Protein AF-0000000085629626 (afdb_homodimer)

Foldseek 3Di:
DDPDPPPPPDDAFAAEADDDDDDADPFAWQKDWDDWDKWQPDPVDDAQKTKDKDKDAADDCVRDVDLAFLWKKKKKKKKWFDADDWKKKFKDKQQHTQFIFTDAGDPNGMYMYMDMDTRVLCVLRRSDHDMIMMMMMMRHHPDPVGMIMTMIMMMITHHDDVVPPPPPPPVVQDCFAPSHHFNDKDWFFADPPDRRGTWDKAAFQPDKDKGKDADAQQWQWKKKKKDKAFDDLCLVLLQADAPCLCVVVVHDDHDHLHNWKWKWKDKAPATQDIDGAFNWHACNPQNQCFSHGTHCNGGNDIDMTICNLVSQVRNPRDMIMMMIGMHSDHDTMIMIMMMGTHGFPVDSHKHKHWDDKDWDDKDKDKDWDDDPVWIKIKIKIKIKIKTWMWMQGPVAIKIKIKIKIKIKIKIWIGDVFKIKIKIKIKIKMKMKIAGPVNQKMKMKIKIKIKIKIKMWGWAADPDPFWIKIKMKIKIKIKMWMKIDIPPDPFRIKIKIKIKMKIKMFIWITDNNDTDTDKIKMWMWIWMWMQGSVGIWIKIWIWMDMPNGTPDIDIDTDD/DDPDPPPPPPDFFAAEADDDDDDADPFAWQKDWDDWDKWQPDPVDDAQKTKDKDKAAADDCVRDVDLAFDWKKKKKKKKWFDADDWKKKFKDKQQHTQFIFTDAGDPNGMYMYMDMDTRVLCVLRRSDHDMIMMMMMMGHHPDPVGIIMTMIMMMITGHDDVVPPPPVPPPPLPCFAPSRHFNDKDWFFADPPDRRGTWDKDAFQPDKDKGKDADAQQWQWKKKKKDKAFDDLCLVLLQADAPCLCVVVVHDDHDHLHNWKWKWKDKAPATQDIDRAFNWHACNPQNQCFSHGTHCNGGNDIDMTICSLVSQVRNPRDMIMMMIGMHSDHDTMIMIMMMGTHGFPVDRHKHKHWPDKDWDDKDKDKDWDDDPVWIKIKIKIKIKIKTWMWMQGPVAIKIKIKIKIKIKIKIWIGDVFKIKIKIKIKIKMKMKIAGPVNQKMKMKIKIKIKIKIKMWGWAADPDPFWIKIKMKIKIKIKMWMKIDIGPDPFRIKIKIKIKMKIKMFIWITDNNDTDTDKIKMWMWIWMWMQGSVGIWIKIWIWMDMPNGTPDIDIDTDD

Organism: NCBI:txid586396

Nearest PDB structures (foldseek):
  8gln-assembly1_A  TM=1.968E-01  e=6.602E-04  Flavobacterium johnsoniae
  8gln-assembly1_A  TM=1.903E-01  e=7.760E-04  Flavobacterium johnsoniae

Radius of gyration: 37.68 Å; Cα contacts (8 Å, |Δi|>4): 3124; chains: 2; bounding box: 118×118×84 Å

pLDDT: mean 87.91, std 15.13, range [25.62, 98.88]

Structure (mmCIF, N/CA/C/O backbone):
data_AF-0000000085629626-model_v1
#
loop_
_entity.id
_entity.type
_entity.pdbx_description
1 polymer 'Peptide N-acetyl-beta-D-glucosaminyl asparaginase amidase A N-terminal domain-containing protein'
#
loop_
_atom_site.group_PDB
_atom_site.id
_atom_site.type_symbol
_atom_site.label_atom_id
_atom_site.label_alt_id
_atom_site.label_comp_id
_atom_site.label_asym_id
_atom_site.label_entity_id
_atom_site.label_seq_id
_atom_site.pdbx_PDB_ins_code
_atom_site.Cartn_x
_atom_site.Cartn_y
_atom_site.Cartn_z
_atom_site.occupancy
_atom_site.B_iso_or_equiv
_atom_site.auth_seq_id
_atom_site.auth_comp_id
_atom_site.auth_asym_id
_atom_site.auth_atom_id
_atom_site.pdbx_PDB_model_num
ATOM 1 N N . MET A 1 1 ? 59.938 37.531 15.289 1 25.62 1 MET A N 1
ATOM 2 C CA . MET A 1 1 ? 59.219 36.312 15.734 1 25.62 1 MET A CA 1
ATOM 3 C C . MET A 1 1 ? 57.75 36.625 16.016 1 25.62 1 MET A C 1
ATOM 5 O O . MET A 1 1 ? 57.438 37.094 17.109 1 25.62 1 MET A O 1
ATOM 9 N N . SER A 1 2 ? 57 37.156 15.156 1 28.64 2 SER A N 1
ATOM 10 C CA . SER A 1 2 ? 55.75 37.875 15.234 1 28.64 2 SER A CA 1
ATOM 11 C C . SER A 1 2 ? 54.594 37 15.695 1 28.64 2 SER A C 1
ATOM 13 O O . SER A 1 2 ? 54.5 35.844 15.273 1 28.64 2 SER A O 1
ATOM 15 N N . LYS A 1 3 ? 54.188 37.344 17 1 36.78 3 LYS A N 1
ATOM 16 C CA . LYS A 1 3 ? 53.219 36.594 17.812 1 36.78 3 LYS A CA 1
ATOM 17 C C . LYS A 1 3 ? 52.031 36.125 16.969 1 36.78 3 LYS A C 1
ATOM 19 O O . LYS A 1 3 ? 51.5 36.906 16.156 1 36.78 3 LYS A O 1
ATOM 24 N N . PRO A 1 4 ? 51.781 34.812 17 1 31.64 4 PRO A N 1
ATOM 25 C CA . PRO A 1 4 ? 50.719 34.25 16.141 1 31.64 4 PRO A CA 1
ATOM 26 C C . PRO A 1 4 ? 49.344 34.812 16.453 1 31.64 4 PRO A C 1
ATOM 28 O O . PRO A 1 4 ? 49.094 35.188 17.609 1 31.64 4 PRO A O 1
ATOM 31 N N . PRO A 1 5 ? 48.562 35.438 15.57 1 28 5 PRO A N 1
ATOM 32 C CA . PRO A 1 5 ? 47.344 36.156 15.961 1 28 5 PRO A CA 1
ATOM 33 C C . PRO A 1 5 ? 46.406 35.281 16.797 1 28 5 PRO A C 1
ATOM 35 O O . PRO A 1 5 ? 46.344 34.062 16.625 1 28 5 PRO A O 1
ATOM 38 N N . LYS A 1 6 ? 46.062 35.625 18.062 1 32.91 6 LYS A N 1
ATOM 39 C CA . LYS A 1 6 ? 45.219 34.938 19.062 1 32.91 6 LYS A CA 1
ATOM 40 C C . LYS A 1 6 ? 43.906 34.469 18.438 1 32.91 6 LYS A C 1
ATOM 42 O O . LYS A 1 6 ? 43.188 35.25 17.828 1 32.91 6 LYS A O 1
ATOM 47 N N . VAL A 1 7 ? 43.781 33.25 18.188 1 29.67 7 VAL A N 1
ATOM 48 C CA . VAL A 1 7 ? 42.562 32.562 17.75 1 29.67 7 VAL A CA 1
ATOM 49 C C . VAL A 1 7 ? 41.406 32.906 18.656 1 29.67 7 VAL A C 1
ATOM 51 O O . VAL A 1 7 ? 41.469 32.656 19.875 1 29.67 7 VAL A O 1
ATOM 54 N N . HIS A 1 8 ? 40.875 34.062 18.578 1 28.75 8 HIS A N 1
ATOM 55 C CA . HIS A 1 8 ? 39.719 34.375 19.453 1 28.75 8 HIS A CA 1
ATOM 56 C C . HIS A 1 8 ? 38.75 33.219 19.531 1 28.75 8 HIS A C 1
ATOM 58 O O . HIS A 1 8 ? 38.5 32.531 18.531 1 28.75 8 HIS A O 1
ATOM 64 N N . PRO A 1 9 ? 38.562 32.531 20.688 1 32.62 9 PRO A N 1
ATOM 65 C CA . PRO A 1 9 ? 37.625 31.422 20.891 1 32.62 9 PRO A CA 1
ATOM 66 C C . PRO A 1 9 ? 36.281 31.656 20.219 1 32.62 9 PRO A C 1
ATOM 68 O O . PRO A 1 9 ? 35.688 32.719 20.344 1 32.62 9 PRO A O 1
ATOM 71 N N . THR A 1 10 ? 36 31.094 19.078 1 35.38 10 THR A N 1
ATOM 72 C CA . THR A 1 10 ? 34.781 31.172 18.312 1 35.38 10 THR A CA 1
ATOM 73 C C . THR A 1 10 ? 33.562 30.953 19.203 1 35.38 10 THR A C 1
ATOM 75 O O . THR A 1 10 ? 33.531 30.031 20.016 1 35.38 10 THR A O 1
ATOM 78 N N . LYS A 1 11 ? 32.75 31.906 19.672 1 41.97 11 LYS A N 1
ATOM 79 C CA . LYS A 1 11 ? 31.453 31.875 20.344 1 41.97 11 LYS A CA 1
ATOM 80 C C . LYS A 1 11 ? 30.641 30.656 19.922 1 41.97 11 LYS A C 1
ATOM 82 O O . LYS A 1 11 ? 30.594 30.312 18.734 1 41.97 11 LYS A O 1
ATOM 87 N N . PRO A 1 12 ? 30.375 29.625 20.75 1 49.06 12 PRO A N 1
ATOM 88 C CA . PRO A 1 12 ? 29.578 28.453 20.391 1 49.06 12 PRO A CA 1
ATOM 89 C C . PRO A 1 12 ? 28.406 28.812 19.469 1 49.06 12 PRO A C 1
ATOM 91 O O . PRO A 1 12 ? 27.734 29.828 19.672 1 49.06 12 PRO A O 1
ATOM 94 N N . ASN A 1 13 ? 28.312 28.391 18.203 1 63.34 13 ASN A N 1
ATOM 95 C CA . ASN A 1 13 ? 27.375 28.688 17.125 1 63.34 13 ASN A CA 1
ATOM 96 C C . ASN A 1 13 ? 25.938 28.359 17.531 1 63.34 13 ASN A C 1
ATOM 98 O O . ASN A 1 13 ? 25.578 27.203 17.703 1 63.34 13 ASN A O 1
ATOM 102 N N . THR A 1 14 ? 25.219 29.281 18.203 1 81.75 14 THR A N 1
ATOM 103 C CA . THR A 1 14 ? 23.812 29.188 18.609 1 81.75 14 THR A CA 1
ATOM 104 C C . THR A 1 14 ? 22.906 29.062 17.391 1 81.75 14 THR A C 1
ATOM 106 O O . THR A 1 14 ? 22.938 29.922 16.5 1 81.75 14 THR A O 1
ATOM 109 N N . GLY A 1 15 ? 22.203 27.953 17.375 1 88.5 15 GLY A N 1
ATOM 110 C CA . GLY A 1 15 ? 21.234 27.734 16.312 1 88.5 15 GLY A CA 1
ATOM 111 C C . GLY A 1 15 ? 20.062 28.703 16.375 1 88.5 15 GLY A C 1
ATOM 112 O O . GLY A 1 15 ? 19.656 29.125 17.453 1 88.5 15 GLY A O 1
ATOM 113 N N . PHE A 1 16 ? 19.641 29.094 15.234 1 91.75 16 PHE A N 1
ATOM 114 C CA . PHE A 1 16 ? 18.484 29.984 15.195 1 91.75 16 PHE A CA 1
ATOM 115 C C . PHE A 1 16 ? 17.688 29.781 13.906 1 91.75 16 PHE A C 1
ATOM 117 O O . PHE A 1 16 ? 18.203 29.219 12.938 1 91.75 16 PHE A O 1
ATOM 124 N N . GLN A 1 17 ? 16.469 30.156 13.953 1 94.5 17 GLN A N 1
ATOM 125 C CA . GLN A 1 17 ? 15.602 30.172 12.773 1 94.5 17 GLN A CA 1
ATOM 126 C C . GLN A 1 17 ? 15.453 31.578 12.219 1 94.5 17 GLN A C 1
ATOM 128 O O . GLN A 1 17 ? 15.141 32.531 12.969 1 94.5 17 GLN A O 1
ATOM 133 N N . VAL A 1 18 ? 15.688 31.688 10.898 1 96.12 18 VAL A N 1
ATOM 134 C CA . VAL A 1 18 ? 15.508 33 10.281 1 96.12 18 VAL A CA 1
ATOM 135 C C . VAL A 1 18 ? 14.023 33.344 10.25 1 96.12 18 VAL A C 1
ATOM 137 O O . VAL A 1 18 ? 13.203 32.594 9.742 1 96.12 18 VAL A O 1
ATOM 140 N N . THR A 1 19 ? 13.672 34.438 10.82 1 95.5 19 THR A N 1
ATOM 141 C CA . THR A 1 19 ? 12.312 34.969 10.797 1 95.5 19 THR A CA 1
ATOM 142 C C . THR A 1 19 ? 12.32 36.469 10.969 1 95.5 19 THR A C 1
ATOM 144 O O . THR A 1 19 ? 13.336 37.062 11.367 1 95.5 19 THR A O 1
ATOM 147 N N . LYS A 1 20 ? 11.297 37.062 10.531 1 95.69 20 LYS A N 1
ATOM 148 C CA . LYS A 1 20 ? 11.164 38.5 10.805 1 95.69 20 LYS A CA 1
ATOM 149 C C . LYS A 1 20 ? 11.125 38.781 12.305 1 95.69 20 LYS A C 1
ATOM 151 O O . LYS A 1 20 ? 10.414 38.094 13.047 1 95.69 20 LYS A O 1
ATOM 156 N N . PRO A 1 21 ? 11.852 39.781 12.711 1 94.44 21 PRO A N 1
ATOM 157 C CA . PRO A 1 21 ? 11.734 40.156 14.125 1 94.44 21 PRO A CA 1
ATOM 158 C C . PRO A 1 21 ? 10.312 40.531 14.516 1 94.44 21 PRO A C 1
ATOM 160 O O . PRO A 1 21 ? 9.586 41.156 13.734 1 94.44 21 PRO A O 1
ATOM 163 N N . ILE A 1 22 ? 9.93 40.156 15.68 1 95.38 22 ILE A N 1
ATOM 164 C CA . ILE A 1 22 ? 8.594 40.469 16.188 1 95.38 22 ILE A CA 1
ATOM 165 C C . ILE A 1 22 ? 8.453 41.969 16.422 1 95.38 22 ILE A C 1
ATOM 167 O O . ILE A 1 22 ? 9.328 42.594 17.031 1 95.38 22 ILE A O 1
ATOM 171 N N . ASP A 1 23 ? 7.387 42.531 15.898 1 90.56 23 ASP A N 1
ATOM 172 C CA . ASP A 1 23 ? 7.121 43.938 16.156 1 90.56 23 ASP A CA 1
ATOM 173 C C . ASP A 1 23 ? 6.684 44.156 17.609 1 90.56 23 ASP A C 1
ATOM 175 O O . ASP A 1 23 ? 5.629 43.656 18.016 1 90.56 23 ASP A O 1
ATOM 179 N N . VAL A 1 24 ? 7.457 44.844 18.328 1 92.88 24 VAL A N 1
ATOM 180 C CA . VAL A 1 24 ? 7.109 45.125 19.719 1 92.88 24 VAL A CA 1
ATOM 181 C C . VAL A 1 24 ? 6.938 46.625 19.906 1 92.88 24 VAL A C 1
ATOM 183 O O . VAL A 1 24 ? 7.562 47.406 19.203 1 92.88 24 VAL A O 1
ATOM 186 N N . PRO A 1 25 ? 6.047 47 20.828 1 91 25 PRO A N 1
ATOM 187 C CA . PRO A 1 25 ? 5.902 48.406 21.109 1 91 25 PRO A CA 1
ATOM 188 C C . PRO A 1 25 ? 7.125 49 21.812 1 91 25 PRO A C 1
ATOM 190 O O . PRO A 1 25 ? 7.98 48.25 22.297 1 91 25 PRO A O 1
ATOM 193 N N . ASN A 1 26 ? 7.148 50.406 21.719 1 89.75 26 ASN A N 1
ATOM 194 C CA . ASN A 1 26 ? 8.258 51.094 22.359 1 89.75 26 ASN A CA 1
ATOM 195 C C . ASN A 1 26 ? 8.039 51.219 23.859 1 89.75 26 ASN A C 1
ATOM 197 O O . ASN A 1 26 ? 8.047 52.344 24.391 1 89.75 26 ASN A O 1
ATOM 201 N N . THR A 1 27 ? 7.734 50.156 24.484 1 91.31 27 THR A N 1
ATOM 202 C CA . THR A 1 27 ? 7.582 50.094 25.938 1 91.31 27 THR A CA 1
ATOM 203 C C . THR A 1 27 ? 8.5 49.031 26.531 1 91.31 27 THR A C 1
ATOM 205 O O . THR A 1 27 ? 8.945 48.125 25.812 1 91.31 27 THR A O 1
ATOM 208 N N . LEU A 1 28 ? 8.844 49.281 27.797 1 90.88 28 LEU A N 1
ATOM 209 C CA . LEU A 1 28 ? 9.656 48.25 28.453 1 90.88 28 LEU A CA 1
ATOM 210 C C . LEU A 1 28 ? 8.805 47.062 28.859 1 90.88 28 LEU A C 1
ATOM 212 O O . LEU A 1 28 ? 7.785 47.219 29.547 1 90.88 28 LEU A O 1
ATOM 216 N N . PRO A 1 29 ? 9.141 45.906 28.422 1 94.56 29 PRO A N 1
ATOM 217 C CA . PRO A 1 29 ? 8.32 44.75 28.75 1 94.56 29 PRO A CA 1
ATOM 218 C C . PRO A 1 29 ? 8.508 44.281 30.203 1 94.56 29 PRO A C 1
ATOM 220 O O . PRO A 1 29 ? 9.57 44.5 30.781 1 94.56 29 PRO A O 1
ATOM 223 N N . CYS A 1 30 ? 7.496 43.688 30.719 1 94.5 30 CYS A N 1
ATOM 224 C CA . CYS A 1 30 ? 7.594 42.875 31.938 1 94.5 30 CYS A CA 1
ATOM 225 C C . CYS A 1 30 ? 8.047 41.469 31.625 1 94.5 30 CYS A C 1
ATOM 227 O O . CYS A 1 30 ? 7.293 40.688 31.031 1 94.5 30 CYS A O 1
ATOM 229 N N . LYS A 1 31 ? 9.219 41.188 32 1 94.12 31 LYS A N 1
ATOM 230 C CA . LYS A 1 31 ? 9.805 39.875 31.688 1 94.12 31 LYS A CA 1
ATOM 231 C C . LYS A 1 31 ? 9.656 38.906 32.844 1 94.12 31 LYS A C 1
ATOM 233 O O . LYS A 1 31 ? 9.992 39.25 34 1 94.12 31 LYS A O 1
ATOM 238 N N . LYS A 1 32 ? 9.18 37.75 32.562 1 92.88 32 LYS A N 1
ATOM 239 C CA . LYS A 1 32 ? 8.977 36.719 33.594 1 92.88 32 LYS A CA 1
ATOM 240 C C . LYS A 1 32 ? 9.641 35.406 33.188 1 92.88 32 LYS A C 1
ATOM 242 O O . LYS A 1 32 ? 9.523 35 32.031 1 92.88 32 LYS A O 1
ATOM 247 N N . LEU A 1 33 ? 10.359 34.844 34.125 1 94.56 33 LEU A N 1
ATOM 248 C CA . LEU A 1 33 ? 10.891 33.5 33.906 1 94.56 33 LEU A CA 1
ATOM 249 C C . LEU A 1 33 ? 9.789 32.438 34.062 1 94.56 33 LEU A C 1
ATOM 251 O O . LEU A 1 33 ? 9.148 32.344 35.125 1 94.56 33 LEU A O 1
ATOM 255 N N . LEU A 1 34 ? 9.531 31.719 33.031 1 95.12 34 LEU A N 1
ATOM 256 C CA . LEU A 1 34 ? 8.484 30.703 33.062 1 95.12 34 LEU A CA 1
ATOM 257 C C . LEU A 1 34 ? 9.047 29.359 33.5 1 95.12 34 LEU A C 1
ATOM 259 O O . LEU A 1 34 ? 8.398 28.625 34.25 1 95.12 34 LEU A O 1
ATOM 263 N N . LEU A 1 35 ? 10.195 29.016 32.969 1 95.12 35 LEU A N 1
ATOM 264 C CA . LEU A 1 35 ? 10.719 27.672 33.188 1 95.12 35 LEU A CA 1
ATOM 265 C C . LEU A 1 35 ? 12.234 27.656 33.031 1 95.12 35 LEU A C 1
ATOM 267 O O . LEU A 1 35 ? 12.781 28.281 32.125 1 95.12 35 LEU A O 1
ATOM 271 N N . GLN A 1 36 ? 12.953 27.062 33.906 1 94.44 36 GLN A N 1
ATOM 272 C CA . GLN A 1 36 ? 14.328 26.594 33.812 1 94.44 36 GLN A CA 1
ATOM 273 C C . GLN A 1 36 ? 14.453 25.125 34.219 1 94.44 36 GLN A C 1
ATOM 275 O O . GLN A 1 36 ? 14.258 24.812 35.406 1 94.44 36 GLN A O 1
ATOM 280 N N . HIS A 1 37 ? 14.695 24.297 33.281 1 90.31 37 HIS A N 1
ATOM 281 C CA . HIS A 1 37 ? 14.633 22.875 33.562 1 90.31 37 HIS A CA 1
ATOM 282 C C . HIS A 1 37 ? 15.523 22.062 32.656 1 90.31 37 HIS A C 1
ATOM 284 O O . HIS A 1 37 ? 15.656 22.406 31.469 1 90.31 37 HIS A O 1
ATOM 290 N N . ASP A 1 38 ? 16.094 20.984 33.188 1 82.75 38 ASP A N 1
ATOM 291 C CA . ASP A 1 38 ? 16.859 20.031 32.406 1 82.75 38 ASP A CA 1
ATOM 292 C C . ASP A 1 38 ? 16.047 18.766 32.094 1 82.75 38 ASP A C 1
ATOM 294 O O . ASP A 1 38 ? 15.672 18.031 33.031 1 82.75 38 ASP A O 1
ATOM 298 N N . PHE A 1 39 ? 15.703 18.625 30.859 1 81.12 39 PHE A N 1
ATOM 299 C CA . PHE A 1 39 ? 14.969 17.422 30.453 1 81.12 39 PHE A CA 1
ATOM 300 C C . PHE A 1 39 ? 15.93 16.266 30.172 1 81.12 39 PHE A C 1
ATOM 302 O O . PHE A 1 39 ? 16.938 16.453 29.484 1 81.12 39 PHE A O 1
ATOM 309 N N . GLY A 1 40 ? 15.633 14.938 30.406 1 68.5 40 GLY A N 1
ATOM 310 C CA . GLY A 1 40 ? 16.453 13.758 30.156 1 68.5 40 GLY A CA 1
ATOM 311 C C . GLY A 1 40 ? 17.297 13.359 31.344 1 68.5 40 GLY A C 1
ATOM 312 O O . GLY A 1 40 ? 17.984 12.336 31.328 1 68.5 40 GLY A O 1
ATOM 313 N N . SER A 1 41 ? 17.531 14.312 32.375 1 55.06 41 SER A N 1
ATOM 31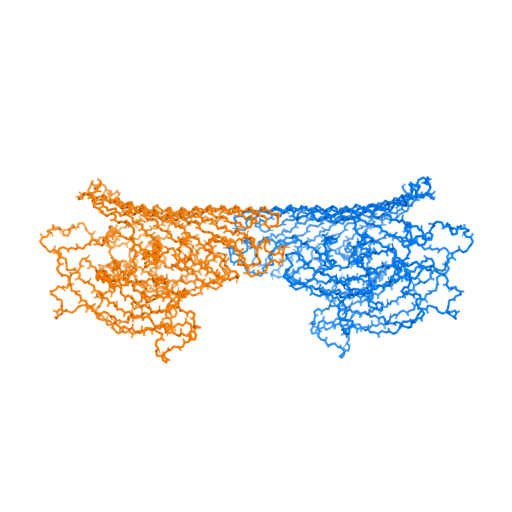4 C CA . SER A 1 41 ? 18.422 13.945 33.469 1 55.06 41 SER A CA 1
ATOM 315 C C . SER A 1 41 ? 17.828 12.82 34.312 1 55.06 41 SER A C 1
ATOM 317 O O . SER A 1 41 ? 18.547 11.938 34.781 1 55.06 41 SER A O 1
ATOM 319 N N . THR A 1 42 ? 16.953 13.164 35.344 1 47.16 42 THR A N 1
ATOM 320 C CA . THR A 1 42 ? 16.562 12.312 36.469 1 47.16 42 THR A CA 1
ATOM 321 C C . THR A 1 42 ? 15.609 11.219 36 1 47.16 42 THR A C 1
ATOM 323 O O . THR A 1 42 ? 15.078 11.281 34.906 1 47.16 42 THR A O 1
ATOM 326 N N . SER A 1 43 ? 15.125 10.352 37.156 1 42.78 43 SER A N 1
ATOM 327 C CA . SER A 1 43 ? 14.18 9.289 37.5 1 42.78 43 SER A CA 1
ATOM 328 C C . SER A 1 43 ? 12.828 9.531 36.812 1 42.78 43 SER A C 1
ATOM 330 O O . SER A 1 43 ? 11.922 8.695 36.906 1 42.78 43 SER A O 1
ATOM 332 N N . SER A 1 44 ? 12.625 10.711 36.5 1 43.12 44 SER A N 1
ATOM 333 C CA . SER A 1 44 ? 11.242 10.938 36.094 1 43.12 44 SER A CA 1
ATOM 334 C C . SER A 1 44 ? 10.969 10.367 34.719 1 43.12 44 SER A C 1
ATOM 336 O O . SER A 1 44 ? 9.93 10.648 34.094 1 43.12 44 SER A O 1
ATOM 338 N N . GLN A 1 45 ? 11.922 9.773 34.25 1 46.34 45 GLN A N 1
ATOM 339 C CA . GLN A 1 45 ? 11.914 9.367 32.844 1 46.34 45 GLN A CA 1
ATOM 340 C C . GLN A 1 45 ? 11.07 8.117 32.625 1 46.34 45 GLN A C 1
ATOM 342 O O . GLN A 1 45 ? 11.477 7.02 33.031 1 46.34 45 GLN A O 1
ATOM 347 N N . THR A 1 46 ? 9.891 8.289 32.844 1 46.97 46 THR A N 1
ATOM 348 C CA . THR A 1 46 ? 9.109 7.129 32.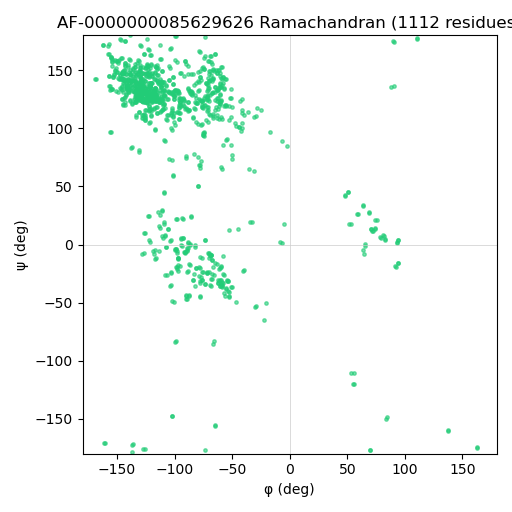438 1 46.97 46 THR A CA 1
ATOM 349 C C . THR A 1 46 ? 8.945 7.094 30.906 1 46.97 46 THR A C 1
ATOM 351 O O . THR A 1 46 ? 8.352 8 30.312 1 46.97 46 THR A O 1
ATOM 354 N N . GLY A 1 47 ? 9.648 6.262 30.219 1 56 47 GLY A N 1
ATOM 355 C CA . GLY A 1 47 ? 9.367 5.816 28.859 1 56 47 GLY A CA 1
ATOM 356 C C . GLY A 1 47 ? 9.883 6.773 27.797 1 56 47 GLY A C 1
ATOM 357 O O . GLY A 1 47 ? 10.898 7.438 27.984 1 56 47 GLY A O 1
ATOM 358 N N . ASN A 1 48 ? 9.367 7.023 26.5 1 64.88 48 ASN A N 1
ATOM 359 C CA . ASN A 1 48 ? 9.766 7.762 25.297 1 64.88 48 ASN A CA 1
ATOM 360 C C . ASN A 1 48 ? 9.344 9.227 25.375 1 64.88 48 ASN A C 1
ATOM 362 O O . ASN A 1 48 ? 9.164 9.883 24.344 1 64.88 48 ASN A O 1
ATOM 366 N N . HIS A 1 49 ? 9.148 9.797 26.734 1 72 49 HIS A N 1
ATOM 367 C CA . HIS A 1 49 ? 8.75 11.195 26.875 1 72 49 HIS A CA 1
ATOM 368 C C . HIS A 1 49 ? 9.281 11.789 28.172 1 72 49 HIS A C 1
ATOM 370 O O . HIS A 1 49 ? 9.539 11.062 29.125 1 72 49 HIS A O 1
ATOM 376 N N . SER A 1 50 ? 9.594 13.062 28.219 1 78.56 50 SER A N 1
ATOM 377 C CA . SER A 1 50 ? 9.922 13.859 29.406 1 78.56 50 SER A CA 1
ATOM 378 C C . SER A 1 50 ? 9.055 15.109 29.484 1 78.56 50 SER A C 1
ATOM 380 O O . SER A 1 50 ? 8.969 15.875 28.516 1 78.56 50 SER A O 1
ATOM 382 N N . SER A 1 51 ? 8.391 15.25 30.609 1 88.06 51 SER A N 1
ATOM 383 C CA . SER A 1 51 ? 7.484 16.391 30.75 1 88.06 51 SER A CA 1
ATOM 384 C C . SER A 1 51 ? 7.664 17.062 32.094 1 88.06 51 SER A C 1
ATOM 386 O O . SER A 1 51 ? 8.109 16.438 33.062 1 88.06 51 SER A O 1
ATOM 388 N N . VAL A 1 52 ? 7.402 18.266 32.219 1 89.69 52 VAL A N 1
ATOM 389 C CA . VAL A 1 52 ? 7.387 19.031 33.469 1 89.69 52 VAL A CA 1
ATOM 390 C C . VAL A 1 52 ? 6.113 19.875 33.531 1 89.69 52 VAL A C 1
ATOM 392 O O . VAL A 1 52 ? 5.648 20.391 32.5 1 89.69 52 VAL A O 1
ATOM 395 N N . THR A 1 53 ? 5.539 19.922 34.688 1 91.81 53 THR A N 1
ATOM 396 C CA . THR A 1 53 ? 4.367 20.75 34.969 1 91.81 53 THR A CA 1
ATOM 397 C C . THR A 1 53 ? 4.68 21.797 36.031 1 91.81 53 THR A C 1
ATOM 399 O O . THR A 1 53 ? 5.215 21.469 37.094 1 91.81 53 THR A O 1
ATOM 402 N N . ILE A 1 54 ? 4.371 23.016 35.75 1 92.75 54 ILE A N 1
ATOM 403 C CA . ILE A 1 54 ? 4.566 24.062 36.719 1 92.75 54 ILE A CA 1
ATOM 404 C C . ILE A 1 54 ? 3.309 24.922 36.844 1 92.75 54 ILE A C 1
ATOM 406 O O . ILE A 1 54 ? 2.502 24.969 35.906 1 92.75 54 ILE A O 1
ATOM 410 N N . ASN A 1 55 ? 3.225 25.562 37.938 1 94.06 55 ASN A N 1
ATOM 411 C CA . ASN A 1 55 ? 2.119 26.5 38.094 1 94.06 55 ASN A CA 1
ATOM 412 C C . ASN A 1 55 ? 2.396 27.812 37.375 1 94.06 55 ASN A C 1
ATOM 414 O O . ASN A 1 55 ? 3.523 28.312 37.406 1 94.06 55 ASN A O 1
ATOM 418 N N . TYR A 1 56 ? 1.373 28.328 36.75 1 95.56 56 TYR A N 1
ATOM 419 C CA . TYR A 1 56 ? 1.462 29.609 36.062 1 95.56 56 TYR A CA 1
ATOM 420 C C . TYR A 1 56 ? 0.459 30.609 36.625 1 95.56 56 TYR A C 1
ATOM 422 O O . TYR A 1 56 ? -0.709 30.281 36.844 1 95.56 56 TYR A O 1
ATOM 430 N N . ALA A 1 57 ? 0.953 31.781 36.844 1 91.56 57 ALA A N 1
ATOM 431 C CA . ALA A 1 57 ? 0.108 32.906 37.219 1 91.56 57 ALA A CA 1
ATOM 432 C C . ALA A 1 57 ? 0.404 34.125 36.312 1 91.56 57 ALA A C 1
ATOM 434 O O . ALA A 1 57 ? 1.558 34.375 35.969 1 91.56 57 ALA A O 1
ATOM 435 N N . PRO A 1 58 ? -0.638 34.844 35.938 1 91.06 58 PRO A N 1
ATOM 436 C CA . PRO A 1 58 ? -0.406 36.031 35.125 1 91.06 58 PRO A CA 1
ATOM 437 C C . PRO A 1 58 ? 0.387 37.125 35.875 1 91.06 58 PRO A C 1
ATOM 439 O O . PRO A 1 58 ? 0.579 37.031 37.062 1 91.06 58 PRO A O 1
ATOM 442 N N . PRO A 1 59 ? 0.887 38.031 35.062 1 87.44 59 PRO A N 1
ATOM 443 C CA . PRO A 1 59 ? 1.62 39.094 35.719 1 87.44 59 PRO A CA 1
ATOM 444 C C . PRO A 1 59 ? 0.771 39.844 36.781 1 87.44 59 PRO A C 1
ATOM 446 O O . PRO A 1 59 ? -0.424 40.031 36.562 1 87.44 59 PRO A O 1
ATOM 449 N N . SER A 1 60 ? 1.42 40.031 37.906 1 84.19 60 SER A N 1
ATOM 450 C CA . SER A 1 60 ? 0.752 40.781 38.969 1 84.19 60 SER A CA 1
ATOM 451 C C . SER A 1 60 ? 1.212 42.219 39 1 84.19 60 SER A C 1
ATOM 453 O O . SER A 1 60 ? 2.26 42.562 38.438 1 84.19 60 SER A O 1
ATOM 455 N N . SER A 1 61 ? 0.356 42.969 39.594 1 78.38 61 SER A N 1
ATOM 456 C CA . SER A 1 61 ? 0.668 44.375 39.719 1 78.38 61 SER A CA 1
ATOM 457 C C . SER A 1 61 ? 1.94 44.594 40.531 1 78.38 61 SER A C 1
ATOM 459 O O . SER A 1 61 ? 2.582 45.656 40.406 1 78.38 61 SER A O 1
ATOM 461 N N . SER A 1 62 ? 2.246 43.719 41.219 1 76.38 62 SER A N 1
ATOM 462 C CA . SER A 1 62 ? 3.471 43.844 42 1 76.38 62 SER A CA 1
ATOM 463 C C . SER A 1 62 ? 4.707 43.656 41.125 1 76.38 62 SER A C 1
ATOM 465 O O . SER A 1 62 ? 5.773 44.188 41.438 1 76.38 62 SER A O 1
ATOM 467 N N . HIS A 1 63 ? 4.52 43 40.094 1 78.94 63 HIS A N 1
ATOM 468 C CA . HIS A 1 63 ? 5.656 42.656 39.25 1 78.94 63 HIS A CA 1
ATOM 469 C C . HIS A 1 63 ? 5.703 43.531 38 1 78.94 63 HIS A C 1
ATOM 471 O O . HIS A 1 63 ? 6.785 43.906 37.531 1 78.94 63 HIS A O 1
ATOM 477 N N . CYS A 1 64 ? 4.492 43.812 37.562 1 85.5 64 CYS A N 1
ATOM 478 C CA . CYS A 1 64 ? 4.402 44.594 36.344 1 85.5 64 CYS A CA 1
ATOM 479 C C . CYS A 1 64 ? 3.627 45.906 36.562 1 85.5 64 CYS A C 1
ATOM 481 O O . CYS A 1 64 ? 2.572 45.875 37.219 1 85.5 64 CYS A O 1
ATOM 483 N N . ALA A 1 65 ? 4.102 46.969 36.062 1 80.81 65 ALA A N 1
ATOM 484 C CA . ALA A 1 65 ? 3.5 48.281 36.25 1 80.81 65 ALA A CA 1
ATOM 485 C C . ALA A 1 65 ? 2.178 48.406 35.5 1 80.81 65 ALA A C 1
ATOM 487 O O . ALA A 1 65 ? 1.315 49.188 35.875 1 80.81 65 ALA A O 1
ATOM 488 N N . SER A 1 66 ? 2.123 47.562 34.5 1 83.19 66 SER A N 1
ATOM 489 C CA . SER A 1 66 ? 0.923 47.625 33.656 1 83.19 66 SER A CA 1
ATOM 490 C C . SER A 1 66 ? 0.131 46.344 33.75 1 83.19 66 SER A C 1
ATOM 492 O O . SER A 1 66 ? 0.681 45.281 34.062 1 83.19 66 SER A O 1
ATOM 494 N N . THR A 1 67 ? -1.163 46.531 33.469 1 81.25 67 THR A N 1
ATOM 495 C CA . THR A 1 67 ? -2.008 45.344 33.406 1 81.25 67 THR A CA 1
ATOM 496 C C . THR A 1 67 ? -2.576 45.156 32 1 81.25 67 THR A C 1
ATOM 498 O O . THR A 1 67 ? -3.283 44.156 31.75 1 81.25 67 THR A O 1
ATOM 501 N N . ASN A 1 68 ? -2.324 46.062 31.188 1 86.25 68 ASN A N 1
ATOM 502 C CA . ASN A 1 68 ? -2.754 45.969 29.797 1 86.25 68 ASN A CA 1
ATOM 503 C C . ASN A 1 68 ? -1.567 45.781 28.844 1 86.25 68 ASN A C 1
ATOM 505 O O . ASN A 1 68 ? -0.643 46.594 28.844 1 86.25 68 ASN A O 1
ATOM 509 N N . PHE A 1 69 ? -1.645 44.781 28.078 1 91.75 69 PHE A N 1
ATOM 510 C CA . PHE A 1 69 ? -0.498 44.438 27.25 1 91.75 69 PHE A CA 1
ATOM 511 C C . PHE A 1 69 ? -0.911 44.344 25.781 1 91.75 69 PHE A C 1
ATOM 513 O O . PHE A 1 69 ? -1.913 43.688 25.469 1 91.75 69 PHE A O 1
ATOM 520 N N . SER A 1 70 ? -0.171 44.906 24.859 1 90.69 70 SER A N 1
ATOM 521 C CA . SER A 1 70 ? -0.493 44.875 23.438 1 90.69 70 SER A CA 1
ATOM 522 C C . SER A 1 70 ? 0.278 43.75 22.719 1 90.69 70 SER A C 1
ATOM 524 O O . SER A 1 70 ? -0.092 43.344 21.625 1 90.69 70 SER A O 1
ATOM 526 N N . LYS A 1 71 ? 1.345 43.375 23.328 1 94.88 71 LYS A N 1
ATOM 527 C CA . LYS A 1 71 ? 2.168 42.312 22.75 1 94.88 71 LYS A CA 1
ATOM 528 C C . LYS A 1 71 ? 2.719 41.375 23.828 1 94.88 71 LYS A C 1
ATOM 530 O O . LYS A 1 71 ? 3.113 41.844 24.906 1 94.88 71 LYS A O 1
ATOM 535 N N . ILE A 1 72 ? 2.672 40.094 23.578 1 96.5 72 ILE A N 1
ATOM 536 C CA . ILE A 1 72 ? 3.252 39.094 24.469 1 96.5 72 ILE A CA 1
ATOM 537 C C . ILE A 1 72 ? 4.156 38.156 23.656 1 96.5 72 ILE A C 1
ATOM 539 O O . ILE A 1 72 ? 3.729 37.594 22.656 1 96.5 72 ILE A O 1
ATOM 543 N N . VAL A 1 73 ? 5.387 38.031 24.094 1 97.88 73 VAL A N 1
ATOM 544 C CA . VAL A 1 73 ? 6.367 37.25 23.359 1 97.88 73 VAL A CA 1
ATOM 545 C C . VAL A 1 73 ? 6.918 36.125 24.234 1 97.88 73 VAL A C 1
ATOM 547 O O . VAL A 1 73 ? 7.309 36.375 25.375 1 97.88 73 VAL A O 1
ATOM 550 N N . LEU A 1 74 ? 6.859 34.938 23.719 1 98 74 LEU A N 1
ATOM 551 C CA . LEU A 1 74 ? 7.492 33.781 24.359 1 98 74 LEU A CA 1
ATOM 552 C C . LEU A 1 74 ? 8.906 33.562 23.828 1 98 74 LEU A C 1
ATOM 554 O O . LEU A 1 74 ? 9.109 33.5 22.625 1 98 74 LEU A O 1
ATOM 558 N N . GLU A 1 75 ? 9.867 33.5 24.719 1 96.69 75 GLU A N 1
ATOM 559 C CA . GLU A 1 75 ? 11.258 33.25 24.359 1 96.69 75 GLU A CA 1
ATOM 560 C C . GLU A 1 75 ? 11.719 31.891 24.891 1 96.69 75 GLU A C 1
ATOM 562 O O . GLU A 1 75 ? 11.438 31.547 26.031 1 96.69 75 GLU A O 1
ATOM 567 N N . TRP A 1 76 ? 12.336 31.234 24 1 93.81 76 TRP A N 1
ATOM 568 C CA . TRP A 1 76 ? 12.844 29.922 24.344 1 93.81 76 TRP A CA 1
ATOM 569 C C . TRP A 1 76 ? 14.344 29.828 24.094 1 93.81 76 TRP A C 1
ATOM 571 O O . TRP A 1 76 ? 14.82 30.203 23.016 1 93.81 76 TRP A O 1
ATOM 581 N N . ASN A 1 77 ? 15.133 29.328 25.109 1 92.75 77 ASN A N 1
ATOM 582 C CA . ASN A 1 77 ? 16.562 29.047 25 1 92.75 77 ASN A CA 1
ATOM 583 C C . ASN A 1 77 ? 16.875 27.594 25.375 1 92.75 77 ASN A C 1
ATOM 585 O O . ASN A 1 77 ? 16.469 27.125 26.438 1 92.75 77 ASN A O 1
ATOM 589 N N . GLY A 1 78 ? 17.469 26.953 24.469 1 88.44 78 GLY A N 1
ATOM 590 C CA . GLY A 1 78 ? 17.797 25.562 24.719 1 88.44 78 GLY A CA 1
ATOM 591 C C . GLY A 1 78 ? 19.25 25.219 24.422 1 88.44 78 GLY A C 1
ATOM 592 O O . GLY A 1 78 ? 19.906 25.922 23.656 1 88.44 78 GLY A O 1
ATOM 593 N N . ALA A 1 79 ? 19.75 24.266 25.094 1 84.38 79 ALA A N 1
ATOM 594 C CA . ALA A 1 79 ? 21.078 23.719 24.844 1 84.38 79 ALA A CA 1
ATOM 595 C C . ALA A 1 79 ? 21.094 22.203 25.062 1 84.38 79 ALA A C 1
ATOM 597 O O . ALA A 1 79 ? 20.359 21.688 25.906 1 84.38 79 ALA A O 1
ATOM 598 N N . CYS A 1 80 ? 21.844 21.562 24.203 1 79.81 80 CYS A N 1
ATOM 599 C CA . CYS A 1 80 ? 21.984 20.125 24.375 1 79.81 80 CYS A CA 1
ATOM 600 C C . CYS A 1 80 ? 23.391 19.656 24.016 1 79.81 80 CYS A C 1
ATOM 602 O O . CYS A 1 80 ? 24.062 20.281 23.188 1 79.81 80 CYS A O 1
ATOM 604 N N . ASN A 1 81 ? 24.125 18.734 24.703 1 67.69 81 ASN A N 1
ATOM 605 C CA . ASN A 1 81 ? 25.484 18.266 24.422 1 67.69 81 ASN A CA 1
ATOM 606 C C . ASN A 1 81 ? 25.484 17.188 23.344 1 67.69 81 ASN A C 1
ATOM 608 O O . ASN A 1 81 ? 26.5 16.984 22.672 1 67.69 81 ASN A O 1
ATOM 612 N N . TRP A 1 82 ? 24.625 16.234 23.094 1 57.59 82 TRP A N 1
ATOM 613 C CA . TRP A 1 82 ? 24.891 15.039 22.297 1 57.59 82 TRP A CA 1
ATOM 614 C C . TRP A 1 82 ? 24.078 15.062 21 1 57.59 82 TRP A C 1
ATOM 616 O O . TRP A 1 82 ? 23.156 15.859 20.859 1 57.59 82 TRP A O 1
ATOM 626 N N . THR A 1 83 ? 24.5 14 20.156 1 53.97 83 THR A N 1
ATOM 627 C CA . THR A 1 83 ? 24.078 13.742 18.797 1 53.97 83 THR A CA 1
ATOM 628 C C . THR A 1 83 ? 22.562 13.57 18.734 1 53.97 83 THR A C 1
ATOM 630 O O . THR A 1 83 ? 21.938 13.047 19.656 1 53.97 83 THR A O 1
ATOM 633 N N . GLN A 1 84 ? 22.109 14.086 17.812 1 52.41 84 GLN A N 1
ATOM 634 C CA . GLN A 1 84 ? 20.797 14.609 17.453 1 52.41 84 GLN A CA 1
ATOM 635 C C . GLN A 1 84 ? 19.828 13.477 17.156 1 52.41 84 GLN A C 1
ATOM 637 O O . GLN A 1 84 ? 20.109 12.602 16.344 1 52.41 84 GLN A O 1
ATOM 642 N N . ILE A 1 85 ? 19.016 13.062 18.094 1 58.44 85 ILE A N 1
ATOM 643 C CA . ILE A 1 85 ? 17.844 12.273 17.703 1 58.44 85 ILE A CA 1
ATOM 644 C C . ILE A 1 85 ? 16.688 13.211 17.391 1 58.44 85 ILE A C 1
ATOM 646 O O . ILE A 1 85 ? 16.625 14.336 17.891 1 58.44 85 ILE A O 1
ATOM 650 N N . ASP A 1 86 ? 15.906 12.836 16.5 1 62.22 86 ASP A N 1
ATOM 651 C CA . ASP A 1 86 ? 14.695 13.555 16.109 1 62.22 86 ASP A CA 1
ATOM 652 C C . ASP A 1 86 ? 13.742 13.703 17.297 1 62.22 86 ASP A C 1
ATOM 654 O O . ASP A 1 86 ? 13.305 12.703 17.875 1 62.22 86 ASP A O 1
ATOM 658 N N . THR A 1 87 ? 13.672 14.914 17.766 1 75.56 87 THR A N 1
ATOM 659 C CA . THR A 1 87 ? 12.844 15.211 18.938 1 75.56 87 THR A CA 1
ATOM 660 C C . THR A 1 87 ? 11.938 16.406 18.656 1 75.56 87 THR A C 1
ATOM 662 O O . THR A 1 87 ? 12.305 17.312 17.922 1 75.56 87 THR A O 1
ATOM 665 N N . VAL A 1 88 ? 10.648 16.281 19.141 1 88.81 88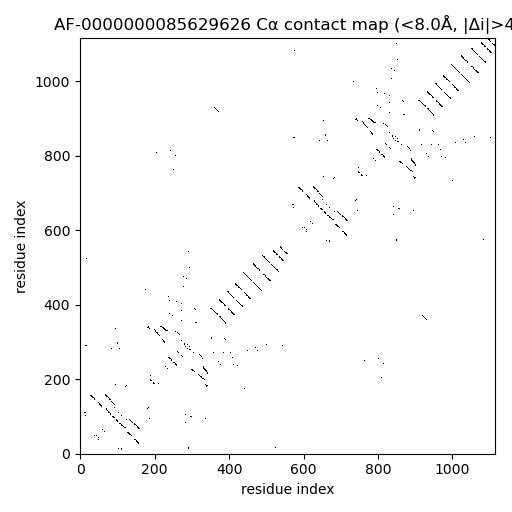 VAL A N 1
ATOM 666 C CA . VAL A 1 88 ? 9.703 17.391 19.125 1 88.81 88 VAL A CA 1
ATOM 667 C C . VAL A 1 88 ? 9.219 17.672 20.531 1 88.81 88 VAL A C 1
ATOM 669 O O . VAL A 1 88 ? 9.172 16.781 21.375 1 88.81 88 VAL A O 1
ATOM 672 N N . PHE A 1 89 ? 9 18.906 20.812 1 91 89 PHE A N 1
ATOM 673 C CA . PHE A 1 89 ? 8.43 19.234 22.125 1 91 89 PHE A CA 1
ATOM 674 C C . PHE A 1 89 ? 7.301 20.25 21.984 1 91 89 PHE A C 1
ATOM 676 O O . PHE A 1 89 ? 7.215 20.953 20.969 1 91 89 PHE A O 1
ATOM 683 N N . GLY A 1 90 ? 6.434 20.234 22.922 1 93.75 90 GLY A N 1
ATOM 684 C CA . GLY A 1 90 ? 5.289 21.125 22.984 1 93.75 90 GLY A CA 1
ATOM 685 C C . GLY A 1 90 ? 5.168 21.859 24.297 1 93.75 90 GLY A C 1
ATOM 686 O O . GLY A 1 90 ? 5.723 21.422 25.312 1 93.75 90 GLY A O 1
ATOM 687 N N . VAL A 1 91 ? 4.555 23.031 24.25 1 95.56 91 VAL A N 1
ATOM 688 C CA . VAL A 1 91 ? 4.234 23.844 25.422 1 95.56 91 VAL A CA 1
ATOM 689 C C . VAL A 1 91 ? 2.727 24.062 25.5 1 95.56 91 VAL A C 1
ATOM 691 O O . VAL A 1 91 ? 2.121 24.578 24.547 1 95.56 91 VAL A O 1
ATOM 694 N N . TRP A 1 92 ? 2.195 23.688 26.641 1 95.94 92 TRP A N 1
ATOM 695 C CA . TRP A 1 92 ? 0.764 23.875 26.859 1 95.94 92 TRP A CA 1
ATOM 696 C C . TRP A 1 92 ? 0.506 24.734 28.078 1 95.94 92 TRP A C 1
ATOM 698 O O . TRP A 1 92 ? 1.199 24.609 29.094 1 95.94 92 TRP A O 1
ATOM 708 N N . LEU A 1 93 ? -0.443 25.609 27.953 1 95.94 93 LEU A N 1
ATOM 709 C CA . LEU A 1 93 ? -0.984 26.344 29.109 1 95.94 93 LEU A CA 1
ATOM 710 C C . LEU A 1 93 ? -2.465 26.031 29.297 1 95.94 93 LEU A C 1
ATOM 712 O O . LEU A 1 93 ? -3.283 26.344 28.422 1 95.94 93 LEU A O 1
ATOM 716 N N . GLY A 1 94 ? -2.809 25.422 30.438 1 93.25 94 GLY A N 1
ATOM 717 C CA . GLY A 1 94 ? -4.188 25.016 30.656 1 93.25 94 GLY A CA 1
ATOM 718 C C . GLY A 1 94 ? -4.695 24.047 29.594 1 93.25 94 GLY A C 1
ATOM 719 O O . GLY A 1 94 ? -5.852 24.141 29.188 1 93.25 94 GLY A O 1
ATOM 720 N N . GLY A 1 95 ? -3.824 23.344 29.016 1 94.31 95 GLY A N 1
ATOM 721 C CA . GLY A 1 95 ? -4.188 22.375 27.984 1 94.31 95 GLY A CA 1
ATOM 722 C C . GLY A 1 95 ? -4.105 22.922 26.578 1 94.31 95 GLY A C 1
ATOM 723 O O . GLY A 1 95 ? -4.121 22.172 25.609 1 94.31 95 GLY A O 1
ATOM 724 N N . VAL A 1 96 ? -4.035 24.234 26.438 1 96.69 96 VAL A N 1
ATOM 725 C CA . VAL A 1 96 ? -3.936 24.906 25.141 1 96.69 96 VAL A CA 1
ATOM 726 C C . VAL A 1 96 ? -2.488 24.875 24.656 1 96.69 96 VAL A C 1
ATOM 728 O O . VAL A 1 96 ? -1.576 25.281 25.375 1 96.69 96 VAL A O 1
ATOM 731 N N . GLU A 1 97 ? -2.264 24.391 23.469 1 97.12 97 GLU A N 1
ATOM 732 C CA . GLU A 1 97 ? -0.913 24.359 22.922 1 97.12 97 GLU A CA 1
ATOM 733 C C . GLU A 1 97 ? -0.498 25.734 22.406 1 97.12 97 GLU A C 1
ATOM 735 O O . GLU A 1 97 ? -1.162 26.312 21.547 1 97.12 97 GLU A O 1
ATOM 740 N N . ILE A 1 98 ? 0.584 26.219 22.891 1 97.25 98 ILE A N 1
ATOM 741 C CA . ILE A 1 98 ? 0.943 27.578 22.484 1 97.25 98 ILE A CA 1
ATOM 742 C C . ILE A 1 98 ? 2.25 27.562 21.703 1 97.25 98 ILE A C 1
ATOM 744 O O . ILE A 1 98 ? 2.607 28.547 21.047 1 97.25 98 ILE A O 1
ATOM 748 N N . LEU A 1 99 ? 2.932 26.422 21.734 1 97.06 99 LEU A N 1
ATOM 749 C CA . LEU A 1 99 ? 4.156 26.281 20.953 1 97.06 99 LEU A CA 1
ATOM 750 C C . LEU A 1 99 ? 4.453 24.812 20.672 1 97.06 99 LEU A C 1
ATOM 752 O O . LEU A 1 99 ? 4.301 23.953 21.547 1 97.06 99 LEU A O 1
ATOM 756 N N . ARG A 1 100 ? 4.832 24.5 19.5 1 96 100 ARG A N 1
ATOM 757 C CA . ARG A 1 100 ? 5.445 23.25 19.062 1 96 100 ARG A CA 1
ATOM 758 C C . ARG A 1 100 ? 6.773 23.5 18.359 1 96 100 ARG A C 1
ATOM 760 O O . ARG A 1 100 ? 6.855 24.328 17.453 1 96 100 ARG A O 1
ATOM 767 N N . SER A 1 101 ? 7.789 22.766 18.797 1 93.38 101 SER A N 1
ATOM 768 C CA . SER A 1 101 ? 9.117 23.078 18.281 1 93.38 101 SER A CA 1
ATOM 769 C C . SER A 1 101 ? 9.992 21.828 18.219 1 93.38 101 SER A C 1
ATOM 771 O O . SER A 1 101 ? 9.688 20.828 18.859 1 93.38 101 SER A O 1
ATOM 773 N N . SER A 1 102 ? 10.938 21.938 17.359 1 90.62 102 SER A N 1
ATOM 774 C CA . SER A 1 102 ? 12 20.938 17.297 1 90.62 102 SER A CA 1
ATOM 775 C C . SER A 1 102 ? 13.344 21.531 17.719 1 90.62 102 SER A C 1
ATOM 777 O O . SER A 1 102 ? 13.648 22.672 17.406 1 90.62 102 SER A O 1
ATOM 779 N N . PRO A 1 103 ? 14.133 20.75 18.484 1 84.88 103 PRO A N 1
ATOM 780 C CA . PRO A 1 103 ? 15.438 21.266 18.891 1 84.88 103 PRO A CA 1
ATOM 781 C C . PRO A 1 103 ? 16.422 21.375 17.734 1 84.88 103 PRO A C 1
ATOM 783 O O . PRO A 1 103 ? 16.25 20.703 16.703 1 84.88 103 PRO A O 1
ATOM 786 N N . ALA A 1 104 ? 17.406 22.25 17.984 1 81.38 104 ALA A N 1
ATOM 787 C CA . ALA A 1 104 ? 18.5 22.312 17.016 1 81.38 104 ALA A CA 1
ATOM 788 C C . ALA A 1 104 ? 19.359 21.062 17.062 1 81.38 104 ALA A C 1
ATOM 790 O O . ALA A 1 104 ? 19.422 20.391 18.094 1 81.38 104 ALA A O 1
ATOM 791 N N . GLN A 1 105 ? 19.828 20.781 15.875 1 74.31 105 GLN A N 1
ATOM 792 C CA . GLN A 1 105 ? 20.703 19.609 15.836 1 74.31 105 GLN A CA 1
ATOM 793 C C . GLN A 1 105 ? 22.141 20.016 15.492 1 74.31 105 GLN A C 1
ATOM 795 O O . GLN A 1 105 ? 22.359 20.953 14.711 1 74.31 105 GLN A O 1
ATOM 800 N N . GLY A 1 106 ? 23.156 19.641 16.391 1 62.91 106 GLY A N 1
ATOM 801 C CA . GLY A 1 106 ? 24.547 19.984 16.172 1 62.91 106 GLY A CA 1
ATOM 802 C C . GLY A 1 106 ? 25.438 18.781 15.93 1 62.91 106 GLY A C 1
ATOM 803 O O . GLY A 1 106 ? 25 17.641 16.094 1 62.91 106 GLY A O 1
ATOM 804 N N . VAL A 1 107 ? 26.547 19.031 15.148 1 58.09 107 VAL A N 1
ATOM 805 C CA . VAL A 1 107 ? 27.562 18.016 14.922 1 58.09 107 VAL A CA 1
ATOM 806 C C . VAL A 1 107 ? 28.531 17.984 16.094 1 58.09 107 VAL A C 1
ATOM 808 O O . VAL A 1 107 ? 29.188 18.969 16.406 1 58.09 107 VAL A O 1
ATOM 811 N N . ASN A 1 108 ? 28.688 16.797 16.781 1 56.56 108 ASN A N 1
ATOM 812 C CA . ASN A 1 108 ? 29.734 16.344 17.672 1 56.56 108 ASN A CA 1
ATOM 813 C C . ASN A 1 108 ? 29.797 17.188 18.953 1 56.56 108 ASN A C 1
ATOM 815 O O . ASN A 1 108 ? 30.594 16.906 19.844 1 56.56 108 ASN A O 1
ATOM 819 N N . THR A 1 109 ? 29.016 18.328 19.016 1 61.66 109 THR A N 1
ATOM 820 C CA . THR A 1 109 ? 29.25 19.125 20.203 1 61.66 109 THR A CA 1
ATOM 821 C C . THR A 1 109 ? 27.938 19.625 20.797 1 61.66 109 THR A C 1
ATOM 823 O O . THR A 1 109 ? 26.859 19.266 20.297 1 61.66 109 THR A O 1
ATOM 826 N N . SER A 1 110 ? 28.109 20.344 21.797 1 68.81 110 SER A N 1
ATOM 827 C CA . SER A 1 110 ? 27.016 21.047 22.453 1 68.81 110 SER A CA 1
ATOM 828 C C . SER A 1 110 ? 26.391 22.078 21.516 1 68.81 110 SER A C 1
ATOM 830 O O . SER A 1 110 ? 27.094 22.734 20.75 1 68.81 110 SER A O 1
ATOM 832 N N . VAL A 1 111 ? 25.078 21.922 21.391 1 79.44 111 VAL A N 1
ATOM 833 C CA . VAL A 1 111 ? 24.359 22.875 20.547 1 79.44 111 VAL A CA 1
ATOM 834 C C . VAL A 1 111 ? 23.406 23.703 21.391 1 79.44 111 VAL A C 1
ATOM 836 O O . VAL A 1 111 ? 22.781 23.188 22.312 1 79.44 111 VAL A O 1
ATOM 839 N N . ALA A 1 112 ? 23.484 24.969 21.203 1 85.56 112 ALA A N 1
ATOM 840 C CA . ALA A 1 112 ? 22.516 25.875 21.797 1 85.56 112 ALA A CA 1
ATOM 841 C C . ALA A 1 112 ? 21.625 26.5 20.719 1 85.56 112 ALA A C 1
ATOM 843 O O . ALA A 1 112 ? 22.031 26.625 19.562 1 85.56 112 ALA A O 1
ATOM 844 N N . TRP A 1 113 ? 20.391 26.797 21.078 1 89.31 113 TRP A N 1
ATOM 845 C CA . TRP A 1 113 ? 19.516 27.469 20.125 1 89.31 113 TRP A CA 1
ATOM 846 C C . TRP A 1 113 ? 18.531 28.375 20.844 1 89.31 113 TRP A C 1
ATOM 848 O O . TRP A 1 113 ? 18.312 28.234 22.062 1 89.31 113 TRP A O 1
ATOM 858 N N . THR A 1 114 ? 18.016 29.297 20.172 1 91.75 114 THR A N 1
ATOM 859 C CA . THR A 1 114 ? 17.047 30.25 20.703 1 91.75 114 THR A CA 1
ATOM 860 C C . THR A 1 114 ? 15.93 30.5 19.688 1 91.75 114 THR A C 1
ATOM 862 O O . THR A 1 114 ? 16.141 30.375 18.484 1 91.75 114 THR A O 1
ATOM 865 N N . ALA A 1 115 ? 14.781 30.797 20.188 1 92.81 115 ALA A N 1
ATOM 866 C CA . ALA A 1 115 ? 13.648 31.156 19.359 1 92.81 115 ALA A CA 1
ATOM 867 C C . ALA A 1 115 ? 12.656 32.031 20.125 1 92.81 115 ALA A C 1
ATOM 869 O O . ALA A 1 115 ? 12.672 32.062 21.359 1 92.81 115 ALA A O 1
ATOM 870 N N . SER A 1 116 ? 11.93 32.812 19.406 1 96.12 116 SER A N 1
ATOM 871 C CA . SER A 1 116 ? 10.867 33.625 19.953 1 96.12 116 SER A CA 1
ATOM 872 C C . SER A 1 116 ? 9.57 33.469 19.172 1 96.12 116 SER A C 1
ATOM 874 O O . SER A 1 116 ? 9.602 33.281 17.953 1 96.12 116 SER A O 1
ATOM 876 N N . LYS A 1 117 ? 8.539 33.531 19.875 1 97.25 117 LYS A N 1
ATOM 877 C CA . LYS A 1 117 ? 7.227 33.406 19.234 1 97.25 117 LYS A CA 1
ATOM 878 C C . LYS A 1 117 ? 6.266 34.469 19.781 1 97.25 117 LYS A C 1
ATOM 880 O O . LYS A 1 117 ? 6.191 34.688 21 1 97.25 117 LYS A O 1
ATOM 885 N N . ASP A 1 118 ? 5.613 35.156 18.875 1 96.62 118 ASP A N 1
ATOM 886 C CA . ASP A 1 118 ? 4.512 36.031 19.266 1 96.62 118 ASP A CA 1
ATOM 887 C C . ASP A 1 118 ? 3.311 35.219 19.75 1 96.62 118 ASP A C 1
ATOM 889 O O . ASP A 1 118 ? 2.646 34.562 18.953 1 96.62 118 ASP A O 1
ATOM 893 N N . VAL A 1 119 ? 2.986 35.281 21.047 1 97.5 119 VAL A N 1
ATOM 894 C CA . VAL A 1 119 ? 1.896 34.5 21.594 1 97.5 119 VAL A CA 1
ATOM 895 C C . VAL A 1 119 ? 0.755 35.406 22.031 1 97.5 119 VAL A C 1
ATOM 897 O O . VAL A 1 119 ? -0.032 35.062 22.906 1 97.5 119 VAL A O 1
ATOM 900 N N . THR A 1 120 ? 0.655 36.562 21.438 1 96 120 THR A N 1
ATOM 901 C CA . THR A 1 120 ? -0.358 37.531 21.797 1 96 120 THR A CA 1
ATOM 902 C C . THR A 1 120 ? -1.761 37 21.562 1 96 120 THR A C 1
ATOM 904 O O . THR A 1 120 ? -2.689 37.312 22.312 1 96 120 THR A O 1
ATOM 907 N N . ARG A 1 121 ? -1.909 36.188 20.609 1 95.81 121 ARG A N 1
ATOM 908 C CA . ARG A 1 121 ? -3.232 35.688 20.266 1 95.81 121 ARG A CA 1
ATOM 909 C C . ARG A 1 121 ? -3.807 34.844 21.406 1 95.81 121 ARG A C 1
ATOM 911 O O . ARG A 1 121 ? -5.008 34.594 21.453 1 95.81 121 ARG A O 1
ATOM 918 N N . TYR A 1 122 ? -2.955 34.438 22.312 1 97.56 122 TYR A N 1
ATOM 919 C CA . TYR A 1 122 ? -3.408 33.656 23.453 1 97.56 122 TYR A CA 1
ATOM 920 C C . TYR A 1 122 ? -3.605 34.531 24.688 1 97.56 122 TYR A C 1
ATOM 922 O O . TYR A 1 122 ? -3.561 34.062 25.812 1 97.56 122 TYR A O 1
ATOM 930 N N . SER A 1 123 ? -3.781 35.781 24.547 1 95.38 123 SER A N 1
ATOM 931 C CA . SER A 1 123 ? -3.83 36.719 25.641 1 95.38 123 SER A CA 1
ATOM 932 C C . SER A 1 123 ? -4.902 36.375 26.656 1 95.38 123 SER A C 1
ATOM 934 O O . SER A 1 123 ? -4.688 36.5 27.875 1 95.38 123 SER A O 1
ATOM 936 N N . SER A 1 124 ? -6.105 35.969 26.219 1 95.06 124 SER A N 1
ATOM 937 C CA . SER A 1 124 ? -7.18 35.625 27.141 1 95.06 124 SER A CA 1
ATOM 938 C C . SER A 1 124 ? -6.762 34.5 28.094 1 95.06 124 SER A C 1
ATOM 940 O O . SER A 1 124 ? -7.211 34.438 29.234 1 95.06 124 SER A O 1
ATOM 942 N N . LEU A 1 125 ? -5.953 33.656 27.562 1 95.88 125 LEU A N 1
ATOM 943 C CA . LEU A 1 125 ? -5.426 32.531 28.344 1 95.88 125 LEU A CA 1
ATOM 944 C C . LEU A 1 125 ? -4.305 33.031 29.266 1 95.88 125 LEU A C 1
ATOM 946 O O . LEU A 1 125 ? -4.273 32.688 30.453 1 95.88 125 LEU A O 1
ATOM 950 N N . LEU A 1 126 ? -3.432 33.812 28.766 1 95.88 126 LEU A N 1
ATOM 951 C CA . LEU A 1 126 ? -2.207 34.219 29.438 1 95.88 126 LEU A CA 1
ATOM 952 C C . LEU A 1 126 ? -2.512 35.188 30.562 1 95.88 126 LEU A C 1
ATOM 954 O O . LEU A 1 126 ? -1.759 35.281 31.547 1 95.88 126 LEU A O 1
ATOM 958 N N . LEU A 1 127 ? -3.6 35.875 30.469 1 93.94 127 LEU A N 1
ATOM 959 C CA . LEU A 1 127 ? -3.918 36.906 31.453 1 93.94 127 LEU A CA 1
ATOM 960 C C . LEU A 1 127 ? -5.062 36.469 32.344 1 93.94 127 LEU A C 1
ATOM 962 O O . LEU A 1 127 ? -5.57 37.25 33.156 1 93.94 127 LEU A O 1
ATOM 966 N N . LYS A 1 128 ? -5.395 35.281 32.188 1 93 128 LYS A N 1
ATOM 967 C CA . LYS A 1 128 ? -6.422 34.719 33.062 1 93 128 LYS A CA 1
ATOM 968 C C . LYS A 1 128 ? -5.977 34.781 34.531 1 93 128 LYS A C 1
ATOM 970 O O . LYS A 1 128 ? -4.859 34.375 34.844 1 93 128 LYS A O 1
ATOM 975 N N . LYS A 1 129 ? -6.863 35.125 35.375 1 88.25 129 LYS A N 1
ATOM 976 C CA . LYS A 1 129 ? -6.52 35.344 36.781 1 88.25 129 LYS A CA 1
ATOM 977 C C . LYS A 1 129 ? -6.363 34.031 37.531 1 88.25 129 LYS A C 1
ATOM 979 O O . LYS A 1 129 ? -5.547 33.906 38.438 1 88.25 129 LYS A O 1
ATOM 984 N N . GLU A 1 130 ? -7.066 33.094 37.156 1 89.62 130 GLU A N 1
ATOM 985 C CA . GLU A 1 130 ? -6.988 31.797 37.812 1 89.62 130 GLU A CA 1
ATOM 986 C C . GLU A 1 130 ? -5.66 31.094 37.5 1 89.62 130 GLU A C 1
ATOM 988 O O . GLU A 1 130 ? -5.145 31.188 36.375 1 89.62 130 GLU A O 1
ATOM 993 N N . ALA A 1 131 ? -5.188 30.484 38.5 1 89.5 131 ALA A N 1
ATOM 994 C CA . ALA A 1 131 ? -3.959 29.719 38.344 1 89.5 131 ALA A CA 1
ATOM 995 C C . ALA A 1 131 ? -4.145 28.609 37.281 1 89.5 131 ALA A C 1
ATOM 997 O O . ALA A 1 131 ? -5.199 27.969 37.219 1 89.5 131 ALA A O 1
ATOM 998 N N . GLN A 1 132 ? -3.113 28.547 36.469 1 93.94 132 GLN A N 1
ATOM 999 C CA . GLN A 1 132 ? -3.117 27.531 35.406 1 93.94 132 GLN A CA 1
ATOM 1000 C C . GLN A 1 132 ? -1.837 26.703 35.469 1 93.94 132 GLN A C 1
ATOM 1002 O O . GLN A 1 132 ? -0.89 27.031 36.156 1 93.94 132 GLN A O 1
ATOM 1007 N N . GLU A 1 133 ? -1.9 25.578 34.781 1 92.88 133 GLU A N 1
ATOM 1008 C CA . GLU A 1 133 ? -0.708 24.75 34.688 1 92.88 133 GLU A CA 1
ATOM 1009 C C . GLU A 1 133 ? -0.019 24.922 33.344 1 92.88 133 GLU A C 1
ATOM 1011 O O . GLU A 1 133 ? -0.676 24.906 32.281 1 92.88 133 GLU A O 1
ATOM 1016 N N . LEU A 1 134 ? 1.219 25.172 33.406 1 94.12 134 LEU A N 1
ATOM 1017 C CA . LEU A 1 134 ? 2.078 25.141 32.219 1 94.12 134 LEU A CA 1
ATOM 1018 C C . LEU A 1 134 ? 2.768 23.781 32.094 1 94.12 134 LEU A C 1
ATOM 1020 O O . LEU A 1 134 ? 3.428 23.328 33.031 1 94.12 134 LEU A O 1
ATOM 1024 N N . VAL A 1 135 ? 2.605 23.172 30.953 1 93.25 135 VAL A N 1
ATOM 1025 C CA . VAL A 1 135 ? 3.203 21.859 30.703 1 93.25 135 VAL A CA 1
ATOM 1026 C C . VAL A 1 135 ? 4.16 21.938 29.516 1 93.25 135 VAL A C 1
ATOM 1028 O O . VAL A 1 135 ? 3.82 22.516 28.469 1 93.25 135 VAL A O 1
ATOM 1031 N N . VAL A 1 136 ? 5.359 21.5 29.703 1 92.88 136 VAL A N 1
ATOM 1032 C CA . VAL A 1 136 ? 6.324 21.328 28.609 1 92.88 136 VAL A CA 1
ATOM 1033 C C . VAL A 1 136 ? 6.688 19.844 28.484 1 92.88 136 VAL A C 1
ATOM 1035 O O . VAL A 1 136 ? 7.066 19.203 29.453 1 92.88 136 VAL A O 1
ATOM 1038 N N . SER A 1 137 ? 6.547 19.344 27.281 1 90.31 137 SER A N 1
ATOM 1039 C CA . SER A 1 137 ? 6.797 17.922 27.078 1 90.31 137 SER A CA 1
ATOM 1040 C C . SER A 1 137 ? 7.664 17.688 25.844 1 90.31 137 SER A C 1
ATOM 1042 O O . SER A 1 137 ? 7.395 18.219 24.766 1 90.31 137 SER A O 1
ATOM 1044 N N . PHE A 1 138 ? 8.695 16.828 26.062 1 85.62 138 PHE A N 1
ATOM 1045 C CA . PHE A 1 138 ? 9.57 16.375 24.984 1 85.62 138 PHE A CA 1
ATOM 1046 C C . PHE A 1 138 ? 9.258 14.938 24.594 1 85.62 138 PHE A C 1
ATOM 1048 O O . PHE A 1 138 ? 9.062 14.078 25.453 1 85.62 138 PHE A O 1
ATOM 1055 N N . ARG A 1 139 ? 9.141 14.766 23.25 1 80.56 139 ARG A N 1
ATOM 1056 C CA . ARG A 1 139 ? 9.086 13.406 22.734 1 80.56 139 ARG A CA 1
ATOM 1057 C C . ARG A 1 139 ? 10.445 12.969 22.188 1 80.56 139 ARG A C 1
ATOM 1059 O O . ARG A 1 139 ? 10.992 13.609 21.297 1 80.56 139 ARG A O 1
ATOM 1066 N N . HIS A 1 140 ? 11.141 12.156 22.984 1 68 140 HIS A N 1
ATOM 1067 C CA . HIS A 1 140 ? 12.445 11.703 22.5 1 68 140 HIS A CA 1
ATOM 1068 C C . HIS A 1 140 ? 12.562 10.188 22.578 1 68 140 HIS A C 1
ATOM 1070 O O . HIS A 1 140 ? 12.039 9.57 23.516 1 68 140 HIS A O 1
ATOM 1076 N N . PRO A 1 141 ? 13.148 9.531 21.469 1 56.19 141 PRO A N 1
ATOM 1077 C CA . PRO A 1 141 ? 13.438 8.109 21.672 1 56.19 141 PRO A CA 1
ATOM 1078 C C . PRO A 1 141 ? 14.391 7.855 22.828 1 56.19 141 PRO A C 1
ATOM 1080 O O . PRO A 1 141 ? 15.266 8.68 23.109 1 56.19 141 PRO A O 1
ATOM 1083 N N . VAL A 1 142 ? 14.039 7.02 23.859 1 48.59 142 VAL A N 1
ATOM 1084 C CA . VAL A 1 142 ? 14.805 6.695 25.047 1 48.59 142 VAL A CA 1
ATOM 1085 C C . VAL A 1 142 ? 16.125 6.051 24.656 1 48.59 142 VAL A C 1
ATOM 1087 O O . VAL A 1 142 ? 16.141 4.973 24.047 1 48.59 142 VAL A O 1
ATOM 1090 N N . SER A 1 143 ? 16.969 6.676 24.078 1 49.38 143 SER A N 1
ATOM 1091 C CA . SER A 1 143 ? 18.203 5.895 24.031 1 49.38 143 SER A CA 1
ATOM 1092 C C . SER A 1 143 ? 19.016 6.043 25.312 1 49.38 143 SER A C 1
ATOM 1094 O O . SER A 1 143 ? 18.844 7.023 26.047 1 49.38 143 SER A O 1
ATOM 1096 N N . GLN A 1 144 ? 19.594 4.98 25.875 1 45.88 144 GLN A N 1
ATOM 1097 C CA . GLN A 1 144 ? 20.453 4.801 27.047 1 45.88 144 GLN A CA 1
ATOM 1098 C C . GLN A 1 144 ? 21.297 6.047 27.312 1 45.88 144 GLN A C 1
ATOM 1100 O O . GLN A 1 144 ? 21.625 6.34 28.453 1 45.88 144 GLN A O 1
ATOM 1105 N N . ASP A 1 145 ? 21.969 6.523 26.422 1 49.19 145 ASP A N 1
ATOM 1106 C CA . ASP A 1 145 ? 22.812 7.684 26.688 1 49.19 145 ASP A CA 1
ATOM 1107 C C . ASP A 1 145 ? 22 8.969 26.719 1 49.19 145 ASP A C 1
ATOM 1109 O O . ASP A 1 145 ? 21.797 9.609 25.688 1 49.19 145 ASP A O 1
ATOM 1113 N N . ALA A 1 146 ? 21.25 8.984 27.719 1 51.81 146 ALA A N 1
ATOM 1114 C CA . ALA A 1 146 ? 20.141 9.906 27.938 1 51.81 146 ALA A CA 1
ATOM 1115 C C . ALA A 1 146 ? 20.578 11.352 27.734 1 51.81 146 ALA A C 1
ATOM 1117 O O . ALA A 1 146 ? 21.562 11.797 28.312 1 51.81 146 ALA A O 1
ATOM 1118 N N . ARG A 1 147 ? 20.172 12.117 26.656 1 61.62 147 ARG A N 1
ATOM 1119 C CA . ARG A 1 147 ? 20.297 13.484 26.172 1 61.62 147 ARG A CA 1
ATOM 1120 C C . ARG A 1 147 ? 19.594 14.461 27.109 1 61.62 147 ARG A C 1
ATOM 1122 O O . ARG A 1 147 ? 18.469 14.211 27.547 1 61.62 147 ARG A O 1
ATOM 1129 N N . VAL A 1 148 ? 20.5 15.352 27.703 1 76.19 148 VAL A N 1
ATOM 1130 C CA . VAL A 1 148 ? 19.906 16.359 28.578 1 76.19 148 VAL A CA 1
ATOM 1131 C C . VAL A 1 148 ? 19.656 17.641 27.781 1 76.19 148 VAL A C 1
ATOM 1133 O O . VAL A 1 148 ? 20.578 18.156 27.125 1 76.19 148 VAL A O 1
ATOM 1136 N N . TYR A 1 149 ? 18.422 18.047 27.688 1 83.12 149 TYR A N 1
ATOM 1137 C CA . TYR A 1 149 ? 18.047 19.344 27.125 1 83.12 149 TYR A CA 1
ATOM 1138 C C . TYR A 1 149 ? 17.875 20.375 28.234 1 83.12 149 TYR A C 1
ATOM 1140 O O . TYR A 1 149 ? 16.984 20.25 29.078 1 83.12 149 TYR A O 1
ATOM 1148 N N . ARG A 1 150 ? 18.734 21.328 28.234 1 87.38 150 ARG A N 1
ATOM 1149 C CA . ARG A 1 150 ? 18.578 22.438 29.172 1 87.38 150 ARG A CA 1
ATOM 1150 C C . ARG A 1 150 ? 17.734 23.547 28.578 1 87.38 150 ARG A C 1
ATOM 1152 O O . ARG A 1 150 ? 18.156 24.203 27.609 1 87.38 150 ARG A O 1
ATOM 1159 N N . ILE A 1 151 ? 16.609 23.75 29.219 1 91.19 151 ILE A N 1
ATOM 1160 C CA . ILE A 1 151 ? 15.664 24.688 28.641 1 91.19 151 ILE A CA 1
ATOM 1161 C C . ILE A 1 151 ? 15.406 25.828 29.609 1 91.19 151 ILE A C 1
ATOM 1163 O O . ILE A 1 151 ? 15.188 25.609 30.797 1 91.19 151 ILE A O 1
ATOM 1167 N N . THR A 1 152 ? 15.508 27.031 29.094 1 95.5 152 THR A N 1
ATOM 1168 C CA . THR A 1 152 ? 15.062 28.219 29.797 1 95.5 152 THR A CA 1
ATOM 1169 C C . THR A 1 152 ? 14.023 28.984 28.969 1 95.5 152 THR A C 1
ATOM 1171 O O . THR A 1 152 ? 14.258 29.281 27.797 1 95.5 152 THR A O 1
ATOM 1174 N N . MET A 1 153 ? 12.891 29.312 29.625 1 96.88 153 MET A N 1
ATOM 1175 C CA . MET A 1 153 ? 11.82 30.016 28.922 1 96.88 153 MET A CA 1
ATOM 1176 C C . MET A 1 153 ? 11.461 31.312 29.656 1 96.88 153 MET A C 1
ATOM 1178 O O . MET A 1 153 ? 11.32 31.312 30.875 1 96.88 153 MET A O 1
ATOM 1182 N N . PHE A 1 154 ? 11.305 32.344 28.859 1 96.81 154 PHE A N 1
ATOM 1183 C CA . PHE A 1 154 ? 10.812 33.625 29.359 1 96.81 154 PHE A CA 1
ATOM 1184 C C . PHE A 1 154 ? 9.562 34.062 28.609 1 96.81 154 PHE A C 1
ATOM 1186 O O . PHE A 1 154 ? 9.328 33.625 27.469 1 96.81 154 PHE A O 1
ATOM 1193 N N . ILE A 1 155 ? 8.781 34.781 29.297 1 97 155 ILE A N 1
ATOM 1194 C CA . ILE A 1 155 ? 7.66 35.438 28.641 1 97 155 ILE A CA 1
ATOM 1195 C C . ILE A 1 155 ? 7.734 36.969 28.891 1 97 155 ILE A C 1
ATOM 1197 O O . ILE A 1 155 ? 8.016 37.406 30 1 97 155 ILE A O 1
ATOM 1201 N N . LEU A 1 156 ? 7.609 37.688 27.844 1 97.12 156 LEU A N 1
ATOM 1202 C CA . LEU A 1 156 ? 7.676 39.156 27.891 1 97.12 156 LEU A CA 1
ATOM 1203 C C . LEU A 1 156 ? 6.309 39.781 27.609 1 97.12 156 LEU A C 1
ATOM 1205 O O . LEU A 1 156 ? 5.73 39.562 26.547 1 97.12 156 LEU A O 1
ATOM 1209 N N . PHE A 1 157 ? 5.832 40.531 28.578 1 96.56 157 PHE A N 1
ATOM 1210 C CA . PHE A 1 157 ? 4.582 41.281 28.438 1 96.56 157 PHE A CA 1
ATOM 1211 C C . PHE A 1 157 ? 4.848 42.75 28.125 1 96.56 157 PHE A C 1
ATOM 1213 O O . PHE A 1 157 ? 5.34 43.469 28.984 1 96.56 157 PHE A O 1
ATOM 1220 N N . TYR A 1 158 ? 4.477 43.188 26.938 1 95.12 158 TYR A N 1
ATOM 1221 C CA . TYR A 1 158 ? 4.688 44.562 26.562 1 95.12 158 TYR A CA 1
ATOM 1222 C C . TYR A 1 158 ? 3.436 45.406 26.828 1 95.12 158 TYR A C 1
ATOM 1224 O O . TYR A 1 158 ? 2.387 45.156 26.234 1 95.12 158 TYR A O 1
ATOM 1232 N N . PRO A 1 159 ? 3.547 46.406 27.641 1 92.25 159 PRO A N 1
ATOM 1233 C CA . PRO A 1 159 ? 2.395 47.281 27.891 1 92.25 159 PRO A CA 1
ATOM 1234 C C . PRO A 1 159 ? 1.947 48.031 26.641 1 92.25 159 PRO A C 1
ATOM 1236 O O . PRO A 1 159 ? 2.764 48.344 25.766 1 92.25 159 PRO A O 1
ATOM 1239 N N . THR A 1 160 ? 0.652 48.312 26.609 1 88.12 160 THR A N 1
ATOM 1240 C CA . THR A 1 160 ? 0.123 49.125 25.531 1 88.12 160 THR A CA 1
ATOM 1241 C C . THR A 1 160 ? 0.676 50.562 25.625 1 88.12 160 THR A C 1
ATOM 1243 O O . THR A 1 160 ? 0.762 51.125 26.719 1 88.12 160 THR A O 1
ATOM 1246 N N . ASP A 1 161 ? 1.143 51.031 24.516 1 78.12 161 ASP A N 1
ATOM 1247 C CA . ASP A 1 161 ? 1.641 52.406 24.484 1 78.12 161 ASP A CA 1
ATOM 1248 C C . ASP A 1 161 ? 0.488 53.406 24.5 1 78.12 161 ASP A C 1
ATOM 1250 O O . ASP A 1 161 ? -0.211 53.594 23.5 1 78.12 161 ASP A O 1
ATOM 1254 N N . ASN A 1 162 ? 0.066 53.906 25.656 1 63.06 162 ASN A N 1
ATOM 1255 C CA . ASN A 1 162 ? -1.046 54.844 25.828 1 63.06 162 ASN A CA 1
ATOM 1256 C C . ASN A 1 162 ? -0.812 56.125 25.078 1 63.06 162 ASN A C 1
ATOM 1258 O O . ASN A 1 162 ? -1.734 56.938 24.906 1 63.06 162 ASN A O 1
ATOM 1262 N N . ARG A 1 163 ? 0.322 56.656 24.844 1 60.25 163 ARG A N 1
ATOM 1263 C CA . ARG A 1 163 ? 0.542 57.906 24.125 1 60.25 163 ARG A CA 1
ATOM 1264 C C . ARG A 1 163 ? 0.021 57.844 22.703 1 60.25 163 ARG A C 1
ATOM 1266 O O . ARG A 1 163 ? -0.202 58.875 22.062 1 60.25 163 ARG A O 1
ATOM 1273 N N . LYS A 1 164 ? 0.005 56.75 22.078 1 54.75 164 LYS A N 1
ATOM 1274 C CA . LYS A 1 164 ? -0.523 56.562 20.719 1 54.75 164 LYS A CA 1
ATOM 1275 C C . LYS A 1 164 ? -2.037 56.375 20.75 1 54.75 164 LYS A C 1
ATOM 1277 O O . LYS A 1 164 ? -2.545 55.469 21.422 1 54.75 164 LYS A O 1
ATOM 1282 N N . ASN A 1 165 ? -2.701 57.5 20.906 1 43.5 165 ASN A N 1
ATOM 1283 C CA . ASN A 1 165 ? -4.152 57.656 20.891 1 43.5 165 ASN A CA 1
ATOM 1284 C C . ASN A 1 165 ? -4.805 56.688 19.906 1 43.5 165 ASN A C 1
ATOM 1286 O O . ASN A 1 165 ? -5.305 57.125 18.859 1 43.5 165 ASN A O 1
ATOM 1290 N N . ASN A 1 166 ? -4.211 55.75 19.562 1 43.81 166 ASN A N 1
ATOM 1291 C CA . ASN A 1 166 ? -5.074 55.094 18.594 1 43.81 166 ASN A CA 1
ATOM 1292 C C . ASN A 1 166 ? -6.453 54.781 19.172 1 43.81 166 ASN A C 1
ATOM 1294 O O . ASN A 1 166 ? -6.57 54.094 20.188 1 43.81 166 ASN A O 1
ATOM 1298 N N . PRO A 1 167 ? -7.379 55.812 18.984 1 39.94 167 PRO A N 1
ATOM 1299 C CA . PRO A 1 167 ? -8.734 55.469 19.438 1 39.94 167 PRO A CA 1
ATOM 1300 C C . PRO A 1 167 ? -9.039 54 19.375 1 39.94 167 PRO A C 1
ATOM 1302 O O . PRO A 1 167 ? -8.516 53.281 18.516 1 39.94 167 PRO A O 1
ATOM 1305 N N . PRO A 1 168 ? -9.297 53.438 20.547 1 40.06 168 PRO A N 1
ATOM 1306 C CA . PRO A 1 168 ? -9.867 52.125 20.297 1 40.06 168 PRO A CA 1
ATOM 1307 C C . PRO A 1 168 ? -10.75 52.062 19.062 1 40.06 168 PRO A C 1
ATOM 1309 O O . PRO A 1 168 ? -11.703 52.844 18.953 1 40.06 168 PRO A O 1
ATOM 1312 N N . ASN A 1 169 ? -10.258 52.25 17.906 1 36.25 169 ASN A N 1
ATOM 1313 C CA . ASN A 1 169 ? -11.266 52.094 16.859 1 36.25 169 ASN A CA 1
ATOM 1314 C C . ASN A 1 169 ? -12.5 51.344 17.359 1 36.25 169 ASN A C 1
ATOM 1316 O O . ASN A 1 169 ? -12.383 50.25 17.906 1 36.25 169 ASN A O 1
ATOM 1320 N N . ASN A 1 170 ? -13.484 52.125 17.734 1 36.94 170 ASN A N 1
ATOM 1321 C CA . ASN A 1 170 ? -14.812 51.625 18.094 1 36.94 170 ASN A CA 1
ATOM 1322 C C . ASN A 1 170 ? -15.094 50.25 17.484 1 36.94 170 ASN A C 1
ATOM 1324 O O . ASN A 1 170 ? -15.875 49.469 18.016 1 36.94 170 ASN A O 1
ATOM 1328 N N . MET A 1 171 ? -15.156 50.25 16.188 1 37.84 171 MET A N 1
ATOM 1329 C CA . MET A 1 171 ? -15.562 49.062 15.445 1 37.84 171 MET A CA 1
ATOM 1330 C C . MET A 1 171 ? -14.523 47.969 15.594 1 37.84 171 MET A C 1
ATOM 1332 O O . MET A 1 171 ? -14.578 46.938 14.891 1 37.84 171 MET A O 1
ATOM 1336 N N . ILE A 1 172 ? -13.336 48.25 15.969 1 43.69 172 ILE A N 1
ATOM 1337 C CA . ILE A 1 172 ? -12.188 47.406 16.188 1 43.69 172 ILE A CA 1
ATOM 1338 C C . ILE A 1 172 ? -12.602 46.188 17.016 1 43.69 172 ILE A C 1
ATOM 1340 O O . ILE A 1 172 ? -11.992 45.125 16.906 1 43.69 172 ILE A O 1
ATOM 1344 N N . ASP A 1 173 ? -13.312 46.594 18.125 1 50.44 173 ASP A N 1
ATOM 1345 C CA . ASP A 1 173 ? -13.547 45.594 19.172 1 50.44 173 ASP A CA 1
ATOM 1346 C C . ASP A 1 173 ? -14.297 44.375 18.641 1 50.44 173 ASP A C 1
ATOM 1348 O O . ASP A 1 173 ? -14.617 43.469 19.391 1 50.44 173 ASP A O 1
ATOM 1352 N N . LEU A 1 174 ? -14.734 44.562 17.484 1 61.53 174 LEU A N 1
ATOM 1353 C CA . LEU A 1 174 ? -15.477 43.344 17.109 1 61.53 174 LEU A CA 1
ATOM 1354 C C . LEU A 1 174 ? -14.531 42.219 16.719 1 61.53 174 LEU A C 1
ATOM 1356 O O . LEU A 1 174 ? -13.391 42.469 16.328 1 61.53 174 LEU A O 1
ATOM 1360 N N . GLY A 1 175 ? -14.867 41.094 17.094 1 69.19 175 GLY A N 1
ATOM 1361 C CA . GLY A 1 175 ? -14.172 39.812 16.922 1 69.19 175 GLY A CA 1
ATOM 1362 C C . GLY A 1 175 ? -13.797 39.531 15.477 1 69.19 175 GLY A C 1
ATOM 1363 O O . GLY A 1 175 ? -13.188 38.5 15.18 1 69.19 175 GLY A O 1
ATOM 1364 N N . PHE A 1 176 ? -13.914 40.688 14.555 1 71.31 176 PHE A N 1
ATOM 1365 C CA . PHE A 1 176 ? -13.719 40.375 13.141 1 71.31 176 PHE A CA 1
ATOM 1366 C C . PHE A 1 176 ? -12.562 41.188 12.57 1 71.31 176 PHE A C 1
ATOM 1368 O O . PHE A 1 176 ? -12.234 41.062 11.391 1 71.31 176 PHE A O 1
ATOM 1375 N N . GLY A 1 177 ? -11.945 41.938 13.398 1 68.5 177 GLY A N 1
ATOM 1376 C CA . GLY A 1 177 ? -10.781 42.688 12.961 1 68.5 177 GLY A CA 1
ATOM 1377 C C . GLY A 1 177 ? -9.523 41.844 12.859 1 68.5 177 GLY A C 1
ATOM 1378 O O . GLY A 1 177 ? -9.477 40.75 13.383 1 68.5 177 GLY A O 1
ATOM 1379 N N . SER A 1 178 ? -8.586 42.438 12.195 1 67.31 178 SER A N 1
ATOM 1380 C CA . SER A 1 178 ? -7.355 41.719 11.914 1 67.31 178 SER A CA 1
ATOM 1381 C C . SER A 1 178 ? -6.586 41.406 13.195 1 67.31 178 SER A C 1
ATOM 1383 O O . SER A 1 178 ? -5.863 40.406 13.266 1 67.31 178 SER A O 1
ATOM 1385 N N . GLU A 1 179 ? -6.738 42.125 14.172 1 72.38 179 GLU A N 1
ATOM 1386 C CA . GLU A 1 179 ? -5.945 41.938 15.383 1 72.38 179 GLU A CA 1
ATOM 1387 C C . GLU A 1 179 ? -6.816 41.469 16.547 1 72.38 179 GLU A C 1
ATOM 1389 O O . GLU A 1 179 ? -6.398 41.531 17.703 1 72.38 179 GLU A O 1
ATOM 1394 N N . SER A 1 180 ? -7.965 41.062 16.172 1 81.12 180 SER A N 1
ATOM 1395 C CA . SER A 1 180 ? -8.867 40.625 17.219 1 81.12 180 SER A CA 1
ATOM 1396 C C . SER A 1 180 ? -8.352 39.344 17.891 1 81.12 180 SER A C 1
ATOM 1398 O O . SER A 1 180 ? -7.773 38.469 17.219 1 81.12 180 SER A O 1
ATOM 1400 N N . LYS A 1 181 ? -8.586 39.406 19.25 1 90.81 181 LYS A N 1
ATOM 1401 C CA . LYS A 1 181 ? -8.18 38.25 20.031 1 90.81 181 LYS A CA 1
ATOM 1402 C C . LYS A 1 181 ? -9.391 37.531 20.641 1 90.81 181 LYS A C 1
ATOM 1404 O O . LYS A 1 181 ? -10.359 38.188 21.031 1 90.81 181 LYS A O 1
ATOM 1409 N N . ALA A 1 182 ? -9.273 36.281 20.734 1 96 182 ALA A N 1
ATOM 1410 C CA . ALA A 1 182 ? -10.359 35.5 21.312 1 96 182 ALA A CA 1
ATOM 1411 C C . ALA A 1 182 ? -10.539 35.812 22.797 1 96 182 ALA A C 1
ATOM 1413 O O . ALA A 1 182 ? -9.57 36.125 23.484 1 96 182 ALA A O 1
ATOM 1414 N N . ASP A 1 183 ? -11.781 35.656 23.203 1 95.56 183 ASP A N 1
ATOM 1415 C CA . ASP A 1 183 ? -12.117 35.875 24.609 1 95.56 183 ASP A CA 1
ATOM 1416 C C . ASP A 1 183 ? -11.844 34.625 25.438 1 95.56 183 ASP A C 1
ATOM 1418 O O . ASP A 1 183 ? -11.586 34.719 26.641 1 95.56 183 ASP A O 1
ATOM 1422 N N . LEU A 1 184 ? -11.984 33.531 24.797 1 96.94 184 LEU A N 1
ATOM 1423 C CA . LEU A 1 184 ? -11.812 32.219 25.406 1 96.94 184 LEU A CA 1
ATOM 1424 C C . LEU A 1 184 ? -11.125 31.266 24.453 1 96.94 184 LEU A C 1
ATOM 1426 O O . LEU A 1 184 ? -11.422 31.25 23.266 1 96.94 184 LEU A O 1
ATOM 1430 N N . ILE A 1 185 ? -10.227 30.547 24.984 1 97.88 185 ILE A N 1
ATOM 1431 C CA . ILE A 1 185 ? -9.578 29.5 24.203 1 97.88 185 ILE A CA 1
ATOM 1432 C C . ILE A 1 185 ? -9.727 28.156 24.906 1 97.88 185 ILE A C 1
ATOM 1434 O O . ILE A 1 185 ? -9.328 28 26.062 1 97.88 185 ILE A O 1
ATOM 1438 N N . LEU A 1 186 ? -10.297 27.188 24.203 1 97.38 186 LEU A N 1
ATOM 1439 C CA . LEU A 1 186 ? -10.492 25.844 24.734 1 97.38 186 LEU A CA 1
ATOM 1440 C C . LEU A 1 186 ? -9.484 24.859 24.141 1 97.38 186 LEU A C 1
ATOM 1442 O O . LEU A 1 186 ? -9.258 24.859 22.922 1 97.38 186 LEU A O 1
ATOM 1446 N N . PRO A 1 187 ? -8.859 24.094 24.969 1 96.75 187 PRO A N 1
ATOM 1447 C CA . PRO A 1 187 ? -7.98 23.062 24.422 1 96.75 187 PRO A CA 1
ATOM 1448 C C . PRO A 1 187 ? -8.75 21.922 23.75 1 96.75 187 PRO A C 1
ATOM 1450 O O . PRO A 1 187 ? -9.742 21.438 24.297 1 96.75 187 PRO A O 1
ATOM 1453 N N . ILE A 1 188 ? -8.383 21.609 22.562 1 97.25 188 ILE A N 1
ATOM 1454 C CA . ILE A 1 188 ? -8.812 20.406 21.859 1 97.25 188 ILE A CA 1
ATOM 1455 C C . ILE A 1 188 ? -7.641 19.422 21.75 1 97.25 188 ILE A C 1
ATOM 1457 O O . ILE A 1 188 ? -6.84 19.5 20.828 1 97.25 188 ILE A O 1
ATOM 1461 N N . SER A 1 189 ? -7.551 18.625 22.734 1 88.38 189 SER A N 1
ATOM 1462 C CA . SER A 1 189 ? -6.348 17.812 22.859 1 88.38 189 SER A CA 1
ATOM 1463 C C . SER A 1 189 ? -6.68 16.422 23.391 1 88.38 189 SER A C 1
ATOM 1465 O O . SER A 1 189 ? -7.852 16.094 23.594 1 88.38 189 SER A O 1
ATOM 1467 N N . GLY A 1 190 ? -5.621 15.633 23.422 1 77.94 190 GLY A N 1
ATOM 1468 C CA . GLY A 1 190 ? -5.758 14.32 24.047 1 77.94 190 GLY A CA 1
ATOM 1469 C C . GLY A 1 190 ? -6.043 14.391 25.531 1 77.94 190 GLY A C 1
ATOM 1470 O O . GLY A 1 190 ? -6.582 15.391 26.016 1 77.94 190 GLY A O 1
ATOM 1471 N N . ASP A 1 191 ? -5.691 13.367 26.172 1 75.06 191 ASP A N 1
ATOM 1472 C CA . ASP A 1 191 ? -5.992 13.211 27.594 1 75.06 191 ASP A CA 1
ATOM 1473 C C . ASP A 1 191 ? -5.223 14.234 28.438 1 75.06 191 ASP A C 1
ATOM 1475 O O . ASP A 1 191 ? -4 14.141 28.562 1 75.06 191 ASP A O 1
ATOM 1479 N N . LEU A 1 192 ? -5.961 15.148 28.984 1 75.12 192 LEU A N 1
ATOM 1480 C CA . LEU A 1 192 ? -5.344 16.219 29.766 1 75.12 192 LEU A CA 1
ATOM 1481 C C . LEU A 1 192 ? -4.785 15.672 31.078 1 75.12 192 LEU A C 1
ATOM 1483 O O . LEU A 1 192 ? -4.023 16.359 31.766 1 75.12 192 LEU A O 1
ATOM 1487 N N . LYS A 1 193 ? -5.074 14.461 31.312 1 71.5 193 LYS A N 1
ATOM 1488 C CA . LYS A 1 193 ? -4.551 13.828 32.531 1 71.5 193 LYS A CA 1
ATOM 1489 C C . LYS A 1 193 ? -3.203 13.164 32.25 1 71.5 193 LYS A C 1
ATOM 1491 O O . LYS A 1 193 ? -2.512 12.742 33.188 1 71.5 193 LYS A O 1
ATOM 1496 N N . SER A 1 194 ? -2.936 13.203 30.891 1 73.44 194 SER A N 1
ATOM 1497 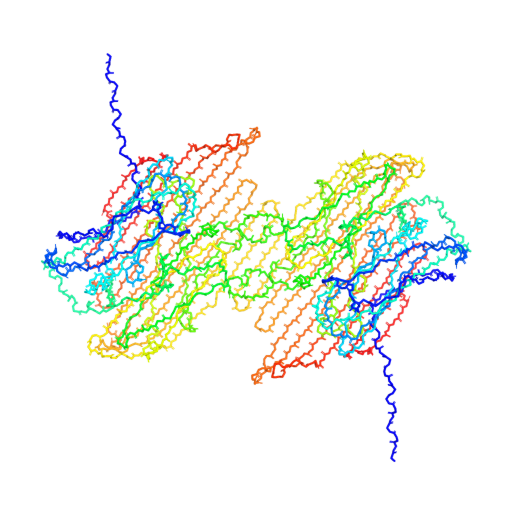C CA . SER A 1 194 ? -1.657 12.594 30.547 1 73.44 194 SER A CA 1
ATOM 1498 C C . SER A 1 194 ? -0.488 13.453 31.016 1 73.44 194 SER A C 1
ATOM 1500 O O . SER A 1 194 ? -0.587 14.68 31.031 1 73.44 194 SER A O 1
ATOM 1502 N N . LYS A 1 195 ? 0.508 12.781 31.562 1 66.38 195 LYS A N 1
ATOM 1503 C CA . LYS A 1 195 ? 1.718 13.5 31.969 1 66.38 195 LYS A CA 1
ATOM 1504 C C . LYS A 1 195 ? 2.709 13.586 30.812 1 66.38 195 LYS A C 1
ATOM 1506 O O . LYS A 1 195 ? 3.793 14.156 30.953 1 66.38 195 LYS A O 1
ATOM 1511 N N . ASP A 1 196 ? 2.338 13.047 29.656 1 71.25 196 ASP A N 1
ATOM 1512 C CA . ASP A 1 196 ? 3.291 12.969 28.562 1 71.25 196 ASP A CA 1
ATOM 1513 C C . ASP A 1 196 ? 2.906 13.922 27.422 1 71.25 196 ASP A C 1
ATOM 1515 O O . ASP A 1 196 ? 3.219 13.672 26.266 1 71.25 196 ASP A O 1
ATOM 1519 N N . GLY A 1 197 ? 2.225 15.039 27.812 1 80.25 197 GLY A N 1
ATOM 1520 C CA . GLY A 1 197 ? 1.739 15.953 26.781 1 80.25 197 GLY A CA 1
ATOM 1521 C C . GLY A 1 197 ? 0.333 15.625 26.312 1 80.25 197 GLY A C 1
ATOM 1522 O O . GLY A 1 197 ? -0.238 14.609 26.703 1 80.25 197 GLY A O 1
ATOM 1523 N N . PHE A 1 198 ? -0.17 16.516 25.469 1 91.06 198 PHE A N 1
ATOM 1524 C CA . PHE A 1 198 ? -1.602 16.391 25.219 1 91.06 198 PHE A CA 1
ATOM 1525 C C . PHE A 1 198 ? -1.882 16.203 23.734 1 91.06 198 PHE A C 1
ATOM 1527 O O . PHE A 1 198 ? -2.996 16.453 23.266 1 91.06 198 PHE A O 1
ATOM 1534 N N . TRP A 1 199 ? -0.923 15.711 23.047 1 93.69 199 TRP A N 1
ATOM 1535 C CA . TRP A 1 199 ? -1.138 15.5 21.609 1 93.69 199 TRP A CA 1
ATOM 1536 C C . TRP A 1 199 ? -1.968 14.242 21.359 1 93.69 199 TRP A C 1
ATOM 1538 O O . TRP A 1 199 ? -1.818 13.242 22.078 1 93.69 199 TRP A O 1
ATOM 1548 N N . PHE A 1 200 ? -2.795 14.305 20.375 1 94.94 200 PHE A N 1
ATOM 1549 C CA . PHE A 1 200 ? -3.281 13.07 19.75 1 94.94 200 PHE A CA 1
ATOM 1550 C C . PHE A 1 200 ? -2.174 12.383 18.969 1 94.94 200 PHE A C 1
ATOM 1552 O O . PHE A 1 200 ? -1.404 13.047 18.266 1 94.94 200 PHE A O 1
ATOM 1559 N N . GLN A 1 201 ? -2.102 11.133 19.156 1 93 201 GLN A N 1
ATOM 1560 C CA . GLN A 1 201 ? -1.163 10.336 18.375 1 93 201 GLN A CA 1
ATOM 1561 C C . GLN A 1 201 ? -1.896 9.5 17.328 1 93 201 GLN A C 1
ATOM 1563 O O . GLN A 1 201 ? -2.635 8.578 17.672 1 93 201 GLN A O 1
ATOM 1568 N N . ILE A 1 202 ? -1.696 9.836 16.094 1 95.88 202 ILE A N 1
ATOM 1569 C CA . ILE A 1 202 ? -2.26 9.047 15 1 95.88 202 ILE A CA 1
ATOM 1570 C C . ILE A 1 202 ? -1.226 8.039 14.508 1 95.88 202 ILE A C 1
ATOM 1572 O O . ILE A 1 202 ? -0.166 8.422 14.008 1 95.88 202 ILE A O 1
ATOM 1576 N N . GLU A 1 203 ? -1.574 6.777 14.492 1 94.75 203 GLU A N 1
ATOM 1577 C CA . GLU A 1 203 ? -0.591 5.715 14.32 1 94.75 203 GLU A CA 1
ATOM 1578 C C . GLU A 1 203 ? -0.635 5.152 12.898 1 94.75 203 GLU A C 1
ATOM 1580 O O . GLU A 1 203 ? 0.305 4.488 12.453 1 94.75 203 GLU A O 1
ATOM 1585 N N . ASN A 1 204 ? -1.755 5.32 12.281 1 93.75 204 ASN A N 1
ATOM 1586 C CA . ASN A 1 204 ? -1.925 4.824 10.914 1 93.75 204 ASN A CA 1
ATOM 1587 C C . ASN A 1 204 ? -3.098 5.504 10.219 1 93.75 204 ASN A C 1
ATOM 1589 O O . ASN A 1 204 ? -3.689 6.441 10.75 1 93.75 204 ASN A O 1
ATOM 1593 N N . SER A 1 205 ? -3.453 4.996 9.062 1 92.81 205 SER A N 1
ATOM 1594 C CA . SER A 1 205 ? -4.422 5.684 8.219 1 92.81 205 SER A CA 1
ATOM 1595 C C . SER A 1 205 ? -5.848 5.457 8.711 1 92.81 205 SER A C 1
ATOM 1597 O O . SER A 1 205 ? -6.762 6.203 8.352 1 92.81 205 SER A O 1
ATOM 1599 N N . THR A 1 206 ? -6.148 4.453 9.508 1 92.75 206 THR A N 1
ATOM 1600 C CA . THR A 1 206 ? -7.5 4.172 9.977 1 92.75 206 THR A CA 1
ATOM 1601 C C . THR A 1 206 ? -7.699 4.699 11.398 1 92.75 206 THR A C 1
ATOM 1603 O O . THR A 1 206 ? -8.797 4.602 11.953 1 92.75 206 THR A O 1
ATOM 1606 N N . ASP A 1 207 ? -6.656 5.215 11.953 1 95.06 207 ASP A N 1
ATOM 1607 C CA . ASP A 1 207 ? -6.719 5.742 13.312 1 95.06 207 ASP A CA 1
ATOM 1608 C C . ASP A 1 207 ? -7.426 7.094 13.344 1 95.06 207 ASP A C 1
ATOM 1610 O O . ASP A 1 207 ? -6.949 8.062 12.75 1 95.06 207 ASP A O 1
ATOM 1614 N N . VAL A 1 208 ? -8.508 7.207 14.031 1 94.94 208 VAL A N 1
ATOM 1615 C CA . VAL A 1 208 ? -9.273 8.438 14.18 1 94.94 208 VAL A CA 1
ATOM 1616 C C . VAL A 1 208 ? -9.289 8.859 15.648 1 94.94 208 VAL A C 1
ATOM 1618 O O . VAL A 1 208 ? -9.555 8.047 16.531 1 94.94 208 VAL A O 1
ATOM 1621 N N . LYS A 1 209 ? -9 10.117 15.93 1 96.06 209 LYS A N 1
ATOM 1622 C CA . LYS A 1 209 ? -9.016 10.648 17.297 1 96.06 209 LYS A CA 1
ATOM 1623 C C . LYS A 1 209 ? -10.164 11.633 17.484 1 96.06 209 LYS A C 1
ATOM 1625 O O . LYS A 1 209 ? -10.414 12.484 16.625 1 96.06 209 LYS A O 1
ATOM 1630 N N . LEU A 1 210 ? -10.797 11.484 18.594 1 95.81 210 LEU A N 1
ATOM 1631 C CA . LEU A 1 210 ? -11.977 12.281 18.891 1 95.81 210 LEU A CA 1
ATOM 1632 C C . LEU A 1 210 ? -11.742 13.156 20.125 1 95.81 210 LEU A C 1
ATOM 1634 O O . LEU A 1 210 ? -11.07 12.734 21.062 1 95.81 210 LEU A O 1
ATOM 1638 N N . ALA A 1 211 ? -12.258 14.336 20.094 1 96 211 ALA A N 1
ATOM 1639 C CA . ALA A 1 211 ? -12.281 15.234 21.25 1 96 211 ALA A CA 1
ATOM 1640 C C . ALA A 1 211 ? -13.664 15.844 21.453 1 96 211 ALA A C 1
ATOM 1642 O O . ALA A 1 211 ? -14.227 16.438 20.531 1 96 211 ALA A O 1
ATOM 1643 N N . SER A 1 212 ? -14.164 15.727 22.641 1 96.12 212 SER A N 1
ATOM 1644 C CA . SER A 1 212 ? -15.453 16.328 22.969 1 96.12 212 SER A CA 1
ATOM 1645 C C . SER A 1 212 ? -15.273 17.703 23.609 1 96.12 212 SER A C 1
ATOM 1647 O O . SER A 1 212 ? -14.305 17.922 24.344 1 96.12 212 SER A O 1
ATOM 1649 N N . PHE A 1 213 ? -16.234 18.578 23.344 1 96.88 213 PHE A N 1
ATOM 1650 C CA . PHE A 1 213 ? -16.141 19.922 23.922 1 96.88 213 PHE A CA 1
ATOM 1651 C C . PHE A 1 213 ? -17.531 20.562 24.031 1 96.88 213 PHE A C 1
ATOM 1653 O O . PHE A 1 213 ? -18.484 20.078 23.422 1 96.88 213 PHE A O 1
ATOM 1660 N N . GLU A 1 214 ? -17.594 21.562 24.859 1 96.94 214 GLU A N 1
ATOM 1661 C CA . GLU A 1 214 ? -18.734 22.438 25 1 96.94 214 GLU A CA 1
ATOM 1662 C C . GLU A 1 214 ? -18.328 23.906 24.906 1 96.94 214 GLU A C 1
ATOM 1664 O O . GLU A 1 214 ? -17.203 24.266 25.266 1 96.94 214 GLU A O 1
ATOM 1669 N N . ILE A 1 215 ? -19.203 24.688 24.391 1 97.75 215 ILE A N 1
ATOM 1670 C CA . ILE A 1 215 ? -18.859 26.094 24.297 1 97.75 215 ILE A CA 1
ATOM 1671 C C . ILE A 1 215 ? -19.922 26.938 25 1 97.75 215 ILE A C 1
ATOM 1673 O O . ILE A 1 215 ? -21.078 26.5 25.125 1 97.75 215 ILE A O 1
ATOM 1677 N N . PRO A 1 216 ? -19.562 28.109 25.453 1 97.44 216 PRO A N 1
ATOM 1678 C CA . PRO A 1 216 ? -20.578 29.047 25.969 1 97.44 216 PRO A CA 1
ATOM 1679 C C . PRO A 1 216 ? -21.625 29.406 24.922 1 97.44 216 PRO A C 1
ATOM 1681 O O . PRO A 1 216 ? -21.297 29.562 23.734 1 97.44 216 PRO A O 1
ATOM 1684 N N . ARG A 1 217 ? -22.797 29.734 25.359 1 97.56 217 ARG A N 1
ATOM 1685 C CA . ARG A 1 217 ? -23.922 29.906 24.438 1 97.56 217 ARG A CA 1
ATOM 1686 C C . ARG A 1 217 ? -23.953 31.344 23.891 1 97.56 217 ARG A C 1
ATOM 1688 O O . ARG A 1 217 ? -24.812 31.672 23.062 1 97.56 217 ARG A O 1
ATOM 1695 N N . ASN A 1 218 ? -23.062 32.125 24.281 1 97.19 218 ASN A N 1
ATOM 1696 C CA . ASN A 1 218 ? -23.031 33.5 23.781 1 97.19 218 ASN A CA 1
ATOM 1697 C C . ASN A 1 218 ? -21.859 33.719 22.828 1 97.19 218 ASN A C 1
ATOM 1699 O O . ASN A 1 218 ? -21.422 34.875 22.641 1 97.19 218 ASN A O 1
ATOM 1703 N N . ALA A 1 219 ? -21.297 32.625 22.312 1 97.25 219 ALA A N 1
ATOM 1704 C CA . ALA A 1 219 ? -20.234 32.75 21.328 1 97.25 219 ALA A CA 1
ATOM 1705 C C . ALA A 1 219 ? -20.781 33.281 20 1 97.25 219 ALA A C 1
ATOM 1707 O O . ALA A 1 219 ? -21.875 32.875 19.562 1 97.25 219 ALA A O 1
ATOM 1708 N N . TYR A 1 220 ? -19.969 34.219 19.312 1 95.81 220 TYR A N 1
ATOM 1709 C CA . TYR A 1 220 ? -20.438 34.719 18.016 1 95.81 220 TYR A CA 1
ATOM 1710 C C . TYR A 1 220 ? -19.375 34.531 16.953 1 95.81 220 TYR A C 1
ATOM 1712 O O . TYR A 1 220 ? -19.625 34.781 15.766 1 95.81 220 TYR A O 1
ATOM 1720 N N . ARG A 1 221 ? -18.219 34.125 17.266 1 95.88 221 ARG A N 1
ATOM 1721 C CA . ARG A 1 221 ? -17.156 33.719 16.344 1 95.88 221 ARG A CA 1
ATOM 1722 C C . ARG A 1 221 ? -16.312 32.594 16.922 1 95.88 221 ARG A C 1
ATOM 1724 O O . ARG A 1 221 ? -16.109 32.5 18.125 1 95.88 221 ARG A O 1
ATOM 1731 N N . ALA A 1 222 ? -15.906 31.672 16.062 1 97.38 222 ALA A N 1
ATOM 1732 C CA . ALA A 1 222 ? -15.078 30.531 16.484 1 97.38 222 ALA A CA 1
ATOM 1733 C C . ALA A 1 222 ? -14.023 30.219 15.422 1 97.38 222 ALA A C 1
ATOM 1735 O O . ALA A 1 222 ? -14.328 30.203 14.227 1 97.38 222 ALA A O 1
ATOM 1736 N N . VAL A 1 223 ? -12.805 30.031 15.867 1 97.31 223 VAL A N 1
ATOM 1737 C CA . VAL A 1 223 ? -11.703 29.641 15 1 97.31 223 VAL A CA 1
ATOM 1738 C C . VAL A 1 223 ? -10.961 28.453 15.609 1 97.31 223 VAL A C 1
ATOM 1740 O O . VAL A 1 223 ? -10.562 28.484 16.766 1 97.31 223 VAL A O 1
ATOM 1743 N N . LEU A 1 224 ? -10.781 27.375 14.805 1 98.25 224 LEU A N 1
ATOM 1744 C CA . LEU A 1 224 ? -10 26.219 15.25 1 98.25 224 LEU A CA 1
ATOM 1745 C C . LEU A 1 224 ? -8.562 26.312 14.75 1 98.25 224 LEU A C 1
ATOM 1747 O O . LEU A 1 224 ? -8.32 26.406 13.539 1 98.25 224 LEU A O 1
ATOM 1751 N N . GLU A 1 225 ? -7.656 26.375 15.641 1 98.06 225 GLU A N 1
ATOM 1752 C CA . GLU A 1 225 ? -6.227 26.312 15.336 1 98.06 225 GLU A CA 1
ATOM 1753 C C . GLU A 1 225 ? -5.703 24.875 15.492 1 98.06 225 GLU A C 1
ATOM 1755 O O . GLU A 1 225 ? -5.793 24.297 16.562 1 98.06 225 GLU A O 1
ATOM 1760 N N . VAL A 1 226 ? -5.121 24.359 14.406 1 98.38 226 VAL A N 1
ATOM 1761 C CA . VAL A 1 226 ? -4.695 22.953 14.445 1 98.38 226 VAL A CA 1
ATOM 1762 C C . VAL A 1 226 ? -3.184 22.875 14.242 1 98.38 226 VAL A C 1
ATOM 1764 O O . VAL A 1 226 ? -2.639 23.469 13.312 1 98.38 226 VAL A O 1
ATOM 1767 N N . TYR A 1 227 ? -2.529 22.156 15.148 1 97.81 227 TYR A N 1
ATOM 1768 C CA . TYR A 1 227 ? -1.131 21.766 15.008 1 97.81 227 TYR A CA 1
ATOM 1769 C C . TYR A 1 227 ? -1.015 20.328 14.508 1 97.81 227 TYR A C 1
ATOM 1771 O O . TYR A 1 227 ? -1.701 19.438 15.008 1 97.81 227 TYR A O 1
ATOM 1779 N N . VAL A 1 228 ? -0.167 20.156 13.531 1 97.31 228 VAL A N 1
ATOM 1780 C CA . VAL A 1 228 ? 0.086 18.797 13.047 1 97.31 228 VAL A CA 1
ATOM 1781 C C . VAL A 1 228 ? 1.564 18.641 12.695 1 97.31 228 VAL A C 1
ATOM 1783 O O . VAL A 1 228 ? 2.178 19.562 12.148 1 97.31 228 VAL A O 1
ATOM 1786 N N . SER A 1 229 ? 2.18 17.531 13.141 1 95.5 229 SER A N 1
ATOM 1787 C CA . SER A 1 229 ? 3.57 17.25 12.797 1 95.5 229 SER A CA 1
ATOM 1788 C C . SER A 1 229 ? 3.805 15.758 12.609 1 95.5 229 SER A C 1
ATOM 1790 O O . SER A 1 229 ? 3.164 14.938 13.273 1 95.5 229 SER A O 1
ATOM 1792 N N . ALA A 1 230 ? 4.664 15.469 11.75 1 94.62 230 ALA A N 1
ATOM 1793 C CA . ALA A 1 230 ? 4.973 14.086 11.422 1 94.62 230 ALA A CA 1
ATOM 1794 C C . ALA A 1 230 ? 6.301 13.648 12.031 1 94.62 230 ALA A C 1
ATOM 1796 O O . ALA A 1 230 ? 7.273 14.414 12.023 1 94.62 230 ALA A O 1
ATOM 1797 N N . HIS A 1 231 ? 6.324 12.391 12.508 1 90.62 231 HIS A N 1
ATOM 1798 C CA . HIS A 1 231 ? 7.523 11.883 13.164 1 90.62 231 HIS A CA 1
ATOM 1799 C C . HIS A 1 231 ? 7.699 10.391 12.914 1 90.62 231 HIS A C 1
ATOM 1801 O O . HIS A 1 231 ? 6.918 9.789 12.172 1 90.62 231 HIS A O 1
ATOM 1807 N N . ASN A 1 232 ? 8.742 9.805 13.375 1 88.44 232 ASN A N 1
ATOM 1808 C CA . ASN A 1 232 ? 9.078 8.398 13.18 1 88.44 232 ASN A CA 1
ATOM 1809 C C . ASN A 1 232 ? 9.109 8.023 11.703 1 88.44 232 ASN A C 1
ATOM 1811 O O . ASN A 1 232 ? 9.805 8.664 10.914 1 88.44 232 ASN A O 1
ATOM 1815 N N . VAL A 1 233 ? 8.289 7.094 11.312 1 88.44 233 VAL A N 1
ATOM 1816 C CA . VAL A 1 233 ? 8.344 6.602 9.938 1 88.44 233 VAL A CA 1
ATOM 1817 C C . VAL A 1 233 ? 7.887 7.699 8.977 1 88.44 233 VAL A C 1
ATOM 1819 O O . VAL A 1 233 ? 8.398 7.809 7.859 1 88.44 233 VAL A O 1
ATOM 1822 N N . ASP A 1 234 ? 7.012 8.562 9.438 1 93.19 234 ASP A N 1
ATOM 1823 C CA . ASP A 1 234 ? 6.453 9.602 8.57 1 93.19 234 ASP A CA 1
ATOM 1824 C C . ASP A 1 234 ? 7.27 10.891 8.664 1 93.19 234 ASP A C 1
ATOM 1826 O O . ASP A 1 234 ? 6.859 11.922 8.133 1 93.19 234 ASP A O 1
ATOM 1830 N N . GLU A 1 235 ? 8.297 10.859 9.336 1 91.56 235 GLU A N 1
ATOM 1831 C CA . GLU A 1 235 ? 9.094 12.07 9.438 1 91.56 235 GLU A CA 1
ATOM 1832 C C . GLU A 1 235 ? 9.422 12.641 8.055 1 91.56 235 GLU A C 1
ATOM 1834 O O . GLU A 1 235 ? 9.352 13.852 7.844 1 91.56 235 GLU A O 1
ATOM 1839 N N . ALA A 1 236 ? 9.82 11.711 7.168 1 93 236 ALA A N 1
ATOM 1840 C CA . ALA A 1 236 ? 10.133 12.117 5.801 1 93 236 ALA A CA 1
ATOM 1841 C C . ALA A 1 236 ? 9.078 11.617 4.82 1 93 236 ALA A C 1
ATOM 1843 O O . ALA A 1 236 ? 9.406 11.078 3.76 1 93 236 ALA A O 1
ATOM 1844 N N . TRP A 1 237 ? 7.82 11.789 5.227 1 95.44 237 TRP A N 1
ATOM 1845 C CA . TRP A 1 237 ? 6.699 11.289 4.438 1 95.44 237 TRP A CA 1
ATOM 1846 C C . TRP A 1 237 ? 6.762 11.812 3.006 1 95.44 237 TRP A C 1
ATOM 1848 O O . TRP A 1 237 ? 6.309 11.148 2.074 1 95.44 237 TRP A O 1
ATOM 1858 N N . TYR A 1 238 ? 7.305 13.016 2.777 1 95.94 238 TYR A N 1
ATOM 1859 C CA . TYR A 1 238 ? 7.363 13.672 1.474 1 95.94 238 TYR A CA 1
ATOM 1860 C C . TYR A 1 238 ? 8.312 12.93 0.537 1 95.94 238 TYR A C 1
ATOM 1862 O O . TYR A 1 238 ? 8.336 13.195 -0.668 1 95.94 238 TYR A O 1
ATOM 1870 N N . TRP A 1 239 ? 9.07 11.938 1.117 1 93.31 239 TRP A N 1
ATOM 1871 C CA . TRP A 1 239 ? 10.047 11.156 0.368 1 93.31 239 TRP A CA 1
ATOM 1872 C C . TRP A 1 239 ? 9.547 9.734 0.136 1 93.31 239 TRP A C 1
ATOM 1874 O O . TRP A 1 239 ? 10.195 8.945 -0.561 1 93.31 239 TRP A O 1
ATOM 1884 N N . ASN A 1 240 ? 8.414 9.383 0.629 1 94.25 240 ASN A N 1
ATOM 1885 C CA . ASN A 1 240 ? 7.934 8.016 0.516 1 94.25 240 ASN A CA 1
ATOM 1886 C C . ASN A 1 240 ? 7.52 7.68 -0.915 1 94.25 240 ASN A C 1
ATOM 1888 O O . ASN A 1 240 ? 6.836 8.469 -1.567 1 94.25 240 ASN A O 1
ATOM 1892 N N . TYR A 1 241 ? 7.984 6.555 -1.363 1 92.75 241 TYR A N 1
ATOM 1893 C CA . TYR A 1 241 ? 7.598 6.062 -2.68 1 92.75 241 TYR A CA 1
ATOM 1894 C C . TYR A 1 241 ? 6.359 5.176 -2.588 1 92.75 241 TYR A C 1
ATOM 1896 O O . TYR A 1 241 ? 6.004 4.711 -1.503 1 92.75 241 TYR A O 1
ATOM 1904 N N . PRO A 1 242 ? 5.602 5.012 -3.738 1 91.81 242 PRO A N 1
ATOM 1905 C CA . PRO A 1 242 ? 4.426 4.137 -3.672 1 91.81 242 PRO A CA 1
ATOM 1906 C C . PRO A 1 242 ? 4.773 2.717 -3.232 1 91.81 242 PRO A C 1
ATOM 1908 O O . PRO A 1 242 ? 5.812 2.18 -3.627 1 91.81 242 PRO A O 1
ATOM 1911 N N . THR A 1 243 ? 3.861 2.137 -2.477 1 90 243 THR A N 1
ATOM 1912 C CA . THR A 1 243 ? 4.07 0.828 -1.868 1 90 243 THR A CA 1
ATOM 1913 C C . THR A 1 243 ? 4.297 -0.236 -2.939 1 90 243 THR A C 1
ATOM 1915 O O . THR A 1 243 ? 5.078 -1.168 -2.74 1 90 243 THR A O 1
ATOM 1918 N N . GLU A 1 244 ? 3.662 -0.145 -4.031 1 89.94 244 GLU A N 1
ATOM 1919 C CA . GLU A 1 244 ? 3.75 -1.137 -5.098 1 89.94 244 GLU A CA 1
ATOM 1920 C C . GLU A 1 244 ? 5.188 -1.302 -5.586 1 89.94 244 GLU A C 1
ATOM 1922 O O . GLU A 1 244 ? 5.594 -2.398 -5.973 1 89.94 244 GLU A O 1
ATOM 1927 N N . TYR A 1 245 ? 6 -0.254 -5.648 1 91.5 245 TYR A N 1
ATOM 1928 C CA . TYR A 1 245 ? 7.406 -0.284 -6.043 1 91.5 245 TYR A CA 1
ATOM 1929 C C . TYR A 1 245 ? 8.195 -1.271 -5.191 1 91.5 245 TYR A C 1
ATOM 1931 O O . TYR A 1 245 ? 9.055 -1.987 -5.699 1 91.5 245 TYR A O 1
ATOM 1939 N N . TYR A 1 246 ? 7.844 -1.311 -3.932 1 89.5 246 TYR A N 1
ATOM 1940 C CA . TYR A 1 246 ? 8.57 -2.158 -2.992 1 89.5 246 TYR A CA 1
ATOM 1941 C C . TYR A 1 246 ? 7.984 -3.566 -2.965 1 89.5 246 TYR A C 1
ATOM 1943 O O . TYR A 1 246 ? 8.727 -4.551 -3.01 1 89.5 246 TYR A O 1
ATOM 1951 N N . ASN A 1 247 ? 6.695 -3.709 -2.943 1 87.44 247 ASN A N 1
ATOM 1952 C CA . ASN A 1 247 ? 6.02 -4.984 -2.736 1 87.44 247 ASN A CA 1
ATOM 1953 C C . ASN A 1 247 ? 6.215 -5.922 -3.924 1 87.44 247 ASN A C 1
ATOM 1955 O O . ASN A 1 247 ? 6.27 -7.141 -3.754 1 87.44 247 ASN A O 1
ATOM 1959 N N . ILE A 1 248 ? 6.266 -5.402 -5.047 1 84.94 248 ILE A N 1
ATOM 1960 C CA . ILE A 1 248 ? 6.375 -6.242 -6.234 1 84.94 248 ILE A CA 1
ATOM 1961 C C . ILE A 1 248 ? 7.789 -6.812 -6.34 1 84.94 248 ILE A C 1
ATOM 1963 O O . ILE A 1 248 ? 7.973 -7.957 -6.766 1 84.94 248 ILE A O 1
ATOM 1967 N N . ASP A 1 249 ? 8.797 -6.066 -5.926 1 81.88 249 ASP A N 1
ATOM 1968 C CA . ASP A 1 249 ? 10.188 -6.5 -6.082 1 81.88 249 ASP A CA 1
ATOM 1969 C C . ASP A 1 249 ? 10.773 -6.953 -4.75 1 81.88 249 ASP A C 1
ATOM 1971 O O . ASP A 1 249 ? 11.992 -7.016 -4.594 1 81.88 249 ASP A O 1
ATOM 1975 N N . HIS A 1 250 ? 9.922 -7.156 -3.773 1 80.06 250 HIS A N 1
ATOM 1976 C CA . HIS A 1 250 ? 10.281 -7.801 -2.514 1 80.06 250 HIS A CA 1
ATOM 1977 C C . HIS A 1 250 ? 11.305 -6.98 -1.743 1 80.06 250 HIS A C 1
ATOM 1979 O O . HIS A 1 250 ? 12.242 -7.531 -1.169 1 80.06 250 HIS A O 1
ATOM 1985 N N . LEU A 1 251 ? 11.164 -5.676 -1.909 1 78.06 251 LEU A N 1
ATOM 1986 C CA . LEU A 1 251 ? 12.078 -4.797 -1.182 1 78.06 251 LEU A CA 1
ATOM 1987 C C . LEU A 1 251 ? 11.555 -4.527 0.227 1 78.06 251 LEU A C 1
ATOM 1989 O O . LEU A 1 251 ? 10.359 -4.336 0.427 1 78.06 251 LEU A O 1
ATOM 1993 N N . ASP A 1 252 ? 12.453 -4.703 1.188 1 72.94 252 ASP A N 1
ATOM 1994 C CA . ASP A 1 252 ? 12.055 -4.551 2.584 1 72.94 252 ASP A CA 1
ATOM 1995 C C . ASP A 1 252 ? 12.539 -3.221 3.154 1 72.94 252 ASP A C 1
ATOM 1997 O O . ASP A 1 252 ? 13.359 -2.539 2.545 1 72.94 252 ASP A O 1
ATOM 2001 N N . ASP A 1 253 ? 11.859 -2.676 4.125 1 67.31 253 ASP A N 1
ATOM 2002 C CA . ASP A 1 253 ? 12.375 -1.722 5.102 1 67.31 253 ASP A CA 1
ATOM 2003 C C . ASP A 1 253 ? 12.133 -0.285 4.645 1 67.31 253 ASP A C 1
ATOM 2005 O O . ASP A 1 253 ? 12.648 0.659 5.246 1 67.31 253 ASP A O 1
ATOM 2009 N N . GLU A 1 254 ? 11.492 -0.111 3.506 1 80.25 254 GLU A N 1
ATOM 2010 C CA . GLU A 1 254 ? 11.242 1.288 3.176 1 80.25 254 GLU A CA 1
ATOM 2011 C C . GLU A 1 254 ? 9.766 1.641 3.35 1 80.25 254 GLU A C 1
ATOM 2013 O O . GLU A 1 254 ? 8.891 0.833 3.037 1 80.25 254 GLU A O 1
ATOM 2018 N N . PRO A 1 255 ? 9.617 2.766 3.938 1 88.12 255 PRO A N 1
ATOM 2019 C CA . PRO A 1 255 ? 8.219 3.162 4.09 1 88.12 255 PRO A CA 1
ATOM 2020 C C . PRO A 1 255 ? 7.523 3.406 2.752 1 88.12 255 PRO A C 1
ATOM 2022 O O . PRO A 1 255 ? 8.133 3.949 1.826 1 88.12 255 PRO A O 1
ATOM 2025 N N . GLY A 1 256 ? 6.371 2.914 2.643 1 90.69 256 GLY A N 1
ATOM 2026 C CA . GLY A 1 256 ? 5.562 3.086 1.444 1 90.69 256 GLY A CA 1
ATOM 2027 C C . GLY A 1 256 ? 4.477 4.137 1.601 1 90.69 256 GLY A C 1
ATOM 2028 O O . GLY A 1 256 ? 4.746 5.246 2.064 1 90.69 256 GLY A O 1
ATOM 2029 N N . ASP A 1 257 ? 3.279 3.988 0.926 1 91.19 257 ASP A N 1
ATOM 2030 C CA . ASP A 1 257 ? 2.033 4.75 0.985 1 91.19 257 ASP A CA 1
ATOM 2031 C C . ASP A 1 257 ? 2.201 6.129 0.355 1 91.19 257 ASP A C 1
ATOM 2033 O O . ASP A 1 257 ? 1.398 7.031 0.6 1 91.19 257 ASP A O 1
ATOM 2037 N N . GLY A 1 258 ? 3.273 6.379 -0.378 1 94.25 258 GLY A N 1
ATOM 2038 C CA . GLY A 1 258 ? 3.449 7.586 -1.167 1 94.25 258 GLY A CA 1
ATOM 2039 C C . GLY A 1 258 ? 3.66 8.828 -0.321 1 94.25 258 GLY A C 1
ATOM 2040 O O . GLY A 1 258 ? 3.688 8.75 0.91 1 94.25 258 GLY A O 1
ATOM 2041 N N . PRO A 1 259 ? 3.754 9.938 -0.968 1 97.19 259 PRO A N 1
ATOM 2042 C CA . PRO A 1 259 ? 4.141 11.18 -0.283 1 97.19 259 PRO A CA 1
ATOM 2043 C C . PRO A 1 259 ? 2.939 12.055 0.073 1 97.19 259 PRO A C 1
ATOM 2045 O O . PRO A 1 259 ? 3.105 13.125 0.655 1 97.19 259 PRO A O 1
ATOM 2048 N N . PHE A 1 260 ? 1.751 11.727 -0.293 1 97.94 260 PHE A N 1
ATOM 2049 C CA . PHE A 1 260 ? 0.579 12.555 -0.055 1 97.94 260 PHE A CA 1
ATOM 2050 C C . PHE A 1 260 ? -0.028 12.266 1.311 1 97.94 260 PHE A C 1
ATOM 2052 O O . PHE A 1 260 ? -0.219 11.102 1.673 1 97.94 260 PHE A O 1
ATOM 2059 N N . ARG A 1 261 ? -0.312 13.25 2.062 1 97.88 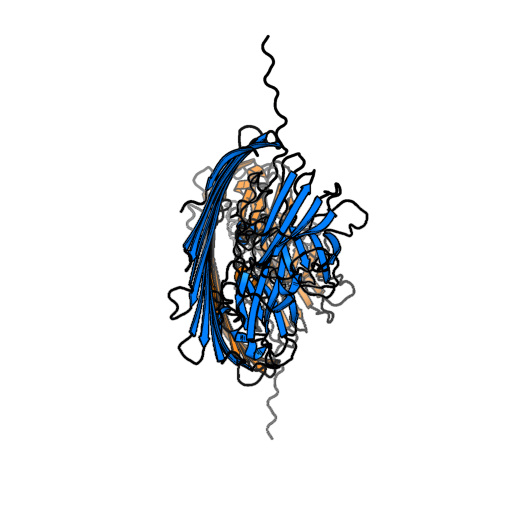261 ARG A N 1
ATOM 2060 C CA . ARG A 1 261 ? -1.001 13.156 3.346 1 97.88 261 ARG A CA 1
ATOM 2061 C C . ARG A 1 261 ? -2.195 14.109 3.395 1 97.88 261 ARG A C 1
ATOM 2063 O O . ARG A 1 261 ? -2.082 15.281 3.031 1 97.88 261 ARG A O 1
ATOM 2070 N N . ASP A 1 262 ? -3.283 13.578 3.777 1 97.19 262 ASP A N 1
ATOM 2071 C CA . ASP A 1 262 ? -4.531 14.336 3.852 1 97.19 262 ASP A CA 1
ATOM 2072 C C . ASP A 1 262 ? -5.039 14.406 5.289 1 97.19 262 ASP A C 1
ATOM 2074 O O . ASP A 1 262 ? -5.73 13.5 5.758 1 97.19 262 ASP A O 1
ATOM 2078 N N . VAL A 1 263 ? -4.816 15.5 6 1 97.69 263 VAL A N 1
ATOM 2079 C CA . VAL A 1 263 ? -5.309 15.688 7.359 1 97.69 263 VAL A CA 1
ATOM 2080 C C . VAL A 1 263 ? -6.758 16.172 7.324 1 97.69 263 VAL A C 1
ATOM 2082 O O . VAL A 1 263 ? -7.031 17.297 6.914 1 97.69 263 VAL A O 1
ATOM 2085 N N . VAL A 1 264 ? -7.605 15.406 7.84 1 95.88 264 VAL A N 1
ATOM 2086 C CA . VAL A 1 264 ? -9.031 15.703 7.75 1 95.88 264 VAL A CA 1
ATOM 2087 C C . VAL A 1 264 ? -9.578 16.047 9.133 1 95.88 264 VAL A C 1
ATOM 2089 O O . VAL A 1 264 ? -9.266 15.375 10.117 1 95.88 264 VAL A O 1
ATOM 2092 N N . ILE A 1 265 ? -10.359 17.078 9.172 1 96.94 265 ILE A N 1
ATOM 2093 C CA . ILE A 1 265 ? -10.992 17.547 10.406 1 96.94 265 ILE A CA 1
ATOM 2094 C C . ILE A 1 265 ? -12.508 17.547 10.242 1 96.94 265 ILE A C 1
ATOM 2096 O O . ILE A 1 265 ? -13.031 18.172 9.312 1 96.94 265 ILE A O 1
ATOM 2100 N N . ASN A 1 266 ? -13.133 16.938 11.156 1 96.75 266 ASN A N 1
ATOM 2101 C CA . ASN A 1 266 ? -14.594 16.938 11.172 1 96.75 266 ASN A CA 1
ATOM 2102 C C . ASN A 1 266 ? -15.133 17.547 12.461 1 96.75 266 ASN A C 1
ATOM 2104 O O . ASN A 1 266 ? -14.516 17.422 13.523 1 96.75 266 ASN A O 1
ATOM 2108 N N . LEU A 1 267 ? -16.125 18.297 12.359 1 97.94 267 LEU A N 1
ATOM 2109 C CA . LEU A 1 267 ? -16.953 18.781 13.461 1 97.94 267 LEU A CA 1
ATOM 2110 C C . LEU A 1 267 ? -18.312 18.094 13.469 1 97.94 267 LEU A C 1
ATOM 2112 O O . LEU A 1 267 ? -19.156 18.359 12.609 1 97.94 267 LEU A O 1
ATOM 2116 N N . ASP A 1 268 ? -18.453 17.219 14.453 1 96.62 268 ASP A N 1
ATOM 2117 C CA . ASP A 1 268 ? -19.594 16.312 14.453 1 96.62 268 ASP A CA 1
ATOM 2118 C C . ASP A 1 268 ? -19.703 15.555 13.133 1 96.62 268 ASP A C 1
ATOM 2120 O O . ASP A 1 268 ? -18.781 14.836 12.75 1 96.62 268 ASP A O 1
ATOM 2124 N N . ASP A 1 269 ? -20.672 15.805 12.305 1 90.75 269 ASP A N 1
ATOM 2125 C CA . ASP A 1 269 ? -20.844 15.031 11.086 1 90.75 269 ASP A CA 1
ATOM 2126 C C . ASP A 1 269 ? -20.359 15.82 9.867 1 90.75 269 ASP A C 1
ATOM 2128 O O . ASP A 1 269 ? -20.406 15.312 8.742 1 90.75 269 ASP A O 1
ATOM 2132 N N . ASP A 1 270 ? -19.812 17 10.109 1 92.94 270 ASP A N 1
ATOM 2133 C CA . ASP A 1 270 ? -19.438 17.859 8.992 1 92.94 270 ASP A CA 1
ATOM 2134 C C . ASP A 1 270 ? -17.922 17.953 8.844 1 92.94 270 ASP A C 1
ATOM 2136 O O . ASP A 1 270 ? -17.203 18.141 9.836 1 92.94 270 ASP A O 1
ATOM 2140 N N . ARG A 1 271 ? -17.469 17.797 7.633 1 92.56 271 ARG A N 1
ATOM 2141 C CA . ARG A 1 271 ? -16.078 18.109 7.367 1 92.56 271 ARG A CA 1
ATOM 2142 C C . ARG A 1 271 ? -15.859 19.609 7.312 1 92.56 271 ARG A C 1
ATOM 2144 O O . ARG A 1 271 ? -16.516 20.312 6.535 1 92.56 271 ARG A O 1
ATOM 2151 N N . VAL A 1 272 ? -14.992 20.125 8.086 1 94.75 272 VAL A N 1
ATOM 2152 C CA . VAL A 1 272 ? -14.805 21.578 8.156 1 94.75 272 VAL A CA 1
ATOM 2153 C C . VAL A 1 272 ? -13.617 21.984 7.289 1 94.75 272 VAL A C 1
ATOM 2155 O O . VAL A 1 272 ? -13.461 23.156 6.953 1 94.75 272 VAL A O 1
ATOM 2158 N N . GLY A 1 273 ? -12.766 21.062 6.977 1 95 273 GLY A N 1
ATOM 2159 C CA . GLY A 1 273 ? -11.633 21.344 6.102 1 95 273 GLY A CA 1
ATOM 2160 C C . GLY A 1 273 ? -10.547 20.281 6.191 1 95 273 GLY A C 1
ATOM 2161 O O . GLY A 1 273 ? -10.766 19.203 6.75 1 95 273 GLY A O 1
ATOM 2162 N N . ALA A 1 274 ? -9.484 20.609 5.465 1 97.38 274 ALA A N 1
ATOM 2163 C CA . ALA A 1 274 ? -8.328 19.719 5.477 1 97.38 274 ALA A CA 1
ATOM 2164 C C . ALA A 1 274 ? -7.023 20.5 5.535 1 97.38 274 ALA A C 1
ATOM 2166 O O . ALA A 1 274 ? -7.012 21.719 5.316 1 97.38 274 ALA A O 1
ATOM 2167 N N . ILE A 1 275 ? -6.004 19.781 5.984 1 98.12 275 ILE A N 1
ATOM 2168 C CA . ILE A 1 275 ? -4.664 20.359 5.984 1 98.12 275 ILE A CA 1
ATOM 2169 C C . ILE A 1 275 ? -3.738 19.516 5.109 1 98.12 275 ILE A C 1
ATOM 2171 O O . ILE A 1 275 ? -3.639 18.297 5.297 1 98.12 275 ILE A O 1
ATOM 2175 N N . TRP A 1 276 ? -3.162 20.109 4.168 1 98.38 276 TRP A N 1
ATOM 2176 C CA . TRP A 1 276 ? -1.979 19.562 3.518 1 98.38 276 TRP A CA 1
ATOM 2177 C C . TRP A 1 276 ? -0.712 20.25 4.004 1 98.38 276 TRP A C 1
ATOM 2179 O O . TRP A 1 276 ? -0.384 21.359 3.543 1 98.38 276 TRP A O 1
ATOM 2189 N N . PRO A 1 277 ? -0.069 19.609 4.902 1 97.38 277 PRO A N 1
ATOM 2190 C CA . PRO A 1 277 ? 0.915 20.297 5.742 1 97.38 277 PRO A CA 1
ATOM 2191 C C . PRO A 1 277 ? 2.168 20.719 4.969 1 97.38 277 PRO A C 1
ATOM 2193 O O . PRO A 1 277 ? 2.557 20.031 4.016 1 97.38 277 PRO A O 1
ATOM 2196 N N . PHE A 1 278 ? 2.781 21.812 5.395 1 97.56 278 PHE A N 1
ATOM 2197 C CA . PHE A 1 278 ? 4.141 22.141 4.98 1 97.56 278 PHE A CA 1
ATOM 2198 C C . PHE A 1 278 ? 5.117 21.062 5.414 1 97.56 278 PHE A C 1
ATOM 2200 O O . PHE A 1 278 ? 5.094 20.609 6.562 1 97.56 278 PHE A O 1
ATOM 2207 N N . PRO A 1 279 ? 5.918 20.578 4.48 1 96.5 279 PRO A N 1
ATOM 2208 C CA . PRO A 1 279 ? 6.895 19.562 4.883 1 96.5 279 PRO A CA 1
ATOM 2209 C C . PRO A 1 279 ? 8.07 20.156 5.656 1 96.5 279 PRO A C 1
ATOM 2211 O O . PRO A 1 279 ? 9.094 20.516 5.062 1 96.5 279 PRO A O 1
ATOM 2214 N N . VAL A 1 280 ? 7.988 20.156 6.887 1 95.25 280 VAL A N 1
ATOM 2215 C CA . VAL A 1 280 ? 9.086 20.625 7.727 1 95.25 280 VAL A CA 1
ATOM 2216 C C . VAL A 1 280 ? 10.234 19.625 7.676 1 95.25 280 VAL A C 1
ATOM 2218 O O . VAL A 1 280 ? 10.039 18.422 7.938 1 95.25 280 VAL A O 1
ATOM 2221 N N . ILE A 1 281 ? 11.406 20.125 7.332 1 93.38 281 ILE A N 1
ATOM 2222 C CA . ILE A 1 281 ? 12.602 19.281 7.355 1 93.38 281 ILE A CA 1
ATOM 2223 C C . ILE A 1 281 ? 13.297 19.406 8.711 1 93.38 281 ILE A C 1
ATOM 2225 O O . ILE A 1 281 ? 13.711 20.5 9.102 1 93.38 281 ILE A O 1
ATOM 2229 N N . TYR A 1 282 ? 13.375 18.328 9.312 1 86.56 282 TYR A N 1
ATOM 2230 C CA . TYR A 1 282 ? 13.984 18.422 10.633 1 86.56 282 TYR A CA 1
ATOM 2231 C C . TYR A 1 282 ? 15.508 18.484 10.523 1 86.56 282 TYR A C 1
ATOM 2233 O O . TYR A 1 282 ? 16.094 17.922 9.594 1 86.56 282 TYR A O 1
ATOM 2241 N N . ASP A 1 283 ? 16.125 19.125 11.383 1 71.25 283 ASP A N 1
ATOM 2242 C CA . ASP A 1 283 ? 17.453 19.719 11.281 1 71.25 283 ASP A CA 1
ATOM 2243 C C . ASP A 1 283 ? 18.531 18.656 11.195 1 71.25 283 ASP A C 1
ATOM 2245 O O . ASP A 1 283 ? 19.672 18.938 10.805 1 71.25 283 ASP A O 1
ATOM 2249 N N . ALA A 1 284 ? 18.203 17.5 11.391 1 69.81 284 ALA A N 1
ATOM 2250 C CA . ALA A 1 284 ? 19.219 16.453 11.406 1 69.81 284 ALA A CA 1
ATOM 2251 C C . ALA A 1 284 ? 19.562 15.992 9.992 1 69.81 284 ALA A C 1
ATOM 2253 O O . ALA A 1 284 ? 20.547 15.281 9.781 1 69.81 284 ALA A O 1
ATOM 2254 N N . LEU A 1 285 ? 18.891 16.594 9.102 1 78.25 285 LEU A N 1
ATOM 2255 C CA . LEU A 1 285 ? 19.109 16.078 7.75 1 78.25 285 LEU A CA 1
ATOM 2256 C C . LEU A 1 285 ? 20.484 16.484 7.234 1 78.25 285 LEU A C 1
ATOM 2258 O O . LEU A 1 285 ? 20.734 17.656 6.953 1 78.25 285 LEU A O 1
ATOM 2262 N N . ASP A 1 286 ? 21.359 15.609 7.16 1 80.81 286 ASP A N 1
ATOM 2263 C CA . ASP A 1 286 ? 22.688 15.656 6.559 1 80.81 286 ASP A CA 1
ATOM 2264 C C . ASP A 1 286 ? 23.484 16.859 7.07 1 80.81 286 ASP A C 1
ATOM 2266 O O . ASP A 1 286 ? 24.281 17.438 6.34 1 80.81 286 ASP A O 1
ATOM 2270 N N . ASN A 1 287 ? 23.078 17.438 8.164 1 81.69 287 ASN A N 1
ATOM 2271 C CA . ASN A 1 287 ? 23.781 18.516 8.844 1 81.69 287 ASN A CA 1
ATOM 2272 C C . ASN A 1 287 ? 23.75 19.797 8.039 1 81.69 287 ASN A C 1
ATOM 2274 O O . ASN A 1 287 ? 24.703 20.594 8.094 1 81.69 287 ASN A O 1
ATOM 2278 N N . ILE A 1 288 ? 22.781 19.906 7.281 1 90.12 288 ILE A N 1
ATOM 2279 C CA . ILE A 1 288 ? 22.656 21.078 6.426 1 90.12 288 ILE A CA 1
ATOM 2280 C C . ILE A 1 288 ? 22.172 22.281 7.246 1 90.12 288 ILE A C 1
ATOM 2282 O O . ILE A 1 288 ? 22.562 23.422 6.984 1 90.12 288 ILE A O 1
ATOM 2286 N N . PHE A 1 289 ? 21.484 22.016 8.242 1 89.81 289 PHE A N 1
ATOM 2287 C CA . PHE A 1 289 ? 20.797 23.078 8.977 1 89.81 289 PHE A CA 1
ATOM 2288 C C . PHE A 1 289 ? 21.547 23.438 10.242 1 89.81 289 PHE A C 1
ATOM 2290 O O . PHE A 1 289 ? 21.016 23.328 11.352 1 89.81 289 PHE A O 1
ATOM 2297 N N . ASN A 1 290 ? 22.688 23.844 10.109 1 83.81 290 ASN A N 1
ATOM 2298 C CA . ASN A 1 290 ? 23.562 24.266 11.195 1 83.81 290 ASN A CA 1
ATOM 2299 C C . ASN A 1 290 ? 24.453 25.438 10.773 1 83.81 290 ASN A C 1
ATOM 2301 O O . ASN A 1 290 ? 25.219 25.312 9.82 1 83.81 290 ASN A O 1
ATOM 2305 N N . PRO A 1 291 ? 24.375 26.625 11.438 1 88.56 291 PRO A N 1
ATOM 2306 C CA . PRO A 1 291 ? 23.562 26.906 12.617 1 88.56 291 PRO A CA 1
ATOM 2307 C C . PRO A 1 291 ? 22.156 27.406 12.258 1 88.56 291 PRO A C 1
ATOM 2309 O O . PRO A 1 291 ? 21.359 27.688 13.148 1 88.56 291 PRO A O 1
ATOM 2312 N N . VAL A 1 292 ? 21.859 27.625 10.984 1 92.75 292 VAL A N 1
ATOM 2313 C CA . VAL A 1 292 ? 20.562 28.094 10.555 1 92.75 292 VAL A CA 1
ATOM 2314 C C . VAL A 1 292 ? 19.578 26.938 10.492 1 92.75 292 VAL A C 1
ATOM 2316 O O . VAL A 1 292 ? 19.812 25.953 9.789 1 92.75 292 VAL A O 1
ATOM 2319 N N . ALA A 1 293 ? 18.562 27.078 11.203 1 93.25 293 ALA A N 1
ATOM 2320 C CA . ALA A 1 293 ? 17.562 26.016 11.273 1 93.25 293 ALA A CA 1
ATOM 2321 C C . ALA A 1 293 ? 16.734 25.969 9.992 1 93.25 293 ALA A C 1
ATOM 2323 O O . ALA A 1 293 ? 16.734 26.922 9.211 1 93.25 293 ALA A O 1
ATOM 2324 N N . SER A 1 294 ? 16.109 24.797 9.828 1 94.81 294 SER A N 1
ATOM 2325 C CA . SER A 1 294 ? 15.18 24.672 8.711 1 94.81 294 SER A CA 1
ATOM 2326 C C . SER A 1 294 ? 13.961 25.562 8.914 1 94.81 294 SER A C 1
ATOM 2328 O O . SER A 1 294 ? 13.617 25.922 10.047 1 94.81 294 SER A O 1
ATOM 2330 N N . THR A 1 295 ? 13.328 25.922 7.797 1 95.81 295 THR A N 1
ATOM 2331 C CA . THR A 1 295 ? 12.148 26.781 7.824 1 95.81 295 THR A CA 1
ATOM 2332 C C . THR A 1 295 ? 11.07 26.188 8.727 1 95.81 295 THR A C 1
ATOM 2334 O O . THR A 1 295 ? 10.633 25.047 8.508 1 95.81 295 THR A O 1
ATOM 2337 N N . ARG A 1 296 ? 10.68 26.922 9.789 1 95.38 296 ARG A N 1
ATOM 2338 C CA . ARG A 1 296 ? 9.531 26.672 10.656 1 95.38 296 ARG A CA 1
ATOM 2339 C C . ARG A 1 296 ? 9.789 25.484 11.586 1 95.38 296 ARG A C 1
ATOM 2341 O O . ARG A 1 296 ? 8.859 24.953 12.188 1 95.38 296 ARG A O 1
ATOM 2348 N N . SER A 1 297 ? 11.016 25.031 11.711 1 94.06 297 SER A N 1
ATOM 2349 C CA . SER A 1 297 ? 11.281 23.891 12.594 1 94.06 297 SER A CA 1
ATOM 2350 C C . SER A 1 297 ? 11.258 24.312 14.055 1 94.06 297 SER A C 1
ATOM 2352 O O . SER A 1 297 ? 10.898 23.516 14.93 1 94.06 297 SER A O 1
ATOM 2354 N N . PHE A 1 298 ? 11.648 25.609 14.375 1 94.44 298 PHE A N 1
ATOM 2355 C CA . PHE A 1 298 ? 11.672 26.062 15.758 1 94.44 298 PHE A CA 1
ATOM 2356 C C . PHE A 1 298 ? 10.312 26.594 16.172 1 94.44 298 PHE A C 1
ATOM 2358 O O . PHE A 1 298 ? 10.055 26.812 17.359 1 94.44 298 PHE A O 1
ATOM 2365 N N . ASP A 1 299 ? 9.531 26.875 15.297 1 95.81 299 ASP A N 1
ATOM 2366 C CA . ASP A 1 299 ? 8.125 27.25 15.461 1 95.81 299 ASP A CA 1
ATOM 2367 C C . ASP A 1 299 ? 7.25 26.562 14.414 1 95.81 299 ASP A C 1
ATOM 2369 O O . ASP A 1 299 ? 6.898 27.172 13.398 1 95.81 299 ASP A O 1
ATOM 2373 N N . LEU A 1 300 ? 6.883 25.359 14.711 1 96.5 300 LEU A N 1
ATOM 2374 C CA . LEU A 1 300 ? 6.137 24.562 13.734 1 96.5 300 LEU A CA 1
ATOM 2375 C C . LEU A 1 300 ? 4.805 25.219 13.406 1 96.5 300 LEU A C 1
ATOM 2377 O O . LEU A 1 300 ? 4.188 25.859 14.258 1 96.5 300 LEU A O 1
ATOM 2381 N N . PRO A 1 301 ? 4.363 25 12.211 1 95.44 301 PRO A N 1
ATOM 2382 C CA . PRO A 1 301 ? 3.16 25.719 11.773 1 95.44 301 PRO A CA 1
ATOM 2383 C C . PRO A 1 301 ? 1.885 25.172 12.414 1 95.44 301 PRO A C 1
ATOM 2385 O O . PRO A 1 301 ? 1.82 24 12.773 1 95.44 301 PRO A O 1
ATOM 2388 N N . SER A 1 302 ? 0.938 26.031 12.57 1 96.81 302 SER A N 1
ATOM 2389 C CA . SER A 1 302 ? -0.453 25.672 12.828 1 96.81 302 SER A CA 1
ATOM 2390 C C . SER A 1 302 ? -1.374 26.219 11.742 1 96.81 302 SER A C 1
ATOM 2392 O O . SER A 1 302 ? -0.971 27.078 10.953 1 96.81 302 SER A O 1
ATOM 2394 N N . TYR A 1 303 ? -2.545 25.688 11.688 1 97.38 303 TYR A N 1
ATOM 2395 C CA . TYR A 1 303 ? -3.508 26.016 10.641 1 97.38 303 TYR A CA 1
ATOM 2396 C C . TYR A 1 303 ? -4.848 26.422 11.234 1 97.38 303 TYR A C 1
ATOM 2398 O O . TYR A 1 303 ? -5.379 25.734 12.117 1 97.38 303 TYR A O 1
ATOM 2406 N N . ASP A 1 304 ? -5.391 27.484 10.773 1 96.5 304 ASP A N 1
ATOM 2407 C CA . ASP A 1 304 ? -6.625 28.016 11.328 1 96.5 304 ASP A CA 1
ATOM 2408 C C . ASP A 1 304 ? -7.824 27.656 10.461 1 96.5 304 ASP A C 1
ATOM 2410 O O . ASP A 1 304 ? -7.758 27.75 9.234 1 96.5 304 ASP A O 1
ATOM 2414 N N . PHE A 1 305 ? -8.898 27.297 11.047 1 97.12 305 PHE A N 1
ATOM 2415 C CA . PHE A 1 305 ? -10.188 27.062 10.414 1 97.12 305 PHE A CA 1
ATOM 2416 C C . PHE A 1 305 ? -11.266 27.953 11.016 1 97.12 305 PHE A C 1
ATOM 2418 O O . PHE A 1 305 ? -11.562 27.859 12.203 1 97.12 305 PHE A O 1
ATOM 2425 N N . GLU A 1 306 ? -11.812 28.812 10.211 1 96.94 306 GLU A N 1
ATOM 2426 C CA . GLU A 1 306 ? -12.961 29.594 10.664 1 96.94 306 GLU A CA 1
ATOM 2427 C C . GLU A 1 306 ? -14.211 28.719 10.773 1 96.94 306 GLU A C 1
ATOM 2429 O O . GLU A 1 306 ? -14.719 28.219 9.773 1 96.94 306 GLU A O 1
ATOM 2434 N N . LEU A 1 307 ? -14.758 28.609 11.969 1 97.75 307 LEU A N 1
ATOM 2435 C CA . LEU A 1 307 ? -15.883 27.719 12.211 1 97.75 307 LEU A CA 1
ATOM 2436 C C . LEU A 1 307 ? -17.156 28.5 12.469 1 97.75 307 LEU A C 1
ATOM 2438 O O . LEU A 1 307 ? -18.203 27.922 12.789 1 97.75 307 LEU A O 1
ATOM 2442 N N . THR A 1 308 ? -17.125 29.75 12.336 1 96.88 308 THR A N 1
ATOM 2443 C CA . THR A 1 308 ? -18.234 30.641 12.672 1 96.88 308 THR A CA 1
ATOM 2444 C C . THR A 1 308 ? -19.516 30.203 11.984 1 96.88 308 THR A C 1
ATOM 2446 O O . THR A 1 308 ? -20.594 30.203 12.586 1 96.88 308 THR A O 1
ATOM 2449 N N . PRO A 1 309 ? -19.438 29.766 10.688 1 97.5 309 PRO A N 1
ATOM 2450 C CA . PRO A 1 309 ? -20.688 29.312 10.055 1 97.5 309 PRO A CA 1
ATOM 2451 C C . PRO A 1 309 ? -21.359 28.172 10.82 1 97.5 309 PRO A C 1
ATOM 2453 O O . PRO A 1 309 ? -22.578 28.031 10.758 1 97.5 309 PRO A O 1
ATOM 2456 N N . PHE A 1 310 ? -20.672 27.438 11.539 1 97.81 310 PHE A N 1
ATOM 2457 C CA . PHE A 1 310 ? -21.172 26.234 12.188 1 97.81 310 PHE A CA 1
ATOM 2458 C C . PHE A 1 310 ? -21.688 26.547 13.586 1 97.81 310 PHE A C 1
ATOM 2460 O O . PHE A 1 310 ? -22.234 25.672 14.266 1 97.81 310 PHE A O 1
ATOM 2467 N N . LEU A 1 311 ? -21.531 27.719 14.094 1 97.12 311 LEU A N 1
ATOM 2468 C CA . LEU A 1 311 ? -21.906 28.062 15.461 1 97.12 311 LEU A CA 1
ATOM 2469 C C . LEU A 1 311 ? -23.391 27.828 15.695 1 97.12 311 LEU A C 1
ATOM 2471 O O . LEU A 1 311 ? -23.797 27.484 16.812 1 97.12 311 LEU A O 1
ATOM 2475 N N . GLY A 1 312 ? -24.188 28.031 14.734 1 95.25 312 GLY A N 1
ATOM 2476 C CA . GLY A 1 312 ? -25.609 27.766 14.891 1 95.25 312 GLY A CA 1
ATOM 2477 C C . GLY A 1 312 ? -25.891 26.391 15.445 1 95.25 312 GLY A C 1
ATOM 2478 O O . GLY A 1 312 ? -26.859 26.203 16.188 1 95.25 312 GLY A O 1
ATOM 2479 N N . ASN A 1 313 ? -25.078 25.469 15.023 1 95.62 313 ASN A N 1
ATOM 2480 C CA . ASN A 1 313 ? -25.234 24.094 15.484 1 95.62 313 ASN A CA 1
ATOM 2481 C C . ASN A 1 313 ? -24.594 23.891 16.859 1 95.62 313 ASN A C 1
ATOM 2483 O O . ASN A 1 313 ? -24.969 22.953 17.578 1 95.62 313 ASN A O 1
ATOM 2487 N N . LEU A 1 314 ? -23.703 24.734 17.25 1 97.12 314 LEU A N 1
ATOM 2488 C CA . LEU A 1 314 ? -22.891 24.5 18.422 1 97.12 314 LEU A CA 1
ATOM 2489 C C . LEU A 1 314 ? -23.469 25.219 19.641 1 97.12 314 LEU A C 1
ATOM 2491 O O . LEU A 1 314 ? -23.078 24.938 20.781 1 97.12 314 LEU A O 1
ATOM 2495 N N . LEU A 1 315 ? -24.422 26.094 19.453 1 97.06 315 LEU A N 1
ATOM 2496 C CA . LEU A 1 315 ? -24.922 26.953 20.516 1 97.06 315 LEU A CA 1
ATOM 2497 C C . LEU A 1 315 ? -26.125 26.328 21.219 1 97.06 315 LEU A C 1
ATOM 2499 O O . LEU A 1 315 ? -26.922 27.031 21.844 1 97.06 315 LEU A O 1
ATOM 2503 N N . ASP A 1 316 ? -26.266 25.078 21.141 1 94.62 316 ASP A N 1
ATOM 2504 C CA . ASP A 1 316 ? -27.422 24.391 21.688 1 94.62 316 ASP A CA 1
ATOM 2505 C C . ASP A 1 316 ? -27.172 24 23.156 1 94.62 316 ASP A C 1
ATOM 2507 O O . ASP A 1 316 ? -28.062 23.469 23.812 1 94.62 316 ASP A O 1
ATOM 2511 N N . GLY A 1 317 ? -26.016 24.281 23.609 1 93.5 317 GLY A N 1
ATOM 2512 C CA . GLY A 1 317 ? -25.688 23.922 24.984 1 93.5 317 GLY A CA 1
ATOM 2513 C C . GLY A 1 317 ? -25.266 22.484 25.156 1 93.5 317 GLY A C 1
ATOM 2514 O O . GLY A 1 317 ? -25.031 22.016 26.266 1 93.5 317 GLY A O 1
ATOM 2515 N N . GLY A 1 318 ? -25.109 21.812 24.094 1 95.75 318 GLY A N 1
ATOM 2516 C CA . GLY A 1 318 ? -24.75 20.406 24.141 1 95.75 318 GLY A CA 1
ATOM 2517 C C . GLY A 1 318 ? -23.266 20.172 23.922 1 95.75 318 GLY A C 1
ATOM 2518 O O . GLY A 1 318 ? -22.5 21.125 23.734 1 95.75 318 GLY A O 1
ATOM 2519 N N . VAL A 1 319 ? -22.922 18.859 23.984 1 97.25 319 VAL A N 1
ATOM 2520 C CA . VAL A 1 319 ? -21.562 18.422 23.734 1 97.25 319 VAL A CA 1
ATOM 2521 C C . VAL A 1 319 ? -21.359 18.156 22.25 1 97.25 319 VAL A C 1
ATOM 2523 O O . VAL A 1 319 ? -22.234 17.594 21.594 1 97.25 319 VAL A O 1
ATOM 2526 N N . HIS A 1 320 ? -20.328 18.625 21.734 1 97.75 320 HIS A N 1
ATOM 2527 C CA . HIS A 1 320 ? -19.953 18.422 20.344 1 97.75 320 HIS A CA 1
ATOM 2528 C C . HIS A 1 320 ? -18.578 17.766 20.219 1 97.75 320 HIS A C 1
ATOM 2530 O O . HIS A 1 320 ? -17.859 17.656 21.219 1 97.75 320 HIS A O 1
ATOM 2536 N N . ASN A 1 321 ? -18.25 17.297 18.969 1 97.44 321 ASN A N 1
ATOM 2537 C CA . ASN A 1 321 ? -17.016 16.531 18.812 1 97.44 321 ASN A CA 1
ATOM 2538 C C . ASN A 1 321 ? -16.234 17 17.594 1 97.44 321 ASN A C 1
ATOM 2540 O O . ASN A 1 321 ? -16.812 17.328 16.562 1 97.44 321 ASN A O 1
ATOM 2544 N N . PHE A 1 322 ? -14.938 17.016 17.828 1 97.88 322 PHE A N 1
ATOM 2545 C CA . PHE A 1 322 ? -14.016 17.062 16.703 1 97.88 322 PHE A CA 1
ATOM 2546 C C . PHE A 1 322 ? -13.43 15.68 16.422 1 97.88 322 PHE A C 1
ATOM 2548 O O . PHE A 1 322 ? -13.203 14.898 17.359 1 97.88 322 PHE A O 1
ATOM 2555 N N . SER A 1 323 ? -13.211 15.352 15.18 1 97.12 323 SER A N 1
ATOM 2556 C CA . SER A 1 323 ? -12.438 14.164 14.812 1 97.12 323 SER A CA 1
ATOM 2557 C C . SER A 1 323 ? -11.289 14.516 13.883 1 97.12 323 SER A C 1
ATOM 2559 O O . SER A 1 323 ? -11.422 15.398 13.023 1 97.12 323 SER A O 1
ATOM 2561 N N . PHE A 1 324 ? -10.148 13.852 14.109 1 97.31 324 PHE A N 1
ATOM 2562 C CA . PHE A 1 324 ? -8.938 14.055 13.312 1 97.31 324 PHE A CA 1
ATOM 2563 C C . PHE A 1 324 ? -8.453 12.742 12.719 1 97.31 324 PHE A C 1
ATOM 2565 O O . PHE A 1 324 ? -8.352 11.734 13.43 1 97.31 324 PHE A O 1
ATOM 2572 N N . SER A 1 325 ? -8.203 12.688 11.484 1 96.5 325 SER A N 1
ATOM 2573 C CA . SER A 1 325 ? -7.621 11.547 10.773 1 96.5 325 SER A CA 1
ATOM 2574 C C . SER A 1 325 ? -6.676 12.008 9.672 1 96.5 325 SER A C 1
ATOM 2576 O O . SER A 1 325 ? -6.754 13.148 9.219 1 96.5 325 SER A O 1
ATOM 2578 N N . ILE A 1 326 ? -5.762 11.117 9.32 1 97.56 326 ILE A N 1
ATOM 2579 C CA . ILE A 1 326 ? -4.793 11.477 8.297 1 97.56 326 ILE A CA 1
ATOM 2580 C C . ILE A 1 326 ? -4.715 10.375 7.246 1 97.56 326 ILE A C 1
ATOM 2582 O O . ILE A 1 326 ? -4.23 9.273 7.527 1 97.56 326 ILE A O 1
ATOM 2586 N N . GLY A 1 327 ? -5.145 10.734 6.027 1 95.88 327 GLY A N 1
ATOM 2587 C CA . GLY A 1 327 ? -5.027 9.797 4.926 1 95.88 327 GLY A CA 1
ATOM 2588 C C . GLY A 1 327 ? -3.592 9.414 4.609 1 95.88 327 GLY A C 1
ATOM 2589 O O . GLY A 1 327 ? -2.719 10.281 4.535 1 95.88 327 GLY A O 1
ATOM 2590 N N . ASN A 1 328 ? -3.311 8.055 4.438 1 94.81 328 ASN A N 1
ATOM 2591 C CA . ASN A 1 328 ? -2.018 7.473 4.09 1 94.81 328 ASN A CA 1
ATOM 2592 C C . ASN A 1 328 ? -1.041 7.543 5.262 1 94.81 328 ASN A C 1
ATOM 2594 O O . ASN A 1 328 ? 0.159 7.32 5.086 1 94.81 328 ASN A O 1
ATOM 2598 N N . ALA A 1 329 ? -1.526 7.871 6.441 1 96.12 329 ALA A N 1
ATOM 2599 C CA . ALA A 1 329 ? -0.632 7.926 7.598 1 96.12 329 ALA A CA 1
ATOM 2600 C C . ALA A 1 329 ? -0.041 6.551 7.898 1 96.12 329 ALA A C 1
ATOM 2602 O O . ALA A 1 329 ? -0.738 5.539 7.82 1 96.12 329 ALA A O 1
ATOM 2603 N N . ILE A 1 330 ? 1.17 6.496 8.094 1 92.88 330 ILE A N 1
ATOM 2604 C CA . ILE A 1 330 ? 1.816 5.289 8.602 1 92.88 330 ILE A CA 1
ATOM 2605 C C . ILE A 1 330 ? 2.051 5.422 10.102 1 92.88 330 ILE A C 1
ATOM 2607 O O . ILE A 1 330 ? 1.31 4.848 10.906 1 92.88 330 ILE A O 1
ATOM 2611 N N . ASN A 1 331 ? 3.123 6.07 10.641 1 89.69 331 ASN A N 1
ATOM 2612 C CA . ASN A 1 331 ? 3.418 6.445 12.016 1 89.69 331 ASN A CA 1
ATOM 2613 C C . ASN A 1 331 ? 4.617 7.383 12.102 1 89.69 331 ASN A C 1
ATOM 2615 O O . ASN A 1 331 ? 5.531 7.297 11.273 1 89.69 331 ASN A O 1
ATOM 2619 N N . VAL A 1 332 ? 4.586 8.359 13 1 91.44 332 VAL A N 1
ATOM 2620 C CA . VAL A 1 332 ? 3.426 8.789 13.766 1 91.44 332 VAL A CA 1
ATOM 2621 C C . VAL A 1 332 ? 3.139 10.266 13.484 1 91.44 332 VAL A C 1
ATOM 2623 O O . VAL A 1 332 ? 4.027 11.008 13.062 1 91.44 332 VAL A O 1
ATOM 2626 N N . TRP A 1 333 ? 1.92 10.648 13.68 1 95.56 333 TRP A N 1
ATOM 2627 C CA . TRP A 1 333 ? 1.533 12.047 13.586 1 95.56 333 TRP A CA 1
ATOM 2628 C C . TRP A 1 333 ? 1.005 12.555 14.93 1 95.56 333 TRP A C 1
ATOM 2630 O O . TRP A 1 333 ? 0.155 11.914 15.547 1 95.56 333 TRP A O 1
ATOM 2640 N N . TYR A 1 334 ? 1.477 13.664 15.367 1 95 334 TYR A N 1
ATOM 2641 C CA . TYR A 1 334 ? 0.953 14.344 16.547 1 95 334 TYR A CA 1
ATOM 2642 C C . TYR A 1 334 ? 0.035 15.5 16.156 1 95 334 TYR A C 1
ATOM 2644 O O . TYR A 1 334 ? 0.431 16.375 15.383 1 95 334 TYR A O 1
ATOM 2652 N N . VAL A 1 335 ? -1.167 15.438 16.703 1 97 335 VAL A N 1
ATOM 2653 C CA . VAL A 1 335 ? -2.158 16.453 16.391 1 97 335 VAL A CA 1
ATOM 2654 C C . VAL A 1 335 ? -2.645 17.125 17.688 1 97 335 VAL A C 1
ATOM 2656 O O . VAL A 1 335 ? -2.82 16.453 18.703 1 97 335 VAL A O 1
ATOM 2659 N N . GLY A 1 336 ? -2.719 18.375 17.719 1 96.5 336 GLY A N 1
ATOM 2660 C CA . GLY A 1 336 ? -3.334 19.203 18.75 1 96.5 336 GLY A CA 1
ATOM 2661 C C . GLY A 1 336 ? -4.082 20.391 18.188 1 96.5 336 GLY A C 1
ATOM 2662 O O . GLY A 1 336 ? -3.785 20.859 17.078 1 96.5 336 GLY A O 1
ATOM 2663 N N . ALA A 1 337 ? -5.074 20.812 18.969 1 98.19 337 ALA A N 1
ATOM 2664 C CA . ALA A 1 337 ? -5.82 21.969 18.453 1 98.19 337 ALA A CA 1
ATOM 2665 C C . ALA A 1 337 ? -6.281 22.875 19.594 1 98.19 337 ALA A C 1
ATOM 2667 O O . ALA A 1 337 ? -6.215 22.5 20.766 1 98.19 337 ALA A O 1
ATOM 2668 N N . ASN A 1 338 ? -6.59 24.109 19.266 1 98.38 338 ASN A N 1
ATOM 2669 C CA . ASN A 1 338 ? -7.141 25.156 20.125 1 98.38 338 ASN A CA 1
ATOM 2670 C C . ASN A 1 338 ? -8.398 25.781 19.531 1 98.38 338 ASN A C 1
ATOM 2672 O O . ASN A 1 338 ? -8.383 26.219 18.375 1 98.38 338 ASN A O 1
ATOM 2676 N N . LEU A 1 339 ? -9.453 25.781 20.281 1 98.5 339 LEU A N 1
ATOM 2677 C CA . LEU A 1 339 ? -10.672 26.438 19.812 1 98.5 339 LEU A CA 1
ATOM 2678 C C . LEU A 1 339 ? -10.773 27.859 20.359 1 98.5 339 LEU A C 1
ATOM 2680 O O . LEU A 1 339 ? -11.039 28.031 21.562 1 98.5 339 LEU A O 1
ATOM 2684 N N . HIS A 1 340 ? -10.578 28.859 19.531 1 97.94 340 HIS A N 1
ATOM 2685 C CA . HIS A 1 340 ? -10.695 30.281 19.875 1 97.94 340 HIS A CA 1
ATOM 2686 C C . HIS A 1 340 ? -12.141 30.75 19.766 1 97.94 340 HIS A C 1
ATOM 2688 O O . HIS A 1 340 ? -12.758 30.625 18.719 1 97.94 340 HIS A O 1
ATOM 2694 N N . LEU A 1 341 ? -12.648 31.406 20.859 1 97.62 341 LEU A N 1
ATOM 2695 C CA . LEU A 1 341 ? -14.039 31.844 20.875 1 97.62 341 LEU A CA 1
ATOM 2696 C C . LEU A 1 341 ? -14.141 33.312 21.203 1 97.62 341 LEU A C 1
ATOM 2698 O O . LEU A 1 341 ? -13.438 33.812 22.094 1 97.62 341 LEU A O 1
ATOM 2702 N N . TRP A 1 342 ? -14.891 34.031 20.438 1 96.56 342 TRP A N 1
ATOM 2703 C CA . TRP A 1 342 ? -15.312 35.375 20.766 1 96.56 342 TRP A CA 1
ATOM 2704 C C . TRP A 1 342 ? -16.719 35.375 21.375 1 96.56 342 TRP A C 1
ATOM 2706 O O . TRP A 1 342 ? -17.641 34.781 20.828 1 96.56 342 TRP A O 1
ATOM 2716 N N . LEU A 1 343 ? -16.875 36.062 22.469 1 96.38 343 LEU A N 1
ATOM 2717 C CA . LEU A 1 343 ? -18.109 36 23.234 1 96.38 343 LEU A CA 1
ATOM 2718 C C . LEU A 1 343 ? -18.812 37.344 23.25 1 96.38 343 LEU A C 1
ATOM 2720 O O . LEU A 1 343 ? -18.156 38.406 23.312 1 96.38 343 LEU A O 1
ATOM 2724 N N . ASP A 1 344 ? -20.078 37.25 23.141 1 94.88 344 ASP A N 1
ATOM 2725 C CA . ASP A 1 344 ? -20.922 38.438 23.281 1 94.88 344 ASP A CA 1
ATOM 2726 C C . ASP A 1 344 ? -21.141 38.812 24.75 1 94.88 344 ASP A C 1
ATOM 2728 O O . ASP A 1 344 ? -22.047 38.25 25.406 1 94.88 344 ASP A O 1
ATOM 2732 N N . ARG A 1 345 ? -20.547 39.75 25.25 1 91.75 345 ARG A N 1
ATOM 2733 C CA . ARG A 1 345 ? -20.594 40.094 26.672 1 91.75 345 ARG A CA 1
ATOM 2734 C C . ARG A 1 345 ? -21.906 40.781 27.031 1 91.75 345 ARG A C 1
ATOM 2736 O O . ARG A 1 345 ? -22.25 40.875 28.219 1 91.75 345 ARG A O 1
ATOM 2743 N N . LYS A 1 346 ? -22.641 41.156 26.109 1 93.75 346 LYS A N 1
ATOM 2744 C CA . LYS A 1 346 ? -23.891 41.875 26.359 1 93.75 346 LYS A CA 1
ATOM 2745 C C . LYS A 1 346 ? -25.094 40.938 26.312 1 93.75 346 LYS A C 1
ATOM 2747 O O . LYS A 1 346 ? -26.234 41.375 26.484 1 93.75 346 LYS A O 1
ATOM 2752 N N . SER A 1 347 ? -24.781 39.812 25.969 1 93.5 347 SER A N 1
ATOM 2753 C CA . SER A 1 347 ? -25.859 38.844 25.875 1 93.5 347 SER A CA 1
ATOM 2754 C C . SER A 1 347 ? -25.453 37.5 26.5 1 93.5 347 SER A C 1
ATOM 2756 O O . SER A 1 347 ? -24.297 37.125 26.422 1 93.5 347 SER A O 1
ATOM 2758 N N . GLN A 1 348 ? -26.453 36.844 26.984 1 93.88 348 GLN A N 1
ATOM 2759 C CA . GLN A 1 348 ? -26.188 35.531 27.578 1 93.88 348 GLN A CA 1
ATOM 2760 C C . GLN A 1 348 ? -26.266 34.438 26.516 1 93.88 348 GLN A C 1
ATOM 2762 O O . GLN A 1 348 ? -25.75 33.312 26.719 1 93.88 348 GLN A O 1
ATOM 2767 N N . ARG A 1 349 ? -26.984 34.812 25.516 1 96 349 ARG A N 1
ATOM 2768 C CA . ARG A 1 349 ? -27.141 33.844 24.453 1 96 349 ARG A CA 1
ATOM 2769 C C . ARG A 1 349 ? -27.078 34.5 23.078 1 96 349 ARG A C 1
ATOM 2771 O O . ARG A 1 349 ? -27.562 35.625 22.906 1 96 349 ARG A O 1
ATOM 2778 N N . THR A 1 350 ? -26.422 33.812 22.156 1 96.75 350 THR A N 1
ATOM 2779 C CA . THR A 1 350 ? -26.5 34.156 20.75 1 96.75 350 THR A CA 1
ATOM 2780 C C . THR A 1 350 ? -27.234 33.094 19.953 1 96.75 350 THR A C 1
ATOM 2782 O O . THR A 1 350 ? -27.5 32 20.469 1 96.75 350 THR A O 1
ATOM 2785 N N . LYS A 1 351 ? -27.703 33.5 18.812 1 96.88 351 LYS A N 1
ATOM 2786 C CA . LYS A 1 351 ? -28.391 32.562 17.922 1 96.88 351 LYS A CA 1
ATOM 2787 C C . LYS A 1 351 ? -27.703 32.5 16.562 1 96.88 351 LYS A C 1
ATOM 2789 O O . LYS A 1 351 ? -27.109 33.469 16.109 1 96.88 351 LYS A O 1
ATOM 2794 N N . GLY A 1 352 ? -27.734 31.344 16 1 97.12 352 GLY A N 1
ATOM 2795 C CA . GLY A 1 352 ? -27.172 31.203 14.672 1 97.12 352 GLY A CA 1
ATOM 2796 C C . GLY A 1 352 ? -27.734 30.016 13.906 1 97.12 352 GLY A C 1
ATOM 2797 O O . GLY A 1 352 ? -28.547 29.25 14.445 1 97.12 352 GLY A O 1
ATOM 2798 N N . LYS A 1 353 ? -27.359 29.953 12.648 1 97.44 353 LYS A N 1
ATOM 2799 C CA . LYS A 1 353 ? -27.781 28.859 11.773 1 97.44 353 LYS A CA 1
ATOM 2800 C C . LYS A 1 353 ? -26.734 28.594 10.695 1 97.44 353 LYS A C 1
ATOM 2802 O O . LYS A 1 353 ? -26.219 29.516 10.07 1 97.44 353 LYS A O 1
ATOM 2807 N N . LEU A 1 354 ? -26.406 27.344 10.547 1 97.5 354 LEU A N 1
ATOM 2808 C CA . LEU A 1 354 ? -25.641 26.922 9.383 1 97.5 354 LEU A CA 1
ATOM 2809 C C . LEU A 1 354 ? -26.516 26.906 8.133 1 97.5 354 LEU A C 1
ATOM 2811 O O . LEU A 1 354 ? -27.531 26.219 8.094 1 97.5 354 LEU A O 1
ATOM 2815 N N . VAL A 1 355 ? -26.188 27.641 7.16 1 97.38 355 VAL A N 1
ATOM 2816 C CA . VAL A 1 355 ? -27 27.766 5.957 1 97.38 355 VAL A CA 1
ATOM 2817 C C . VAL A 1 355 ? -26.594 26.703 4.941 1 97.38 355 VAL A C 1
ATOM 2819 O O . VAL A 1 355 ? -27.453 26.078 4.309 1 97.38 355 VAL A O 1
ATOM 2822 N N . SER A 1 356 ? -25.297 26.562 4.742 1 96.62 356 SER A N 1
ATOM 2823 C CA . SER A 1 356 ? -24.797 25.578 3.795 1 96.62 356 SER A CA 1
ATOM 2824 C C . SER A 1 356 ? -23.391 25.109 4.164 1 96.62 356 SER A C 1
ATOM 2826 O O . SER A 1 356 ? -22.609 25.875 4.75 1 96.62 356 SER A O 1
ATOM 2828 N N . SER A 1 357 ? -23.125 23.922 3.949 1 95.81 357 SER A N 1
ATOM 2829 C CA . SER A 1 357 ? -21.797 23.312 4.059 1 95.81 357 SER A CA 1
ATOM 2830 C C . SER A 1 357 ? -21.516 22.375 2.885 1 95.81 357 SER A C 1
ATOM 2832 O O . SER A 1 357 ? -22.312 21.469 2.604 1 95.81 357 SER A O 1
ATOM 2834 N N . PHE A 1 358 ? -20.453 22.688 2.162 1 94.62 358 PHE A N 1
ATOM 2835 C CA . PHE A 1 358 ? -20.078 21.906 0.992 1 94.62 358 PHE A CA 1
ATOM 2836 C C . PHE A 1 358 ? -18.672 21.344 1.154 1 94.62 358 PHE A C 1
ATOM 2838 O O . PHE A 1 358 ? -17.75 22.062 1.53 1 94.62 358 PHE A O 1
ATOM 2845 N N . ASP A 1 359 ? -18.5 20.062 1.039 1 92.88 359 ASP A N 1
ATOM 2846 C CA . ASP A 1 359 ? -17.234 19.359 1.03 1 92.88 359 ASP A CA 1
ATOM 2847 C C . ASP A 1 359 ? -17.062 18.562 -0.263 1 92.88 359 ASP A C 1
ATOM 2849 O O . ASP A 1 359 ? -17.672 17.5 -0.44 1 92.88 359 ASP A O 1
ATOM 2853 N N . GLN A 1 360 ? -16.219 19.109 -1.1 1 89.56 360 GLN A N 1
ATOM 2854 C CA . GLN A 1 360 ? -15.938 18.328 -2.307 1 89.56 360 GLN A CA 1
ATOM 2855 C C . GLN A 1 360 ? -15.094 17.109 -1.989 1 89.56 360 GLN A C 1
ATOM 2857 O O . GLN A 1 360 ? -14.07 17.203 -1.309 1 89.56 360 GLN A O 1
ATOM 2862 N N . ARG A 1 361 ? -15.57 16.016 -2.432 1 88.81 361 ARG A N 1
ATOM 2863 C CA . ARG A 1 361 ? -14.781 14.797 -2.268 1 88.81 361 ARG A CA 1
ATOM 2864 C C . ARG A 1 361 ? -13.391 14.961 -2.889 1 88.81 361 ARG A C 1
ATOM 2866 O O . ARG A 1 361 ? -13.242 15.625 -3.916 1 88.81 361 ARG A O 1
ATOM 2873 N N . LEU A 1 362 ? -12.406 14.406 -2.242 1 95.25 362 LEU A N 1
ATOM 2874 C CA . LEU A 1 362 ? -11.031 14.484 -2.719 1 95.25 362 LEU A CA 1
ATOM 2875 C C . LEU A 1 362 ? -10.914 13.953 -4.145 1 95.25 362 LEU A C 1
ATOM 2877 O O . LEU A 1 362 ? -11.344 12.828 -4.422 1 95.25 362 LEU A O 1
ATOM 2881 N N . ASN A 1 363 ? -10.477 14.773 -5.078 1 96.88 363 ASN A N 1
ATOM 2882 C CA . ASN A 1 363 ? -10.047 14.305 -6.395 1 96.88 363 ASN A CA 1
ATOM 2883 C C . ASN A 1 363 ? -8.57 13.906 -6.391 1 96.88 363 ASN A C 1
ATOM 2885 O O . ASN A 1 363 ? -7.695 14.75 -6.211 1 96.88 363 ASN A O 1
ATOM 2889 N N . PHE A 1 364 ? -8.273 12.703 -6.605 1 97.62 364 PHE A N 1
ATOM 2890 C CA . PHE A 1 364 ? -6.93 12.156 -6.477 1 97.62 364 PHE A CA 1
ATOM 2891 C C . PHE A 1 364 ? -6.562 11.336 -7.707 1 97.62 364 PHE A C 1
ATOM 2893 O O . PHE A 1 364 ? -7.34 10.492 -8.156 1 97.62 364 PHE A O 1
ATOM 2900 N N . THR A 1 365 ? -5.418 11.578 -8.312 1 98.06 365 THR A N 1
ATOM 2901 C CA . THR A 1 365 ? -4.863 10.812 -9.422 1 98.06 365 THR A CA 1
ATOM 2902 C C . THR A 1 365 ? -3.412 10.43 -9.141 1 98.06 365 THR A C 1
ATOM 2904 O O . THR A 1 365 ? -2.617 11.266 -8.703 1 98.06 365 THR A O 1
ATOM 2907 N N . SER A 1 366 ? -3.053 9.234 -9.352 1 97.81 366 SER A N 1
ATOM 2908 C CA . SER A 1 366 ? -1.678 8.766 -9.195 1 97.81 366 SER A CA 1
ATOM 2909 C C . SER A 1 366 ? -1.267 7.867 -10.359 1 97.81 366 SER A C 1
ATOM 2911 O O . SER A 1 366 ? -2.104 7.172 -10.938 1 97.81 366 SER A O 1
ATOM 2913 N N . MET A 1 367 ? -0.047 7.926 -10.758 1 97.94 367 MET A N 1
ATOM 2914 C CA . MET A 1 367 ? 0.554 7.07 -11.781 1 97.94 367 MET A CA 1
ATOM 2915 C C . MET A 1 367 ? 1.916 6.555 -11.32 1 97.94 367 MET A C 1
ATOM 2917 O O . MET A 1 367 ? 2.691 7.293 -10.711 1 97.94 367 MET A O 1
ATOM 2921 N N . LEU A 1 368 ? 2.211 5.328 -11.523 1 97.69 368 LEU A N 1
ATOM 2922 C CA . LEU A 1 368 ? 3.498 4.699 -11.25 1 97.69 368 LEU A CA 1
ATOM 2923 C C . LEU A 1 368 ? 3.992 3.92 -12.461 1 97.69 368 LEU A C 1
ATOM 2925 O O . LEU A 1 368 ? 3.25 3.117 -13.039 1 97.69 368 LEU A O 1
ATOM 2929 N N . ARG A 1 369 ? 5.145 4.176 -12.969 1 97.69 369 ARG A N 1
ATOM 2930 C CA . ARG A 1 369 ? 5.871 3.387 -13.961 1 97.69 369 ARG A CA 1
ATOM 2931 C C . ARG A 1 369 ? 7.191 2.877 -13.391 1 97.69 369 ARG A C 1
ATOM 2933 O O . ARG A 1 369 ? 7.988 3.654 -12.859 1 97.69 369 ARG A O 1
ATOM 2940 N N . MET A 1 370 ? 7.434 1.557 -13.547 1 95.25 370 MET A N 1
ATOM 2941 C CA . MET A 1 370 ? 8.664 1.102 -12.906 1 95.25 370 MET A CA 1
ATOM 2942 C C . MET A 1 370 ? 9.289 -0.058 -13.68 1 95.25 370 MET A C 1
ATOM 2944 O O . MET A 1 370 ? 8.578 -0.825 -14.336 1 95.25 370 MET A O 1
ATOM 2948 N N . GLN A 1 371 ? 10.477 -0.097 -13.75 1 93.62 371 GLN A N 1
ATOM 2949 C CA . GLN A 1 371 ? 11.391 -1.197 -14.039 1 93.62 371 GLN A CA 1
ATOM 2950 C C . GLN A 1 371 ? 12.516 -1.267 -13.016 1 93.62 371 GLN A C 1
ATOM 2952 O O . GLN A 1 371 ? 13.633 -0.807 -13.273 1 93.62 371 GLN A O 1
ATOM 2957 N N . VAL A 1 372 ? 12.305 -1.821 -11.898 1 85.44 372 VAL A N 1
ATOM 2958 C CA . VAL A 1 372 ? 13.125 -1.715 -10.695 1 85.44 372 VAL A CA 1
ATOM 2959 C C . VAL A 1 372 ? 14.578 -2.049 -11.031 1 85.44 372 VAL A C 1
ATOM 2961 O O . VAL A 1 372 ? 14.852 -3.045 -11.711 1 85.44 372 VAL A O 1
ATOM 2964 N N . PRO A 1 373 ? 15.477 -1.143 -10.695 1 89.5 373 PRO A N 1
ATOM 2965 C CA . PRO A 1 373 ? 15.336 -0.119 -9.656 1 89.5 373 PRO A CA 1
ATOM 2966 C C . PRO A 1 373 ? 14.836 1.215 -10.203 1 89.5 373 PRO A C 1
ATOM 2968 O O . PRO A 1 373 ? 14.625 2.162 -9.445 1 89.5 373 PRO A O 1
ATOM 2971 N N . LEU A 1 374 ? 14.594 1.354 -11.5 1 93.38 374 LEU A N 1
ATOM 2972 C CA . LEU A 1 374 ? 14.039 2.584 -12.062 1 93.38 374 LEU A CA 1
ATOM 2973 C C . LEU A 1 374 ? 12.562 2.73 -11.703 1 93.38 374 LEU A C 1
ATOM 2975 O O . LEU A 1 374 ? 11.828 1.742 -11.688 1 93.38 374 LEU A O 1
ATOM 2979 N N . GLY A 1 375 ? 12.133 3.867 -11.383 1 95.69 375 GLY A N 1
ATOM 2980 C CA . GLY A 1 375 ? 10.742 4.168 -11.094 1 95.69 375 GLY A CA 1
ATOM 2981 C C . GLY A 1 375 ? 10.391 5.633 -11.281 1 95.69 375 GLY A C 1
ATOM 2982 O O . GLY A 1 375 ? 11.234 6.504 -11.062 1 95.69 375 GLY A O 1
ATOM 2983 N N . GLU A 1 376 ? 9.227 5.879 -11.727 1 97.69 376 GLU A N 1
ATOM 2984 C CA . GLU A 1 376 ? 8.664 7.219 -11.867 1 97.69 376 GLU A CA 1
ATOM 2985 C C . GLU A 1 376 ? 7.242 7.285 -11.312 1 97.69 376 GLU A C 1
ATOM 2987 O O . GLU A 1 376 ? 6.414 6.426 -11.617 1 97.69 376 GLU A O 1
ATOM 2992 N N . SER A 1 377 ? 6.973 8.219 -10.477 1 97.75 377 SER A N 1
ATOM 2993 C CA . SER A 1 377 ? 5.645 8.383 -9.891 1 97.75 377 SER A CA 1
ATOM 2994 C C . SER A 1 377 ? 5.156 9.82 -10.023 1 97.75 377 SER A C 1
ATOM 2996 O O . SER A 1 377 ? 5.941 10.766 -9.914 1 97.75 377 SER A O 1
ATOM 2998 N N . TRP A 1 378 ? 3.91 10.008 -10.312 1 98 378 TRP A N 1
ATOM 2999 C CA . TRP A 1 378 ? 3.217 11.289 -10.383 1 98 378 TRP A CA 1
ATOM 3000 C C . TRP A 1 378 ? 1.926 11.25 -9.578 1 98 378 TRP A C 1
ATOM 3002 O O . TRP A 1 378 ? 1.128 10.32 -9.703 1 98 378 TRP A O 1
ATOM 3012 N N . ILE A 1 379 ? 1.702 12.258 -8.766 1 98.38 379 ILE A N 1
ATOM 3013 C CA . ILE A 1 379 ? 0.473 12.352 -7.988 1 98.38 379 ILE A CA 1
ATOM 3014 C C . ILE A 1 379 ? -0.108 13.758 -8.109 1 98.38 379 ILE A C 1
ATOM 3016 O O . ILE A 1 379 ? 0.63 14.75 -8.07 1 98.38 379 ILE A O 1
ATOM 3020 N N . GLU A 1 380 ? -1.375 13.883 -8.281 1 98.62 380 GLU A N 1
ATOM 3021 C CA . GLU A 1 380 ? -2.139 15.125 -8.227 1 98.62 380 GLU A CA 1
ATOM 3022 C C . GLU A 1 380 ? -3.371 14.977 -7.336 1 98.62 380 GLU A C 1
ATOM 3024 O O . GLU A 1 380 ? -4.039 13.945 -7.363 1 98.62 380 GLU A O 1
ATOM 3029 N N . ALA A 1 381 ? -3.646 15.945 -6.574 1 98.38 381 ALA A N 1
ATOM 3030 C CA . ALA A 1 381 ? -4.832 15.945 -5.719 1 98.38 381 ALA A CA 1
ATOM 3031 C C . ALA A 1 381 ? -5.449 17.344 -5.629 1 98.38 381 ALA A C 1
ATOM 3033 O O . ALA A 1 381 ? -4.746 18.344 -5.758 1 98.38 381 ALA A O 1
ATOM 3034 N N . HIS A 1 382 ? -6.742 17.438 -5.441 1 98.12 382 HIS A N 1
ATOM 3035 C CA . HIS A 1 382 ? -7.492 18.688 -5.285 1 98.12 382 HIS A CA 1
ATOM 3036 C C . HIS A 1 382 ? -8.641 18.5 -4.297 1 98.12 382 HIS A C 1
ATOM 3038 O O . HIS A 1 382 ? -9.305 17.469 -4.285 1 98.12 382 HIS A O 1
ATOM 3044 N N . ARG A 1 383 ? -8.875 19.5 -3.533 1 96.38 383 ARG A N 1
ATOM 3045 C CA . ARG A 1 383 ? -9.992 19.516 -2.592 1 96.38 383 ARG A CA 1
ATOM 3046 C C . ARG A 1 383 ? -10.547 20.922 -2.406 1 96.38 383 ARG A C 1
ATOM 3048 O O . ARG A 1 383 ? -9.789 21.891 -2.422 1 96.38 383 ARG A O 1
ATOM 3055 N N . MET A 1 384 ? -11.852 21 -2.201 1 96.88 384 MET A N 1
ATOM 3056 C CA . MET A 1 384 ? -12.508 22.281 -1.946 1 96.88 384 MET A CA 1
ATOM 3057 C C . MET A 1 384 ? -13.602 22.125 -0.894 1 96.88 384 MET A C 1
ATOM 3059 O O . MET A 1 384 ? -14.336 21.141 -0.896 1 96.88 384 MET A O 1
ATOM 3063 N N . THR A 1 385 ? -13.656 23.016 0.017 1 96.81 385 THR A N 1
ATOM 3064 C CA . THR A 1 385 ? -14.727 23.078 1.003 1 96.81 385 THR A CA 1
ATOM 3065 C C . THR A 1 385 ? -15.297 24.5 1.092 1 96.81 385 THR A C 1
ATOM 3067 O O . THR A 1 385 ? -14.594 25.469 0.794 1 96.81 385 THR A O 1
ATOM 3070 N N . SER A 1 386 ? -16.547 24.609 1.399 1 97.5 386 SER A N 1
ATOM 3071 C CA . SER A 1 386 ? -17.203 25.891 1.604 1 97.5 386 SER A CA 1
ATOM 3072 C C . SER A 1 386 ? -18.312 25.797 2.656 1 97.5 386 SER A C 1
ATOM 3074 O O . SER A 1 386 ? -18.969 24.766 2.768 1 97.5 386 SER A O 1
ATOM 3076 N N . SER A 1 387 ? -18.438 26.812 3.432 1 97.88 387 SER A N 1
ATOM 3077 C CA . SER A 1 387 ? -19.516 26.859 4.422 1 97.88 387 SER A CA 1
ATOM 3078 C C . SER A 1 387 ? -20.047 28.281 4.594 1 97.88 387 SER A C 1
ATOM 3080 O O . SER A 1 387 ? -19.312 29.25 4.367 1 97.88 387 SER A O 1
ATOM 3082 N N . GLN A 1 388 ? -21.328 28.406 4.91 1 97.75 388 GLN A N 1
ATOM 3083 C CA . GLN A 1 388 ? -22 29.672 5.168 1 97.75 388 GLN A CA 1
ATOM 3084 C C . GLN A 1 388 ? -22.969 29.547 6.332 1 97.75 388 GLN A C 1
ATOM 3086 O O . GLN A 1 388 ? -23.688 28.547 6.457 1 97.75 388 GLN A O 1
ATOM 3091 N N . GLY A 1 389 ? -22.891 30.5 7.176 1 97.69 389 GLY A N 1
ATOM 3092 C CA . GLY A 1 389 ? -23.812 30.594 8.297 1 97.69 389 GLY A CA 1
ATOM 3093 C C . GLY A 1 389 ? -23.938 31.984 8.867 1 97.69 389 GLY A C 1
ATOM 3094 O O . GLY A 1 389 ? -23.188 32.875 8.477 1 97.69 389 GLY A O 1
ATOM 3095 N N . TRP A 1 390 ? -25 32.188 9.664 1 96.38 390 TRP A N 1
ATOM 3096 C CA . TRP A 1 390 ? -25.125 33.5 10.312 1 96.38 390 TRP A CA 1
ATOM 3097 C C . TRP A 1 390 ? -25.266 33.344 11.828 1 96.38 390 TRP A C 1
ATOM 3099 O O . TRP A 1 390 ? -25.703 32.281 12.305 1 96.38 390 TRP A O 1
ATOM 3109 N N . VAL A 1 391 ? -24.828 34.344 12.523 1 96.06 391 VAL A N 1
ATOM 3110 C CA . VAL A 1 391 ? -24.938 34.438 13.969 1 96.06 391 VAL A CA 1
ATOM 3111 C C . VAL A 1 391 ? -25.547 35.781 14.359 1 96.06 391 VAL A C 1
ATOM 3113 O O . VAL A 1 391 ? -25.062 36.812 13.906 1 96.06 391 VAL A O 1
ATOM 3116 N N . GLN A 1 392 ? -26.578 35.719 15.156 1 95.31 392 GLN A N 1
ATOM 3117 C CA . GLN A 1 392 ? -27.203 36.906 15.703 1 95.31 392 GLN A CA 1
ATOM 3118 C C . GLN A 1 392 ? -26.688 37.188 17.109 1 95.31 392 GLN A C 1
ATOM 3120 O O . GLN A 1 392 ? -26.891 36.375 18.031 1 95.31 392 GLN A O 1
ATOM 3125 N N . SER A 1 393 ? -25.984 38.281 17.25 1 92.88 393 SER A N 1
ATOM 3126 C CA . SER A 1 393 ? -25.484 38.781 18.531 1 92.88 393 SER A CA 1
ATOM 3127 C C . SER A 1 393 ? -25.906 40.219 18.781 1 92.88 393 SER A C 1
ATOM 3129 O O . SER A 1 393 ? -26.672 40.781 18.016 1 92.88 393 SER A O 1
ATOM 3131 N N . SER A 1 394 ? -25.422 40.719 19.859 1 91.31 394 SER A N 1
ATOM 3132 C CA . SER A 1 394 ? -25.719 42.125 20.172 1 91.31 394 SER A CA 1
ATOM 3133 C C . SER A 1 394 ? -25.031 43.062 19.172 1 91.31 394 SER A C 1
ATOM 3135 O O . SER A 1 394 ? -25.375 44.25 19.078 1 91.31 394 SER A O 1
ATOM 3137 N N . TYR A 1 395 ? -24.141 42.469 18.453 1 85.31 395 TYR A N 1
ATOM 3138 C CA . TYR A 1 395 ? -23.391 43.281 17.484 1 85.31 395 TYR A CA 1
ATOM 3139 C C . TYR A 1 395 ? -24.031 43.219 16.109 1 85.31 395 TYR A C 1
ATOM 3141 O O . TYR A 1 395 ? -23.516 43.781 15.141 1 85.31 395 TYR A O 1
ATOM 3149 N N . GLY A 1 396 ? -25.156 42.562 16.109 1 87.94 396 GLY A N 1
ATOM 3150 C CA . GLY A 1 396 ? -25.891 42.406 14.867 1 87.94 396 GLY A CA 1
ATOM 3151 C C . GLY A 1 396 ? -25.891 41 14.336 1 87.94 396 GLY A C 1
ATOM 3152 O O . GLY A 1 396 ? -25.359 40.094 14.977 1 87.94 396 GLY A O 1
ATOM 3153 N N . ASN A 1 397 ? -26.625 40.906 13.234 1 92.19 397 ASN A N 1
ATOM 3154 C CA . ASN A 1 397 ? -26.625 39.625 12.531 1 92.19 397 ASN A CA 1
ATOM 3155 C C . ASN A 1 397 ? -25.516 39.562 11.492 1 92.19 397 ASN A C 1
ATOM 3157 O O . ASN A 1 397 ? -25.547 40.281 10.492 1 92.19 397 ASN A O 1
ATOM 3161 N N . ILE A 1 398 ? -24.625 38.625 11.711 1 91.69 398 ILE A N 1
ATOM 3162 C CA . ILE A 1 398 ? -23.438 38.562 10.852 1 91.69 398 ILE A CA 1
ATOM 3163 C C . ILE A 1 398 ? -23.438 37.25 10.078 1 91.69 398 ILE A C 1
ATOM 3165 O O . ILE A 1 398 ? -23.469 36.188 10.672 1 91.69 398 ILE A O 1
ATOM 3169 N N . THR A 1 399 ? -23.375 37.375 8.758 1 94.38 399 THR A N 1
ATOM 3170 C CA . THR A 1 399 ? -23.234 36.188 7.895 1 94.38 399 THR A CA 1
ATOM 3171 C C . THR A 1 399 ? -21.766 35.969 7.551 1 94.38 399 THR A C 1
ATOM 3173 O O . THR A 1 399 ? -21.062 36.875 7.102 1 94.38 399 THR A O 1
ATOM 3176 N N . THR A 1 400 ? -21.312 34.75 7.844 1 95.88 400 THR A N 1
ATOM 3177 C CA . THR A 1 400 ? -19.922 34.375 7.566 1 95.88 400 THR A CA 1
ATOM 3178 C C . THR A 1 400 ? -19.859 33.344 6.445 1 95.88 400 THR A C 1
ATOM 3180 O O . THR A 1 400 ? -20.625 32.375 6.438 1 95.88 400 THR A O 1
ATOM 3183 N N . ARG A 1 401 ? -18.984 33.562 5.469 1 96.69 401 ARG A N 1
ATOM 3184 C CA . ARG A 1 401 ? -18.688 32.625 4.402 1 96.69 401 ARG A CA 1
ATOM 3185 C C . ARG A 1 401 ? -17.219 32.188 4.438 1 96.69 401 ARG A C 1
ATOM 3187 O O . ARG A 1 401 ? -16.328 33.031 4.559 1 96.69 401 ARG A O 1
ATOM 3194 N N . VAL A 1 402 ? -17 30.938 4.371 1 97.44 402 VAL A N 1
ATOM 3195 C CA . VAL A 1 402 ? -15.641 30.375 4.41 1 97.44 402 VAL A CA 1
ATOM 3196 C C . VAL A 1 402 ? -15.414 29.5 3.188 1 97.44 402 VAL A C 1
ATOM 3198 O O . VAL A 1 402 ? -16.266 28.672 2.842 1 97.44 402 VAL A O 1
ATOM 3201 N N . ASN A 1 403 ? -14.281 29.672 2.492 1 97.88 403 ASN A N 1
ATOM 3202 C CA . ASN A 1 403 ? -13.867 28.828 1.377 1 97.88 403 ASN A CA 1
ATOM 3203 C C . ASN A 1 403 ? -12.43 28.359 1.542 1 97.88 403 ASN A C 1
ATOM 3205 O O . ASN A 1 403 ? -11.562 29.109 1.984 1 97.88 403 ASN A O 1
ATOM 3209 N N . GLN A 1 404 ? -12.195 27.078 1.278 1 98.06 404 GLN A N 1
ATOM 3210 C CA . GLN A 1 404 ? -10.852 26.516 1.225 1 98.06 404 GLN A CA 1
ATOM 3211 C C . GLN A 1 404 ? -10.625 25.75 -0.072 1 98.06 404 GLN A C 1
ATOM 3213 O O . GLN A 1 404 ? -11.461 24.922 -0.465 1 98.06 404 GLN A O 1
ATOM 3218 N N . ASN A 1 405 ? -9.578 26.031 -0.772 1 98.25 405 ASN A N 1
ATOM 3219 C CA . ASN A 1 405 ? -9.148 25.328 -1.981 1 98.25 405 ASN A CA 1
ATOM 3220 C C . ASN A 1 405 ? -7.723 24.812 -1.851 1 98.25 405 ASN A C 1
ATOM 3222 O O . ASN A 1 405 ? -6.789 25.594 -1.642 1 98.25 405 ASN A O 1
ATOM 3226 N N . LEU A 1 406 ? -7.57 23.516 -2.01 1 98.44 406 LEU A N 1
ATOM 3227 C CA . LEU A 1 406 ? -6.266 22.875 -1.873 1 98.44 406 LEU A CA 1
ATOM 3228 C C . LEU A 1 406 ? -5.863 22.172 -3.168 1 98.44 406 LEU A C 1
ATOM 3230 O O . LEU A 1 406 ? -6.703 21.578 -3.844 1 98.44 406 LEU A O 1
ATOM 3234 N N . SER A 1 407 ? -4.617 22.281 -3.533 1 98.69 407 SER A N 1
ATOM 3235 C CA . SER A 1 407 ? -4.043 21.578 -4.68 1 98.69 407 SER A CA 1
ATOM 3236 C C . SER A 1 407 ? -2.672 21 -4.348 1 98.69 407 SER A C 1
ATOM 3238 O O . SER A 1 407 ? -1.886 21.625 -3.629 1 98.69 407 SER A O 1
ATOM 3240 N N . TYR A 1 408 ? -2.439 19.859 -4.84 1 98.69 408 TYR A N 1
ATOM 3241 C CA . TYR A 1 408 ? -1.206 19.125 -4.57 1 98.69 408 TYR A CA 1
ATOM 3242 C C . TYR A 1 408 ? -0.662 18.5 -5.844 1 98.69 408 TYR A C 1
ATOM 3244 O O . TYR A 1 408 ? -1.417 17.906 -6.625 1 98.69 408 TYR A O 1
ATOM 3252 N N . THR A 1 409 ? 0.637 18.594 -6.105 1 98.75 409 THR A N 1
ATOM 3253 C CA . THR A 1 409 ? 1.335 17.875 -7.16 1 98.75 409 THR A CA 1
ATOM 3254 C C . THR A 1 409 ? 2.65 17.297 -6.645 1 98.75 409 THR A C 1
ATOM 3256 O O . THR A 1 409 ? 3.342 17.938 -5.844 1 98.75 409 THR A O 1
ATOM 3259 N N . ASN A 1 410 ? 2.973 16.172 -7.062 1 98.75 410 ASN A N 1
ATOM 3260 C CA . ASN A 1 410 ? 4.223 15.516 -6.691 1 98.75 410 ASN A CA 1
ATOM 3261 C C . ASN A 1 410 ? 4.781 14.68 -7.84 1 98.75 410 ASN A C 1
ATOM 3263 O O . ASN A 1 410 ? 4.023 14.023 -8.562 1 98.75 410 ASN A O 1
ATOM 3267 N N . TYR A 1 411 ? 6.035 14.781 -8.062 1 98.69 411 TYR A N 1
ATOM 3268 C CA . TYR A 1 411 ? 6.777 13.969 -9.023 1 98.69 411 TYR A CA 1
ATOM 3269 C C . TYR A 1 411 ? 8 13.336 -8.367 1 98.69 411 TYR A C 1
ATOM 3271 O O . TYR A 1 411 ? 8.773 14.016 -7.688 1 98.69 411 TYR A O 1
ATOM 3279 N N . MET A 1 412 ? 8.164 12.062 -8.516 1 98.19 412 MET A N 1
ATOM 3280 C CA . MET A 1 412 ? 9.344 11.359 -8.008 1 98.19 412 MET A CA 1
ATOM 3281 C C . MET A 1 412 ? 9.961 10.484 -9.094 1 98.19 412 MET A C 1
ATOM 3283 O O . MET A 1 412 ? 9.25 9.906 -9.914 1 98.19 412 MET A O 1
ATOM 3287 N N . ASP A 1 413 ? 11.234 10.445 -9.055 1 97.56 413 ASP A N 1
ATOM 3288 C CA . ASP A 1 413 ? 12.023 9.648 -9.992 1 97.56 413 ASP A CA 1
ATOM 3289 C C . ASP A 1 413 ? 13.109 8.859 -9.266 1 97.56 413 ASP A C 1
ATOM 3291 O O . ASP A 1 413 ? 13.922 9.43 -8.539 1 97.56 413 ASP A O 1
ATOM 3295 N N . GLN A 1 414 ? 13.078 7.598 -9.438 1 94.38 414 GLN A N 1
ATOM 3296 C CA . GLN A 1 414 ? 14.094 6.703 -8.891 1 94.38 414 GLN A CA 1
ATOM 3297 C C . GLN A 1 414 ? 14.977 6.141 -10 1 94.38 414 GLN A C 1
ATOM 3299 O O . GLN A 1 414 ? 14.477 5.617 -11 1 94.38 414 GLN A O 1
ATOM 3304 N N . LYS A 1 415 ? 16.25 6.262 -9.859 1 94 415 LYS A N 1
ATOM 3305 C CA . LYS A 1 415 ? 17.266 5.684 -10.734 1 94 415 LYS A CA 1
ATOM 3306 C C . LYS A 1 415 ? 18.312 4.922 -9.93 1 94 415 LYS A C 1
ATOM 3308 O O . LYS A 1 415 ? 18.25 4.883 -8.695 1 94 415 LYS A O 1
ATOM 3313 N N . LEU A 1 416 ? 19.156 4.223 -10.625 1 90.56 416 LEU A N 1
ATOM 3314 C CA . LEU A 1 416 ? 20.25 3.557 -9.938 1 90.56 416 LEU A CA 1
ATOM 3315 C C . LEU A 1 416 ? 21.156 4.57 -9.234 1 90.56 416 LEU A C 1
ATOM 3317 O O . LEU A 1 416 ? 21.844 5.359 -9.891 1 90.56 416 LEU A O 1
ATOM 3321 N N . GLY A 1 417 ? 21.094 4.609 -8.047 1 91.19 417 GLY A N 1
ATOM 3322 C CA . GLY A 1 417 ? 21.953 5.461 -7.223 1 91.19 417 GLY A CA 1
ATOM 3323 C C . GLY A 1 417 ? 21.438 6.883 -7.117 1 91.19 417 GLY A C 1
ATOM 3324 O O . GLY A 1 417 ? 22.156 7.773 -6.66 1 91.19 417 GLY A O 1
ATOM 3325 N N . ALA A 1 418 ? 20.359 7.172 -7.633 1 94.88 418 ALA A N 1
ATOM 3326 C CA . ALA A 1 418 ? 19.844 8.539 -7.539 1 94.88 418 ALA A CA 1
ATOM 3327 C C . ALA A 1 418 ? 18.328 8.547 -7.344 1 94.88 418 ALA A C 1
ATOM 3329 O O . ALA A 1 418 ? 17.625 7.668 -7.855 1 94.88 418 ALA A O 1
ATOM 3330 N N . ALA A 1 419 ? 17.812 9.469 -6.648 1 95.62 419 ALA A N 1
ATOM 3331 C CA . ALA A 1 419 ? 16.391 9.672 -6.438 1 95.62 419 ALA A CA 1
ATOM 3332 C C . ALA A 1 419 ? 16.062 11.164 -6.371 1 95.62 419 ALA A C 1
ATOM 3334 O O . ALA A 1 419 ? 16.844 11.961 -5.863 1 95.62 419 ALA A O 1
ATOM 3335 N N . THR A 1 420 ? 14.969 11.562 -6.922 1 97.75 420 THR A N 1
ATOM 3336 C CA . THR A 1 420 ? 14.539 12.953 -6.914 1 97.75 420 THR A CA 1
ATOM 3337 C C . THR A 1 420 ? 13.07 13.062 -6.504 1 97.75 420 THR A C 1
ATOM 3339 O O . THR A 1 420 ? 12.273 12.164 -6.781 1 97.75 420 THR A O 1
ATOM 3342 N N . VAL A 1 421 ? 12.695 14.102 -5.836 1 98 421 VAL A N 1
ATOM 3343 C CA . VAL A 1 421 ? 11.312 14.438 -5.516 1 98 421 VAL A CA 1
ATOM 3344 C C . VAL A 1 421 ? 11.062 15.914 -5.805 1 98 421 VAL A C 1
ATOM 3346 O O . VAL A 1 421 ? 11.93 16.75 -5.551 1 98 421 VAL A O 1
ATOM 3349 N N . GLN A 1 422 ? 10.023 16.281 -6.418 1 98.69 422 GLN A N 1
ATOM 3350 C CA . GLN A 1 422 ? 9.469 17.625 -6.578 1 98.69 422 GLN A CA 1
ATOM 3351 C C . GLN A 1 422 ? 8.016 17.688 -6.121 1 98.69 422 GLN A C 1
ATOM 3353 O O . GLN A 1 422 ? 7.191 16.875 -6.559 1 98.69 422 GLN A O 1
ATOM 3358 N N . GLN A 1 423 ? 7.727 18.609 -5.246 1 98.69 423 GLN A N 1
ATOM 3359 C CA . GLN A 1 423 ? 6.391 18.688 -4.664 1 98.69 423 GLN A CA 1
ATOM 3360 C C . GLN A 1 423 ? 5.914 20.125 -4.57 1 98.69 423 GLN A C 1
ATOM 3362 O O . GLN A 1 423 ? 6.707 21.031 -4.289 1 98.69 423 GLN A O 1
ATOM 3367 N N . LEU A 1 424 ? 4.66 20.375 -4.832 1 98.81 424 LEU A N 1
ATOM 3368 C CA . LEU A 1 424 ? 4.023 21.688 -4.688 1 98.81 424 LEU A CA 1
ATOM 3369 C C . LEU A 1 424 ? 2.67 21.547 -3.992 1 98.81 424 LEU A C 1
ATOM 3371 O O . LEU A 1 424 ? 1.835 20.734 -4.398 1 98.81 424 LEU A O 1
ATOM 3375 N N . ILE A 1 425 ? 2.469 22.266 -2.912 1 98.81 425 ILE A N 1
ATOM 3376 C CA . ILE A 1 425 ? 1.197 22.359 -2.203 1 98.81 425 ILE A CA 1
ATOM 3377 C C . ILE A 1 425 ? 0.667 23.781 -2.26 1 98.81 425 ILE A C 1
ATOM 3379 O O . ILE A 1 425 ? 1.374 24.734 -1.9 1 98.81 425 ILE A O 1
ATOM 3383 N N . LEU A 1 426 ? -0.501 23.984 -2.727 1 98.81 426 LEU A N 1
ATOM 3384 C CA . LEU A 1 426 ? -1.208 25.25 -2.707 1 98.81 426 LEU A CA 1
ATOM 3385 C C . LEU A 1 426 ? -2.404 25.203 -1.763 1 98.81 426 LEU A C 1
ATOM 3387 O O . LEU A 1 426 ? -3.213 24.266 -1.834 1 98.81 426 LEU A O 1
ATOM 3391 N N . SER A 1 427 ? -2.469 26.078 -0.84 1 98.38 427 SER A N 1
ATOM 3392 C CA . SER A 1 427 ? -3.576 26.203 0.103 1 98.38 427 SER A CA 1
ATOM 3393 C C . SER A 1 427 ? -4.156 27.609 0.101 1 98.38 427 SER A C 1
ATOM 3395 O O . SER A 1 427 ? -3.518 28.547 0.584 1 98.38 427 SER A O 1
ATOM 3397 N N . ASN A 1 428 ? -5.375 27.812 -0.375 1 98.06 428 ASN A N 1
ATOM 3398 C CA . ASN A 1 428 ? -6.055 29.094 -0.438 1 98.06 428 ASN A CA 1
ATOM 3399 C C . ASN A 1 428 ? -7.312 29.109 0.424 1 98.06 428 ASN A C 1
ATOM 3401 O O . ASN A 1 428 ? -8.203 28.281 0.249 1 98.06 428 ASN A O 1
ATOM 3405 N N . ASP A 1 429 ? -7.363 30.031 1.295 1 97.62 429 ASP A N 1
ATOM 3406 C CA . ASP A 1 429 ? -8.508 30.203 2.186 1 97.62 429 ASP A CA 1
ATOM 3407 C C . ASP A 1 429 ? -9.086 31.609 2.086 1 97.62 429 ASP A C 1
ATOM 3409 O O . ASP A 1 429 ? -8.352 32.562 1.871 1 97.62 429 ASP A O 1
ATOM 3413 N N . SER A 1 430 ? -10.398 31.734 2.217 1 96.94 430 SER A N 1
ATOM 3414 C CA . SER A 1 430 ? -11.047 33.031 2.312 1 96.94 430 SER A CA 1
ATOM 3415 C C . SER A 1 430 ? -12.188 33 3.326 1 96.94 430 SER A C 1
ATOM 3417 O O . SER A 1 430 ? -12.891 32 3.449 1 96.94 430 SER A O 1
ATOM 3419 N N . VAL A 1 431 ? -12.32 34.062 4.035 1 96 431 VAL A N 1
ATOM 3420 C CA . VAL A 1 431 ? -13.398 34.281 4.992 1 96 431 VAL A CA 1
ATOM 3421 C C . VAL A 1 431 ? -14.008 35.656 4.773 1 96 431 VAL A C 1
ATOM 3423 O O . VAL A 1 431 ? -13.289 36.656 4.637 1 96 431 VAL A O 1
ATOM 3426 N N . SER A 1 432 ? -15.312 35.688 4.719 1 93.88 432 SER A N 1
ATOM 3427 C CA . SER A 1 432 ? -16 36.969 4.641 1 93.88 432 SER A CA 1
ATOM 3428 C C . SER A 1 432 ? -17.094 37.094 5.699 1 93.88 432 SER A C 1
ATOM 3430 O O . SER A 1 432 ? -17.781 36.125 5.992 1 93.88 432 SER A O 1
ATOM 3432 N N . PHE A 1 433 ? -17.141 38.219 6.246 1 91.56 433 PHE A N 1
ATOM 3433 C CA . PHE A 1 433 ? -18.172 38.562 7.203 1 91.56 433 PHE A CA 1
ATOM 3434 C C . PHE A 1 433 ? -19.047 39.688 6.664 1 91.56 433 PHE A C 1
ATOM 3436 O O . PHE A 1 433 ? -18.547 40.75 6.238 1 91.56 433 PHE A O 1
ATOM 3443 N N . ALA A 1 434 ? -20.391 39.469 6.695 1 88.81 434 ALA A N 1
ATOM 3444 C CA . ALA A 1 434 ? -21.312 40.5 6.234 1 88.81 434 ALA A CA 1
ATOM 3445 C C . ALA A 1 434 ? -22.406 40.75 7.258 1 88.81 434 ALA A C 1
ATOM 3447 O O . ALA A 1 434 ? -23 39.812 7.793 1 88.81 434 ALA A O 1
ATOM 3448 N N . THR A 1 435 ? -22.578 41.969 7.543 1 81.56 435 THR A N 1
ATOM 3449 C CA . THR A 1 435 ? -23.703 42.312 8.406 1 81.56 435 THR A CA 1
ATOM 3450 C C . THR A 1 435 ? -24.953 42.594 7.574 1 81.56 435 THR A C 1
ATOM 3452 O O . THR A 1 435 ? -24.875 42.75 6.352 1 81.56 435 THR A O 1
ATOM 3455 N N . SER A 1 436 ? -26.141 42.406 8.242 1 71.12 436 SER A N 1
ATOM 3456 C CA . SER A 1 436 ? -27.406 42.656 7.551 1 71.12 436 SER A CA 1
ATOM 3457 C C . SER A 1 436 ? -27.453 44.031 6.941 1 71.12 436 SER A C 1
ATOM 3459 O O . SER A 1 436 ? -28.141 44.281 5.949 1 71.12 436 SER A O 1
ATOM 3461 N N . ASP A 1 437 ? -26.828 44.938 7.531 1 62.78 437 ASP A N 1
ATOM 3462 C CA . ASP A 1 437 ? -26.875 46.281 6.945 1 62.78 437 ASP A CA 1
ATOM 3463 C C . ASP A 1 437 ? -25.719 46.469 5.965 1 62.78 437 ASP A C 1
ATOM 3465 O O . ASP A 1 437 ? -24.547 46.312 6.332 1 62.78 437 ASP A O 1
ATOM 3469 N N . ASP A 1 438 ? -25.812 45.844 4.742 1 57.09 438 ASP A N 1
ATOM 3470 C CA . ASP A 1 438 ? -24.938 45.719 3.584 1 57.09 438 ASP A CA 1
ATOM 3471 C C . ASP A 1 438 ? -23.703 46.594 3.746 1 57.09 438 ASP A C 1
ATOM 3473 O O . ASP A 1 438 ? -22.797 46.594 2.91 1 57.09 438 ASP A O 1
ATOM 3477 N N . ASP A 1 439 ? -23.578 47.281 4.859 1 58.81 439 ASP A N 1
ATOM 3478 C CA . ASP A 1 439 ? -22.578 48.344 4.848 1 58.81 439 ASP A CA 1
ATOM 3479 C C . ASP A 1 439 ? -21.25 47.875 5.43 1 58.81 439 ASP A C 1
ATOM 3481 O O . ASP A 1 439 ? -20.188 48.406 5.109 1 58.81 439 ASP A O 1
ATOM 3485 N N . ASN A 1 440 ? -21.25 46.781 6.184 1 65.38 440 ASN A N 1
ATOM 3486 C CA . ASN A 1 440 ? -19.969 46.438 6.777 1 65.38 440 ASN A CA 1
ATOM 3487 C C . ASN A 1 440 ? -19.547 45 6.441 1 65.38 440 ASN A C 1
ATOM 3489 O O . ASN A 1 440 ? -20.234 44.062 6.832 1 65.38 440 ASN A O 1
ATOM 3493 N N . ARG A 1 441 ? -18.531 45 5.582 1 81.5 441 ARG A N 1
ATOM 3494 C CA . ARG A 1 441 ? -18 43.688 5.18 1 81.5 441 ARG A CA 1
ATOM 3495 C C . ARG A 1 441 ? -16.531 43.562 5.523 1 81.5 441 ARG A C 1
ATOM 3497 O O . ARG A 1 441 ? -15.773 44.531 5.395 1 81.5 441 ARG A O 1
ATOM 3504 N N . TYR A 1 442 ? -16.172 42.469 6.199 1 85.88 442 TYR A N 1
ATOM 3505 C CA . TYR A 1 442 ? -14.781 42.094 6.438 1 85.88 442 TYR A CA 1
ATOM 3506 C C . TYR A 1 442 ? -14.398 40.844 5.617 1 85.88 442 TYR A C 1
ATOM 3508 O O . TYR A 1 442 ? -15.211 39.969 5.422 1 85.88 442 TYR A O 1
ATOM 3516 N N . SER A 1 443 ? -13.211 40.906 5.098 1 89.94 443 SER A N 1
ATOM 3517 C CA . SER A 1 443 ? -12.766 39.75 4.355 1 89.94 443 SER A CA 1
ATOM 3518 C C . SER A 1 443 ? -11.312 39.406 4.664 1 89.94 443 SER A C 1
ATOM 3520 O O . SER A 1 443 ? -10.5 40.312 4.879 1 89.94 443 SER A O 1
ATOM 3522 N N . PHE A 1 444 ? -11.039 38.156 4.82 1 92.94 444 PHE A N 1
ATOM 3523 C CA . PHE A 1 444 ? -9.695 37.625 4.984 1 92.94 444 PHE A CA 1
ATOM 3524 C C . PHE A 1 444 ? -9.367 36.625 3.871 1 92.94 444 PHE A C 1
ATOM 3526 O O . PHE A 1 444 ? -10.219 35.812 3.486 1 92.94 444 PHE A O 1
ATOM 3533 N N . GLU A 1 445 ? -8.211 36.75 3.273 1 95.12 445 GLU A N 1
ATOM 3534 C CA . GLU A 1 445 ? -7.715 35.781 2.301 1 95.12 445 GLU A CA 1
ATOM 3535 C C . GLU A 1 445 ? -6.297 35.344 2.646 1 95.12 445 GLU A C 1
ATOM 3537 O O . GLU A 1 445 ? -5.48 36.156 3.104 1 95.12 445 GLU A O 1
ATOM 3542 N N . SER A 1 446 ? -6.09 34.156 2.582 1 96.25 446 SER A N 1
ATOM 3543 C CA . SER A 1 446 ? -4.766 33.562 2.777 1 96.25 446 SER A CA 1
ATOM 3544 C C . SER A 1 446 ? -4.398 32.625 1.628 1 96.25 446 SER A C 1
ATOM 3546 O O . SER A 1 446 ? -5.176 31.734 1.273 1 96.25 446 SER A O 1
ATOM 3548 N N . ALA A 1 447 ? -3.291 32.844 0.956 1 97.94 447 ALA A N 1
ATOM 3549 C CA . ALA A 1 447 ? -2.758 32 -0.105 1 97.94 447 ALA A CA 1
ATOM 3550 C C . ALA A 1 447 ? -1.364 31.484 0.25 1 97.94 447 ALA A C 1
ATOM 3552 O O . ALA A 1 447 ? -0.42 32.281 0.365 1 97.94 447 ALA A O 1
ATOM 3553 N N . LYS A 1 448 ? -1.269 30.234 0.403 1 98.38 448 LYS A N 1
ATOM 3554 C CA . LYS A 1 448 ? 0.008 29.609 0.759 1 98.38 448 LYS A CA 1
ATOM 3555 C C . LYS A 1 448 ? 0.526 28.734 -0.369 1 98.38 448 LYS A C 1
ATOM 3557 O O . LYS A 1 448 ? -0.253 28.047 -1.033 1 98.38 448 LYS A O 1
ATOM 3562 N N . ASN A 1 449 ? 1.798 28.797 -0.634 1 98.56 449 ASN A N 1
ATOM 3563 C CA . ASN A 1 449 ? 2.523 27.984 -1.601 1 98.56 449 ASN A CA 1
ATOM 3564 C C . ASN A 1 449 ? 3.742 27.312 -0.968 1 98.56 449 ASN A C 1
ATOM 3566 O O . ASN A 1 449 ? 4.703 27.984 -0.595 1 98.56 449 ASN A O 1
ATOM 3570 N N . PHE A 1 450 ? 3.689 26.031 -0.833 1 98.81 450 PHE A N 1
ATOM 3571 C CA . PHE A 1 450 ? 4.801 25.25 -0.295 1 98.81 450 PHE A CA 1
ATOM 3572 C C . PHE A 1 450 ? 5.461 24.422 -1.389 1 98.81 450 PHE A C 1
ATOM 3574 O O . PHE A 1 450 ? 4.812 23.578 -2.01 1 98.81 450 PHE A O 1
ATOM 3581 N N . SER A 1 451 ? 6.723 24.641 -1.597 1 98.69 451 SER A N 1
ATOM 3582 C CA . SER A 1 451 ? 7.445 23.891 -2.615 1 98.69 451 SER A CA 1
ATOM 3583 C C . SER A 1 451 ? 8.602 23.094 -2.006 1 98.69 451 SER A C 1
ATOM 3585 O O . SER A 1 451 ? 9.195 23.516 -1.013 1 98.69 451 SER A O 1
ATOM 3587 N N . LEU A 1 452 ? 8.914 21.969 -2.547 1 98.56 452 LEU A N 1
ATOM 3588 C CA . LEU A 1 452 ? 10.008 21.094 -2.135 1 98.56 452 LEU A CA 1
ATOM 3589 C C . LEU A 1 452 ? 10.656 20.422 -3.342 1 98.56 452 LEU A C 1
ATOM 3591 O O . LEU A 1 452 ? 9.961 19.891 -4.207 1 98.56 452 LEU A O 1
ATOM 3595 N N . ALA A 1 453 ? 11.914 20.516 -3.508 1 98.62 453 ALA A N 1
ATOM 3596 C CA . ALA A 1 453 ? 12.727 19.766 -4.469 1 98.62 453 ALA A CA 1
ATOM 3597 C C . ALA A 1 453 ? 13.945 19.141 -3.793 1 98.62 453 ALA A C 1
ATOM 3599 O O . ALA A 1 453 ? 14.688 19.828 -3.08 1 98.62 453 ALA A O 1
ATOM 3600 N N . MET A 1 454 ? 14.117 17.906 -3.967 1 97.75 454 MET A N 1
ATOM 3601 C CA . MET A 1 454 ? 15.227 17.188 -3.344 1 97.75 454 MET A CA 1
ATOM 3602 C C . MET A 1 454 ? 15.82 16.172 -4.309 1 97.75 454 MET A C 1
ATOM 3604 O O . MET A 1 454 ? 15.094 15.508 -5.051 1 97.75 454 MET A O 1
ATOM 3608 N N . LYS A 1 455 ? 17.125 16.078 -4.328 1 97.62 455 LYS A N 1
ATOM 3609 C CA . LYS A 1 455 ? 17.844 15.086 -5.117 1 97.62 455 LYS A CA 1
ATOM 3610 C C . LYS A 1 455 ? 18.938 14.414 -4.285 1 97.62 455 LYS A C 1
ATOM 3612 O O . LYS A 1 455 ? 19.781 15.094 -3.697 1 97.62 455 LYS A O 1
ATOM 3617 N N . ARG A 1 456 ? 18.891 13.156 -4.176 1 96.25 456 ARG A N 1
ATOM 3618 C CA . ARG A 1 456 ? 19.938 12.352 -3.541 1 96.25 456 ARG A CA 1
ATOM 3619 C C . ARG A 1 456 ? 20.672 11.5 -4.566 1 96.25 456 ARG A C 1
ATOM 3621 O O . ARG A 1 456 ? 20.062 10.961 -5.488 1 96.25 456 ARG A O 1
ATOM 3628 N N . GLN A 1 457 ? 21.953 11.414 -4.414 1 96.06 457 GLN A N 1
ATOM 3629 C CA . GLN A 1 457 ? 22.766 10.609 -5.32 1 96.06 457 GLN A CA 1
ATOM 3630 C C . GLN A 1 457 ? 23.875 9.883 -4.57 1 96.06 457 GLN A C 1
ATOM 3632 O O . GLN A 1 457 ? 24.484 10.438 -3.65 1 96.06 457 GLN A O 1
ATOM 3637 N N . VAL A 1 458 ? 24.016 8.68 -4.93 1 94.19 458 VAL A N 1
ATOM 3638 C CA . VAL A 1 458 ? 25.141 7.895 -4.422 1 94.19 458 VAL A CA 1
ATOM 3639 C C . VAL A 1 458 ? 26.016 7.441 -5.586 1 94.19 458 VAL A C 1
ATOM 3641 O O . VAL A 1 458 ? 25.531 6.781 -6.512 1 94.19 458 VAL A O 1
ATOM 3644 N N . ARG A 1 459 ? 27.266 7.758 -5.57 1 92.56 459 ARG A N 1
ATOM 3645 C CA . ARG A 1 459 ? 28.266 7.293 -6.531 1 92.56 459 ARG A CA 1
ATOM 3646 C C . ARG A 1 459 ? 29.234 6.324 -5.883 1 92.56 459 ARG A C 1
ATOM 3648 O O . ARG A 1 459 ? 30 6.707 -4.996 1 92.56 459 ARG A O 1
ATOM 3655 N N . ILE A 1 460 ? 29.172 5.172 -6.383 1 91.19 460 ILE A N 1
ATOM 3656 C CA . ILE A 1 460 ? 30.078 4.168 -5.855 1 91.19 460 ILE A CA 1
ATOM 3657 C C . ILE A 1 460 ? 31.469 4.355 -6.465 1 91.19 460 ILE A C 1
ATOM 3659 O O . ILE A 1 460 ? 31.594 4.547 -7.68 1 91.19 460 ILE A O 1
ATOM 3663 N N . LEU A 1 461 ? 32.438 4.344 -5.648 1 89.88 461 LEU A N 1
ATOM 3664 C CA . LEU A 1 461 ? 33.812 4.504 -6.09 1 89.88 461 LEU A CA 1
ATOM 3665 C C . LEU A 1 461 ? 34.531 3.166 -6.098 1 89.88 461 LEU A C 1
ATOM 3667 O O . LEU A 1 461 ? 34 2.154 -5.652 1 89.88 461 LEU A O 1
ATOM 3671 N N . GLU A 1 462 ? 35.688 3.258 -6.711 1 85.88 462 GLU A N 1
ATOM 3672 C CA . GLU A 1 462 ? 36.5 2.051 -6.723 1 85.88 462 GLU A CA 1
ATOM 3673 C C . GLU A 1 462 ? 36.844 1.606 -5.305 1 85.88 462 GLU A C 1
ATOM 3675 O O . GLU A 1 462 ? 37.094 2.439 -4.43 1 85.88 462 GLU A O 1
ATOM 3680 N N . GLY A 1 463 ? 36.969 0.316 -5.047 1 80.19 463 GLY A N 1
ATOM 3681 C CA . GLY A 1 463 ? 37.219 -0.24 -3.727 1 80.19 463 GLY A CA 1
ATOM 3682 C C . GLY A 1 463 ? 35.969 -0.517 -2.936 1 80.19 463 GLY A C 1
ATOM 3683 O O . GLY A 1 463 ? 34.969 0.219 -3.047 1 80.19 463 GLY A O 1
ATOM 3684 N N . LYS A 1 464 ? 35.906 -1.63 -2.322 1 79.75 464 LYS A N 1
ATOM 3685 C CA . LYS A 1 464 ? 34.719 -2.055 -1.577 1 79.75 464 LYS A CA 1
ATOM 3686 C C . LYS A 1 464 ? 34.406 -1.078 -0.449 1 79.75 464 LYS A C 1
ATOM 3688 O O . LYS A 1 464 ? 35.281 -0.718 0.335 1 79.75 464 LYS A O 1
ATOM 3693 N N . GLY A 1 465 ? 33.219 -0.5 -0.398 1 85.75 465 GLY A N 1
ATOM 3694 C CA . GLY A 1 465 ? 32.75 0.316 0.707 1 85.75 465 GLY A CA 1
ATOM 3695 C C . GLY A 1 465 ? 33 1.799 0.503 1 85.75 465 GLY A C 1
ATOM 3696 O O . GLY A 1 465 ? 32.812 2.596 1.429 1 85.75 465 GLY A O 1
ATOM 3697 N N . ASN A 1 466 ? 33.531 2.137 -0.7 1 90.12 466 ASN A N 1
ATOM 3698 C CA . ASN A 1 466 ? 33.781 3.545 -0.976 1 90.12 466 ASN A CA 1
ATOM 3699 C C . ASN A 1 466 ? 32.688 4.156 -1.854 1 90.12 466 ASN A C 1
ATOM 3701 O O . ASN A 1 466 ? 32.281 3.559 -2.855 1 90.12 466 ASN A O 1
ATOM 3705 N N . ALA A 1 467 ? 32.125 5.297 -1.362 1 94.12 467 ALA A N 1
ATOM 3706 C CA . ALA A 1 467 ? 31.078 5.965 -2.139 1 94.12 467 ALA A CA 1
ATOM 3707 C C . ALA A 1 467 ? 31.016 7.453 -1.81 1 94.12 467 ALA A C 1
ATOM 3709 O O . ALA A 1 467 ? 31.688 7.918 -0.881 1 94.12 467 ALA A O 1
ATOM 3710 N N . ILE A 1 468 ? 30.453 8.242 -2.648 1 94.12 468 ILE A N 1
ATOM 3711 C CA . ILE A 1 468 ? 30.109 9.641 -2.395 1 94.12 468 ILE A CA 1
ATOM 3712 C C . ILE A 1 468 ? 28.578 9.797 -2.373 1 94.12 468 ILE A C 1
ATOM 3714 O O . ILE A 1 468 ? 27.891 9.383 -3.311 1 94.12 468 ILE A O 1
ATOM 3718 N N . ASN A 1 469 ? 28.109 10.289 -1.293 1 94.69 469 ASN A N 1
ATOM 3719 C CA . ASN A 1 469 ? 26.688 10.586 -1.145 1 94.69 469 ASN A CA 1
ATOM 3720 C C . ASN A 1 469 ? 26.422 12.086 -1.193 1 94.69 469 ASN A C 1
ATOM 3722 O O . ASN A 1 469 ? 27.062 12.859 -0.48 1 94.69 469 ASN A O 1
ATOM 3726 N N . THR A 1 470 ? 25.562 12.484 -2.068 1 95.94 470 THR A N 1
ATOM 3727 C CA . THR A 1 470 ? 25.234 13.898 -2.184 1 95.94 470 THR A CA 1
ATOM 3728 C C . THR A 1 470 ? 23.734 14.125 -1.997 1 95.94 470 THR A C 1
ATOM 3730 O O . THR A 1 470 ? 22.922 13.273 -2.352 1 95.94 470 THR A O 1
ATOM 3733 N N . LEU A 1 471 ? 23.359 15.227 -1.446 1 96.5 471 LEU A N 1
ATOM 3734 C CA . LEU A 1 471 ? 21.984 15.695 -1.286 1 96.5 471 LEU A CA 1
ATOM 3735 C C . LEU A 1 471 ? 21.859 17.141 -1.726 1 96.5 471 LEU A C 1
ATOM 3737 O O . LEU A 1 471 ? 22.656 18 -1.328 1 96.5 471 LEU A O 1
ATOM 3741 N N . ASP A 1 472 ? 20.969 17.469 -2.609 1 97.62 472 ASP A N 1
ATOM 3742 C CA . ASP A 1 472 ? 20.516 18.812 -2.939 1 97.62 472 ASP A CA 1
ATOM 3743 C C . ASP A 1 472 ? 19.062 19.031 -2.512 1 97.62 472 ASP A C 1
ATOM 3745 O O . ASP A 1 472 ? 18.188 18.234 -2.838 1 97.62 472 ASP A O 1
ATOM 3749 N N . LEU A 1 473 ? 18.844 20.062 -1.773 1 97.5 473 LEU A N 1
ATOM 3750 C CA . LEU A 1 473 ? 17.531 20.344 -1.214 1 97.5 473 LEU A CA 1
ATOM 3751 C C . LEU A 1 473 ? 17.125 21.797 -1.478 1 97.5 473 LEU A C 1
ATOM 3753 O O . LEU A 1 473 ? 17.922 22.719 -1.288 1 97.5 473 LEU A O 1
ATOM 3757 N N . THR A 1 474 ? 15.961 22.047 -1.98 1 98.38 474 THR A N 1
ATOM 3758 C CA . THR A 1 474 ? 15.344 23.359 -2.07 1 98.38 474 THR A CA 1
ATOM 3759 C C . THR A 1 474 ? 13.938 23.344 -1.468 1 98.38 474 THR A C 1
ATOM 3761 O O . THR A 1 474 ? 13.102 22.531 -1.855 1 98.38 474 THR A O 1
ATOM 3764 N N . THR A 1 475 ? 13.695 24.156 -0.518 1 98.06 475 THR A N 1
ATOM 3765 C CA . THR A 1 475 ? 12.375 24.312 0.07 1 98.06 475 THR A CA 1
ATOM 3766 C C . THR A 1 475 ? 11.875 25.75 -0.101 1 98.06 475 THR A C 1
ATOM 3768 O O . THR A 1 475 ? 12.672 26.688 -0.134 1 98.06 475 THR A O 1
ATOM 3771 N N . GLY A 1 476 ? 10.578 25.922 -0.297 1 98.62 476 GLY A N 1
ATOM 3772 C CA . GLY A 1 476 ? 9.945 27.219 -0.398 1 98.62 476 GLY A CA 1
ATOM 3773 C C . GLY A 1 476 ? 8.688 27.344 0.447 1 98.62 476 GLY A C 1
ATOM 3774 O O . GLY A 1 476 ? 7.855 26.438 0.466 1 98.62 476 GLY A O 1
ATOM 3775 N N . TYR A 1 477 ? 8.57 28.422 1.165 1 98.56 477 TYR A N 1
ATOM 3776 C CA . TYR A 1 477 ? 7.414 28.781 1.974 1 98.56 477 TYR A CA 1
ATOM 3777 C C . TYR A 1 477 ? 6.91 30.172 1.607 1 98.56 477 TYR A 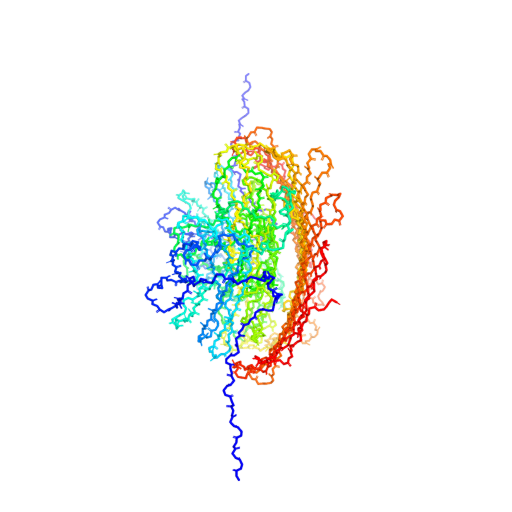C 1
ATOM 3779 O O . TYR A 1 477 ? 7.562 31.172 1.914 1 98.56 477 TYR A O 1
ATOM 3787 N N . VAL A 1 478 ? 5.797 30.25 0.944 1 98.56 478 VAL A N 1
ATOM 3788 C CA . VAL A 1 478 ? 5.18 31.531 0.601 1 98.56 478 VAL A CA 1
ATOM 3789 C C . VAL A 1 478 ? 3.822 31.641 1.293 1 98.56 478 VAL A C 1
ATOM 3791 O O . VAL A 1 478 ? 3.002 30.734 1.229 1 98.56 478 VAL A O 1
ATOM 3794 N N . ASP A 1 479 ? 3.604 32.688 1.945 1 97.88 479 ASP A N 1
ATOM 3795 C CA . ASP A 1 479 ? 2.355 32.969 2.646 1 97.88 479 ASP A CA 1
ATOM 3796 C C . ASP A 1 479 ? 1.872 34.406 2.348 1 97.88 479 ASP A C 1
ATOM 3798 O O . ASP A 1 479 ? 2.477 35.375 2.799 1 97.88 479 ASP A O 1
ATOM 3802 N N . LYS A 1 480 ? 0.804 34.531 1.638 1 97.94 480 LYS A N 1
ATOM 3803 C CA . LYS A 1 480 ? 0.171 35.812 1.334 1 97.94 480 LYS A CA 1
ATOM 3804 C C . LYS A 1 480 ? -1.147 35.938 2.088 1 97.94 480 LYS A C 1
ATOM 3806 O O . LYS A 1 480 ? -2.014 35.062 2.02 1 97.94 480 LYS A O 1
ATOM 3811 N N . LYS A 1 481 ? -1.257 37.031 2.764 1 96.06 481 LYS A N 1
ATOM 3812 C CA . LYS A 1 481 ? -2.473 37.312 3.525 1 96.06 481 LYS A CA 1
ATOM 3813 C C . LYS A 1 481 ? -3.041 38.688 3.174 1 96.06 481 LYS A C 1
ATOM 3815 O O . LYS A 1 481 ? -2.289 39.625 2.941 1 96.06 481 LYS A O 1
ATOM 3820 N N . THR A 1 482 ? -4.363 38.75 3.129 1 94.19 482 THR A N 1
ATOM 3821 C CA . THR A 1 482 ? -5.055 40 2.883 1 94.19 482 THR A CA 1
ATOM 3822 C C . THR A 1 482 ? -6.246 40.156 3.824 1 94.19 482 THR A C 1
ATOM 3824 O O . THR A 1 482 ? -6.996 39.219 4.047 1 94.19 482 THR A O 1
ATOM 3827 N N . TYR A 1 483 ? -6.34 41.281 4.414 1 92.06 483 TYR A N 1
ATOM 3828 C CA . TYR A 1 483 ? -7.496 41.719 5.184 1 92.06 483 TYR A CA 1
ATOM 3829 C C . TYR A 1 483 ? -8.062 43.031 4.613 1 92.06 483 TYR A C 1
ATOM 3831 O O . TYR A 1 483 ? -7.309 43.906 4.23 1 92.06 483 TYR A O 1
ATOM 3839 N N . LYS A 1 484 ? -9.445 43.094 4.512 1 87.94 484 LYS A N 1
ATOM 3840 C CA . LYS A 1 484 ? -10.094 44.312 4.027 1 87.94 484 LYS A CA 1
ATOM 3841 C C . LYS A 1 484 ? -11.422 44.562 4.738 1 87.94 484 LYS A C 1
ATOM 3843 O O . LYS A 1 484 ? -12.203 43.625 4.926 1 87.94 484 LYS A O 1
ATOM 3848 N N . LYS A 1 485 ? -11.586 45.719 5.172 1 83.88 485 LYS A N 1
ATOM 3849 C CA . LYS A 1 485 ? -12.898 46.156 5.625 1 83.88 485 LYS A CA 1
ATOM 3850 C C . LYS A 1 485 ? -13.586 47 4.559 1 83.88 485 LYS A C 1
ATOM 3852 O O . LYS A 1 485 ? -12.977 47.938 4.004 1 83.88 485 LYS A O 1
ATOM 3857 N N . SER A 1 486 ? -14.805 46.625 4.344 1 76.06 486 SER A N 1
ATOM 3858 C CA . SER A 1 486 ? -15.516 47.344 3.289 1 76.06 486 SER A CA 1
ATOM 3859 C C . SER A 1 486 ? -15.68 48.812 3.641 1 76.06 486 SER A C 1
ATOM 3861 O O . SER A 1 486 ? -15.82 49.188 4.812 1 76.06 486 SER A O 1
ATOM 3863 N N . LYS A 1 487 ? -15.672 49.719 2.68 1 68.81 487 LYS A N 1
ATOM 3864 C CA . LYS A 1 487 ? -15.953 51.156 2.709 1 68.81 487 LYS A CA 1
ATOM 3865 C C . LYS A 1 487 ? -14.922 51.906 3.539 1 68.81 487 LYS A C 1
ATOM 3867 O O . LYS A 1 487 ? -15.156 53.031 3.969 1 68.81 487 LYS A O 1
ATOM 3872 N N . SER A 1 488 ? -13.984 51.125 4.062 1 70.06 488 SER A N 1
ATOM 3873 C CA . SER A 1 488 ? -12.883 51.812 4.711 1 70.06 488 SER A CA 1
ATOM 3874 C C . SER A 1 488 ? -11.641 51.812 3.824 1 70.06 488 SER A C 1
ATOM 3876 O O . SER A 1 488 ? -11.148 50.781 3.41 1 70.06 488 SER A O 1
ATOM 3878 N N . ARG A 1 489 ? -11.297 52.969 3.402 1 69.88 489 ARG A N 1
ATOM 3879 C CA . ARG A 1 489 ? -10.109 53.094 2.557 1 69.88 489 ARG A CA 1
ATOM 3880 C C . ARG A 1 489 ? -8.836 52.844 3.361 1 69.88 489 ARG A C 1
ATOM 3882 O O . ARG A 1 489 ? -7.793 52.531 2.793 1 69.88 489 ARG A O 1
ATOM 3889 N N . SER A 1 490 ? -9.023 52.812 4.641 1 73.88 490 SER A N 1
ATOM 3890 C CA . SER A 1 490 ? -7.793 52.781 5.43 1 73.88 490 SER A CA 1
ATOM 3891 C C . SER A 1 490 ? -7.711 51.5 6.258 1 73.88 490 SER A C 1
ATOM 3893 O O . SER A 1 490 ? -6.652 51.156 6.801 1 73.88 490 SER A O 1
ATOM 3895 N N . ASP A 1 491 ? -8.672 50.781 6.289 1 81.25 491 ASP A N 1
ATOM 3896 C CA . ASP A 1 491 ? -8.648 49.594 7.145 1 81.25 491 ASP A CA 1
ATOM 3897 C C . ASP A 1 491 ? -8.398 48.312 6.328 1 81.25 491 ASP A C 1
ATOM 3899 O O . ASP A 1 491 ? -9.328 47.531 6.078 1 81.25 491 ASP A O 1
ATOM 3903 N N . PHE A 1 492 ? -7.234 48.188 5.91 1 85.88 492 PHE A N 1
ATOM 3904 C CA . PHE A 1 492 ? -6.797 47 5.16 1 85.88 492 PHE A CA 1
ATOM 3905 C C . PHE A 1 492 ? -5.371 46.625 5.531 1 85.88 492 PHE A C 1
ATOM 3907 O O . PHE A 1 492 ? -4.633 47.438 6.094 1 85.88 492 PHE A O 1
ATOM 3914 N N . LYS A 1 493 ? -5.082 45.406 5.363 1 90.62 493 LYS A N 1
ATOM 3915 C CA . LYS A 1 493 ? -3.721 44.906 5.555 1 90.62 493 LYS A CA 1
ATOM 3916 C C . LYS A 1 493 ? -3.4 43.781 4.57 1 90.62 493 LYS A C 1
ATOM 3918 O O . LYS A 1 493 ? -4.207 42.875 4.375 1 90.62 493 LYS A O 1
ATOM 3923 N N . THR A 1 494 ? -2.354 43.938 3.852 1 94.12 494 THR A N 1
ATOM 3924 C CA . THR A 1 494 ? -1.826 42.875 3.002 1 94.12 494 THR A CA 1
ATOM 3925 C C . THR A 1 494 ? -0.393 42.531 3.395 1 94.12 494 THR A C 1
ATOM 3927 O O . THR A 1 494 ? 0.397 43.406 3.725 1 94.12 494 THR A O 1
ATOM 3930 N N . SER A 1 495 ? -0.113 41.281 3.453 1 95.69 495 SER A N 1
ATOM 3931 C CA . SER A 1 495 ? 1.252 40.875 3.754 1 95.69 495 SER A CA 1
ATOM 3932 C C . SER A 1 495 ? 1.672 39.688 2.879 1 95.69 495 SER A C 1
ATOM 3934 O O . SER A 1 495 ? 0.833 38.906 2.467 1 95.69 495 SER A O 1
ATOM 3936 N N . THR A 1 496 ? 2.959 39.625 2.504 1 97.75 496 THR A N 1
ATOM 3937 C CA . THR A 1 496 ? 3.562 38.531 1.768 1 97.75 496 THR A CA 1
ATOM 3938 C C . THR A 1 496 ? 4.859 38.062 2.432 1 97.75 496 THR A C 1
ATOM 3940 O O . THR A 1 496 ? 5.723 38.906 2.736 1 97.75 496 THR A O 1
ATOM 3943 N N . LEU A 1 497 ? 4.945 36.875 2.729 1 98.12 497 LEU A N 1
ATOM 3944 C CA . LEU A 1 497 ? 6.164 36.25 3.23 1 98.12 497 LEU A CA 1
ATOM 3945 C C . LEU A 1 497 ? 6.711 35.219 2.225 1 98.12 497 LEU A C 1
ATOM 3947 O O . LEU A 1 497 ? 5.984 34.344 1.769 1 98.12 497 LEU A O 1
ATOM 3951 N N . GLU A 1 498 ? 7.941 35.344 1.82 1 98.44 498 GLU A N 1
ATOM 3952 C CA . GLU A 1 498 ? 8.664 34.406 0.974 1 98.44 498 GLU A CA 1
ATOM 3953 C C . GLU A 1 498 ? 9.938 33.906 1.656 1 98.44 498 GLU A C 1
ATOM 3955 O O . GLU A 1 498 ? 10.828 34.688 1.962 1 98.44 498 GLU A O 1
ATOM 3960 N N . ASP A 1 499 ? 9.984 32.719 1.935 1 98.56 499 ASP A N 1
ATOM 3961 C CA . ASP A 1 499 ? 11.133 32.062 2.568 1 98.56 499 ASP A CA 1
ATOM 3962 C C . ASP A 1 499 ? 11.625 30.875 1.739 1 98.56 499 ASP A C 1
ATOM 3964 O O . ASP A 1 499 ? 10.898 29.906 1.542 1 98.56 499 ASP A O 1
ATOM 3968 N N . GLN A 1 500 ? 12.844 30.922 1.209 1 98.69 500 GLN A N 1
ATOM 3969 C CA . GLN A 1 500 ? 13.414 29.844 0.403 1 98.69 500 GLN A CA 1
ATOM 3970 C C . GLN A 1 500 ? 14.758 29.391 0.968 1 98.69 500 GLN A C 1
ATOM 3972 O O . GLN A 1 500 ? 15.602 30.219 1.315 1 98.69 500 GLN A O 1
ATOM 3977 N N . GLN A 1 501 ? 14.938 28.141 1.142 1 98.25 501 GLN A N 1
ATOM 3978 C CA . GLN A 1 501 ? 16.203 27.547 1.545 1 98.25 501 GLN A CA 1
ATOM 3979 C C . GLN A 1 501 ? 16.75 26.609 0.468 1 98.25 501 GLN A C 1
ATOM 3981 O O . GLN A 1 501 ? 15.992 25.859 -0.141 1 98.25 501 GLN A O 1
ATOM 3986 N N . ARG A 1 502 ? 18.031 26.719 0.169 1 98.25 502 ARG A N 1
ATOM 3987 C CA . ARG A 1 502 ? 18.781 25.812 -0.694 1 98.25 502 ARG A CA 1
ATOM 3988 C C . ARG A 1 502 ? 19.953 25.172 0.051 1 98.25 502 ARG A C 1
ATOM 3990 O O . ARG A 1 502 ? 20.875 25.875 0.452 1 98.25 502 ARG A O 1
ATOM 3997 N N . GLY A 1 503 ? 19.828 23.922 0.275 1 96.94 503 GLY A N 1
ATOM 3998 C CA . GLY A 1 503 ? 20.859 23.203 0.987 1 96.94 503 GLY A CA 1
ATOM 3999 C C . GLY A 1 503 ? 21.531 22.141 0.139 1 96.94 503 GLY A C 1
ATOM 4000 O O . GLY A 1 503 ? 20.938 21.625 -0.817 1 96.94 503 GLY A O 1
ATOM 4001 N N . SER A 1 504 ? 22.812 21.844 0.479 1 96.12 504 SER A N 1
ATOM 4002 C CA . SER A 1 504 ? 23.562 20.766 -0.165 1 96.12 504 SER A CA 1
ATOM 4003 C C . SER A 1 504 ? 24.5 20.078 0.819 1 96.12 504 SER A C 1
ATOM 4005 O O . SER A 1 504 ? 24.984 20.703 1.763 1 96.12 504 SER A O 1
ATOM 4007 N N . SER A 1 505 ? 24.672 18.797 0.578 1 95.19 505 SER A N 1
ATOM 4008 C CA . SER A 1 505 ? 25.594 18.016 1.414 1 95.19 505 SER A CA 1
ATOM 4009 C C . SER A 1 505 ? 26.344 16.969 0.596 1 95.19 505 SER A C 1
ATOM 4011 O O . SER A 1 505 ? 25.781 16.391 -0.341 1 95.19 505 SER A O 1
ATOM 4013 N N . VAL A 1 506 ? 27.641 16.812 0.923 1 94.94 506 VAL A N 1
ATOM 4014 C CA . VAL A 1 506 ? 28.484 15.766 0.355 1 94.94 506 VAL A CA 1
ATOM 4015 C C . VAL A 1 506 ? 29.125 14.953 1.478 1 94.94 506 VAL A C 1
ATOM 4017 O O . VAL A 1 506 ? 29.797 15.516 2.348 1 94.94 506 VAL A O 1
ATOM 4020 N N . TRP A 1 507 ? 28.875 13.711 1.436 1 92.88 507 TRP A N 1
ATOM 4021 C CA . TRP A 1 507 ? 29.516 12.789 2.359 1 92.88 507 TRP A CA 1
ATOM 4022 C C . TRP A 1 507 ? 30.406 11.805 1.611 1 92.88 507 TRP A C 1
ATOM 4024 O O . TRP A 1 507 ? 29.984 11.188 0.638 1 92.88 507 TRP A O 1
ATOM 4034 N N . ALA A 1 508 ? 31.609 11.727 2.045 1 92.12 508 ALA A N 1
ATOM 4035 C CA . ALA A 1 508 ? 32.531 10.703 1.54 1 92.12 508 ALA A CA 1
ATOM 4036 C C . ALA A 1 508 ? 32.469 9.453 2.412 1 92.12 508 ALA A C 1
ATOM 4038 O O . ALA A 1 508 ? 32.625 9.531 3.635 1 92.12 508 ALA A O 1
ATOM 4039 N N . ILE A 1 509 ? 32.188 8.414 1.785 1 89.88 509 ILE A N 1
ATOM 4040 C CA . ILE A 1 509 ? 32.156 7.133 2.494 1 89.88 509 ILE A CA 1
ATOM 4041 C C . ILE A 1 509 ? 33.438 6.363 2.188 1 89.88 509 ILE A C 1
ATOM 4043 O O . ILE A 1 509 ? 33.719 6.043 1.029 1 89.88 509 ILE A O 1
ATOM 4047 N N . ASP A 1 510 ? 34.219 6.141 3.197 1 89.94 510 ASP A N 1
ATOM 4048 C CA . ASP A 1 510 ? 35.469 5.387 3.1 1 89.94 510 ASP A CA 1
ATOM 4049 C C . ASP A 1 510 ? 35.375 4.098 3.916 1 89.94 510 ASP A C 1
ATOM 4051 O O . ASP A 1 510 ? 35.281 4.141 5.145 1 89.94 510 ASP A O 1
ATOM 4055 N N . ASN A 1 511 ? 35.5 2.936 3.256 1 89.81 511 ASN A N 1
ATOM 4056 C CA . ASN A 1 511 ? 35.406 1.644 3.926 1 89.81 511 ASN A CA 1
ATOM 4057 C C . ASN A 1 511 ? 34.188 1.584 4.844 1 89.81 511 ASN A C 1
ATOM 4059 O O . ASN A 1 511 ? 34.312 1.289 6.031 1 89.81 511 ASN A O 1
ATOM 4063 N N . TYR A 1 512 ? 33.094 2.098 4.379 1 86.44 512 TYR A N 1
ATOM 4064 C CA . TYR A 1 512 ? 31.766 2.057 4.977 1 86.44 512 TYR A CA 1
ATOM 4065 C C . TYR A 1 512 ? 31.625 3.086 6.094 1 86.44 512 TYR A C 1
ATOM 4067 O O . TYR A 1 512 ? 30.609 3.127 6.793 1 86.44 512 TYR A O 1
ATOM 4075 N N . THR A 1 513 ? 32.656 3.92 6.266 1 86.88 513 THR A N 1
ATOM 4076 C CA . THR A 1 513 ? 32.594 4.996 7.246 1 86.88 513 THR A CA 1
ATOM 4077 C C . THR A 1 513 ? 32.188 6.312 6.582 1 86.88 513 THR A C 1
ATOM 4079 O O . THR A 1 513 ? 32.781 6.703 5.574 1 86.88 513 THR A O 1
ATOM 4082 N N . TRP A 1 514 ? 31.25 6.957 7.188 1 82.94 514 TRP A N 1
ATOM 4083 C CA . TRP A 1 514 ? 30.734 8.211 6.648 1 82.94 514 TRP A CA 1
ATOM 4084 C C . TRP A 1 514 ? 31.547 9.398 7.16 1 82.94 514 TRP A C 1
ATOM 4086 O O . TRP A 1 514 ? 31.688 9.578 8.367 1 82.94 514 TRP A O 1
ATOM 4096 N N . ASN A 1 515 ? 32.062 10.125 6.254 1 81.56 515 ASN A N 1
ATOM 4097 C CA . ASN A 1 515 ? 32.781 11.352 6.57 1 81.56 515 ASN A CA 1
ATOM 4098 C C . ASN A 1 515 ? 32.188 12.57 5.887 1 81.56 515 ASN A C 1
ATOM 4100 O O . ASN A 1 515 ? 32.062 12.594 4.66 1 81.56 515 ASN A O 1
ATOM 4104 N N . ALA A 1 516 ? 31.75 13.5 6.801 1 72.81 516 ALA A N 1
ATOM 4105 C CA . ALA A 1 516 ? 31.188 14.711 6.223 1 72.81 516 ALA A CA 1
ATOM 4106 C C . ALA A 1 516 ? 32.219 15.484 5.434 1 72.81 516 ALA A C 1
ATOM 4108 O O . ALA A 1 516 ? 33.312 15.797 5.957 1 72.81 516 ALA A O 1
ATOM 4109 N N . ALA A 1 517 ? 31.875 15.695 4.188 1 73.38 517 ALA A N 1
ATOM 4110 C CA . ALA A 1 517 ? 32.812 16.391 3.332 1 73.38 517 ALA A CA 1
ATOM 4111 C C . ALA A 1 517 ? 32.438 17.859 3.176 1 73.38 517 ALA A C 1
ATOM 4113 O O . ALA A 1 517 ? 33.281 18.75 3.344 1 73.38 517 ALA A O 1
ATOM 4114 N N . SER A 1 518 ? 31.266 18.125 2.871 1 89.56 518 SER A N 1
ATOM 4115 C CA . SER A 1 518 ? 30.844 19.5 2.676 1 89.56 518 SER A CA 1
ATOM 4116 C C . SER A 1 518 ? 29.344 19.656 2.928 1 89.56 518 SER A C 1
ATOM 4118 O O . SER A 1 518 ? 28.547 18.828 2.508 1 89.56 518 SER A O 1
ATOM 4120 N N . GLN A 1 519 ? 29.031 20.703 3.684 1 92.62 519 GLN A N 1
ATOM 4121 C CA . GLN A 1 519 ? 27.656 21.094 3.904 1 92.62 519 GLN A CA 1
ATOM 4122 C C . GLN A 1 519 ? 27.453 22.578 3.646 1 92.62 519 GLN A C 1
ATOM 4124 O O . GLN A 1 519 ? 28.312 23.391 3.986 1 92.62 519 GLN A O 1
ATOM 4129 N N . GLY A 1 520 ? 26.375 22.922 3.002 1 94.38 520 GLY A N 1
ATOM 4130 C CA . GLY A 1 520 ? 26.078 24.312 2.723 1 94.38 520 GLY A CA 1
ATOM 4131 C C . GLY A 1 520 ? 24.594 24.625 2.756 1 94.38 520 GLY A C 1
ATOM 4132 O O . GLY A 1 520 ? 23.766 23.766 2.402 1 94.38 520 GLY A O 1
ATOM 4133 N N . LEU A 1 521 ? 24.25 25.828 3.172 1 96 521 LEU A N 1
ATOM 4134 C CA . LEU A 1 521 ? 22.859 26.312 3.182 1 96 521 LEU A CA 1
ATOM 4135 C C . LEU A 1 521 ? 22.797 27.781 2.791 1 96 521 LEU A C 1
ATOM 4137 O O . LEU A 1 521 ? 23.625 28.594 3.225 1 96 521 LEU A O 1
ATOM 4141 N N . LYS A 1 522 ? 21.984 28.094 1.873 1 98.19 522 LYS A N 1
ATOM 4142 C CA . LYS A 1 522 ? 21.609 29.469 1.56 1 98.19 522 LYS A CA 1
ATOM 4143 C C . LYS A 1 522 ? 20.125 29.719 1.805 1 98.19 522 LYS A C 1
ATOM 4145 O O . LYS A 1 522 ? 19.281 28.875 1.459 1 98.19 522 LYS A O 1
ATOM 4150 N N . GLN A 1 523 ? 19.828 30.828 2.471 1 98.38 523 GLN A N 1
ATOM 4151 C CA . GLN A 1 523 ? 18.438 31.156 2.742 1 98.38 523 GLN A CA 1
ATOM 4152 C C . GLN A 1 523 ? 18.109 32.594 2.363 1 98.38 523 GLN A C 1
ATOM 4154 O O . GLN A 1 523 ? 18.922 33.5 2.615 1 98.38 523 GLN A O 1
ATOM 4159 N N . SER A 1 524 ? 17.047 32.75 1.66 1 98.56 524 SER A N 1
ATOM 4160 C CA . SER A 1 524 ? 16.5 34.062 1.347 1 98.56 524 SER A CA 1
ATOM 4161 C C . SER A 1 524 ? 15.117 34.25 1.985 1 98.56 524 SER A C 1
ATOM 4163 O O . SER A 1 524 ? 14.164 33.562 1.635 1 98.56 524 SER A O 1
ATOM 4165 N N . TYR A 1 525 ? 15.062 35.156 2.93 1 98.44 525 TYR A N 1
ATOM 4166 C CA . TYR A 1 525 ? 13.836 35.5 3.648 1 98.44 525 TYR A CA 1
ATOM 4167 C C . TYR A 1 525 ? 13.383 36.906 3.318 1 98.44 525 TYR A C 1
ATOM 4169 O O . TYR A 1 525 ? 14.133 37.875 3.496 1 98.44 525 TYR A O 1
ATOM 4177 N N . LYS A 1 526 ? 12.133 37.094 2.814 1 98.44 526 LYS A N 1
ATOM 4178 C CA . LYS A 1 526 ? 11.578 38.375 2.461 1 98.44 526 LYS A CA 1
ATOM 4179 C C . LYS A 1 526 ? 10.156 38.531 3 1 98.44 526 LYS A C 1
ATOM 4181 O O . LYS A 1 526 ? 9.312 37.656 2.805 1 98.44 526 LYS A O 1
ATOM 4186 N N . TYR A 1 527 ? 9.938 39.594 3.686 1 98.12 527 TYR A N 1
ATOM 4187 C CA . TYR A 1 527 ? 8.625 39.938 4.207 1 98.12 527 TYR A CA 1
ATOM 4188 C C . TYR A 1 527 ? 8.234 41.344 3.812 1 98.12 527 TYR A C 1
ATOM 4190 O O . TYR A 1 527 ? 9.07 42.25 3.836 1 98.12 527 TYR A O 1
ATOM 4198 N N . ARG A 1 528 ? 6.969 41.531 3.379 1 97.62 528 ARG A N 1
ATOM 4199 C CA . ARG A 1 528 ? 6.402 42.844 3.049 1 97.62 528 ARG A CA 1
ATOM 4200 C C . ARG A 1 528 ? 4.957 42.938 3.521 1 97.62 528 ARG A C 1
ATOM 4202 O O . ARG A 1 528 ? 4.168 42.031 3.34 1 97.62 528 ARG A O 1
ATOM 4209 N N . SER A 1 529 ? 4.68 43.969 4.176 1 95.56 529 SER A N 1
ATOM 4210 C CA . SER A 1 529 ? 3.295 44.25 4.551 1 95.56 529 SER A CA 1
ATOM 4211 C C . SER A 1 529 ? 2.914 45.688 4.266 1 95.56 529 SER A C 1
ATOM 4213 O O . SER A 1 529 ? 3.77 46.562 4.285 1 95.56 529 SER A O 1
ATOM 4215 N N . VAL A 1 530 ? 1.647 45.938 3.887 1 93.75 530 VAL A N 1
ATOM 4216 C CA . VAL A 1 530 ? 1.088 47.25 3.629 1 93.75 530 VAL A CA 1
ATOM 4217 C C . VAL A 1 530 ? -0.254 47.375 4.344 1 93.75 530 VAL A C 1
ATOM 4219 O O . VAL A 1 530 ? -1.085 46.469 4.305 1 93.75 530 VAL A O 1
ATOM 4222 N N . ASP A 1 531 ? -0.333 48.375 5.082 1 88.94 531 ASP A N 1
ATOM 4223 C CA . ASP A 1 531 ? -1.62 48.719 5.688 1 88.94 531 ASP A CA 1
ATOM 4224 C C . ASP A 1 531 ? -1.887 50.219 5.613 1 88.94 531 ASP A C 1
ATOM 4226 O O . ASP A 1 531 ? -1.258 50.938 4.828 1 88.94 531 ASP A O 1
ATOM 4230 N N . GLY A 1 532 ? -2.984 50.719 6.289 1 82.56 532 GLY A N 1
ATOM 4231 C CA . GLY A 1 532 ? -3.35 52.125 6.25 1 82.56 532 GLY A CA 1
ATOM 4232 C C . GLY A 1 532 ? -2.26 53.031 6.777 1 82.56 532 GLY A C 1
ATOM 4233 O O . GLY A 1 532 ? -2.24 54.219 6.469 1 82.56 532 GLY A O 1
ATOM 4234 N N . ASN A 1 533 ? -1.334 52.406 7.543 1 81.5 533 ASN A N 1
ATOM 4235 C CA . ASN A 1 533 ? -0.292 53.219 8.164 1 81.5 533 ASN A CA 1
ATOM 4236 C C . ASN A 1 533 ? 0.998 53.219 7.352 1 81.5 533 ASN A C 1
ATOM 4238 O O . ASN A 1 533 ? 1.92 53.969 7.617 1 81.5 533 ASN A O 1
ATOM 4242 N N . GLY A 1 534 ? 1.069 52.375 6.426 1 88.38 534 GLY A N 1
ATOM 4243 C CA . GLY A 1 534 ? 2.252 52.344 5.582 1 88.38 534 GLY A CA 1
ATOM 4244 C C . GLY A 1 534 ? 2.744 50.938 5.293 1 88.38 534 GLY A C 1
ATOM 4245 O O . GLY A 1 534 ? 1.953 50 5.27 1 88.38 534 GLY A O 1
ATOM 4246 N N . LYS A 1 535 ? 4.02 51 4.906 1 92.5 535 LYS A N 1
ATOM 4247 C CA . LYS A 1 535 ? 4.621 49.719 4.5 1 92.5 535 LYS A CA 1
ATOM 4248 C C . LYS A 1 535 ? 5.703 49.312 5.484 1 92.5 535 LYS A C 1
ATOM 4250 O O . LYS A 1 535 ? 6.387 50.125 6.07 1 92.5 535 LYS A O 1
ATOM 4255 N N . VAL A 1 536 ? 5.781 48 5.75 1 94 536 VAL A N 1
ATOM 4256 C CA . VAL A 1 536 ? 6.84 47.406 6.543 1 94 536 VAL A CA 1
ATOM 4257 C C . VAL A 1 536 ? 7.523 46.312 5.73 1 94 536 VAL A C 1
ATOM 4259 O O . VAL A 1 536 ? 6.855 45.438 5.145 1 94 536 VAL A O 1
ATOM 4262 N N . CYS A 1 537 ? 8.852 46.406 5.652 1 96.75 537 CYS A N 1
ATOM 4263 C CA . CYS A 1 537 ? 9.617 45.406 4.91 1 96.75 537 CYS A CA 1
ATOM 4264 C C . CYS A 1 537 ? 10.734 44.844 5.773 1 96.75 537 CYS A C 1
ATOM 4266 O O . CYS A 1 537 ? 11.188 45.469 6.719 1 96.75 537 CYS A O 1
ATOM 4268 N N . TYR A 1 538 ? 11.008 43.656 5.539 1 97.81 538 TYR A N 1
ATOM 4269 C CA . TYR A 1 538 ? 12.148 42.969 6.145 1 97.81 538 TYR A CA 1
ATOM 4270 C C . TYR A 1 538 ? 12.727 41.938 5.191 1 97.81 538 TYR A C 1
ATOM 4272 O O . TYR A 1 538 ? 11.984 41.219 4.5 1 97.81 538 TYR A O 1
ATOM 4280 N N . PHE A 1 539 ? 14.031 41.906 5.055 1 98.06 539 PHE A N 1
ATOM 4281 C CA . PHE A 1 539 ? 14.672 40.844 4.293 1 98.06 539 PHE A CA 1
ATOM 4282 C C . PHE A 1 539 ? 15.945 40.375 4.984 1 98.06 539 PHE A C 1
ATOM 4284 O O . PHE A 1 539 ? 16.562 41.125 5.75 1 98.06 539 PHE A O 1
ATOM 4291 N N . ARG A 1 540 ? 16.25 39.156 4.832 1 98.12 540 ARG A N 1
ATOM 4292 C CA . ARG A 1 540 ? 17.5 38.594 5.301 1 98.12 540 ARG A CA 1
ATOM 4293 C C . ARG A 1 540 ? 18.016 37.5 4.34 1 98.12 540 ARG A C 1
ATOM 4295 O O . ARG A 1 540 ? 17.266 36.594 3.967 1 98.12 540 ARG A O 1
ATOM 4302 N N . LYS A 1 541 ? 19.203 37.688 3.805 1 97.94 541 LYS A N 1
ATOM 4303 C CA . LYS A 1 541 ? 19.938 36.688 3.016 1 97.94 541 LYS A CA 1
ATOM 4304 C C . LYS A 1 541 ? 21.141 36.125 3.791 1 97.94 541 LYS A C 1
ATOM 4306 O O . LYS A 1 541 ? 22.062 36.875 4.129 1 97.94 541 LYS A O 1
ATOM 4311 N N . ILE A 1 542 ? 21.062 34.875 4.023 1 97.69 542 ILE A N 1
ATOM 4312 C CA . ILE A 1 542 ? 22.094 34.312 4.883 1 97.69 542 ILE A CA 1
ATOM 4313 C C . ILE A 1 542 ? 22.625 33 4.273 1 97.69 542 ILE A C 1
ATOM 4315 O O . ILE A 1 542 ? 21.906 32.344 3.506 1 97.69 542 ILE A O 1
ATOM 4319 N N . GLY A 1 543 ? 23.891 32.719 4.512 1 96.44 543 GLY A N 1
ATOM 4320 C CA . GLY A 1 543 ? 24.516 31.5 4.062 1 96.44 543 GLY A CA 1
ATOM 4321 C C . GLY A 1 543 ? 25.438 30.875 5.105 1 96.44 543 GLY A C 1
ATOM 4322 O O . GLY A 1 543 ? 26.078 31.594 5.871 1 96.44 543 GLY A O 1
ATOM 4323 N N . SER A 1 544 ? 25.422 29.625 5.168 1 93.06 544 SER A N 1
ATOM 4324 C CA . SER A 1 544 ? 26.328 28.906 6.051 1 93.06 544 SER A CA 1
ATOM 4325 C C . SER A 1 544 ? 27.047 27.797 5.305 1 93.06 544 SER A C 1
ATOM 4327 O O . SER A 1 544 ? 26.562 27.297 4.293 1 93.06 544 SER A O 1
ATOM 4329 N N . ALA A 1 545 ? 28.266 27.484 5.727 1 92.5 545 ALA A N 1
ATOM 4330 C CA . ALA A 1 545 ? 29.094 26.375 5.227 1 92.5 545 ALA A CA 1
ATOM 4331 C C . ALA A 1 545 ? 29.812 25.672 6.367 1 92.5 545 ALA A C 1
ATOM 4333 O O . ALA A 1 545 ? 30.547 26.297 7.133 1 92.5 545 ALA A O 1
ATOM 4334 N N . ASN A 1 546 ? 29.578 24.406 6.422 1 88.69 546 ASN A N 1
ATOM 4335 C CA . ASN A 1 546 ? 30.203 23.578 7.449 1 88.69 546 ASN A CA 1
ATOM 4336 C C . ASN A 1 546 ? 30 24.172 8.844 1 88.69 546 ASN A C 1
ATOM 4338 O O . ASN A 1 546 ? 30.984 24.375 9.57 1 88.69 546 ASN A O 1
ATOM 4342 N N . ALA A 1 547 ? 28.797 24.562 9.055 1 84.81 547 ALA A N 1
ATOM 4343 C CA . ALA A 1 547 ? 28.312 25 10.367 1 84.81 547 ALA A CA 1
ATOM 4344 C C . ALA A 1 547 ? 28.844 26.391 10.711 1 84.81 547 ALA A C 1
ATOM 4346 O O . ALA A 1 547 ? 28.938 26.75 11.891 1 84.81 547 ALA A O 1
ATOM 4347 N N . THR A 1 548 ? 29.234 27.109 9.68 1 88.81 548 THR A N 1
ATOM 4348 C CA . THR A 1 548 ? 29.703 28.469 9.867 1 88.81 548 THR A CA 1
ATOM 4349 C C . THR A 1 548 ? 28.953 29.438 8.945 1 88.81 548 THR A C 1
ATOM 4351 O O . THR A 1 548 ? 28.781 29.141 7.762 1 88.81 548 THR A O 1
ATOM 4354 N N . ILE A 1 549 ? 28.578 30.594 9.516 1 93.38 549 ILE A N 1
ATOM 4355 C CA . ILE A 1 549 ? 27.891 31.594 8.703 1 93.38 549 ILE A CA 1
ATOM 4356 C C . ILE A 1 549 ? 28.891 32.25 7.762 1 93.38 549 ILE A C 1
ATOM 4358 O O . ILE A 1 549 ? 29.922 32.781 8.195 1 93.38 549 ILE A O 1
ATOM 4362 N N . VAL A 1 550 ? 28.625 32.281 6.547 1 95.5 550 VAL A N 1
ATOM 4363 C CA . VAL A 1 550 ? 29.578 32.812 5.566 1 95.5 550 VAL A CA 1
ATOM 4364 C C . VAL A 1 550 ? 29.078 34.156 5.047 1 95.5 550 VAL A C 1
ATOM 4366 O O . VAL A 1 550 ? 29.875 34.969 4.59 1 95.5 550 VAL A O 1
ATOM 4369 N N . HIS A 1 551 ? 27.875 34.406 5.055 1 95.25 551 HIS A N 1
ATOM 4370 C CA . HIS A 1 551 ? 27.312 35.719 4.758 1 95.25 551 HIS A CA 1
ATOM 4371 C C . HIS A 1 551 ? 25.984 35.906 5.488 1 95.25 551 HIS A C 1
ATOM 4373 O O . HIS A 1 551 ? 25.281 34.938 5.785 1 95.25 551 HIS A O 1
ATOM 4379 N N . ASP A 1 552 ? 25.703 37.125 5.809 1 96.94 552 ASP A N 1
ATOM 4380 C CA . ASP A 1 552 ? 24.484 37.5 6.535 1 96.94 552 ASP A CA 1
ATOM 4381 C C . ASP A 1 552 ? 24.109 38.938 6.262 1 96.94 552 ASP A C 1
ATOM 4383 O O . ASP A 1 552 ? 24.688 39.844 6.859 1 96.94 552 ASP A O 1
ATOM 4387 N N . ASN A 1 553 ? 23.234 39.094 5.355 1 96.88 553 ASN A N 1
ATOM 4388 C CA . ASN A 1 553 ? 22.75 40.438 5.008 1 96.88 553 ASN A CA 1
ATOM 4389 C C . ASN A 1 553 ? 21.281 40.625 5.402 1 96.88 553 ASN A C 1
ATOM 4391 O O . ASN A 1 553 ? 20.406 39.938 4.871 1 96.88 553 ASN A O 1
ATOM 4395 N N . GLU A 1 554 ? 21.016 41.469 6.316 1 96.69 554 GLU A N 1
ATOM 4396 C CA . GLU A 1 554 ? 19.656 41.719 6.773 1 96.69 554 GLU A CA 1
ATOM 4397 C C . GLU A 1 554 ? 19.297 43.219 6.641 1 96.69 554 GLU A C 1
ATOM 4399 O O . GLU A 1 554 ? 20.172 44.062 6.68 1 96.69 554 GLU A O 1
ATOM 4404 N N . GLY A 1 555 ? 18.016 43.5 6.375 1 95.69 555 GLY A N 1
ATOM 4405 C CA . GLY A 1 555 ? 17.578 44.875 6.262 1 95.69 555 GLY A CA 1
ATOM 4406 C C . GLY A 1 555 ? 16.078 45.031 6.379 1 95.69 555 GLY A C 1
ATOM 4407 O O . GLY A 1 555 ? 15.352 44.062 6.477 1 95.69 555 GLY A O 1
ATOM 4408 N N . VAL A 1 556 ? 15.617 46.281 6.449 1 94.56 556 VAL A N 1
ATOM 4409 C CA . VAL A 1 556 ? 14.203 46.594 6.621 1 94.56 556 VAL A CA 1
ATOM 4410 C C . VAL A 1 556 ? 13.75 47.531 5.512 1 94.56 556 VAL A C 1
ATOM 4412 O O . VAL A 1 556 ? 12.656 48.125 5.582 1 94.56 556 VAL A O 1
ATOM 4415 N N . LYS A 1 557 ? 14.508 47.781 4.508 1 90.5 557 LYS A N 1
ATOM 4416 C CA . LYS A 1 557 ? 14.141 48.656 3.402 1 90.5 557 LYS A CA 1
ATOM 4417 C C . LYS A 1 557 ? 13.336 47.906 2.346 1 90.5 557 LYS A C 1
ATOM 4419 O O . LYS A 1 557 ? 13.648 46.75 2.008 1 90.5 557 LYS A O 1
ATOM 4424 N N . CYS A 1 558 ? 12.25 48.562 2.018 1 88.75 558 CYS A N 1
ATOM 4425 C CA . CYS A 1 558 ? 11.398 47.969 0.994 1 88.75 558 CYS A CA 1
ATOM 4426 C C . CYS A 1 558 ? 12 48.156 -0.394 1 88.75 558 CYS A C 1
ATOM 4428 O O . CYS A 1 558 ? 12.445 49.25 -0.731 1 88.75 558 CYS A O 1
ATOM 4430 N N . MET B 1 1 ? -59.562 -38.562 -6.965 1 26.44 1 MET B N 1
ATOM 4431 C CA . MET B 1 1 ? -58.594 -37.969 -6.062 1 26.44 1 MET B CA 1
ATOM 4432 C C . MET B 1 1 ? -57.156 -38.406 -6.438 1 26.44 1 MET B C 1
ATOM 4434 O O . MET B 1 1 ? -56.75 -39.5 -6.082 1 26.44 1 MET B O 1
ATOM 4438 N N . SER B 1 2 ? -56.688 -38.125 -7.629 1 29.25 2 SER B N 1
ATOM 4439 C CA . SER B 1 2 ? -55.562 -38.656 -8.375 1 29.25 2 SER B CA 1
ATOM 4440 C C . SER B 1 2 ? -54.25 -38.375 -7.668 1 29.25 2 SER B C 1
ATOM 4442 O O . SER B 1 2 ? -54.031 -37.281 -7.117 1 29.25 2 SER B O 1
ATOM 4444 N N . LYS B 1 3 ? -53.656 -39.562 -7.18 1 37.09 3 LYS B N 1
ATOM 4445 C CA . LYS B 1 3 ? -52.438 -39.656 -6.355 1 37.09 3 LYS B CA 1
ATOM 4446 C C . LYS B 1 3 ? -51.344 -38.719 -6.863 1 37.09 3 LYS B C 1
ATOM 4448 O O . LYS B 1 3 ? -51.125 -38.625 -8.07 1 37.09 3 LYS B O 1
ATOM 4453 N N . PRO B 1 4 ? -50.875 -37.844 -5.953 1 31.88 4 PRO B N 1
ATOM 4454 C CA . PRO B 1 4 ? -49.906 -36.844 -6.355 1 31.88 4 PRO B CA 1
ATOM 4455 C C . PRO B 1 4 ? -48.594 -37.438 -6.91 1 31.88 4 PRO B C 1
ATOM 4457 O O . PRO B 1 4 ? -48.219 -38.562 -6.531 1 31.88 4 PRO B O 1
ATOM 4460 N N . PRO B 1 5 ? -48.125 -37.188 -8.148 1 28.33 5 PRO B N 1
ATOM 4461 C CA . PRO B 1 5 ? -47 -37.938 -8.734 1 28.33 5 PRO B CA 1
ATOM 4462 C C . PRO B 1 5 ? -45.812 -38 -7.809 1 28.33 5 PRO B C 1
ATOM 4464 O O . PRO B 1 5 ? -45.562 -37.062 -7.023 1 28.33 5 PRO B O 1
ATOM 4467 N N . LYS B 1 6 ? -45.344 -39.188 -7.348 1 32.94 6 LYS B N 1
ATOM 4468 C CA . LYS B 1 6 ? -44.219 -39.5 -6.477 1 32.94 6 LYS B CA 1
ATOM 4469 C C . LYS B 1 6 ? -42.969 -38.688 -6.875 1 32.94 6 LYS B C 1
ATOM 4471 O O . LYS B 1 6 ? -42.531 -38.75 -8.023 1 32.94 6 LYS B O 1
ATOM 4476 N N . VAL B 1 7 ? -42.688 -37.688 -6.215 1 29.58 7 VAL B N 1
ATOM 4477 C CA . VAL B 1 7 ? -41.469 -36.875 -6.34 1 29.58 7 VAL B CA 1
ATOM 4478 C C . VAL B 1 7 ? -40.25 -37.781 -6.305 1 29.58 7 VAL B C 1
ATOM 4480 O O . VAL B 1 7 ? -40.031 -38.5 -5.336 1 29.58 7 VAL B O 1
ATOM 4483 N N . HIS B 1 8 ? -39.938 -38.469 -7.359 1 28.67 8 HIS B N 1
ATOM 4484 C CA . HIS B 1 8 ? -38.75 -39.281 -7.352 1 28.67 8 HIS B CA 1
ATOM 4485 C C . HIS B 1 8 ? -37.562 -38.562 -6.684 1 28.67 8 HIS B C 1
ATOM 4487 O O . HIS B 1 8 ? -37.406 -37.375 -6.852 1 28.67 8 HIS B O 1
ATOM 4493 N N . PRO B 1 9 ? -37.031 -39.062 -5.547 1 32.88 9 PRO B N 1
ATOM 4494 C CA . PRO B 1 9 ? -35.875 -38.469 -4.852 1 32.88 9 PRO B CA 1
ATOM 4495 C C . PRO B 1 9 ? -34.75 -38.031 -5.809 1 32.88 9 PRO B C 1
ATOM 4497 O O . PRO B 1 9 ? -34.375 -38.812 -6.688 1 32.88 9 PRO B O 1
ATOM 4500 N N . THR B 1 10 ? -34.656 -36.812 -6.18 1 35.75 10 THR B N 1
ATOM 4501 C CA . THR B 1 10 ? -33.625 -36.219 -7.031 1 35.75 10 THR B CA 1
ATOM 4502 C C . THR B 1 10 ? -32.25 -36.75 -6.66 1 35.75 10 THR B C 1
ATOM 4504 O O . THR B 1 10 ? -31.891 -36.812 -5.477 1 35.75 10 THR B O 1
ATOM 4507 N N . LYS B 1 11 ? -31.562 -37.625 -7.328 1 42.72 11 LYS B N 1
ATOM 4508 C CA . LYS B 1 11 ? -30.172 -38.062 -7.25 1 42.72 11 LYS B CA 1
ATOM 4509 C C . LYS B 1 11 ? -29.266 -36.906 -6.793 1 42.72 11 LYS B C 1
ATOM 4511 O O . LYS B 1 11 ? -29.375 -35.781 -7.297 1 42.72 11 LYS B O 1
ATOM 4516 N N . PRO B 1 12 ? -28.688 -36.906 -5.574 1 49.28 12 PRO B N 1
ATOM 4517 C CA . PRO B 1 12 ? -27.797 -35.812 -5.129 1 49.28 12 PRO B CA 1
ATOM 4518 C C . PRO B 1 12 ? -26.875 -35.312 -6.242 1 49.28 12 PRO B C 1
ATOM 4520 O O . PRO B 1 12 ? -26.312 -36.125 -6.992 1 49.28 12 PRO B O 1
ATOM 4523 N N . ASN B 1 13 ? -27 -34.156 -6.75 1 63.31 13 ASN B N 1
ATOM 4524 C CA . ASN B 1 13 ? -26.281 -33.5 -7.844 1 63.31 13 ASN B CA 1
ATOM 4525 C C . ASN B 1 13 ? -24.781 -33.5 -7.609 1 63.31 13 ASN B C 1
ATOM 4527 O O . ASN B 1 13 ? -24.297 -32.875 -6.652 1 63.31 13 ASN B O 1
ATOM 4531 N N . THR B 1 14 ? -24.031 -34.531 -8.086 1 82.12 14 THR B N 1
ATOM 4532 C CA . THR B 1 14 ? -22.594 -34.688 -8.008 1 82.12 14 THR B CA 1
ATOM 4533 C C . THR B 1 14 ? -21.875 -33.594 -8.789 1 82.12 14 THR B C 1
ATOM 4535 O O . THR B 1 14 ? -22.109 -33.438 -9.992 1 82.12 14 THR B O 1
ATOM 4538 N N . GLY B 1 15 ? -21.125 -32.875 -8.039 1 88.62 15 GLY B N 1
ATOM 4539 C CA . GLY B 1 15 ? -20.312 -31.828 -8.672 1 88.62 15 GLY B CA 1
ATOM 4540 C C . GLY B 1 15 ? -19.234 -32.375 -9.578 1 88.62 15 GLY B C 1
ATOM 4541 O O . GLY B 1 15 ? -18.688 -33.469 -9.305 1 88.62 15 GLY B O 1
ATOM 4542 N N . PHE B 1 16 ? -19 -31.703 -10.625 1 91.88 16 PHE B N 1
ATOM 4543 C CA . PHE B 1 16 ? -17.938 -32.125 -11.531 1 91.88 16 PHE B CA 1
ATOM 4544 C C . PHE B 1 16 ? -17.359 -30.938 -12.273 1 91.88 16 PHE B C 1
ATOM 4546 O O . PHE B 1 16 ? -17.969 -29.875 -12.336 1 91.88 16 PHE B O 1
ATOM 4553 N N . GLN B 1 17 ? -16.188 -31.125 -12.742 1 94.69 17 GLN B N 1
ATOM 4554 C CA . GLN B 1 17 ? -15.523 -30.141 -13.602 1 94.69 17 GLN B CA 1
ATOM 4555 C C . GLN B 1 17 ? -15.57 -30.578 -15.062 1 94.69 17 GLN B C 1
ATOM 4557 O O . GLN B 1 17 ? -15.219 -31.703 -15.391 1 94.69 17 GLN B O 1
ATOM 4562 N N . VAL B 1 18 ? -15.992 -29.609 -15.906 1 96.19 18 VAL B N 1
ATOM 4563 C CA . VAL B 1 18 ? -16.016 -29.938 -17.328 1 96.19 18 VAL B CA 1
ATOM 4564 C C . VAL B 1 18 ? -14.594 -30.016 -17.859 1 96.19 18 VAL B C 1
ATOM 4566 O O . VAL B 1 18 ? -13.805 -29.078 -17.703 1 96.19 18 VAL B O 1
ATOM 4569 N N . THR B 1 19 ? -14.258 -31.109 -18.438 1 95.5 19 THR B N 1
ATOM 4570 C CA . THR B 1 19 ? -12.961 -31.312 -19.078 1 95.5 19 THR B CA 1
ATOM 4571 C C . THR B 1 19 ? -13.07 -32.375 -20.156 1 95.5 19 THR B C 1
ATOM 4573 O O . THR B 1 19 ? -14.039 -33.156 -20.203 1 95.5 19 THR B O 1
ATOM 4576 N N . LYS B 1 20 ? -12.172 -32.344 -21.047 1 95.69 20 LYS B N 1
ATOM 4577 C CA . LYS B 1 20 ? -12.109 -33.406 -22.031 1 95.69 20 LYS B CA 1
ATOM 4578 C C . LYS B 1 20 ? -11.859 -34.75 -21.344 1 95.69 20 LYS B C 1
ATOM 4580 O O . LYS B 1 20 ? -10.992 -34.875 -20.469 1 95.69 20 LYS B O 1
ATOM 4585 N N . PRO B 1 21 ? -12.602 -35.75 -21.781 1 94.5 21 PRO B N 1
ATOM 4586 C CA . PRO B 1 21 ? -12.297 -37.062 -21.234 1 94.5 21 PRO B CA 1
ATOM 4587 C C . PRO B 1 21 ? -10.859 -37.5 -21.516 1 94.5 21 PRO B C 1
ATOM 4589 O O . PRO B 1 21 ? -10.312 -37.219 -22.578 1 94.5 21 PRO B O 1
ATOM 4592 N N . ILE B 1 22 ? -10.281 -38.156 -20.578 1 95.44 22 ILE B N 1
ATOM 4593 C CA . ILE B 1 22 ? -8.906 -38.656 -20.719 1 95.44 22 ILE B CA 1
ATOM 4594 C C . ILE B 1 22 ? -8.859 -39.75 -21.781 1 95.44 22 ILE B C 1
ATOM 4596 O O . ILE B 1 22 ? -9.664 -40.688 -21.766 1 95.44 22 ILE B O 1
ATOM 4600 N N . ASP B 1 23 ? -7.922 -39.594 -22.688 1 90.5 23 ASP B N 1
ATOM 4601 C CA . ASP B 1 23 ? -7.727 -40.656 -23.672 1 90.5 23 ASP B CA 1
ATOM 4602 C C . ASP B 1 23 ? -7.09 -41.906 -23.047 1 90.5 23 ASP B C 1
ATOM 4604 O O . ASP B 1 23 ? -5.953 -41.844 -22.578 1 90.5 23 ASP B O 1
ATOM 4608 N N . VAL B 1 24 ? -7.797 -42.938 -23.031 1 92.88 24 VAL B N 1
ATOM 4609 C CA . VAL B 1 24 ? -7.262 -44.156 -22.469 1 92.88 24 VAL B CA 1
ATOM 4610 C C . VAL B 1 24 ? -7.176 -45.25 -23.547 1 92.88 24 VAL B C 1
ATOM 4612 O O . VAL B 1 24 ? -7.957 -45.219 -24.5 1 92.88 24 VAL B O 1
ATOM 4615 N N . PRO B 1 25 ? -6.195 -46.094 -23.422 1 90.94 25 PRO B N 1
ATOM 4616 C CA . PRO B 1 25 ? -6.117 -47.188 -24.391 1 90.94 25 PRO B CA 1
ATOM 4617 C C . PRO B 1 25 ? -7.258 -48.219 -24.234 1 90.94 25 PRO B C 1
ATOM 4619 O O . PRO B 1 25 ? -7.961 -48.188 -23.234 1 90.94 25 PRO B O 1
ATOM 4622 N N . ASN B 1 26 ? -7.406 -49 -25.375 1 89.69 26 ASN B N 1
ATOM 4623 C CA . ASN B 1 26 ? -8.453 -50 -25.359 1 89.69 26 ASN B CA 1
ATOM 4624 C C . ASN B 1 26 ? -8.008 -51.25 -24.594 1 89.69 26 ASN B C 1
ATOM 4626 O O . ASN B 1 26 ? -8.016 -52.344 -25.156 1 89.69 26 ASN B O 1
ATOM 4630 N N . THR B 1 27 ? -7.523 -51.062 -23.453 1 91.31 27 THR B N 1
ATOM 4631 C CA . THR B 1 27 ? -7.137 -52.156 -22.547 1 91.31 27 THR B CA 1
ATOM 4632 C C . THR B 1 27 ? -7.867 -52.031 -21.203 1 91.31 27 THR B C 1
ATOM 4634 O O . THR B 1 27 ? -8.336 -50.938 -20.859 1 91.31 27 THR B O 1
ATOM 4637 N N . LEU B 1 28 ? -8.023 -53.188 -20.578 1 90.94 28 LEU B N 1
ATOM 4638 C CA . LEU B 1 28 ? -8.633 -53.156 -19.266 1 90.94 28 LEU B CA 1
ATOM 4639 C C . LEU B 1 28 ? -7.637 -52.656 -18.219 1 90.94 28 LEU B C 1
ATOM 4641 O O . LEU B 1 28 ? -6.535 -53.219 -18.094 1 90.94 28 LEU B O 1
ATOM 4645 N N . PRO B 1 29 ? -7.953 -51.656 -17.531 1 94.56 29 PRO B N 1
ATOM 4646 C CA . PRO B 1 29 ? -7.004 -51.125 -16.547 1 94.56 29 PRO B CA 1
ATOM 4647 C C . PRO B 1 29 ? -6.926 -51.969 -15.289 1 94.56 29 PRO B C 1
ATOM 4649 O O . PRO B 1 29 ? -7.895 -52.656 -14.93 1 94.56 29 PRO B O 1
ATOM 4652 N N . CYS B 1 30 ? -5.793 -51.938 -14.648 1 94.44 30 CYS B N 1
ATOM 4653 C CA . CYS B 1 30 ? -5.637 -52.406 -13.273 1 94.44 30 CYS B CA 1
ATOM 4654 C C . CYS B 1 30 ? -6.023 -51.312 -12.281 1 94.44 30 CYS B C 1
ATOM 4656 O O . CYS B 1 30 ? -5.316 -50.312 -12.148 1 94.44 30 CYS B O 1
ATOM 4658 N N . LYS B 1 31 ? -7.082 -51.531 -11.664 1 94.12 31 LYS B N 1
ATOM 4659 C CA . LYS B 1 31 ? -7.613 -50.531 -10.742 1 94.12 31 LYS B CA 1
ATOM 4660 C C . LYS B 1 31 ? -7.203 -50.844 -9.305 1 94.12 31 LYS B C 1
ATOM 4662 O O . LYS B 1 31 ? -7.379 -51.969 -8.828 1 94.12 31 LYS B O 1
ATOM 4667 N N . LYS B 1 32 ? -6.688 -49.875 -8.641 1 92.88 32 LYS B N 1
ATOM 4668 C CA . LYS B 1 32 ? -6.238 -50 -7.258 1 92.88 32 LYS B CA 1
ATOM 4669 C C . LYS B 1 32 ? -6.859 -48.938 -6.371 1 92.88 32 LYS B C 1
ATOM 4671 O O . LYS B 1 32 ? -6.891 -47.75 -6.738 1 92.88 32 LYS B O 1
ATOM 4676 N N . LEU B 1 33 ? -7.375 -49.344 -5.227 1 94.62 33 LEU B N 1
ATOM 4677 C CA . LEU B 1 33 ? -7.824 -48.406 -4.207 1 94.62 33 LEU B CA 1
ATOM 4678 C C . LEU B 1 33 ? -6.637 -47.781 -3.477 1 94.62 33 LEU B C 1
ATOM 4680 O O . LEU B 1 33 ? -5.836 -48.5 -2.867 1 94.62 33 LEU B O 1
ATOM 4684 N N . LEU B 1 34 ? -6.484 -46.531 -3.568 1 95.19 34 LEU B N 1
ATOM 4685 C CA . LEU B 1 34 ? -5.367 -45.844 -2.918 1 95.19 34 LEU B CA 1
ATOM 4686 C C . LEU B 1 34 ? -5.75 -45.406 -1.514 1 95.19 34 LEU B C 1
ATOM 4688 O O . LEU B 1 34 ? -4.941 -45.5 -0.587 1 95.19 34 LEU B O 1
ATOM 4692 N N . LEU B 1 35 ? -6.953 -44.844 -1.392 1 95.25 35 LEU B N 1
ATOM 4693 C CA . LEU B 1 35 ? -7.324 -44.25 -0.12 1 95.25 35 LEU B CA 1
ATOM 4694 C C . LEU B 1 35 ? -8.836 -44.219 0.053 1 95.25 35 LEU B C 1
ATOM 4696 O O . LEU B 1 35 ? -9.57 -43.969 -0.897 1 95.25 35 LEU B O 1
ATOM 4700 N N . GLN B 1 36 ? -9.359 -44.594 1.153 1 94.5 36 GLN B N 1
ATOM 4701 C CA . GLN B 1 36 ? -10.695 -44.344 1.68 1 94.5 36 GLN B CA 1
ATOM 4702 C C . GLN B 1 36 ? -10.625 -43.781 3.102 1 94.5 36 GLN B C 1
ATOM 4704 O O . GLN B 1 36 ? -10.219 -44.5 4.027 1 94.5 36 GLN B O 1
ATOM 4709 N N . HIS B 1 37 ? -10.945 -42.562 3.215 1 90.5 37 HIS B N 1
ATOM 4710 C CA . HIS B 1 37 ? -10.719 -41.906 4.5 1 90.5 37 HIS B CA 1
ATOM 4711 C C . HIS B 1 37 ? -11.688 -40.75 4.715 1 90.5 37 HIS B C 1
ATOM 4713 O O . HIS B 1 37 ? -12.031 -40.031 3.77 1 90.5 37 HIS B O 1
ATOM 4719 N N . ASP B 1 38 ? -12.07 -40.531 5.973 1 82.81 38 ASP B N 1
ATOM 4720 C CA . ASP B 1 38 ? -12.883 -39.375 6.375 1 82.81 38 ASP B CA 1
ATOM 4721 C C . ASP B 1 38 ? -12.023 -38.312 7.059 1 82.81 38 ASP B C 1
ATOM 4723 O O . ASP B 1 38 ? -11.461 -38.562 8.125 1 82.81 38 ASP B O 1
ATOM 4727 N N . PHE B 1 39 ? -11.883 -37.219 6.363 1 81 39 PHE B N 1
ATOM 4728 C CA . PHE B 1 39 ? -11.133 -36.125 6.945 1 81 39 PHE B CA 1
ATOM 4729 C C . PHE B 1 39 ? -12.039 -35.25 7.824 1 81 39 PHE B C 1
ATOM 4731 O O . PHE B 1 39 ? -13.164 -34.938 7.441 1 81 39 PHE B O 1
ATOM 4738 N N . GLY B 1 40 ? -11.602 -34.594 8.977 1 68.62 40 GLY B N 1
ATOM 4739 C CA . GLY B 1 40 ? -12.352 -33.75 9.883 1 68.62 40 GLY B CA 1
ATOM 4740 C C . GLY B 1 40 ? -12.961 -34.5 11.047 1 68.62 40 GLY B C 1
ATOM 4741 O O . GLY B 1 40 ? -13.547 -33.906 11.953 1 68.62 40 GLY B O 1
ATOM 4742 N N . SER B 1 41 ? -13.117 -35.906 10.953 1 54.75 41 SER B N 1
ATOM 4743 C CA . SER B 1 41 ? -13.773 -36.594 12.047 1 54.75 41 SER B CA 1
ATOM 4744 C C . SER B 1 41 ? -12.953 -36.531 13.328 1 54.75 41 SER B C 1
ATOM 4746 O O . SER B 1 41 ? -13.508 -36.469 14.422 1 54.75 41 SER B O 1
ATOM 4748 N N . THR B 1 42 ? -11.93 -37.438 13.508 1 47.31 42 THR B N 1
ATOM 4749 C CA . THR B 1 42 ? -11.273 -37.781 14.766 1 47.31 42 THR B CA 1
ATOM 4750 C C . THR B 1 42 ? -10.344 -36.656 15.211 1 47.31 42 THR B C 1
ATOM 4752 O O . THR B 1 42 ? -10.023 -35.75 14.422 1 47.31 42 THR B O 1
ATOM 4755 N N . SER B 1 43 ? -9.656 -36.938 16.531 1 43.03 43 SER B N 1
ATOM 4756 C CA . SER B 1 43 ? -8.609 -36.438 17.406 1 43.03 43 SER B CA 1
ATOM 4757 C C . SER B 1 43 ? -7.398 -35.969 16.594 1 43.03 43 SER B C 1
ATOM 4759 O O . SER B 1 43 ? -6.441 -35.438 17.156 1 43.03 43 SER B O 1
ATOM 4761 N N . SER B 1 44 ? -7.316 -36.469 15.453 1 43.16 44 SER B N 1
ATOM 4762 C CA . SER B 1 44 ? -6.039 -36.188 14.805 1 43.16 44 SER B CA 1
ATOM 4763 C C . SER B 1 44 ? -5.965 -34.719 14.344 1 43.16 44 SER B C 1
ATOM 4765 O O . SER B 1 44 ? -5.07 -34.344 13.578 1 43.16 44 SER B O 1
ATOM 4767 N N . GLN B 1 45 ? -6.941 -34.062 14.68 1 46.19 45 GLN B N 1
ATOM 4768 C CA . GLN B 1 45 ? -7.102 -32.719 14.141 1 46.19 45 GLN B CA 1
ATOM 4769 C C . GLN B 1 45 ? -6.199 -31.719 14.867 1 46.19 45 GLN B C 1
ATOM 4771 O O . GLN B 1 45 ? -6.438 -31.391 16.031 1 46.19 45 GLN B O 1
ATOM 4776 N N . THR B 1 46 ? -5.02 -31.891 14.656 1 47.38 46 THR B N 1
ATOM 4777 C CA . THR B 1 46 ? -4.219 -30.797 15.195 1 47.38 46 THR B CA 1
ATOM 4778 C C . THR B 1 46 ? -4.293 -29.578 14.297 1 47.38 46 THR B C 1
ATOM 4780 O O . THR B 1 46 ? -3.846 -29.609 13.148 1 47.38 46 THR B O 1
ATOM 4783 N N . GLY B 1 47 ? -5.051 -28.578 14.641 1 55.78 47 GLY B N 1
ATOM 4784 C CA . GLY B 1 47 ? -4.969 -27.219 14.133 1 55.78 47 GLY B CA 1
ATOM 4785 C C . GLY B 1 47 ? -5.715 -27.016 12.828 1 55.78 47 GLY B C 1
ATOM 4786 O O . GLY B 1 47 ? -6.742 -27.656 12.594 1 55.78 47 GLY B O 1
ATOM 4787 N N . ASN B 1 48 ? -5.406 -26.125 11.773 1 64.81 48 ASN B N 1
ATOM 4788 C CA . ASN B 1 48 ? -6.039 -25.672 10.539 1 64.81 48 ASN B CA 1
ATOM 4789 C C . ASN B 1 48 ? -5.734 -26.609 9.375 1 64.81 48 ASN B C 1
ATOM 4791 O O . ASN B 1 48 ? -5.777 -26.188 8.219 1 64.81 48 ASN B O 1
ATOM 4795 N N . HIS B 1 49 ? -5.375 -28 9.719 1 72 49 HIS B N 1
ATOM 4796 C CA . HIS B 1 49 ? -5.078 -28.953 8.641 1 72 49 HIS B CA 1
ATOM 4797 C C . HIS B 1 49 ? -5.441 -30.375 9.039 1 72 49 HIS B C 1
ATOM 4799 O O . HIS B 1 49 ? -5.477 -30.703 10.234 1 72 49 HIS B O 1
ATOM 4805 N N . SER B 1 50 ? -5.852 -31.234 8.133 1 78.62 50 SER B N 1
ATOM 4806 C CA . SER B 1 50 ? -6.043 -32.688 8.273 1 78.62 50 SER B CA 1
ATOM 4807 C C . SER B 1 50 ? -5.27 -33.438 7.203 1 78.62 50 SER B C 1
ATOM 4809 O O . SER B 1 50 ? -5.379 -33.156 6.012 1 78.62 50 SER B O 1
ATOM 4811 N N . SER B 1 51 ? -4.449 -34.344 7.66 1 87.94 51 SER B N 1
ATOM 4812 C CA . SER B 1 51 ? -3.621 -35.094 6.719 1 87.94 51 SER B CA 1
ATOM 4813 C C . SER B 1 51 ? -3.637 -36.594 7.031 1 87.94 51 SER B C 1
ATOM 4815 O O . SER B 1 51 ? -3.881 -37 8.172 1 87.94 51 SER B O 1
ATOM 4817 N N . VAL B 1 52 ? -3.447 -37.406 6.125 1 89.62 52 VAL B N 1
ATOM 4818 C CA . VAL B 1 52 ? -3.295 -38.844 6.273 1 89.62 52 VAL B CA 1
ATOM 4819 C C . VAL B 1 52 ? -2.1 -39.344 5.449 1 89.62 52 VAL B C 1
ATOM 4821 O O . VAL B 1 52 ? -1.848 -38.812 4.355 1 89.62 52 VAL B O 1
ATOM 4824 N N . THR B 1 53 ? -1.359 -40.25 6.031 1 91.81 53 THR B N 1
ATOM 4825 C CA . THR B 1 53 ? -0.23 -40.875 5.359 1 91.81 53 THR B CA 1
ATOM 4826 C C . THR B 1 53 ? -0.452 -42.375 5.23 1 91.81 53 THR B C 1
ATOM 4828 O O . THR B 1 53 ? -0.789 -43.062 6.211 1 91.81 53 THR B O 1
ATOM 4831 N N . ILE B 1 54 ? -0.297 -42.875 4.055 1 92.69 54 ILE B N 1
ATOM 4832 C CA . ILE B 1 54 ? -0.417 -44.312 3.854 1 92.69 54 ILE B CA 1
ATOM 4833 C C . ILE B 1 54 ? 0.771 -44.812 3.041 1 92.69 54 ILE B C 1
ATOM 4835 O O . ILE B 1 54 ? 1.414 -44.062 2.322 1 92.69 54 ILE B O 1
ATOM 4839 N N . ASN B 1 55 ? 0.972 -46.062 3.193 1 94.12 55 ASN B N 1
ATOM 4840 C CA . ASN B 1 55 ? 2.01 -46.688 2.381 1 94.12 55 ASN B CA 1
ATOM 4841 C C . ASN B 1 55 ? 1.52 -46.969 0.962 1 94.12 55 ASN B C 1
ATOM 4843 O O . ASN B 1 55 ? 0.376 -47.375 0.767 1 94.12 55 ASN B O 1
ATOM 4847 N N . TYR B 1 56 ? 2.398 -46.75 0.039 1 95.62 56 TYR B N 1
ATOM 4848 C CA . TYR B 1 56 ? 2.098 -46.969 -1.367 1 95.62 56 TYR B CA 1
ATOM 4849 C C . TYR B 1 56 ? 3.094 -47.969 -1.977 1 95.62 56 TYR B C 1
ATOM 4851 O O . TYR B 1 56 ? 4.305 -47.812 -1.785 1 95.62 56 TYR B O 1
ATOM 4859 N N . ALA B 1 57 ? 2.545 -48.906 -2.682 1 91.56 57 ALA B N 1
ATOM 4860 C CA . ALA B 1 57 ? 3.342 -49.812 -3.49 1 91.56 57 ALA B CA 1
ATOM 4861 C C . ALA B 1 57 ? 2.814 -49.875 -4.918 1 91.56 57 ALA B C 1
ATOM 4863 O O . ALA B 1 57 ? 1.602 -49.844 -5.145 1 91.56 57 ALA B O 1
ATOM 4864 N N . PRO B 1 58 ? 3.703 -49.969 -5.887 1 91.06 58 PRO B N 1
ATOM 4865 C CA . PRO B 1 58 ? 3.252 -50.094 -7.277 1 91.06 58 PRO B CA 1
ATOM 4866 C C . PRO B 1 58 ? 2.498 -51.375 -7.547 1 91.06 58 PRO B C 1
ATOM 4868 O O . PRO B 1 58 ? 2.504 -52.281 -6.707 1 91.06 58 PRO B O 1
ATOM 4871 N N . PRO B 1 59 ? 1.814 -51.344 -8.68 1 87.5 59 PRO B N 1
ATOM 4872 C CA . PRO B 1 59 ? 1.114 -52.594 -8.992 1 87.5 59 PRO B CA 1
ATOM 4873 C C . PRO B 1 59 ? 2.055 -53.812 -9.07 1 87.5 59 PRO B C 1
ATOM 4875 O O . PRO B 1 59 ? 3.184 -53.688 -9.547 1 87.5 59 PRO B O 1
ATOM 4878 N N . SER B 1 60 ? 1.58 -54.844 -8.422 1 84.12 60 SER B N 1
ATOM 4879 C CA . SER B 1 60 ? 2.344 -56.094 -8.469 1 84.12 60 SER B CA 1
ATOM 4880 C C . SER B 1 60 ? 1.779 -57.062 -9.523 1 84.12 60 SER B C 1
ATOM 4882 O O . SER B 1 60 ? 0.636 -56.906 -9.961 1 84.12 60 SER B O 1
ATOM 4884 N N . SER B 1 61 ? 2.658 -57.906 -9.898 1 78.44 61 SER B N 1
ATOM 4885 C CA . SER B 1 61 ? 2.26 -58.906 -10.891 1 78.44 61 SER B CA 1
ATOM 4886 C C . SER B 1 61 ? 1.113 -59.781 -10.375 1 78.44 61 SER B C 1
ATOM 4888 O O . SER B 1 61 ? 0.383 -60.375 -11.164 1 78.44 61 SER B O 1
ATOM 4890 N N . SER B 1 62 ? 0.99 -59.781 -9.195 1 76.25 62 SER B N 1
ATOM 4891 C CA . SER B 1 62 ? -0.107 -60.562 -8.633 1 76.25 62 SER B CA 1
ATOM 4892 C C . SER B 1 62 ? -1.442 -59.844 -8.812 1 76.25 62 SER B C 1
ATOM 4894 O O . SER B 1 62 ? -2.49 -60.5 -8.898 1 76.25 62 SER B O 1
ATOM 4896 N N . HIS B 1 63 ? -1.366 -58.594 -8.953 1 78.81 63 HIS B N 1
ATOM 4897 C CA . HIS B 1 63 ? -2.588 -57.812 -9.023 1 78.81 63 HIS B CA 1
ATOM 4898 C C . HIS B 1 63 ? -2.9 -57.406 -10.453 1 78.81 63 HIS B C 1
ATOM 4900 O O . HIS B 1 63 ? -4.066 -57.344 -10.844 1 78.81 63 HIS B O 1
ATOM 4906 N N . CYS B 1 64 ? -1.79 -57.156 -11.141 1 85.44 64 CYS B N 1
ATOM 4907 C CA . CYS B 1 64 ? -1.952 -56.656 -12.508 1 85.44 64 CYS B CA 1
ATOM 4908 C C . CYS B 1 64 ? -1.26 -57.594 -13.492 1 85.44 64 CYS B C 1
ATOM 4910 O O . CYS B 1 64 ? -0.125 -58.031 -13.266 1 85.44 64 CYS B O 1
ATOM 4912 N N . ALA B 1 65 ? -1.896 -57.875 -14.562 1 80.81 65 ALA B N 1
ATOM 4913 C CA . ALA B 1 65 ? -1.379 -58.812 -15.57 1 80.81 65 ALA B CA 1
ATOM 4914 C C . ALA B 1 65 ? -0.204 -58.188 -16.328 1 80.81 65 ALA B C 1
ATOM 4916 O O . ALA B 1 65 ? 0.638 -58.906 -16.859 1 80.81 65 ALA B O 1
ATOM 4917 N N . SER B 1 66 ? -0.23 -56.875 -16.297 1 83.19 66 SER B N 1
ATOM 4918 C CA . SER B 1 66 ? 0.818 -56.188 -17.047 1 83.19 66 SER B CA 1
ATOM 4919 C C . SER B 1 66 ? 1.713 -55.375 -16.109 1 83.19 66 SER B C 1
ATOM 4921 O O . SER B 1 66 ? 1.3 -55.031 -15 1 83.19 66 SER B O 1
ATOM 4923 N N . THR B 1 67 ? 2.924 -55.219 -16.594 1 81.19 67 THR B N 1
ATOM 4924 C CA . THR B 1 67 ? 3.84 -54.375 -15.836 1 81.19 67 THR B CA 1
ATOM 4925 C C . THR B 1 67 ? 4.195 -53.094 -16.625 1 81.19 67 THR B C 1
ATOM 4927 O O . THR B 1 67 ? 4.926 -52.25 -16.125 1 81.19 67 THR B O 1
ATOM 4930 N N . ASN B 1 68 ? 3.746 -53.031 -17.797 1 86.19 68 ASN B N 1
ATOM 4931 C CA . ASN B 1 68 ? 3.957 -51.875 -18.641 1 86.19 68 ASN B CA 1
ATOM 4932 C C . ASN B 1 68 ? 2.656 -51.094 -18.859 1 86.19 68 ASN B C 1
ATOM 4934 O O . ASN B 1 68 ? 1.675 -51.656 -19.344 1 86.19 68 ASN B O 1
ATOM 4938 N N . PHE B 1 69 ? 2.691 -49.875 -18.547 1 91.69 69 PHE B N 1
ATOM 4939 C CA . PHE B 1 69 ? 1.46 -49.094 -18.609 1 91.69 69 PHE B CA 1
ATOM 4940 C C . PHE B 1 69 ? 1.645 -47.844 -19.469 1 91.69 69 PHE B C 1
ATOM 4942 O O . PHE B 1 69 ? 2.633 -47.125 -19.312 1 91.69 69 PHE B O 1
ATOM 4949 N N . SER B 1 70 ? 0.731 -47.531 -20.344 1 90.69 70 SER B N 1
ATOM 4950 C CA . SER B 1 70 ? 0.826 -46.375 -21.219 1 90.69 70 SER B CA 1
ATOM 4951 C C . SER B 1 70 ? 0.041 -45.188 -20.672 1 90.69 70 SER B C 1
ATOM 4953 O O . SER B 1 70 ? 0.257 -44.031 -21.078 1 90.69 70 SER B O 1
ATOM 4955 N N . LYS B 1 71 ? -0.883 -45.5 -19.828 1 94.88 71 LYS B N 1
ATOM 4956 C CA . LYS B 1 71 ? -1.703 -44.438 -19.219 1 94.88 71 LYS B CA 1
ATOM 4957 C C . LYS B 1 71 ? -2.004 -44.75 -17.766 1 94.88 71 LYS B C 1
ATOM 4959 O O . LYS B 1 71 ? -2.27 -45.906 -17.406 1 94.88 71 LYS B O 1
ATOM 4964 N N . ILE B 1 72 ? -1.892 -43.781 -16.922 1 96.5 72 ILE B N 1
ATOM 4965 C CA . ILE B 1 72 ? -2.244 -43.906 -15.508 1 96.5 72 ILE B CA 1
ATOM 4966 C C . ILE B 1 72 ? -3.188 -42.75 -15.109 1 96.5 72 ILE B C 1
ATOM 4968 O O . ILE B 1 72 ? -2.885 -41.594 -15.336 1 96.5 72 ILE B O 1
ATOM 4972 N N . VAL B 1 73 ? -4.32 -43.094 -14.547 1 97.88 73 VAL B N 1
ATOM 4973 C CA . VAL B 1 73 ? -5.344 -42.125 -14.234 1 97.88 73 VAL B CA 1
ATOM 4974 C C . VAL B 1 73 ? -5.66 -42.156 -12.742 1 97.88 73 VAL B C 1
ATOM 4976 O O . VAL B 1 73 ? -5.891 -43.219 -12.18 1 97.88 73 VAL B O 1
ATOM 4979 N N . LEU B 1 74 ? -5.594 -41 -12.102 1 98 74 LEU B N 1
ATOM 4980 C CA . LEU B 1 74 ? -6.023 -40.844 -10.719 1 98 74 LEU B CA 1
ATOM 4981 C C . LEU B 1 74 ? -7.484 -40.406 -10.648 1 98 74 LEU B C 1
ATOM 4983 O O . LEU B 1 74 ? -7.883 -39.438 -11.281 1 98 74 LEU B O 1
ATOM 4987 N N . GLU B 1 75 ? -8.289 -41.156 -9.922 1 96.88 75 GLU B N 1
ATOM 4988 C CA . GLU B 1 75 ? -9.695 -40.844 -9.711 1 96.88 75 GLU B CA 1
ATOM 4989 C C . GLU B 1 75 ? -9.953 -40.406 -8.266 1 96.88 75 GLU B C 1
ATOM 4991 O O . GLU B 1 75 ? -9.5 -41.094 -7.332 1 96.88 75 GLU B O 1
ATOM 4996 N N . TRP B 1 76 ? -10.641 -39.344 -8.172 1 94.62 76 TRP B N 1
ATOM 4997 C CA . TRP B 1 76 ? -10.977 -38.781 -6.871 1 94.62 76 TRP B CA 1
ATOM 4998 C C . TRP B 1 76 ? -12.484 -38.656 -6.695 1 94.62 76 TRP B C 1
ATOM 5000 O O . TRP B 1 76 ? -13.172 -38.062 -7.523 1 94.62 76 TRP B O 1
ATOM 5010 N N . ASN B 1 77 ? -13.023 -39.25 -5.609 1 92.94 77 ASN B N 1
ATOM 5011 C CA . ASN B 1 77 ? -14.414 -39.094 -5.211 1 92.94 77 ASN B CA 1
ATOM 5012 C C . ASN B 1 77 ? -14.547 -38.531 -3.807 1 92.94 77 ASN B C 1
ATOM 5014 O O . ASN B 1 77 ? -13.969 -39.062 -2.857 1 92.94 77 ASN B O 1
ATOM 5018 N N . GLY B 1 78 ? -15.242 -37.469 -3.746 1 88.69 78 GLY B N 1
ATOM 5019 C CA . GLY B 1 78 ? -15.422 -36.844 -2.453 1 88.69 78 GLY B CA 1
ATOM 5020 C C . GLY B 1 78 ? -16.875 -36.531 -2.137 1 88.69 78 GLY B C 1
ATOM 5021 O O . GLY B 1 78 ? -17.703 -36.406 -3.045 1 88.69 78 GLY B O 1
ATOM 5022 N N . ALA B 1 79 ? -17.188 -36.469 -0.895 1 84.56 79 ALA B N 1
ATOM 5023 C CA . ALA B 1 79 ? -18.5 -36.031 -0.398 1 84.56 79 ALA B CA 1
ATOM 5024 C C . ALA B 1 79 ? -18.359 -35.281 0.924 1 84.56 79 ALA B C 1
ATOM 5026 O O . ALA B 1 79 ? -17.469 -35.594 1.721 1 84.56 79 ALA B O 1
ATOM 5027 N N . CYS B 1 80 ? -19.188 -34.281 1.037 1 79.88 80 CYS B N 1
ATOM 5028 C CA . CYS B 1 80 ? -19.188 -33.562 2.297 1 79.88 80 CYS B CA 1
ATOM 5029 C C . CYS B 1 80 ? -20.594 -33.094 2.662 1 79.88 80 CYS B C 1
ATOM 5031 O O . CYS B 1 80 ? -21.422 -32.875 1.782 1 79.88 80 CYS B O 1
ATOM 5033 N N . ASN B 1 81 ? -21.172 -33.125 3.941 1 68.25 81 ASN B N 1
ATOM 5034 C CA . ASN B 1 81 ? -22.516 -32.75 4.363 1 68.25 81 ASN B CA 1
ATOM 5035 C C . ASN B 1 81 ? -22.625 -31.234 4.586 1 68.25 81 ASN B C 1
ATOM 5037 O O . ASN B 1 81 ? -23.734 -30.688 4.586 1 68.25 81 ASN B O 1
ATOM 5041 N N . TRP B 1 82 ? -21.703 -30.312 4.898 1 57.53 82 TRP B N 1
ATOM 5042 C CA . TRP B 1 82 ? -22.016 -28.984 5.414 1 57.53 82 TRP B CA 1
ATOM 5043 C C . TRP B 1 82 ? -21.406 -27.891 4.539 1 57.53 82 TRP B C 1
ATOM 5045 O O . TRP B 1 82 ? -20.562 -28.172 3.688 1 57.53 82 TRP B O 1
ATOM 5055 N N . THR B 1 83 ? -21.781 -26.609 5.023 1 54.28 83 THR B N 1
ATOM 5056 C CA . THR B 1 83 ? -21.578 -25.297 4.406 1 54.28 83 THR B CA 1
ATOM 5057 C C . THR B 1 83 ? -20.078 -25.047 4.172 1 54.28 83 THR B C 1
ATOM 5059 O O . THR B 1 83 ? -19.25 -25.453 4.984 1 54.28 83 THR B O 1
ATOM 5062 N N . GLN B 1 84 ? -19.891 -24.578 3.158 1 52.41 84 GLN B N 1
ATOM 5063 C CA . GLN B 1 84 ? -18.734 -24.516 2.279 1 52.41 84 GLN B CA 1
ATOM 5064 C C . GLN B 1 84 ? -17.688 -23.531 2.822 1 52.41 84 GLN B C 1
ATOM 5066 O O . GLN B 1 84 ? -18.016 -22.375 3.119 1 52.41 84 GLN B O 1
ATOM 5071 N N . ILE B 1 85 ? -16.703 -23.984 3.531 1 58.47 85 ILE B N 1
ATOM 5072 C CA . ILE B 1 85 ? -15.539 -23.109 3.717 1 58.47 85 ILE B CA 1
ATOM 5073 C C . ILE B 1 85 ? -14.508 -23.391 2.619 1 58.47 85 ILE B C 1
ATOM 5075 O O . ILE B 1 85 ? -14.469 -24.484 2.055 1 58.47 85 ILE B O 1
ATOM 5079 N N . ASP B 1 86 ? -13.867 -22.391 2.221 1 62.47 86 ASP B N 1
ATOM 5080 C CA . ASP B 1 86 ? -12.812 -22.484 1.215 1 62.47 86 ASP B CA 1
ATOM 5081 C C . ASP B 1 86 ? -11.688 -23.406 1.686 1 62.47 86 ASP B C 1
ATOM 5083 O O . ASP B 1 86 ? -11.102 -23.188 2.748 1 62.47 86 ASP B O 1
ATOM 5087 N N . THR B 1 87 ? -11.633 -24.531 1.033 1 75.88 87 THR B N 1
ATOM 5088 C CA . THR B 1 87 ? -10.648 -25.547 1.373 1 75.88 87 THR B CA 1
ATOM 5089 C C . THR B 1 87 ? -9.891 -26 0.131 1 75.88 87 THR B C 1
ATOM 5091 O O . THR B 1 87 ? -10.43 -25.984 -0.976 1 75.88 87 THR B O 1
ATOM 5094 N N . VAL B 1 88 ? -8.555 -26.203 0.317 1 88.69 88 VAL B N 1
ATOM 5095 C CA . VAL B 1 88 ? -7.711 -26.797 -0.715 1 88.69 88 VAL B CA 1
ATOM 5096 C C . VAL B 1 88 ? -7.031 -28.047 -0.173 1 88.69 88 VAL B C 1
ATOM 5098 O O . VAL B 1 88 ? -6.754 -28.141 1.024 1 88.69 88 VAL B O 1
ATOM 5101 N N . PHE B 1 89 ? -6.879 -29 -1.005 1 90.88 89 PHE B N 1
ATOM 5102 C CA . PHE B 1 89 ? -6.152 -30.188 -0.574 1 90.88 89 PHE B CA 1
ATOM 5103 C C . PHE B 1 89 ? -5.117 -30.594 -1.616 1 90.88 89 PHE B C 1
ATOM 5105 O O . PHE B 1 89 ? -5.223 -30.219 -2.783 1 90.88 89 PHE B O 1
ATOM 5112 N N . GLY B 1 90 ? -4.141 -31.281 -1.173 1 93.81 90 GLY B N 1
ATOM 5113 C CA . GLY B 1 90 ? -3.061 -31.781 -2.008 1 93.81 90 GLY B CA 1
ATOM 5114 C C . GLY B 1 90 ? -2.797 -33.25 -1.813 1 93.81 90 GLY B C 1
ATOM 5115 O O . GLY B 1 90 ? -3.146 -33.844 -0.776 1 93.81 90 GLY B O 1
ATOM 5116 N N . VAL B 1 91 ? -2.275 -33.875 -2.869 1 95.69 91 VAL B N 1
ATOM 5117 C CA . VAL B 1 91 ? -1.842 -35.281 -2.846 1 95.69 91 VAL B CA 1
ATOM 5118 C C . VAL B 1 91 ? -0.363 -35.375 -3.215 1 95.69 91 VAL B C 1
ATOM 5120 O O . VAL B 1 91 ? 0.05 -34.875 -4.273 1 95.69 91 VAL B O 1
ATOM 5123 N N . TRP B 1 92 ? 0.366 -36 -2.312 1 95.94 92 TRP B N 1
ATOM 5124 C CA . TRP B 1 92 ? 1.794 -36.156 -2.555 1 95.94 92 TRP B CA 1
ATOM 5125 C C . TRP B 1 92 ? 2.172 -37.656 -2.531 1 95.94 92 TRP B C 1
ATOM 5127 O O . TRP B 1 92 ? 1.662 -38.406 -1.711 1 95.94 92 TRP B O 1
ATOM 5137 N N . LEU B 1 93 ? 3.016 -38.031 -3.447 1 95.94 93 LEU B N 1
ATOM 5138 C CA . LEU B 1 93 ? 3.67 -39.312 -3.41 1 95.94 93 LEU B CA 1
ATOM 5139 C C . LEU B 1 93 ? 5.184 -39.156 -3.289 1 95.94 93 LEU B C 1
ATOM 5141 O O . LEU B 1 93 ? 5.828 -38.625 -4.18 1 95.94 93 LEU B O 1
ATOM 5145 N N . GLY B 1 94 ? 5.75 -39.656 -2.182 1 93.25 94 GLY B N 1
ATOM 5146 C CA . GLY B 1 94 ? 7.176 -39.469 -1.953 1 93.25 94 GLY B CA 1
ATOM 5147 C C . GLY B 1 94 ? 7.586 -38.031 -1.911 1 93.25 94 GLY B C 1
ATOM 5148 O O . GLY B 1 94 ? 8.648 -37.656 -2.408 1 93.25 94 GLY B O 1
ATOM 5149 N N . GLY B 1 95 ? 6.688 -37.188 -1.564 1 94.31 95 GLY B N 1
ATOM 5150 C CA . GLY B 1 95 ? 6.965 -35.781 -1.475 1 94.31 95 GLY B CA 1
ATOM 5151 C C . GLY B 1 95 ? 6.613 -35.031 -2.742 1 94.31 95 GLY B C 1
ATOM 5152 O O . GLY B 1 95 ? 6.539 -33.781 -2.734 1 94.31 95 GLY B O 1
ATOM 5153 N N . VAL B 1 96 ? 6.418 -35.719 -3.84 1 96.62 96 VAL B N 1
ATOM 5154 C CA . VAL B 1 96 ? 6.066 -35.094 -5.125 1 96.62 96 VAL B CA 1
ATOM 5155 C C . VAL B 1 96 ? 4.57 -34.812 -5.168 1 96.62 96 VAL B C 1
ATOM 5157 O O . VAL B 1 96 ? 3.752 -35.719 -4.914 1 96.62 96 VAL B O 1
ATOM 5160 N N . GLU B 1 97 ? 4.203 -33.625 -5.477 1 97.12 97 GLU B N 1
ATOM 5161 C CA . GLU B 1 97 ? 2.787 -33.281 -5.574 1 97.12 97 GLU B CA 1
ATOM 5162 C C . GLU B 1 97 ? 2.191 -33.75 -6.895 1 97.12 97 GLU B C 1
ATOM 5164 O O . GLU B 1 97 ? 2.672 -33.406 -7.969 1 97.12 97 GLU B O 1
ATOM 5169 N N . ILE B 1 98 ? 1.15 -34.5 -6.805 1 97.25 98 ILE B N 1
ATOM 5170 C CA . ILE B 1 98 ? 0.627 -35.062 -8.047 1 97.25 98 ILE B CA 1
ATOM 5171 C C . ILE B 1 98 ? -0.783 -34.531 -8.297 1 97.25 98 ILE B C 1
ATOM 5173 O O . ILE B 1 98 ? -1.315 -34.656 -9.406 1 97.25 98 ILE B O 1
ATOM 5177 N N . LEU B 1 99 ? -1.354 -33.906 -7.277 1 97.19 99 LEU B N 1
ATOM 5178 C CA . LEU B 1 99 ? -2.672 -33.312 -7.441 1 97.19 99 LEU B CA 1
ATOM 5179 C C . LEU B 1 99 ? -2.889 -32.188 -6.426 1 97.19 99 LEU B C 1
ATOM 5181 O O . LEU B 1 99 ? -2.535 -32.344 -5.254 1 97.19 99 LEU B O 1
ATOM 5185 N N . ARG B 1 100 ? -3.42 -31.109 -6.824 1 96.06 100 ARG B N 1
ATOM 5186 C CA . ARG B 1 100 ? -3.988 -30.031 -6.012 1 96.06 100 ARG B CA 1
ATOM 5187 C C . ARG B 1 100 ? -5.426 -29.734 -6.43 1 96.06 100 ARG B C 1
ATOM 5189 O O . ARG B 1 100 ? -5.711 -29.547 -7.613 1 96.06 100 ARG B O 1
ATOM 5196 N N . SER B 1 101 ? -6.289 -29.688 -5.43 1 93.38 101 SER B N 1
ATOM 5197 C CA . SER B 1 101 ? -7.699 -29.562 -5.781 1 93.38 101 SER B CA 1
ATOM 5198 C C . SER B 1 101 ? -8.477 -28.828 -4.695 1 93.38 101 SER B C 1
ATOM 5200 O O . SER B 1 101 ? -7.984 -28.656 -3.578 1 93.38 101 SER B O 1
ATOM 5202 N N . SER B 1 102 ? -9.57 -28.312 -5.141 1 90.69 102 SER B N 1
ATOM 5203 C CA . SER B 1 102 ? -10.547 -27.719 -4.227 1 90.69 102 SER B CA 1
ATOM 5204 C C . SER B 1 102 ? -11.852 -28.516 -4.23 1 90.69 102 SER B C 1
ATOM 5206 O O . SER B 1 102 ? -12.289 -29 -5.281 1 90.69 102 SER B O 1
ATOM 5208 N N . PRO B 1 103 ? -12.445 -28.688 -3.035 1 85.12 103 PRO B N 1
ATOM 5209 C CA . PRO B 1 103 ? -13.711 -29.438 -2.994 1 85.12 103 PRO B CA 1
ATOM 5210 C C . PRO B 1 103 ? -14.867 -28.656 -3.609 1 85.12 103 PRO B C 1
ATOM 5212 O O . PRO B 1 103 ? -14.805 -27.438 -3.725 1 85.12 103 PRO B O 1
ATOM 5215 N N . ALA B 1 104 ? -15.859 -29.469 -4 1 82.06 104 ALA B N 1
ATOM 5216 C CA . ALA B 1 104 ? -17.094 -28.844 -4.453 1 82.06 104 ALA B CA 1
ATOM 5217 C C . ALA B 1 104 ? -17.828 -28.156 -3.297 1 82.06 104 ALA B C 1
ATOM 5219 O O . ALA B 1 104 ? -17.688 -28.562 -2.143 1 82.06 104 ALA B O 1
ATOM 5220 N N . GLN B 1 105 ? -18.438 -27.078 -3.707 1 74.69 105 GLN B N 1
ATOM 5221 C CA . GLN B 1 105 ? -19.219 -26.406 -2.676 1 74.69 105 GLN B CA 1
ATOM 5222 C C . GLN B 1 105 ? -20.703 -26.484 -2.967 1 74.69 105 GLN B C 1
ATOM 5224 O O . GLN B 1 105 ? -21.125 -26.438 -4.125 1 74.69 105 GLN B O 1
ATOM 5229 N N . GLY B 1 106 ? -21.531 -27.031 -1.971 1 63.25 106 GLY B N 1
ATOM 5230 C CA . GLY B 1 106 ? -22.969 -27.172 -2.146 1 63.25 106 GLY B CA 1
ATOM 5231 C C . GLY B 1 106 ? -23.766 -26.312 -1.182 1 63.25 106 GLY B C 1
ATOM 5232 O O . GLY B 1 106 ? -23.219 -25.719 -0.258 1 63.25 106 GLY B O 1
ATOM 5233 N N . VAL B 1 107 ? -24.984 -25.922 -1.654 1 58.16 107 VAL B N 1
ATOM 5234 C CA . VAL B 1 107 ? -25.938 -25.188 -0.817 1 58.16 107 VAL B CA 1
ATOM 5235 C C . VAL B 1 107 ? -26.703 -26.172 0.071 1 58.16 107 VAL B C 1
ATOM 5237 O O . VAL B 1 107 ? -27.406 -27.047 -0.428 1 58.16 107 VAL B O 1
ATOM 5240 N N . ASN B 1 108 ? -26.641 -26.016 1.419 1 56.31 108 ASN B N 1
ATOM 5241 C CA . ASN B 1 108 ? -27.484 -26.516 2.488 1 56.31 108 ASN B CA 1
ATOM 5242 C C . ASN B 1 108 ? -27.453 -28.047 2.568 1 56.31 108 ASN B C 1
ATOM 5244 O O . ASN B 1 108 ? -28.125 -28.641 3.404 1 56.31 108 ASN B O 1
ATOM 5248 N N . THR B 1 109 ? -26.75 -28.734 1.596 1 61.91 109 THR B N 1
ATOM 5249 C CA . THR B 1 109 ? -26.875 -30.188 1.696 1 61.91 109 THR B CA 1
ATOM 5250 C C . THR B 1 109 ? -25.531 -30.859 1.446 1 61.91 109 THR B C 1
ATOM 5252 O O . THR B 1 109 ? -24.516 -30.188 1.264 1 61.91 109 THR B O 1
ATOM 5255 N N . SER B 1 110 ? -25.625 -32.094 1.53 1 69.06 110 SER B N 1
ATOM 5256 C CA . SER B 1 110 ? -24.5 -32.969 1.186 1 69.06 110 SER B CA 1
ATOM 5257 C C . SER B 1 110 ? -24.109 -32.812 -0.279 1 69.06 110 SER B C 1
ATOM 5259 O O . SER B 1 110 ? -24.969 -32.688 -1.148 1 69.06 110 SER B O 1
ATOM 5261 N N . VAL B 1 111 ? -22.828 -32.531 -0.437 1 79.69 111 VAL B N 1
ATOM 5262 C CA . VAL B 1 111 ? -22.328 -32.406 -1.799 1 79.69 111 VAL B CA 1
ATOM 5263 C C . VAL B 1 111 ? -21.312 -33.5 -2.098 1 79.69 111 VAL B C 1
ATOM 5265 O O . VAL B 1 111 ? -20.516 -33.875 -1.241 1 79.69 111 VAL B O 1
ATOM 5268 N N . ALA B 1 112 ? -21.516 -34.125 -3.188 1 85.69 112 ALA B N 1
ATOM 5269 C CA . ALA B 1 112 ? -20.531 -35.094 -3.703 1 85.69 112 ALA B CA 1
ATOM 5270 C C . ALA B 1 112 ? -19.875 -34.562 -4.973 1 85.69 112 ALA B C 1
ATOM 5272 O O . ALA B 1 112 ? -20.469 -33.75 -5.695 1 85.69 112 ALA B O 1
ATOM 5273 N N . TRP B 1 113 ? -18.656 -34.938 -5.18 1 89.38 113 TRP B N 1
ATOM 5274 C CA . TRP B 1 113 ? -17.984 -34.531 -6.414 1 89.38 113 TRP B CA 1
ATOM 5275 C C . TRP B 1 113 ? -16.969 -35.594 -6.852 1 89.38 113 TRP B C 1
ATOM 5277 O O . TRP B 1 113 ? -16.547 -36.438 -6.051 1 89.38 113 TRP B O 1
ATOM 5287 N N . THR B 1 114 ? -16.641 -35.594 -8.078 1 91.75 114 THR B N 1
ATOM 5288 C CA . THR B 1 114 ? -15.68 -36.5 -8.664 1 91.75 114 THR B CA 1
ATOM 5289 C C . THR B 1 114 ? -14.742 -35.781 -9.625 1 91.75 114 THR B C 1
ATOM 5291 O O . THR B 1 114 ? -15.125 -34.781 -10.227 1 91.75 114 THR B O 1
ATOM 5294 N N . ALA B 1 115 ? -13.57 -36.25 -9.695 1 92.75 115 ALA B N 1
ATOM 5295 C CA . ALA B 1 115 ? -12.586 -35.75 -10.641 1 92.75 115 ALA B CA 1
ATOM 5296 C C . ALA B 1 115 ? -11.594 -36.812 -11.055 1 92.75 115 ALA B C 1
ATOM 5298 O O . ALA B 1 115 ? -11.406 -37.812 -10.344 1 92.75 115 ALA B O 1
ATOM 5299 N N . SER B 1 116 ? -11.07 -36.688 -12.234 1 96.06 116 SER B N 1
ATOM 5300 C CA . SER B 1 116 ? -10.016 -37.562 -12.742 1 96.06 116 SER B CA 1
ATOM 5301 C C . SER B 1 116 ? -8.852 -36.75 -13.289 1 96.06 116 SER B C 1
ATOM 5303 O O . SER B 1 116 ? -9.047 -35.688 -13.883 1 96.06 116 SER B O 1
ATOM 5305 N N . LYS B 1 117 ? -7.734 -37.25 -13.07 1 97.25 117 LYS B N 1
ATOM 5306 C CA . LYS B 1 117 ? -6.531 -36.594 -13.578 1 97.25 117 LYS B CA 1
ATOM 5307 C C . LYS B 1 117 ? -5.586 -37.594 -14.227 1 97.25 117 LYS B C 1
ATOM 5309 O O . LYS B 1 117 ? -5.34 -38.688 -13.672 1 97.25 117 LYS B O 1
ATOM 5314 N N . ASP B 1 118 ? -5.133 -37.25 -15.414 1 96.56 118 ASP B N 1
ATOM 5315 C CA . ASP B 1 118 ? -4.051 -38.031 -16.031 1 96.56 118 ASP B CA 1
ATOM 5316 C C . ASP B 1 118 ? -2.73 -37.812 -15.297 1 96.56 118 ASP B C 1
ATOM 5318 O O . ASP B 1 118 ? -2.15 -36.719 -15.367 1 96.56 118 ASP B O 1
ATOM 5322 N N . VAL B 1 119 ? -2.221 -38.844 -14.633 1 97.5 119 VAL B N 1
ATOM 5323 C CA . VAL B 1 119 ? -0.999 -38.688 -13.852 1 97.5 119 VAL B CA 1
ATOM 5324 C C . VAL B 1 119 ? 0.121 -39.531 -14.484 1 97.5 119 VAL B C 1
ATOM 5326 O O . VAL B 1 119 ? 1.062 -39.938 -13.797 1 97.5 119 VAL B O 1
ATOM 5329 N N . THR B 1 120 ? 0.043 -39.75 -15.758 1 96.06 120 THR B N 1
ATOM 5330 C CA . THR B 1 120 ? 1.018 -40.562 -16.484 1 96.06 120 THR B CA 1
ATOM 5331 C C . THR B 1 120 ? 2.406 -39.938 -16.406 1 96.06 120 THR B C 1
ATOM 5333 O O . THR B 1 120 ? 3.412 -40.656 -16.344 1 96.06 120 THR B O 1
ATOM 5336 N N . ARG B 1 121 ? 2.463 -38.688 -16.375 1 95.75 121 ARG B N 1
ATOM 5337 C CA . ARG B 1 121 ? 3.754 -38 -16.375 1 95.75 121 ARG B CA 1
ATOM 5338 C C . ARG B 1 121 ? 4.562 -38.344 -15.133 1 95.75 121 ARG B C 1
ATOM 5340 O O . ARG B 1 121 ? 5.773 -38.125 -15.094 1 95.75 121 ARG B O 1
ATOM 5347 N N . TYR B 1 122 ? 3.896 -38.875 -14.148 1 97.5 122 TYR B N 1
ATOM 5348 C CA . TYR B 1 122 ? 4.582 -39.25 -12.914 1 97.5 122 TYR B CA 1
ATOM 5349 C C . TYR B 1 122 ? 4.895 -40.719 -12.891 1 97.5 122 TYR B C 1
ATOM 5351 O O . TYR B 1 122 ? 5.066 -41.312 -11.82 1 97.5 122 TYR B O 1
ATOM 5359 N N . SER B 1 123 ? 4.957 -41.375 -13.961 1 95.38 123 SER B N 1
ATOM 5360 C CA . SER B 1 123 ? 5.102 -42.812 -14.07 1 95.38 123 SER B CA 1
ATOM 5361 C C . SER B 1 123 ? 6.348 -43.312 -13.336 1 95.38 123 SER B C 1
ATOM 5363 O O . SER B 1 123 ? 6.316 -44.344 -12.672 1 95.38 123 SER B O 1
ATOM 5365 N N . SER B 1 124 ? 7.492 -42.625 -13.484 1 95.06 124 SER B N 1
ATOM 5366 C CA . SER B 1 124 ? 8.727 -43.062 -12.828 1 95.06 124 SER B CA 1
ATOM 5367 C C . SER B 1 124 ? 8.547 -43.125 -11.32 1 95.06 124 SER B C 1
ATOM 5369 O O . SER B 1 124 ? 9.172 -43.969 -10.656 1 95.06 124 SER B O 1
ATOM 5371 N N . LEU B 1 125 ? 7.734 -42.25 -10.844 1 95.88 125 LEU B N 1
ATOM 5372 C CA . LEU B 1 125 ? 7.43 -42.25 -9.422 1 95.88 125 LEU B CA 1
ATOM 5373 C C . LEU B 1 125 ? 6.43 -43.344 -9.062 1 95.88 125 LEU B C 1
ATOM 5375 O O . LEU B 1 125 ? 6.617 -44.062 -8.078 1 95.88 125 LEU B O 1
ATOM 5379 N N . LEU B 1 126 ? 5.426 -43.5 -9.828 1 95.88 126 LEU B N 1
ATOM 5380 C CA . LEU B 1 126 ? 4.297 -44.375 -9.547 1 95.88 126 LEU B CA 1
ATOM 5381 C C . LEU B 1 126 ? 4.695 -45.844 -9.688 1 95.88 126 LEU B C 1
ATOM 5383 O O . LEU B 1 126 ? 4.098 -46.719 -9.062 1 95.88 126 LEU B O 1
ATOM 5387 N N . LEU B 1 127 ? 5.695 -46.094 -10.445 1 93.88 127 LEU B N 1
ATOM 5388 C CA . LEU B 1 127 ? 6.082 -47.469 -10.719 1 93.88 127 LEU B CA 1
ATOM 5389 C C . LEU B 1 127 ? 7.387 -47.812 -10.008 1 93.88 127 LEU B C 1
ATOM 5391 O O . LEU B 1 127 ? 7.945 -48.906 -10.227 1 93.88 127 LEU B O 1
ATOM 5395 N N . LYS B 1 128 ? 7.773 -46.906 -9.234 1 93 128 LYS B N 1
ATOM 5396 C CA . LYS B 1 128 ? 8.969 -47.188 -8.438 1 93 128 LYS B CA 1
ATOM 5397 C C . LYS B 1 128 ? 8.758 -48.406 -7.527 1 93 128 LYS B C 1
ATOM 5399 O O . LYS B 1 128 ? 7.738 -48.5 -6.84 1 93 128 LYS B O 1
ATOM 5404 N N . LYS B 1 129 ? 9.742 -49.219 -7.422 1 88.19 129 LYS B N 1
ATOM 5405 C CA . LYS B 1 129 ? 9.609 -50.5 -6.695 1 88.19 129 LYS B CA 1
ATOM 5406 C C . LYS B 1 129 ? 9.672 -50.25 -5.188 1 88.19 129 LYS B C 1
ATOM 5408 O O . LYS B 1 129 ? 9.008 -50.969 -4.422 1 88.19 129 LYS B O 1
ATOM 5413 N N . GLU B 1 130 ? 10.383 -49.344 -4.793 1 89.62 130 GLU B N 1
ATOM 5414 C CA . GLU B 1 130 ? 10.508 -49.062 -3.365 1 89.62 130 GLU B CA 1
ATOM 5415 C C . GLU B 1 130 ? 9.211 -48.5 -2.797 1 89.62 130 GLU B C 1
ATOM 5417 O O . GLU B 1 130 ? 8.516 -47.719 -3.461 1 89.62 130 GLU B O 1
ATOM 5422 N N . ALA B 1 131 ? 8.945 -48.938 -1.627 1 89.5 131 ALA B N 1
ATOM 5423 C CA . ALA B 1 131 ? 7.77 -48.406 -0.941 1 89.5 131 ALA B CA 1
ATOM 5424 C C . ALA B 1 131 ? 7.879 -46.906 -0.73 1 89.5 131 ALA B C 1
ATOM 5426 O O . ALA B 1 131 ? 8.961 -46.406 -0.427 1 89.5 131 ALA B O 1
ATOM 5427 N N . GLN B 1 132 ? 6.742 -46.312 -1.031 1 93.94 132 GLN B N 1
ATOM 5428 C CA . GLN B 1 132 ? 6.664 -44.844 -0.863 1 93.94 132 GLN B CA 1
ATOM 5429 C C . GLN B 1 132 ? 5.477 -44.469 0.011 1 93.94 132 GLN B C 1
ATOM 5431 O O . GLN B 1 132 ? 4.625 -45.312 0.316 1 93.94 132 GLN B O 1
ATOM 5436 N N . GLU B 1 133 ? 5.523 -43.25 0.472 1 92.81 133 GLU B N 1
ATOM 5437 C CA . GLU B 1 133 ? 4.402 -42.719 1.26 1 92.81 133 GLU B CA 1
ATOM 5438 C C . GLU B 1 133 ? 3.498 -41.844 0.423 1 92.81 133 GLU B C 1
ATOM 5440 O O . GLU B 1 133 ? 3.98 -40.969 -0.297 1 92.81 133 GLU B O 1
ATOM 5445 N N . LEU B 1 134 ? 2.27 -42.125 0.47 1 94.19 134 LEU B N 1
ATOM 5446 C CA . LEU B 1 134 ? 1.24 -41.281 -0.085 1 94.19 134 LEU B CA 1
ATOM 5447 C C . LEU B 1 134 ? 0.644 -40.375 0.997 1 94.19 134 LEU B C 1
ATOM 5449 O O . LEU B 1 134 ? 0.173 -40.875 2.025 1 94.19 134 LEU B O 1
ATOM 5453 N N . VAL B 1 135 ? 0.677 -39.094 0.762 1 93.25 135 VAL B N 1
ATOM 5454 C CA . VAL B 1 135 ? 0.152 -38.125 1.73 1 93.25 135 VAL B CA 1
ATOM 5455 C C . VAL B 1 135 ? -0.985 -37.312 1.1 1 93.25 135 VAL B C 1
ATOM 5457 O O . VAL B 1 135 ? -0.862 -36.844 -0.029 1 93.25 135 VAL B O 1
ATOM 5460 N N . VAL B 1 136 ? -2.105 -37.281 1.749 1 92.81 136 VAL B N 1
ATOM 5461 C CA . VAL B 1 136 ? -3.217 -36.406 1.386 1 92.81 136 VAL B CA 1
ATOM 5462 C C . VAL B 1 136 ? -3.484 -35.438 2.514 1 92.81 136 VAL B C 1
ATOM 5464 O O . VAL B 1 136 ? -3.652 -35.812 3.67 1 92.81 136 VAL B O 1
ATOM 5467 N N . SER B 1 137 ? -3.486 -34.156 2.156 1 90.19 137 SER B N 1
ATOM 5468 C CA . SER B 1 137 ? -3.652 -33.125 3.188 1 90.19 137 SER B CA 1
ATOM 5469 C C . SER B 1 137 ? -4.684 -32.094 2.773 1 90.19 137 SER B C 1
ATOM 5471 O O . SER B 1 137 ? -4.648 -31.578 1.651 1 90.19 137 SER B O 1
ATOM 5473 N N . PHE B 1 138 ? -5.594 -31.797 3.744 1 85.19 138 PHE B N 1
ATOM 5474 C CA . PHE B 1 138 ? -6.594 -30.75 3.586 1 85.19 138 PHE B CA 1
ATOM 5475 C C . PHE B 1 138 ? -6.23 -29.531 4.422 1 85.19 138 PHE B C 1
ATOM 5477 O O . PHE B 1 138 ? -5.855 -29.656 5.59 1 85.19 138 PHE B O 1
ATOM 5484 N N . ARG B 1 139 ? -6.293 -28.359 3.717 1 80.44 139 ARG B N 1
ATOM 5485 C CA . ARG B 1 139 ? -6.199 -27.109 4.461 1 80.44 139 ARG B CA 1
ATOM 5486 C C . ARG B 1 139 ? -7.578 -26.484 4.664 1 80.44 139 ARG B C 1
ATOM 5488 O O . ARG B 1 139 ? -8.297 -26.219 3.697 1 80.44 139 ARG B O 1
ATOM 5495 N N . HIS B 1 140 ? -8.094 -26.578 5.895 1 68.31 140 HIS B N 1
ATOM 5496 C CA . HIS B 1 140 ? -9.391 -25.969 6.148 1 68.31 140 HIS B CA 1
ATOM 5497 C C . HIS B 1 140 ? -9.375 -25.125 7.422 1 68.31 140 HIS B C 1
ATOM 5499 O O . HIS B 1 140 ? -8.656 -25.453 8.367 1 68.31 140 HIS B O 1
ATOM 5505 N N . PRO B 1 141 ? -10.07 -23.922 7.387 1 55.88 141 PRO B N 1
ATOM 5506 C CA . PRO B 1 141 ? -10.211 -23.219 8.664 1 55.88 141 PRO B CA 1
ATOM 5507 C C . PRO B 1 141 ? -10.953 -24.047 9.711 1 55.88 141 PRO B C 1
ATOM 5509 O O . PRO B 1 141 ? -11.836 -24.844 9.359 1 55.88 141 PRO B O 1
ATOM 5512 N N . VAL B 1 142 ? -10.367 -24.312 10.914 1 48.34 142 VAL B N 1
ATOM 5513 C CA . VAL B 1 142 ? -10.898 -25.109 12.008 1 48.34 142 VAL B CA 1
ATOM 5514 C C . VAL B 1 142 ? -12.234 -24.531 12.477 1 48.34 142 VAL B C 1
ATOM 5516 O O . VAL B 1 142 ? -12.281 -23.391 12.953 1 48.34 142 VAL B O 1
ATOM 5519 N N . SER B 1 143 ? -13.188 -24.516 11.773 1 48.75 143 SER B N 1
ATOM 5520 C CA . SER B 1 143 ? -14.344 -24.125 12.57 1 48.75 143 SER B CA 1
ATOM 5521 C C . SER B 1 143 ? -14.906 -25.297 13.352 1 48.75 143 SER B C 1
ATOM 5523 O O . SER B 1 143 ? -14.688 -26.453 13 1 48.75 143 SER B O 1
ATOM 5525 N N . GLN B 1 144 ? -15.312 -25.125 14.617 1 45.66 144 GLN B N 1
ATOM 5526 C CA . GLN B 1 144 ? -15.93 -26 15.602 1 45.66 144 GLN B CA 1
ATOM 5527 C C . GLN B 1 144 ? -16.797 -27.062 14.93 1 45.66 144 GLN B C 1
ATOM 5529 O O . GLN B 1 144 ? -16.969 -28.156 15.453 1 45.66 144 GLN B O 1
ATOM 5534 N N . ASP B 1 145 ? -17.672 -26.719 14.148 1 48.84 145 ASP B N 1
ATOM 5535 C CA . ASP B 1 145 ? -18.578 -27.719 13.578 1 48.84 145 ASP B CA 1
ATOM 5536 C C . ASP B 1 145 ? -17.875 -28.5 12.469 1 48.84 145 ASP B C 1
ATOM 5538 O O . ASP B 1 145 ? -17.875 -28.078 11.312 1 48.84 145 ASP B O 1
ATOM 5542 N N . ALA B 1 146 ? -17.016 -29.281 12.922 1 51.5 146 ALA B N 1
ATOM 5543 C CA . ALA B 1 146 ? -15.969 -29.969 12.164 1 51.5 146 ALA B CA 1
ATOM 5544 C C . ALA B 1 146 ? -16.562 -30.719 10.977 1 51.5 146 ALA B C 1
ATOM 5546 O O . ALA B 1 146 ? -17.484 -31.516 11.133 1 51.5 146 ALA B O 1
ATOM 5547 N N . ARG B 1 147 ? -16.406 -30.297 9.672 1 61.31 147 ARG B N 1
ATOM 5548 C CA . ARG B 1 147 ? -16.703 -30.766 8.32 1 61.31 147 ARG B CA 1
ATOM 5549 C C . ARG B 1 147 ? -15.953 -32.062 8.016 1 61.31 147 ARG B C 1
ATOM 5551 O O . ARG B 1 147 ? -14.766 -32.188 8.305 1 61.31 147 ARG B O 1
ATOM 5558 N N . VAL B 1 148 ? -16.844 -33.125 7.801 1 76.06 148 VAL B N 1
ATOM 5559 C CA . VAL B 1 148 ? -16.203 -34.375 7.438 1 76.06 148 VAL B CA 1
ATOM 5560 C C . VAL B 1 148 ? -16.203 -34.531 5.918 1 76.06 148 VAL B C 1
ATOM 5562 O O . VAL B 1 148 ? -17.234 -34.406 5.27 1 76.06 148 VAL B O 1
ATOM 5565 N N . TYR B 1 149 ? -15.031 -34.625 5.34 1 83.06 149 TYR B N 1
ATOM 5566 C CA . TYR B 1 149 ? -14.852 -34.969 3.934 1 83.06 149 TYR B CA 1
ATOM 5567 C C . TYR B 1 149 ? -14.578 -36.438 3.76 1 83.06 149 TYR B C 1
ATOM 5569 O O . TYR B 1 149 ? -13.562 -36.969 4.227 1 83.06 149 TYR B O 1
ATOM 5577 N N . ARG B 1 150 ? -15.508 -37.094 3.162 1 87.62 150 ARG B N 1
ATOM 5578 C CA . ARG B 1 150 ? -15.305 -38.5 2.832 1 87.62 150 ARG B CA 1
ATOM 5579 C C . ARG B 1 150 ? -14.656 -38.656 1.461 1 87.62 150 ARG B C 1
ATOM 5581 O O . ARG B 1 150 ? -15.266 -38.312 0.439 1 87.62 150 ARG B O 1
ATOM 5588 N N . ILE B 1 151 ? -13.453 -39.188 1.518 1 91.44 151 ILE B N 1
ATOM 5589 C CA . ILE B 1 151 ? -12.688 -39.25 0.279 1 91.44 151 ILE B CA 1
ATOM 5590 C C . ILE B 1 151 ? -12.367 -40.688 -0.083 1 91.44 151 ILE B C 1
ATOM 5592 O O . ILE B 1 151 ? -11.969 -41.469 0.776 1 91.44 151 ILE B O 1
ATOM 5596 N N . THR B 1 152 ? -12.633 -41.031 -1.326 1 95.62 152 THR B N 1
ATOM 5597 C CA . THR B 1 152 ? -12.172 -42.281 -1.916 1 95.62 152 THR B CA 1
ATOM 5598 C C . THR B 1 152 ? -11.344 -42 -3.166 1 95.62 152 THR B C 1
ATOM 5600 O O . THR B 1 152 ? -11.773 -41.281 -4.066 1 95.62 152 THR B O 1
ATOM 5603 N N . MET B 1 153 ? -10.148 -42.656 -3.205 1 96.88 153 MET B N 1
ATOM 5604 C CA . MET B 1 153 ? -9.25 -42.469 -4.34 1 96.88 153 MET B CA 1
ATOM 5605 C C . MET B 1 153 ? -8.875 -43.781 -4.973 1 96.88 153 MET B C 1
ATOM 5607 O O . MET B 1 153 ? -8.531 -44.75 -4.27 1 96.88 153 MET B O 1
ATOM 5611 N N . PHE B 1 154 ? -8.945 -43.781 -6.289 1 96.88 154 PHE B N 1
ATOM 5612 C CA . PHE B 1 154 ? -8.484 -44.906 -7.066 1 96.88 154 PHE B CA 1
ATOM 5613 C C . PHE B 1 154 ? -7.398 -44.5 -8.055 1 96.88 154 PHE B C 1
ATOM 5615 O O . PHE B 1 154 ? -7.328 -43.344 -8.445 1 96.88 154 PHE B O 1
ATOM 5622 N N . ILE B 1 155 ? -6.594 -45.438 -8.344 1 97 155 ILE B N 1
ATOM 5623 C CA . ILE B 1 155 ? -5.645 -45.25 -9.438 1 97 155 ILE B CA 1
ATOM 5624 C C . ILE B 1 155 ? -5.797 -46.375 -10.453 1 97 155 ILE B C 1
ATOM 5626 O O . ILE B 1 155 ? -5.926 -47.531 -10.086 1 97 155 ILE B O 1
ATOM 5630 N N . LEU B 1 156 ? -5.883 -46 -11.688 1 97.06 156 LEU B N 1
ATOM 5631 C CA . LEU B 1 156 ? -6.055 -46.938 -12.789 1 97.06 156 LEU B CA 1
ATOM 5632 C C . LEU B 1 156 ? -4.801 -47 -13.648 1 97.06 156 LEU B C 1
ATOM 5634 O O . LEU B 1 156 ? -4.375 -46 -14.211 1 97.06 156 LEU B O 1
ATOM 5638 N N . PHE B 1 157 ? -4.258 -48.188 -13.75 1 96.56 157 PHE B N 1
ATOM 5639 C CA . PHE B 1 157 ? -3.104 -48.438 -14.602 1 96.56 157 PHE B CA 1
ATOM 5640 C C . PHE B 1 157 ? -3.531 -49.125 -15.898 1 96.56 157 PHE B C 1
ATOM 5642 O O . PHE B 1 157 ? -3.938 -50.312 -15.883 1 96.56 157 PHE B O 1
ATOM 5649 N N . TYR B 1 158 ? -3.385 -48.438 -17.016 1 95.06 158 TYR B N 1
ATOM 5650 C CA . TYR B 1 158 ? -3.758 -49.031 -18.297 1 95.06 158 TYR B CA 1
ATOM 5651 C C . TYR B 1 158 ? -2.551 -49.656 -18.984 1 95.06 158 TYR B C 1
ATOM 5653 O O . TYR B 1 158 ? -1.592 -48.938 -19.328 1 95.06 158 TYR B O 1
ATOM 5661 N N . PRO B 1 159 ? -2.619 -50.906 -19.281 1 92.19 159 PRO B N 1
ATOM 5662 C CA . PRO B 1 159 ? -1.512 -51.562 -19.984 1 92.19 159 PRO B CA 1
ATOM 5663 C C . PRO B 1 159 ? -1.324 -51.031 -21.406 1 92.19 159 PRO B C 1
ATOM 5665 O O . PRO B 1 159 ? -2.285 -50.562 -22.031 1 92.19 159 PRO B O 1
ATOM 5668 N N . THR B 1 160 ? -0.083 -51.062 -21.828 1 87.94 160 THR B N 1
ATOM 5669 C CA . THR B 1 160 ? 0.207 -50.688 -23.203 1 87.94 160 THR B CA 1
ATOM 5670 C C . THR B 1 160 ? -0.431 -51.688 -24.172 1 87.94 160 THR B C 1
ATOM 5672 O O . THR B 1 160 ? -0.389 -52.906 -23.953 1 87.94 160 THR B O 1
ATOM 5675 N N . ASP B 1 161 ? -1.123 -51.156 -25.156 1 78 161 ASP B N 1
ATOM 5676 C CA . ASP B 1 161 ? -1.727 -52.031 -26.156 1 78 161 ASP B CA 1
ATOM 5677 C C . ASP B 1 161 ? -0.67 -52.562 -27.125 1 78 161 ASP B C 1
ATOM 5679 O O . ASP B 1 161 ? -0.154 -51.844 -27.969 1 78 161 ASP B O 1
ATOM 5683 N N . ASN B 1 162 ? -0.125 -53.781 -26.891 1 63 162 ASN B N 1
ATOM 5684 C CA . ASN B 1 162 ? 0.918 -54.406 -27.688 1 63 162 ASN B CA 1
ATOM 5685 C C . ASN B 1 162 ? 0.45 -54.656 -29.125 1 63 162 ASN B C 1
ATOM 5687 O O . ASN B 1 162 ? 1.261 -54.938 -30 1 63 162 ASN B O 1
ATOM 5691 N N . ARG B 1 163 ? -0.791 -54.906 -29.5 1 60.31 163 ARG B N 1
ATOM 5692 C CA . ARG B 1 163 ? -1.232 -55.156 -30.859 1 60.31 163 ARG B CA 1
ATOM 5693 C C . ARG B 1 163 ? -0.965 -53.938 -31.75 1 60.31 163 ARG B C 1
ATOM 5695 O O . ARG B 1 163 ? -0.957 -54.062 -32.969 1 60.31 163 ARG B O 1
ATOM 5702 N N . LYS B 1 164 ? -1.025 -52.844 -31.297 1 54.59 164 LYS B N 1
ATOM 5703 C CA . LYS B 1 164 ? -0.71 -51.625 -32.062 1 54.59 164 LYS B CA 1
ATOM 5704 C C . LYS B 1 164 ? 0.799 -51.406 -32.156 1 54.59 164 LYS B C 1
ATOM 5706 O O . LYS B 1 164 ? 1.495 -51.375 -31.141 1 54.59 164 LYS B O 1
ATOM 5711 N N . ASN B 1 165 ? 1.343 -52.281 -33.062 1 43.22 165 ASN B N 1
ATOM 5712 C CA . ASN B 1 165 ? 2.752 -52.25 -33.438 1 43.22 165 ASN B CA 1
ATOM 5713 C C . ASN B 1 165 ? 3.312 -50.812 -33.406 1 43.22 165 ASN B C 1
ATOM 5715 O O . ASN B 1 165 ? 3.57 -50.219 -34.438 1 43.22 165 ASN B O 1
ATOM 5719 N N . ASN B 1 166 ? 2.707 -50.031 -32.781 1 42.81 166 ASN B N 1
ATOM 5720 C CA . ASN B 1 166 ? 3.477 -48.812 -32.969 1 42.81 166 ASN B CA 1
ATOM 5721 C C . ASN B 1 166 ? 4.949 -49.031 -32.656 1 42.81 166 ASN B C 1
ATOM 5723 O O . ASN B 1 166 ? 5.285 -49.406 -31.516 1 42.81 166 ASN B O 1
ATOM 5727 N N . PRO B 1 167 ? 5.703 -49.531 -33.719 1 39.16 167 PRO B N 1
ATOM 5728 C CA . PRO B 1 167 ? 7.129 -49.625 -33.406 1 39.16 167 PRO B CA 1
ATOM 5729 C C . PRO B 1 167 ? 7.547 -48.656 -32.312 1 39.16 167 PRO B C 1
ATOM 5731 O O . PRO B 1 167 ? 6.957 -47.562 -32.188 1 39.16 167 PRO B O 1
ATOM 5734 N N . PRO B 1 168 ? 7.961 -49.25 -31.25 1 38.59 168 PRO B N 1
ATOM 5735 C CA . PRO B 1 168 ? 8.617 -48.188 -30.5 1 38.59 168 PRO B CA 1
ATOM 5736 C C . PRO B 1 168 ? 9.25 -47.125 -31.422 1 38.59 168 PRO B C 1
ATOM 5738 O O . PRO B 1 168 ? 10.008 -47.5 -32.344 1 38.59 168 PRO B O 1
ATOM 5741 N N . ASN B 1 169 ? 8.508 -46.406 -32.219 1 34.5 169 ASN B N 1
ATOM 5742 C CA . ASN B 1 169 ? 9.359 -45.469 -32.938 1 34.5 169 ASN B CA 1
ATOM 5743 C C . ASN B 1 169 ? 10.797 -45.5 -32.438 1 34.5 169 ASN B C 1
ATOM 5745 O O . ASN B 1 169 ? 11.031 -45.344 -31.219 1 34.5 169 ASN B O 1
ATOM 5749 N N . ASN B 1 170 ? 11.617 -46.375 -33.031 1 34.41 170 ASN B N 1
ATOM 5750 C CA . ASN B 1 170 ? 13.062 -46.344 -32.875 1 34.41 170 ASN B CA 1
ATOM 5751 C C . ASN B 1 170 ? 13.555 -44.969 -32.406 1 34.41 170 ASN B C 1
ATOM 5753 O O . ASN B 1 170 ? 14.766 -44.75 -32.312 1 34.41 170 ASN B O 1
ATOM 5757 N N . MET B 1 171 ? 13 -44.094 -33.219 1 36.38 171 MET B N 1
ATOM 5758 C CA . MET B 1 171 ? 13.625 -42.844 -32.781 1 36.38 171 MET B CA 1
ATOM 5759 C C . MET B 1 171 ? 13.664 -42.75 -31.25 1 36.38 171 MET B C 1
ATOM 5761 O O . MET B 1 171 ? 12.672 -43.031 -30.578 1 36.38 171 MET B O 1
ATOM 5765 N N . ILE B 1 172 ? 14.695 -43 -30.719 1 39.94 172 ILE B N 1
ATOM 5766 C CA . ILE B 1 172 ? 15.25 -42.688 -29.406 1 39.94 172 ILE B CA 1
ATOM 5767 C C . ILE B 1 172 ? 14.266 -41.812 -28.625 1 39.94 172 ILE B C 1
ATOM 5769 O O . ILE B 1 172 ? 13.883 -40.75 -29.062 1 39.94 172 ILE B O 1
ATOM 5773 N N . ASP B 1 173 ? 13.25 -42.406 -27.906 1 49.94 173 ASP B N 1
ATOM 5774 C CA . ASP B 1 173 ? 12.656 -42.031 -26.641 1 49.94 173 ASP B CA 1
ATOM 5775 C C . ASP B 1 173 ? 13.398 -40.844 -26.016 1 49.94 173 ASP B C 1
ATOM 5777 O O . ASP B 1 173 ? 14.109 -41 -25.016 1 49.94 173 ASP B O 1
ATOM 5781 N N . LEU B 1 174 ? 14.055 -40.25 -26.75 1 60.28 174 LEU B N 1
ATOM 5782 C CA . LEU B 1 174 ? 14.781 -39.125 -26.172 1 60.28 174 LEU B CA 1
ATOM 5783 C C . LEU B 1 174 ? 13.844 -38.219 -25.391 1 60.28 174 LEU B C 1
ATOM 5785 O O . LEU B 1 174 ? 12.633 -38.188 -25.641 1 60.28 174 LEU B O 1
ATOM 5789 N N . GLY B 1 175 ? 14.297 -37.906 -24.297 1 68.56 175 GLY B N 1
ATOM 5790 C CA . GLY B 1 175 ? 13.68 -37.031 -23.312 1 68.56 175 GLY B CA 1
ATOM 5791 C C . GLY B 1 175 ? 13.094 -35.75 -23.906 1 68.56 175 GLY B C 1
ATOM 5792 O O . GLY B 1 175 ? 12.508 -34.938 -23.203 1 68.56 175 GLY B O 1
ATOM 5793 N N . PHE B 1 176 ? 12.984 -35.781 -25.406 1 71.12 176 PHE B N 1
ATOM 5794 C CA . PHE B 1 176 ? 12.578 -34.5 -25.984 1 71.12 176 PHE B CA 1
ATOM 5795 C C . PHE B 1 176 ? 11.297 -34.656 -26.797 1 71.12 176 PHE B C 1
ATOM 5797 O O . PHE B 1 176 ? 10.797 -33.688 -27.375 1 71.12 176 PHE B O 1
ATOM 5804 N N . GLY B 1 177 ? 10.766 -35.812 -26.766 1 68.19 177 GLY B N 1
ATOM 5805 C CA . GLY B 1 177 ? 9.492 -36.031 -27.438 1 68.19 177 GLY B CA 1
ATOM 5806 C C . GLY B 1 177 ? 8.305 -35.531 -26.656 1 68.19 177 GLY B C 1
ATOM 5807 O O . GLY B 1 177 ? 8.422 -35.25 -25.453 1 68.19 177 GLY B O 1
ATOM 5808 N N . SER B 1 178 ? 7.227 -35.469 -27.375 1 67.56 178 SER B N 1
ATOM 5809 C CA . SER B 1 178 ? 6.023 -34.875 -26.781 1 67.56 178 SER B CA 1
ATOM 5810 C C . SER B 1 178 ? 5.496 -35.75 -25.656 1 67.56 178 SER B C 1
ATOM 5812 O O . SER B 1 178 ? 4.883 -35.25 -24.703 1 67.56 178 SER B O 1
ATOM 5814 N N . GLU B 1 179 ? 5.754 -36.969 -25.656 1 72.31 179 GLU B N 1
ATOM 5815 C CA . GLU B 1 179 ? 5.176 -37.844 -24.641 1 72.31 179 GLU B CA 1
ATOM 5816 C C . GLU B 1 179 ? 6.254 -38.406 -23.719 1 72.31 179 GLU B C 1
ATOM 5818 O O . GLU B 1 179 ? 6.02 -39.375 -23.016 1 72.31 179 GLU B O 1
ATOM 5823 N N . SER B 1 180 ? 7.352 -37.75 -23.812 1 81.12 180 SER B N 1
ATOM 5824 C CA . SER B 1 180 ? 8.445 -38.25 -22.969 1 81.12 180 SER B CA 1
ATOM 5825 C C . SER B 1 180 ? 8.133 -38.031 -21.5 1 81.12 180 SER B C 1
ATOM 5827 O O . SER B 1 180 ? 7.516 -37.031 -21.125 1 81.12 180 SER B O 1
ATOM 5829 N N . LYS B 1 181 ? 8.586 -39.094 -20.75 1 90.75 181 LYS B N 1
ATOM 5830 C CA . LYS B 1 181 ? 8.398 -39.031 -19.312 1 90.75 181 LYS B CA 1
ATOM 5831 C C . LYS B 1 181 ? 9.734 -38.969 -18.578 1 90.75 181 LYS B C 1
ATOM 5833 O O . LYS B 1 181 ? 10.703 -39.625 -19 1 90.75 181 LYS B O 1
ATOM 5838 N N . ALA B 1 182 ? 9.727 -38.281 -17.531 1 96 182 ALA B N 1
ATOM 5839 C CA . ALA B 1 182 ? 10.953 -38.156 -16.734 1 96 182 ALA B CA 1
ATOM 5840 C C . ALA B 1 182 ? 11.336 -39.5 -16.125 1 96 182 ALA B C 1
ATOM 5842 O O . ALA B 1 182 ? 10.461 -40.312 -15.789 1 96 182 ALA B O 1
ATOM 5843 N N . ASP B 1 183 ? 12.633 -39.656 -15.953 1 95.56 183 ASP B N 1
ATOM 5844 C CA . ASP B 1 183 ? 13.164 -40.875 -15.328 1 95.56 183 ASP B CA 1
ATOM 5845 C C . ASP B 1 183 ? 13.125 -40.75 -13.805 1 95.56 183 ASP B C 1
ATOM 5847 O O . ASP B 1 183 ? 13.055 -41.781 -13.109 1 95.56 183 ASP B O 1
ATOM 5851 N N . LEU B 1 184 ? 13.258 -39.562 -13.367 1 96.88 184 LEU B N 1
ATOM 5852 C CA . LEU B 1 184 ? 13.289 -39.25 -11.945 1 96.88 184 LEU B CA 1
ATOM 5853 C C . LEU B 1 184 ? 12.539 -37.969 -11.656 1 96.88 184 LEU B C 1
ATOM 5855 O O . LEU B 1 184 ? 12.648 -37 -12.414 1 96.88 184 LEU B O 1
ATOM 5859 N N . ILE B 1 185 ? 11.789 -38 -10.633 1 97.88 185 ILE B N 1
ATOM 5860 C CA . ILE B 1 185 ? 11.109 -36.812 -10.195 1 97.88 185 ILE B CA 1
ATOM 5861 C C . ILE B 1 185 ? 11.469 -36.5 -8.734 1 97.88 185 ILE B C 1
ATOM 5863 O O . ILE B 1 185 ? 11.273 -37.344 -7.859 1 97.88 185 ILE B O 1
ATOM 5867 N N . LEU B 1 186 ? 12.008 -35.312 -8.484 1 97.44 186 LEU B N 1
ATOM 5868 C CA . LEU B 1 186 ? 12.391 -34.875 -7.141 1 97.44 186 LEU B CA 1
ATOM 5869 C C . LEU B 1 186 ? 11.383 -33.875 -6.578 1 97.44 186 LEU B C 1
ATOM 5871 O O . LEU B 1 186 ? 10.969 -32.969 -7.273 1 97.44 186 LEU B O 1
ATOM 5875 N N . PRO B 1 187 ? 10.953 -34.125 -5.383 1 96.75 187 PRO B N 1
ATOM 5876 C CA . PRO B 1 187 ? 10.086 -33.125 -4.754 1 96.75 187 PRO B CA 1
ATOM 5877 C C . PRO B 1 187 ? 10.828 -31.828 -4.406 1 96.75 187 PRO B C 1
ATOM 5879 O O . PRO B 1 187 ? 11.93 -31.875 -3.854 1 96.75 187 PRO B O 1
ATOM 5882 N N . ILE B 1 188 ? 10.305 -30.719 -4.816 1 97.31 188 ILE B N 1
ATOM 5883 C CA . ILE B 1 188 ? 10.719 -29.406 -4.359 1 97.31 188 ILE B CA 1
ATOM 5884 C C . ILE B 1 188 ? 9.625 -28.797 -3.475 1 97.31 188 ILE B C 1
ATOM 5886 O O . ILE B 1 188 ? 8.688 -28.188 -3.975 1 97.31 188 ILE B O 1
ATOM 5890 N N . SER B 1 189 ? 9.75 -29.078 -2.244 1 88.44 189 SER B N 1
ATOM 5891 C CA . SER B 1 189 ? 8.648 -28.766 -1.336 1 88.44 189 SER B CA 1
ATOM 5892 C C . SER B 1 189 ? 9.164 -28.297 0.021 1 88.44 189 SER B C 1
ATOM 5894 O O . SER B 1 189 ? 10.375 -28.172 0.221 1 88.44 189 SER B O 1
ATOM 5896 N N . GLY B 1 190 ? 8.188 -27.922 0.819 1 78.19 190 GLY B N 1
ATOM 5897 C CA . GLY B 1 190 ? 8.523 -27.594 2.195 1 78.19 190 GLY B CA 1
ATOM 5898 C C . GLY B 1 190 ? 9.031 -28.781 2.988 1 78.19 190 GLY B C 1
ATOM 5899 O O . GLY B 1 190 ? 9.555 -29.734 2.416 1 78.19 190 GLY B O 1
ATOM 5900 N N . ASP B 1 191 ? 8.883 -28.672 4.242 1 75.19 191 ASP B N 1
ATOM 5901 C CA . ASP B 1 191 ? 9.414 -29.656 5.168 1 75.19 191 ASP B CA 1
ATOM 5902 C C . ASP B 1 191 ? 8.703 -31 5 1 75.19 191 ASP B C 1
ATOM 5904 O O . ASP B 1 191 ? 7.531 -31.141 5.355 1 75.19 191 ASP B O 1
ATOM 5908 N N . LEU B 1 192 ? 9.438 -31.969 4.512 1 75.75 192 LEU B N 1
ATOM 5909 C CA . LEU B 1 192 ? 8.875 -33.281 4.25 1 75.75 192 LEU B CA 1
ATOM 5910 C C . LEU B 1 192 ? 8.57 -34.031 5.551 1 75.75 192 LEU B C 1
ATOM 5912 O O . LEU B 1 192 ? 7.863 -35.031 5.551 1 75.75 192 LEU B O 1
ATOM 5916 N N . LYS B 1 193 ? 9.008 -33.406 6.594 1 74 193 LYS B N 1
ATOM 5917 C CA . LYS B 1 193 ? 8.727 -34 7.898 1 74 193 LYS B CA 1
ATOM 5918 C C . LYS B 1 193 ? 7.414 -33.469 8.477 1 74 193 LYS B C 1
ATOM 5920 O O . LYS B 1 193 ? 6.91 -34.031 9.461 1 74 193 LYS B O 1
ATOM 5925 N N . SER B 1 194 ? 6.938 -32.469 7.676 1 73.5 194 SER B N 1
ATOM 5926 C CA . SER B 1 194 ? 5.672 -31.906 8.148 1 73.5 194 SER B CA 1
ATOM 5927 C C . SER B 1 194 ? 4.523 -32.906 7.934 1 73.5 194 SER B C 1
ATOM 5929 O O . SER B 1 194 ? 4.535 -33.656 6.973 1 73.5 194 SER B O 1
ATOM 5931 N N . LYS B 1 195 ? 3.668 -33 8.93 1 66.38 195 LYS B N 1
ATOM 5932 C CA . LYS B 1 195 ? 2.482 -33.844 8.789 1 66.38 195 LYS B CA 1
ATOM 5933 C C . LYS B 1 195 ? 1.319 -33.062 8.188 1 66.38 195 LYS B C 1
ATOM 5935 O O . LYS B 1 195 ? 0.228 -33.594 8.008 1 66.38 195 LYS B O 1
ATOM 5940 N N . ASP B 1 196 ? 1.557 -31.781 7.848 1 71.31 196 ASP B N 1
ATOM 5941 C CA . ASP B 1 196 ? 0.451 -30.953 7.398 1 71.31 196 ASP B CA 1
ATOM 5942 C C . ASP B 1 196 ? 0.57 -30.625 5.91 1 71.31 196 ASP B C 1
ATOM 5944 O O . ASP B 1 196 ? 0.099 -29.594 5.453 1 71.31 196 ASP B O 1
ATOM 5948 N N . GLY B 1 197 ? 1.193 -31.562 5.156 1 80.62 197 GLY B N 1
ATOM 5949 C CA . GLY B 1 197 ? 1.438 -31.297 3.748 1 80.62 197 GLY B CA 1
ATOM 5950 C C . GLY B 1 197 ? 2.773 -30.625 3.492 1 80.62 197 GLY B C 1
ATOM 5951 O O . GLY B 1 197 ? 3.477 -30.25 4.434 1 80.62 197 GLY B O 1
ATOM 5952 N N . PHE B 1 1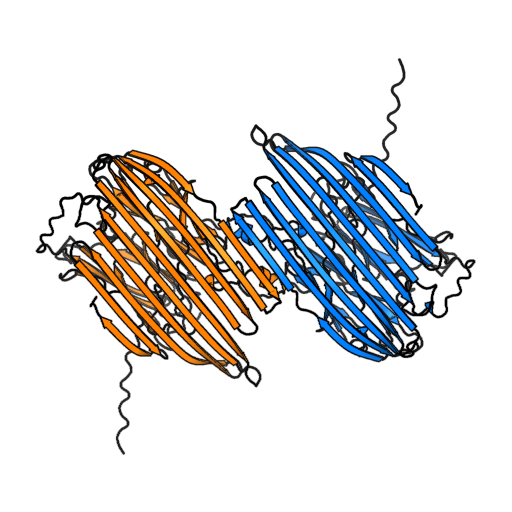98 ? 3.068 -30.469 2.209 1 91.12 198 PHE B N 1
ATOM 5953 C CA . PHE B 1 198 ? 4.449 -30.094 1.929 1 91.12 198 PHE B CA 1
ATOM 5954 C C . PHE B 1 198 ? 4.504 -28.797 1.142 1 91.12 198 PHE B C 1
ATOM 5956 O O . PHE B 1 198 ? 5.5 -28.5 0.477 1 91.12 198 PHE B O 1
ATOM 5963 N N . TRP B 1 199 ? 3.49 -28.016 1.267 1 93.75 199 TRP B N 1
ATOM 5964 C CA . TRP B 1 199 ? 3.494 -26.75 0.539 1 93.75 199 TRP B CA 1
ATOM 5965 C C . TRP B 1 199 ? 4.371 -25.719 1.243 1 93.75 199 TRP B C 1
ATOM 5967 O O . TRP B 1 199 ? 4.41 -25.672 2.475 1 93.75 199 TRP B O 1
ATOM 5977 N N . PHE B 1 200 ? 5.031 -24.922 0.46 1 94.94 200 PHE B N 1
ATOM 5978 C CA . PHE B 1 200 ? 5.516 -23.641 0.976 1 94.94 200 PHE B CA 1
ATOM 5979 C C . PHE B 1 200 ? 4.359 -22.672 1.207 1 94.94 200 PHE B C 1
ATOM 5981 O O . PHE B 1 200 ? 3.441 -22.594 0.388 1 94.94 200 PHE B O 1
ATOM 5988 N N . GLN B 1 201 ? 4.414 -22.062 2.322 1 93 201 GLN B N 1
ATOM 5989 C CA . GLN B 1 201 ? 3.43 -21.016 2.615 1 93 201 GLN B CA 1
ATOM 5990 C C . GLN B 1 201 ? 4.055 -19.625 2.525 1 93 201 GLN B C 1
ATOM 5992 O O . GLN B 1 201 ? 4.91 -19.266 3.34 1 93 201 GLN B O 1
ATOM 5997 N N . ILE B 1 202 ? 3.645 -18.891 1.55 1 95.81 202 ILE B N 1
ATOM 5998 C CA . ILE B 1 202 ? 4.09 -17.5 1.418 1 95.81 202 ILE B CA 1
ATOM 5999 C C . ILE B 1 202 ? 3.074 -16.578 2.072 1 95.81 202 ILE B C 1
ATOM 6001 O O . ILE B 1 202 ? 1.922 -16.5 1.64 1 95.81 202 ILE B O 1
ATOM 6005 N N . GLU B 1 203 ? 3.518 -15.75 3.002 1 94.62 203 GLU B N 1
ATOM 6006 C CA . GLU B 1 203 ? 2.604 -15.023 3.881 1 94.62 203 GLU B CA 1
ATOM 6007 C C . GLU B 1 203 ? 2.475 -13.562 3.457 1 94.62 203 GLU B C 1
ATOM 6009 O O . GLU B 1 203 ? 1.532 -12.875 3.859 1 94.62 203 GLU B O 1
ATOM 6014 N N . ASN B 1 204 ? 3.465 -13.086 2.789 1 93.75 204 ASN B N 1
ATOM 6015 C CA . ASN B 1 204 ? 3.457 -11.703 2.328 1 93.75 204 ASN B CA 1
ATOM 6016 C C . ASN B 1 204 ? 4.449 -11.484 1.19 1 93.75 204 ASN B C 1
ATOM 6018 O O . ASN B 1 204 ? 5.047 -12.445 0.69 1 93.75 204 ASN B O 1
ATOM 6022 N N . SER B 1 205 ? 4.656 -10.258 0.828 1 92.81 205 SER B N 1
ATOM 6023 C CA . SER B 1 205 ? 5.426 -9.945 -0.372 1 92.81 205 SER B CA 1
ATOM 6024 C C . SER B 1 205 ? 6.922 -10.086 -0.119 1 92.81 205 SER B C 1
ATOM 6026 O O . SER B 1 205 ? 7.711 -10.203 -1.062 1 92.81 205 SER B O 1
ATOM 6028 N N . THR B 1 206 ? 7.43 -10.055 1.096 1 92.75 206 THR B N 1
ATOM 6029 C CA . THR B 1 206 ? 8.859 -10.148 1.388 1 92.75 206 THR B CA 1
ATOM 6030 C C . THR B 1 206 ? 9.234 -11.57 1.797 1 92.75 206 THR B C 1
ATOM 6032 O O . THR B 1 206 ? 10.406 -11.867 2.029 1 92.75 206 THR B O 1
ATOM 6035 N N . ASP B 1 207 ? 8.242 -12.414 1.886 1 95.06 207 ASP B N 1
ATOM 6036 C CA . ASP B 1 207 ? 8.477 -13.805 2.285 1 95.06 207 ASP B CA 1
ATOM 6037 C C . ASP B 1 207 ? 9.078 -14.609 1.136 1 95.06 207 ASP B C 1
ATOM 6039 O O . ASP B 1 207 ? 8.453 -14.758 0.084 1 95.06 207 ASP B O 1
ATOM 6043 N N . VAL B 1 208 ? 10.227 -15.148 1.307 1 95 208 VAL B N 1
ATOM 6044 C CA . VAL B 1 208 ? 10.914 -15.969 0.317 1 95 208 VAL B CA 1
ATOM 6045 C C . VAL B 1 208 ? 11.117 -17.375 0.866 1 95 208 VAL B C 1
ATOM 6047 O O . VAL B 1 208 ? 11.586 -17.547 1.996 1 95 208 VAL B O 1
ATOM 6050 N N . LYS B 1 209 ? 10.789 -18.391 0.093 1 96.06 209 LYS B N 1
ATOM 6051 C CA . LYS B 1 209 ? 10.969 -19.781 0.491 1 96.06 209 LYS B CA 1
ATOM 6052 C C . LYS B 1 209 ? 12.055 -20.453 -0.341 1 96.06 209 LYS B C 1
ATOM 6054 O O . LYS B 1 209 ? 12.094 -20.297 -1.562 1 96.06 209 LYS B O 1
ATOM 6059 N N . LEU B 1 210 ? 12.867 -21.188 0.343 1 95.81 210 LEU B N 1
ATOM 6060 C CA . LEU B 1 210 ? 14.016 -21.828 -0.283 1 95.81 210 LEU B CA 1
ATOM 6061 C C . LEU B 1 210 ? 13.898 -23.344 -0.191 1 95.81 210 LEU B C 1
ATOM 6063 O O . LEU B 1 210 ? 13.414 -23.875 0.812 1 95.81 210 LEU B O 1
ATOM 6067 N N . ALA B 1 211 ? 14.312 -24.016 -1.221 1 96 211 ALA B N 1
ATOM 6068 C CA . ALA B 1 211 ? 14.438 -25.469 -1.236 1 96 211 ALA B CA 1
ATOM 6069 C C . ALA B 1 211 ? 15.789 -25.906 -1.808 1 96 211 ALA B C 1
ATOM 6071 O O . ALA B 1 211 ? 16.156 -25.5 -2.914 1 96 211 ALA B O 1
ATOM 6072 N N . SER B 1 212 ? 16.469 -26.719 -1.074 1 96.19 212 SER B N 1
ATOM 6073 C CA . SER B 1 212 ? 17.75 -27.266 -1.548 1 96.19 212 SER B CA 1
ATOM 6074 C C . SER B 1 212 ? 17.547 -28.625 -2.205 1 96.19 212 SER B C 1
ATOM 6076 O O . SER B 1 212 ? 16.688 -29.406 -1.791 1 96.19 212 SER B O 1
ATOM 6078 N N . PHE B 1 213 ? 18.391 -28.891 -3.209 1 96.88 213 PHE B N 1
ATOM 6079 C CA . PHE B 1 213 ? 18.281 -30.172 -3.898 1 96.88 213 PHE B CA 1
ATOM 6080 C C . PHE B 1 213 ? 19.609 -30.562 -4.547 1 96.88 213 PHE B C 1
ATOM 6082 O O . PHE B 1 213 ? 20.5 -29.719 -4.699 1 96.88 213 PHE B O 1
ATOM 6089 N N . GLU B 1 214 ? 19.719 -31.812 -4.84 1 96.94 214 GLU B N 1
ATOM 6090 C CA . GLU B 1 214 ? 20.812 -32.375 -5.617 1 96.94 214 GLU B CA 1
ATOM 6091 C C . GLU B 1 214 ? 20.281 -33.25 -6.758 1 96.94 214 GLU B C 1
ATOM 6093 O O . GLU B 1 214 ? 19.203 -33.844 -6.648 1 96.94 214 GLU B O 1
ATOM 6098 N N . ILE B 1 215 ? 20.984 -33.25 -7.82 1 97.75 215 ILE B N 1
ATOM 6099 C CA . ILE B 1 215 ? 20.531 -34.094 -8.922 1 97.75 215 ILE B CA 1
ATOM 6100 C C . ILE B 1 215 ? 21.625 -35.062 -9.328 1 97.75 215 ILE B C 1
ATOM 6102 O O . ILE B 1 215 ? 22.812 -34.812 -9.086 1 97.75 215 ILE B O 1
ATOM 6106 N N . PRO B 1 216 ? 21.25 -36.188 -9.922 1 97.44 216 PRO B N 1
ATOM 6107 C CA . PRO B 1 216 ? 22.25 -37.062 -10.5 1 97.44 216 PRO B CA 1
ATOM 6108 C C . PRO B 1 216 ? 23.094 -36.406 -11.586 1 97.44 216 PRO B C 1
ATOM 6110 O O . PRO B 1 216 ? 22.578 -35.594 -12.359 1 97.44 216 PRO B O 1
ATOM 6113 N N . ARG B 1 217 ? 24.297 -36.875 -11.758 1 97.56 217 ARG B N 1
ATOM 6114 C CA . ARG B 1 217 ? 25.234 -36.188 -12.633 1 97.56 217 ARG B CA 1
ATOM 6115 C C . ARG B 1 217 ? 25.078 -36.625 -14.078 1 97.56 217 ARG B C 1
ATOM 6117 O O . ARG B 1 217 ? 25.766 -36.125 -14.969 1 97.56 217 ARG B O 1
ATOM 6124 N N . ASN B 1 218 ? 24.188 -37.5 -14.328 1 97.19 218 ASN B N 1
ATOM 6125 C CA . ASN B 1 218 ? 23.969 -37.938 -15.703 1 97.19 218 ASN B CA 1
ATOM 6126 C C . ASN B 1 218 ? 22.656 -37.438 -16.266 1 97.19 218 ASN B C 1
ATOM 6128 O O . ASN B 1 218 ? 22.109 -38 -17.203 1 97.19 218 ASN B O 1
ATOM 6132 N N . ALA B 1 219 ? 22.109 -36.375 -15.625 1 97.25 219 ALA B N 1
ATOM 6133 C CA . ALA B 1 219 ? 20.891 -35.781 -16.156 1 97.25 219 ALA B CA 1
ATOM 6134 C C . ALA B 1 219 ? 21.188 -35.031 -17.453 1 97.25 219 ALA B C 1
ATOM 6136 O O . ALA B 1 219 ? 22.219 -34.344 -17.578 1 97.25 219 ALA B O 1
ATOM 6137 N N . TYR B 1 220 ? 20.203 -35.094 -18.453 1 95.88 220 TYR B N 1
ATOM 6138 C CA . TYR B 1 220 ? 20.422 -34.375 -19.703 1 95.88 220 TYR B CA 1
ATOM 6139 C C . TYR B 1 220 ? 19.219 -33.5 -20.031 1 95.88 220 TYR B C 1
ATOM 6141 O O . TYR B 1 220 ? 19.266 -32.719 -20.984 1 95.88 220 TYR B O 1
ATOM 6149 N N . ARG B 1 221 ? 18.156 -33.594 -19.328 1 95.88 221 ARG B N 1
ATOM 6150 C CA . ARG B 1 221 ? 17 -32.688 -19.422 1 95.88 221 ARG B CA 1
ATOM 6151 C C . ARG B 1 221 ? 16.359 -32.5 -18.062 1 95.88 221 ARG B C 1
ATOM 6153 O O . ARG B 1 221 ? 16.344 -33.438 -17.234 1 95.88 221 ARG B O 1
ATOM 6160 N N . ALA B 1 222 ? 15.906 -31.312 -17.781 1 97.44 222 ALA B N 1
ATOM 6161 C CA . ALA B 1 222 ? 15.25 -30.984 -16.516 1 97.44 222 ALA B CA 1
ATOM 6162 C C . ALA B 1 222 ? 14.07 -30.047 -16.734 1 97.44 222 ALA B C 1
ATOM 6164 O O . ALA B 1 222 ? 14.18 -29.078 -17.5 1 97.44 222 ALA B O 1
ATOM 6165 N N . VAL B 1 223 ? 12.953 -30.375 -16.141 1 97.38 223 VAL B N 1
ATOM 6166 C CA . VAL B 1 223 ? 11.766 -29.531 -16.172 1 97.38 223 VAL B CA 1
ATOM 6167 C C . VAL B 1 223 ? 11.219 -29.328 -14.766 1 97.38 223 VAL B C 1
ATOM 6169 O O . VAL B 1 223 ? 11.008 -30.297 -14.031 1 97.38 223 VAL B O 1
ATOM 6172 N N . LEU B 1 224 ? 11 -28.047 -14.375 1 98.25 224 LEU B N 1
ATOM 6173 C CA . LEU B 1 224 ? 10.391 -27.734 -13.086 1 98.25 224 LEU B CA 1
ATOM 6174 C C . LEU B 1 224 ? 8.891 -27.5 -13.234 1 98.25 224 LEU B C 1
ATOM 6176 O O . LEU B 1 224 ? 8.461 -26.641 -13.992 1 98.25 224 LEU B O 1
ATOM 6180 N N . GLU B 1 225 ? 8.141 -28.312 -12.602 1 98.06 225 GLU B N 1
ATOM 6181 C CA . GLU B 1 225 ? 6.691 -28.141 -12.5 1 98.06 225 GLU B CA 1
ATOM 6182 C C . GLU B 1 225 ? 6.312 -27.422 -11.211 1 98.06 225 GLU B C 1
ATOM 6184 O O . GLU B 1 225 ? 6.617 -27.891 -10.117 1 98.06 225 GLU B O 1
ATOM 6189 N N . VAL B 1 226 ? 5.605 -26.281 -11.359 1 98.38 226 VAL B N 1
ATOM 6190 C CA . VAL B 1 226 ? 5.301 -25.484 -10.18 1 98.38 226 VAL B CA 1
ATOM 6191 C C . VAL B 1 226 ? 3.789 -25.391 -9.992 1 98.38 226 VAL B C 1
ATOM 6193 O O . VAL B 1 226 ? 3.061 -25.062 -10.93 1 98.38 226 VAL B O 1
ATOM 6196 N N . TYR B 1 227 ? 3.344 -25.703 -8.781 1 97.81 227 TYR B N 1
ATOM 6197 C CA . TYR B 1 227 ? 1.978 -25.453 -8.336 1 97.81 227 TYR B CA 1
ATOM 6198 C C . TYR B 1 227 ? 1.9 -24.188 -7.5 1 97.81 227 TYR B C 1
ATOM 6200 O O . TYR B 1 227 ? 2.725 -23.969 -6.605 1 97.81 227 TYR B O 1
ATOM 6208 N N . VAL B 1 228 ? 0.932 -23.375 -7.809 1 97.31 228 VAL B N 1
ATOM 6209 C CA . VAL B 1 228 ? 0.711 -22.172 -7.008 1 97.31 228 VAL B CA 1
ATOM 6210 C C . VAL B 1 228 ? -0.787 -21.922 -6.863 1 97.31 228 VAL B C 1
ATOM 6212 O O . VAL B 1 228 ? -1.548 -22.094 -7.816 1 97.31 228 VAL B O 1
ATOM 6215 N N . SER B 1 229 ? -1.236 -21.609 -5.621 1 95.56 229 SER B N 1
ATOM 6216 C CA . SER B 1 229 ? -2.639 -21.281 -5.391 1 95.56 229 SER B CA 1
ATOM 6217 C C . SER B 1 229 ? -2.781 -20.219 -4.293 1 95.56 229 SER B C 1
ATOM 6219 O O . SER B 1 229 ? -1.977 -20.188 -3.361 1 95.56 229 SER B O 1
ATOM 6221 N N . ALA B 1 230 ? -3.742 -19.453 -4.457 1 94.62 230 ALA B N 1
ATOM 6222 C CA . ALA B 1 230 ? -3.988 -18.359 -3.523 1 94.62 230 ALA B CA 1
ATOM 6223 C C . ALA B 1 230 ? -5.168 -18.672 -2.607 1 94.62 230 ALA B C 1
ATOM 6225 O O . ALA B 1 230 ? -6.184 -19.203 -3.055 1 94.62 230 ALA B O 1
ATOM 6226 N N . HIS B 1 231 ? -5.016 -18.266 -1.332 1 90.62 231 HIS B N 1
ATOM 6227 C CA . HIS B 1 231 ? -6.051 -18.562 -0.346 1 90.62 231 HIS B CA 1
ATOM 6228 C C . HIS B 1 231 ? -6.145 -17.438 0.695 1 90.62 231 HIS B C 1
ATOM 6230 O O . HIS B 1 231 ? -5.438 -16.438 0.602 1 90.62 231 HIS B O 1
ATOM 6236 N N . ASN B 1 232 ? -7.066 -17.516 1.587 1 88.25 232 ASN B N 1
ATOM 6237 C CA . ASN B 1 232 ? -7.316 -16.516 2.625 1 88.25 232 ASN B CA 1
ATOM 6238 C C . ASN B 1 232 ? -7.543 -15.133 2.031 1 88.25 232 ASN B C 1
ATOM 6240 O O . ASN B 1 232 ? -8.398 -14.961 1.165 1 88.25 232 ASN B O 1
ATOM 6244 N N . VAL B 1 233 ? -6.723 -14.188 2.391 1 88.31 233 VAL B N 1
ATOM 6245 C CA . VAL B 1 233 ? -6.949 -12.812 1.955 1 88.31 233 VAL B CA 1
ATOM 6246 C C . VAL B 1 233 ? -6.734 -12.711 0.447 1 88.31 233 VAL B C 1
ATOM 6248 O O . VAL B 1 233 ? -7.422 -11.938 -0.231 1 88.31 233 VAL B O 1
ATOM 6251 N N . ASP B 1 234 ? -5.863 -13.547 -0.092 1 93.12 234 ASP B N 1
ATOM 6252 C CA . ASP B 1 234 ? -5.531 -13.469 -1.51 1 93.12 234 ASP B CA 1
ATOM 6253 C C . ASP B 1 234 ? -6.418 -14.398 -2.336 1 93.12 234 ASP B C 1
ATOM 6255 O O . ASP B 1 234 ? -6.176 -14.594 -3.527 1 93.12 234 ASP B O 1
ATOM 6259 N N . GLU B 1 235 ? -7.328 -14.977 -1.74 1 91.62 235 GLU B N 1
ATOM 6260 C CA . GLU B 1 235 ? -8.195 -15.867 -2.502 1 91.62 235 GLU B CA 1
ATOM 6261 C C . GLU B 1 235 ? -8.773 -15.164 -3.725 1 91.62 235 GLU B C 1
ATOM 6263 O O . GLU B 1 235 ? -8.828 -15.734 -4.812 1 91.62 235 GLU B O 1
ATOM 6268 N N . ALA B 1 236 ? -9.234 -13.93 -3.463 1 93.06 236 ALA B N 1
ATOM 6269 C CA . ALA B 1 236 ? -9.789 -13.133 -4.555 1 93.06 236 ALA B CA 1
ATOM 6270 C C . ALA B 1 236 ? -8.859 -11.977 -4.918 1 93.06 236 ALA B C 1
ATOM 6272 O O . ALA B 1 236 ? -9.305 -10.844 -5.09 1 93.06 236 ALA B O 1
ATOM 6273 N N . TRP B 1 237 ? -7.578 -12.305 -5.016 1 95.5 237 TRP B N 1
ATOM 6274 C CA . TRP B 1 237 ? -6.559 -11.297 -5.281 1 95.5 237 TRP B CA 1
ATOM 6275 C C . TRP B 1 237 ? -6.887 -10.508 -6.543 1 95.5 237 TRP B C 1
ATOM 6277 O O . TRP B 1 237 ? -6.531 -9.328 -6.656 1 95.5 237 TRP B O 1
ATOM 6287 N N . TYR B 1 238 ? -7.547 -11.109 -7.539 1 96 238 TYR B N 1
ATOM 6288 C CA . TYR B 1 238 ? -7.863 -10.5 -8.828 1 96 238 TYR B CA 1
ATOM 6289 C C . TYR B 1 238 ? -8.883 -9.383 -8.664 1 96 238 TYR B C 1
ATOM 6291 O O . TYR B 1 238 ? -9.117 -8.609 -9.594 1 96 238 TYR B O 1
ATOM 6299 N N . TRP B 1 239 ? -9.453 -9.281 -7.41 1 93.38 239 TRP B N 1
ATOM 6300 C CA . TRP B 1 239 ? -10.477 -8.281 -7.102 1 93.38 239 TRP B CA 1
ATOM 6301 C C . TRP B 1 239 ? -9.906 -7.184 -6.207 1 93.38 239 TRP B C 1
ATOM 6303 O O . TRP B 1 239 ? -10.594 -6.203 -5.906 1 93.38 239 TRP B O 1
ATOM 6313 N N . ASN B 1 240 ? -8.703 -7.27 -5.82 1 94.31 240 ASN B N 1
ATOM 6314 C CA . ASN B 1 240 ? -8.141 -6.297 -4.891 1 94.31 240 ASN B CA 1
ATOM 6315 C C . ASN B 1 240 ? -7.934 -4.938 -5.555 1 94.31 240 ASN B C 1
ATOM 6317 O O . ASN B 1 240 ? -7.43 -4.863 -6.676 1 94.31 240 ASN B O 1
ATOM 6321 N N . TYR B 1 241 ? -8.367 -3.93 -4.867 1 92.81 241 TYR B N 1
ATOM 6322 C CA . TYR B 1 241 ? -8.156 -2.564 -5.336 1 92.81 241 TYR B CA 1
ATOM 6323 C C . TYR B 1 241 ? -6.855 -1.994 -4.781 1 92.81 241 TYR B C 1
ATOM 6325 O O . TYR B 1 241 ? -6.297 -2.523 -3.818 1 92.81 241 TYR B O 1
ATOM 6333 N N . PRO B 1 242 ? -6.273 -0.934 -5.465 1 91.94 242 PRO B N 1
ATOM 6334 C CA . PRO B 1 242 ? -5.039 -0.356 -4.926 1 91.94 242 PRO B CA 1
ATOM 6335 C C . PRO B 1 242 ? -5.199 0.152 -3.496 1 91.94 242 PRO B C 1
ATOM 6337 O O . PRO B 1 242 ? -6.238 0.715 -3.148 1 91.94 242 PRO B O 1
ATOM 6340 N N . THR B 1 243 ? -4.141 -0.02 -2.732 1 90.12 243 THR B N 1
ATOM 6341 C CA . THR B 1 243 ? -4.148 0.296 -1.309 1 90.12 243 THR B CA 1
ATOM 6342 C C . THR B 1 243 ? -4.453 1.774 -1.084 1 90.12 243 THR B C 1
ATOM 6344 O O . THR B 1 243 ? -5.117 2.135 -0.11 1 90.12 243 THR B O 1
ATOM 6347 N N . GLU B 1 244 ? -4.008 2.623 -1.914 1 90.06 244 GLU B N 1
ATOM 6348 C CA . GLU B 1 244 ? -4.18 4.066 -1.768 1 90.06 244 GLU B CA 1
ATOM 6349 C C . GLU B 1 244 ? -5.656 4.441 -1.707 1 90.06 244 GLU B C 1
ATOM 6351 O O . GLU B 1 244 ? -6.035 5.391 -1.02 1 90.06 244 GLU B O 1
ATOM 6356 N N . TYR B 1 245 ? -6.555 3.787 -2.434 1 91.81 245 TYR B N 1
ATOM 6357 C CA . TYR B 1 245 ? -7.996 4.012 -2.43 1 91.81 245 TYR B CA 1
ATOM 6358 C C . TYR B 1 245 ? -8.562 3.898 -1.021 1 91.81 245 TYR B C 1
ATOM 6360 O O . TYR B 1 245 ? -9.43 4.68 -0.629 1 91.81 245 TYR B O 1
ATOM 6368 N N . TYR B 1 246 ? -8.016 2.957 -0.286 1 89.88 246 TYR B N 1
ATOM 6369 C CA . TYR B 1 246 ? -8.516 2.689 1.057 1 89.88 246 TYR B CA 1
ATOM 6370 C C . TYR B 1 246 ? -7.832 3.584 2.084 1 89.88 246 TYR B C 1
ATOM 6372 O O . TYR B 1 246 ? -8.492 4.164 2.947 1 89.88 246 TYR B O 1
ATOM 6380 N N . ASN B 1 247 ? -6.551 3.748 2.008 1 87.88 247 ASN B N 1
ATOM 6381 C CA . ASN B 1 247 ? -5.754 4.43 3.021 1 87.88 247 ASN B CA 1
ATOM 6382 C C . ASN B 1 247 ? -6.066 5.922 3.072 1 87.88 247 ASN B C 1
ATOM 6384 O O . ASN B 1 247 ? -6.016 6.535 4.141 1 87.88 247 ASN B O 1
ATOM 6388 N N . ILE B 1 248 ? -6.324 6.488 1.983 1 85.5 248 ILE B N 1
ATOM 6389 C CA . ILE B 1 248 ? -6.555 7.93 1.941 1 85.5 248 ILE B CA 1
ATOM 6390 C C . ILE B 1 248 ? -7.922 8.25 2.543 1 85.5 248 ILE B C 1
ATOM 6392 O O . ILE B 1 248 ? -8.094 9.273 3.209 1 85.5 248 ILE B O 1
ATOM 6396 N N . ASP B 1 249 ? -8.906 7.375 2.375 1 82.38 249 ASP B N 1
ATOM 6397 C CA . ASP B 1 249 ? -10.266 7.66 2.832 1 82.38 249 ASP B CA 1
ATOM 6398 C C . ASP B 1 249 ? -10.594 6.855 4.09 1 82.38 249 ASP B C 1
ATOM 6400 O O . ASP B 1 249 ? -11.766 6.68 4.422 1 82.38 249 ASP B O 1
ATOM 6404 N N . HIS B 1 250 ? -9.602 6.289 4.699 1 80.44 250 HIS B N 1
ATOM 6405 C CA . HIS B 1 250 ? -9.695 5.676 6.02 1 80.44 250 HIS B CA 1
ATOM 6406 C C . HIS B 1 250 ? -10.648 4.484 6.004 1 80.44 250 HIS B C 1
ATOM 6408 O O . HIS B 1 250 ? -11.445 4.309 6.93 1 80.44 250 HIS B O 1
ATOM 6414 N N . LEU B 1 251 ? -10.625 3.818 4.867 1 78.06 251 LEU B N 1
ATOM 6415 C CA . LEU B 1 251 ? -11.477 2.637 4.766 1 78.06 251 LEU B CA 1
ATOM 6416 C C . LEU B 1 251 ? -10.766 1.406 5.316 1 78.06 251 LEU B C 1
ATOM 6418 O O . LEU B 1 251 ? -9.562 1.231 5.105 1 78.06 251 LEU B O 1
ATOM 6422 N N . ASP B 1 252 ? -11.484 0.686 6.16 1 72.88 252 ASP B N 1
ATOM 6423 C CA . ASP B 1 252 ? -10.875 -0.469 6.812 1 72.88 252 ASP B CA 1
ATOM 6424 C C . ASP B 1 252 ? -11.367 -1.774 6.195 1 72.88 252 ASP B C 1
ATOM 6426 O O . ASP B 1 252 ? -12.328 -1.775 5.426 1 72.88 252 ASP B O 1
ATOM 6430 N N . ASP B 1 253 ? -10.602 -2.814 6.254 1 67.5 253 ASP B N 1
ATOM 6431 C CA . ASP B 1 253 ? -11.031 -4.207 6.18 1 67.5 253 ASP B CA 1
ATOM 6432 C C . ASP B 1 253 ? -10.977 -4.723 4.742 1 67.5 253 ASP B C 1
ATOM 6434 O O . ASP B 1 253 ? -11.453 -5.82 4.449 1 67.5 253 ASP B O 1
ATOM 6438 N N . GLU B 1 254 ? -10.539 -3.895 3.828 1 80.44 254 GLU B N 1
ATOM 6439 C CA . GLU B 1 254 ? -10.453 -4.48 2.494 1 80.44 254 GLU B CA 1
ATOM 6440 C C . GLU B 1 254 ? -9 -4.719 2.094 1 80.44 254 GLU B C 1
ATOM 6442 O O . GLU B 1 254 ? -8.125 -3.906 2.404 1 80.44 254 GLU B O 1
ATOM 6447 N N . PRO B 1 255 ? -8.844 -5.855 1.532 1 88.31 255 PRO B N 1
ATOM 6448 C CA . PRO B 1 255 ? -7.465 -6.113 1.097 1 88.31 255 PRO B CA 1
ATOM 6449 C C . PRO B 1 255 ? -7.012 -5.164 -0.007 1 88.31 255 PRO B C 1
ATOM 6451 O O . PRO B 1 255 ? -7.797 -4.82 -0.894 1 88.31 255 PRO B O 1
ATOM 6454 N N . GLY B 1 256 ? -5.863 -4.688 0.133 1 90.75 256 GLY B N 1
ATOM 6455 C CA . GLY B 1 256 ? -5.266 -3.797 -0.849 1 90.75 256 GLY B CA 1
ATOM 6456 C C . GLY B 1 256 ? -4.258 -4.488 -1.746 1 90.75 256 GLY B C 1
ATOM 6457 O O . GLY B 1 256 ? -4.535 -5.559 -2.293 1 90.75 256 GLY B O 1
ATOM 6458 N N . ASP B 1 257 ? -3.16 -3.783 -2.225 1 91.25 257 ASP B N 1
ATOM 6459 C CA . ASP B 1 257 ? -1.987 -4.207 -2.98 1 91.25 257 ASP B CA 1
ATOM 6460 C C . ASP B 1 257 ? -2.359 -4.574 -4.414 1 91.25 257 ASP B C 1
ATOM 6462 O O . ASP B 1 257 ? -1.596 -5.246 -5.109 1 91.25 257 ASP B O 1
ATOM 6466 N N . GLY B 1 258 ? -3.559 -4.23 -4.883 1 94.25 258 GLY B N 1
ATOM 6467 C CA . GLY B 1 258 ? -3.949 -4.375 -6.277 1 94.25 258 GLY B CA 1
ATOM 6468 C C . GLY B 1 258 ? -4.121 -5.82 -6.703 1 94.25 258 GLY B C 1
ATOM 6469 O O . GLY B 1 258 ? -3.947 -6.734 -5.898 1 94.25 258 GLY B O 1
ATOM 6470 N N . PRO B 1 259 ? -4.398 -6.004 -7.949 1 97.19 259 PRO B N 1
ATOM 6471 C CA . PRO B 1 259 ? -4.766 -7.336 -8.438 1 97.19 259 PRO B CA 1
ATOM 6472 C C . PRO B 1 259 ? -3.594 -8.062 -9.102 1 97.19 259 PRO B C 1
ATOM 6474 O O . PRO B 1 259 ? -3.748 -9.195 -9.562 1 97.19 259 PRO B O 1
ATOM 6477 N N . PHE B 1 260 ? -2.461 -7.48 -9.266 1 97.94 260 PHE B N 1
ATOM 6478 C CA . PHE B 1 260 ? -1.334 -8.094 -9.953 1 97.94 260 PHE B CA 1
ATOM 6479 C C . PHE B 1 260 ? -0.501 -8.938 -8.992 1 97.94 260 PHE B C 1
ATOM 6481 O O . PHE B 1 260 ? -0.172 -8.484 -7.895 1 97.94 260 PHE B O 1
ATOM 6488 N N . ARG B 1 261 ? -0.18 -10.117 -9.359 1 97.94 261 ARG B N 1
ATOM 6489 C CA . ARG B 1 261 ? 0.707 -11.008 -8.617 1 97.94 261 ARG B CA 1
ATOM 6490 C C . ARG B 1 261 ? 1.817 -11.539 -9.516 1 97.94 261 ARG B C 1
ATOM 6492 O O . ARG B 1 261 ? 1.557 -11.992 -10.633 1 97.94 261 ARG B O 1
ATOM 6499 N N . ASP B 1 262 ? 2.992 -11.445 -9.055 1 97.25 262 ASP B N 1
ATOM 6500 C CA . ASP B 1 262 ? 4.176 -11.875 -9.797 1 97.25 262 ASP B CA 1
ATOM 6501 C C . ASP B 1 262 ? 4.891 -13.008 -9.07 1 97.25 262 ASP B C 1
ATOM 6503 O O . ASP B 1 262 ? 5.715 -12.766 -8.18 1 97.25 262 ASP B O 1
ATOM 6507 N N . VAL B 1 263 ? 4.695 -14.258 -9.445 1 97.69 263 VAL B N 1
ATOM 6508 C CA . VAL B 1 263 ? 5.375 -15.406 -8.852 1 97.69 263 VAL B CA 1
ATOM 6509 C C . VAL B 1 263 ? 6.758 -15.57 -9.477 1 97.69 263 VAL B C 1
ATOM 6511 O O . VAL B 1 263 ? 6.879 -15.93 -10.648 1 97.69 263 VAL B O 1
ATOM 6514 N N . VAL B 1 264 ? 7.734 -15.43 -8.695 1 95.81 264 VAL B N 1
ATOM 6515 C CA . VAL B 1 264 ? 9.102 -15.438 -9.211 1 95.81 264 VAL B CA 1
ATOM 6516 C C . VAL B 1 264 ? 9.828 -16.688 -8.734 1 95.81 264 VAL B C 1
ATOM 6518 O O . VAL B 1 264 ? 9.727 -17.062 -7.562 1 95.81 264 VAL B O 1
ATOM 6521 N N . ILE B 1 265 ? 10.531 -17.312 -9.633 1 96.94 265 ILE B N 1
ATOM 6522 C CA . ILE B 1 265 ? 11.305 -18.5 -9.352 1 96.94 265 ILE B CA 1
ATOM 6523 C C . ILE B 1 265 ? 12.773 -18.266 -9.695 1 96.94 265 ILE B C 1
ATOM 6525 O O . ILE B 1 265 ? 13.094 -17.891 -10.828 1 96.94 265 ILE B O 1
ATOM 6529 N N . ASN B 1 266 ? 13.578 -18.562 -8.758 1 96.75 266 ASN B N 1
ATOM 6530 C CA . ASN B 1 266 ? 15.023 -18.469 -8.984 1 96.75 266 ASN B CA 1
ATOM 6531 C C . ASN B 1 266 ? 15.703 -19.812 -8.773 1 96.75 266 ASN B C 1
ATOM 6533 O O . ASN B 1 266 ? 15.281 -20.609 -7.934 1 96.75 266 ASN B O 1
ATOM 6537 N N . LEU B 1 267 ? 16.609 -20.125 -9.586 1 97.94 267 LEU B N 1
ATOM 6538 C CA . LEU B 1 267 ? 17.562 -21.219 -9.422 1 97.94 267 LEU B CA 1
ATOM 6539 C C . LEU B 1 267 ? 18.953 -20.703 -9.094 1 97.94 267 LEU B C 1
ATOM 6541 O O . LEU B 1 267 ? 19.625 -20.141 -9.961 1 97.94 267 LEU B O 1
ATOM 6545 N N . ASP B 1 268 ? 19.297 -20.906 -7.836 1 96.62 268 ASP B N 1
ATOM 6546 C CA . ASP B 1 268 ? 20.516 -20.281 -7.316 1 96.62 268 ASP B CA 1
ATOM 6547 C C . ASP B 1 268 ? 20.469 -18.766 -7.527 1 96.62 268 ASP B C 1
ATOM 6549 O O . ASP B 1 268 ? 19.562 -18.094 -7.035 1 96.62 268 ASP B O 1
ATOM 6553 N N . ASP B 1 269 ? 21.266 -18.219 -8.383 1 90.69 269 ASP B N 1
ATOM 6554 C CA . ASP B 1 269 ? 21.312 -16.766 -8.547 1 90.69 269 ASP B CA 1
ATOM 6555 C C . ASP B 1 269 ? 20.578 -16.328 -9.82 1 90.69 269 ASP B C 1
ATOM 6557 O O . ASP B 1 269 ? 20.484 -15.141 -10.109 1 90.69 269 ASP B O 1
ATOM 6561 N N . ASP B 1 270 ? 19.984 -17.281 -10.5 1 92.94 270 ASP B N 1
ATOM 6562 C CA . ASP B 1 270 ? 19.375 -16.969 -11.789 1 92.94 270 ASP B CA 1
ATOM 6563 C C . ASP B 1 270 ? 17.859 -17.016 -11.703 1 92.94 270 ASP B C 1
ATOM 6565 O O . ASP B 1 270 ? 17.281 -17.969 -11.148 1 92.94 270 ASP B O 1
ATOM 6569 N N . ARG B 1 271 ? 17.234 -16.016 -12.242 1 92.38 271 ARG B N 1
ATOM 6570 C CA . ARG B 1 271 ? 15.789 -16.109 -12.43 1 92.38 271 ARG B CA 1
ATOM 6571 C C . ARG B 1 271 ? 15.445 -17 -13.602 1 92.38 271 ARG B C 1
ATOM 6573 O O . ARG B 1 271 ? 15.906 -16.781 -14.727 1 92.38 271 ARG B O 1
ATOM 6580 N N . VAL B 1 272 ? 14.68 -17.984 -13.398 1 94.75 272 VAL B N 1
ATOM 6581 C CA . VAL B 1 272 ? 14.391 -18.938 -14.461 1 94.75 272 VAL B CA 1
ATOM 6582 C C . VAL B 1 272 ? 13.055 -18.609 -15.117 1 94.75 272 VAL B C 1
ATOM 6584 O O . VAL B 1 272 ? 12.758 -19.078 -16.219 1 94.75 272 VAL B O 1
ATOM 6587 N N . GLY B 1 273 ? 12.234 -17.859 -14.461 1 94.94 273 GLY B N 1
ATOM 6588 C CA . GLY B 1 273 ? 10.969 -17.422 -15.016 1 94.94 273 GLY B CA 1
ATOM 6589 C C . GLY B 1 273 ? 9.992 -16.922 -13.969 1 94.94 273 GLY B C 1
ATOM 6590 O O . GLY B 1 273 ? 10.383 -16.672 -12.828 1 94.94 273 GLY B O 1
ATOM 6591 N N . ALA B 1 274 ? 8.805 -16.656 -14.5 1 97.31 274 ALA B N 1
ATOM 6592 C CA . ALA B 1 274 ? 7.742 -16.188 -13.602 1 97.31 274 ALA B CA 1
ATOM 6593 C C . ALA B 1 274 ? 6.402 -16.828 -13.977 1 97.31 274 ALA B C 1
ATOM 6595 O O . ALA B 1 274 ? 6.262 -17.406 -15.055 1 97.31 274 ALA B O 1
ATOM 6596 N N . ILE B 1 275 ? 5.527 -16.797 -12.992 1 98.12 275 ILE B N 1
ATOM 6597 C CA . ILE B 1 275 ? 4.16 -17.266 -13.227 1 98.12 275 ILE B CA 1
ATOM 6598 C C . ILE B 1 275 ? 3.182 -16.125 -12.953 1 98.12 275 ILE B C 1
ATOM 6600 O O . ILE B 1 275 ? 3.209 -15.523 -11.875 1 98.12 275 ILE B O 1
ATOM 6604 N N . TRP B 1 276 ? 2.416 -15.805 -13.906 1 98.38 276 TRP B N 1
ATOM 6605 C CA . TRP B 1 276 ? 1.195 -15.039 -13.672 1 98.38 276 TRP B CA 1
ATOM 6606 C C . TRP B 1 276 ? -0.031 -15.945 -13.727 1 98.38 276 TRP B C 1
ATOM 6608 O O . TRP B 1 276 ? -0.513 -16.281 -14.812 1 98.38 276 TRP B O 1
ATOM 6618 N N . PRO B 1 277 ? -0.473 -16.281 -12.578 1 97.38 277 PRO B N 1
ATOM 6619 C CA . PRO B 1 277 ? -1.363 -17.438 -12.453 1 97.38 277 PRO B CA 1
ATOM 6620 C C . PRO B 1 277 ? -2.75 -17.188 -13.039 1 97.38 277 PRO B C 1
ATOM 6622 O O . PRO B 1 277 ? -3.229 -16.047 -13.023 1 97.38 277 PRO B O 1
ATOM 6625 N N . PHE B 1 278 ? -3.379 -18.25 -13.547 1 97.62 278 PHE B N 1
ATOM 6626 C CA . PHE B 1 278 ? -4.809 -18.234 -13.844 1 97.62 278 PHE B CA 1
ATOM 6627 C C . PHE B 1 278 ? -5.617 -17.969 -12.578 1 97.62 278 PHE B C 1
ATOM 6629 O O . PHE B 1 278 ? -5.379 -18.594 -11.539 1 97.62 278 PHE B O 1
ATOM 6636 N N . PRO B 1 279 ? -6.512 -17.016 -12.648 1 96.5 279 PRO B N 1
ATOM 6637 C CA . PRO B 1 279 ? -7.332 -16.766 -11.453 1 96.5 279 PRO B CA 1
ATOM 6638 C C . PRO B 1 279 ? -8.414 -17.828 -11.266 1 96.5 279 PRO B C 1
ATOM 6640 O O . PRO B 1 279 ? -9.539 -17.656 -11.742 1 96.5 279 PRO B O 1
ATOM 6643 N N . VAL B 1 280 ? -8.141 -18.781 -10.531 1 95.38 280 VAL B N 1
ATOM 6644 C CA . VAL B 1 280 ? -9.133 -19.812 -10.211 1 95.38 280 VAL B CA 1
ATOM 6645 C C . VAL B 1 280 ? -10.188 -19.234 -9.273 1 95.38 280 VAL B C 1
ATOM 6647 O O . VAL B 1 280 ? -9.852 -18.688 -8.219 1 95.38 280 VAL B O 1
ATOM 6650 N N . ILE B 1 281 ? -11.43 -19.359 -9.695 1 93.5 281 ILE B N 1
ATOM 6651 C CA . ILE B 1 281 ? -12.531 -18.953 -8.836 1 93.5 281 ILE B CA 1
ATOM 6652 C C . ILE B 1 281 ? -13.016 -20.141 -8.008 1 93.5 281 ILE B C 1
ATOM 6654 O O . ILE B 1 281 ? -13.453 -21.156 -8.562 1 93.5 281 ILE B O 1
ATOM 6658 N N . TYR B 1 282 ? -12.898 -19.953 -6.781 1 86.81 282 TYR B N 1
ATOM 6659 C CA . TYR B 1 282 ? -13.312 -21.078 -5.953 1 86.81 282 TYR B CA 1
ATOM 6660 C C . TYR B 1 282 ? -14.828 -21.156 -5.844 1 86.81 282 TYR B C 1
ATOM 6662 O O . TYR B 1 282 ? -15.508 -20.125 -5.871 1 86.81 282 TYR B O 1
ATOM 6670 N N . ASP B 1 283 ? -15.367 -22.266 -5.707 1 71.94 283 ASP B N 1
ATOM 6671 C CA . ASP B 1 283 ? -16.734 -22.656 -6.031 1 71.94 283 ASP B CA 1
ATOM 6672 C C . ASP B 1 283 ? -17.734 -22.016 -5.078 1 71.94 283 ASP B C 1
ATOM 6674 O O . ASP B 1 283 ? -18.938 -21.969 -5.363 1 71.94 283 ASP B O 1
ATOM 6678 N N . ALA B 1 284 ? -17.297 -21.422 -4.109 1 70.5 284 ALA B N 1
ATOM 6679 C CA . ALA B 1 284 ? -18.219 -20.859 -3.125 1 70.5 284 ALA B CA 1
ATOM 6680 C C . ALA B 1 284 ? -18.75 -19.5 -3.57 1 70.5 284 ALA B C 1
ATOM 6682 O O . ALA B 1 284 ? -19.688 -18.969 -2.988 1 70.5 284 ALA B O 1
ATOM 6683 N N . LEU B 1 285 ? -18.266 -19.109 -4.676 1 79 285 LEU B N 1
ATOM 6684 C CA . LEU B 1 285 ? -18.641 -17.766 -5.059 1 79 285 LEU B CA 1
ATOM 6685 C C . LEU B 1 285 ? -20.109 -17.703 -5.465 1 79 285 LEU B C 1
ATOM 6687 O O . LEU B 1 285 ? -20.5 -18.234 -6.516 1 79 285 LEU B O 1
ATOM 6691 N N . ASP B 1 286 ? -20.906 -17.188 -4.68 1 81.31 286 ASP B N 1
ATOM 6692 C CA . ASP B 1 286 ? -22.312 -16.844 -4.871 1 81.31 286 ASP B CA 1
ATOM 6693 C C . ASP B 1 286 ? -23.109 -18.047 -5.371 1 81.31 286 ASP B C 1
ATOM 6695 O O . ASP B 1 286 ? -24.078 -17.906 -6.129 1 81.31 286 ASP B O 1
ATOM 6699 N N . ASN B 1 287 ? -22.578 -19.219 -5.227 1 81.75 287 ASN B N 1
ATOM 6700 C CA . ASN B 1 287 ? -23.25 -20.484 -5.547 1 81.75 287 ASN B CA 1
ATOM 6701 C C . ASN B 1 287 ? -23.453 -20.641 -7.051 1 81.75 287 ASN B C 1
ATOM 6703 O O . ASN B 1 287 ? -24.438 -21.234 -7.492 1 81.75 287 ASN B O 1
ATOM 6707 N N . ILE B 1 288 ? -22.609 -20.047 -7.746 1 90.25 288 ILE B N 1
ATOM 6708 C CA . ILE B 1 288 ? -22.734 -20.094 -9.203 1 90.25 288 ILE B CA 1
ATOM 6709 C C . ILE B 1 288 ? -22.219 -21.438 -9.719 1 90.25 288 ILE B C 1
ATOM 6711 O O . ILE B 1 288 ? -22.734 -21.969 -10.711 1 90.25 288 ILE B O 1
ATOM 6715 N N . PHE B 1 289 ? -21.359 -22 -9.023 1 89.94 289 PHE B N 1
ATOM 6716 C CA . PHE B 1 289 ? -20.656 -23.172 -9.523 1 89.94 289 PHE B CA 1
ATOM 6717 C C . PHE B 1 289 ? -21.234 -24.453 -8.922 1 89.94 289 PHE B C 1
ATOM 6719 O O . PHE B 1 289 ? -20.516 -25.219 -8.266 1 89.94 289 PHE B O 1
ATOM 6726 N N . ASN B 1 290 ? -22.406 -24.672 -9.125 1 83.88 290 ASN B N 1
ATOM 6727 C CA . ASN B 1 290 ? -23.125 -25.859 -8.672 1 83.88 290 ASN B CA 1
ATOM 6728 C C . ASN B 1 290 ? -24.156 -26.312 -9.703 1 83.88 290 ASN B C 1
ATOM 6730 O O . ASN B 1 290 ? -25.062 -25.547 -10.062 1 83.88 290 ASN B O 1
ATOM 6734 N N . PRO B 1 291 ? -24.062 -27.547 -10.234 1 88.62 291 PRO B N 1
ATOM 6735 C CA . PRO B 1 291 ? -23.094 -28.594 -9.891 1 88.62 291 PRO B CA 1
ATOM 6736 C C . PRO B 1 291 ? -21.812 -28.516 -10.719 1 88.62 291 PRO B C 1
ATOM 6738 O O . PRO B 1 291 ? -20.906 -29.328 -10.531 1 88.62 291 PRO B O 1
ATOM 6741 N N . VAL B 1 292 ? -21.75 -27.625 -11.703 1 92.81 292 VAL B N 1
ATOM 6742 C CA . VAL B 1 292 ? -20.562 -27.484 -12.539 1 92.81 292 VAL B CA 1
ATOM 6743 C C . VAL B 1 292 ? -19.516 -26.641 -11.82 1 92.81 292 VAL B C 1
ATOM 6745 O O . VAL B 1 292 ? -19.781 -25.5 -11.438 1 92.81 292 VAL B O 1
ATOM 6748 N N . ALA B 1 293 ? -18.422 -27.219 -11.656 1 93.38 293 ALA B N 1
ATOM 6749 C CA . ALA B 1 293 ? -17.359 -26.547 -10.938 1 93.38 293 ALA B CA 1
ATOM 6750 C C . ALA B 1 293 ? -16.734 -25.438 -11.797 1 93.38 293 ALA B C 1
ATOM 6752 O O . ALA B 1 293 ? -16.922 -25.422 -13.016 1 93.38 293 ALA B O 1
ATOM 6753 N N . SER B 1 294 ? -16.047 -24.562 -11.094 1 94.94 294 SER B N 1
ATOM 6754 C CA . SER B 1 294 ? -15.305 -23.531 -11.82 1 94.94 294 SER B CA 1
ATOM 6755 C C . SER B 1 294 ? -14.141 -24.156 -12.594 1 94.94 294 SER B C 1
ATOM 6757 O O . SER B 1 294 ? -13.664 -25.234 -12.25 1 94.94 294 SER B O 1
ATOM 6759 N N . THR B 1 295 ? -13.719 -23.438 -13.633 1 95.94 295 THR B N 1
ATOM 6760 C CA . THR B 1 295 ? -12.625 -23.906 -14.477 1 95.94 295 THR B CA 1
ATOM 6761 C C . THR B 1 295 ? -11.367 -24.156 -13.641 1 95.94 295 THR B C 1
ATOM 6763 O O . THR B 1 295 ? -10.883 -23.266 -12.945 1 95.94 295 THR B O 1
ATOM 6766 N N . ARG B 1 296 ? -10.875 -25.422 -13.641 1 95.44 296 ARG B N 1
ATOM 6767 C CA . ARG B 1 296 ? -9.586 -25.859 -13.109 1 95.44 296 ARG B CA 1
ATOM 6768 C C . ARG B 1 296 ? -9.609 -25.875 -11.586 1 95.44 296 ARG B C 1
ATOM 6770 O O . ARG B 1 296 ? -8.555 -25.953 -10.945 1 95.44 296 ARG B O 1
ATOM 6777 N N . SER B 1 297 ? -10.758 -25.797 -10.945 1 94.19 297 SER B N 1
ATOM 6778 C CA . SER B 1 297 ? -10.797 -25.797 -9.484 1 94.19 297 SER B CA 1
ATOM 6779 C C . SER B 1 297 ? -10.578 -27.203 -8.938 1 94.19 297 SER B C 1
ATOM 6781 O O . SER B 1 297 ? -10.023 -27.375 -7.848 1 94.19 297 SER B O 1
ATOM 6783 N N . PHE B 1 298 ? -11.008 -28.281 -9.711 1 94.56 298 PHE B N 1
ATOM 6784 C CA . PHE B 1 298 ? -10.844 -29.656 -9.227 1 94.56 298 PHE B CA 1
ATOM 6785 C C . PHE B 1 298 ? -9.484 -30.203 -9.617 1 94.56 298 PHE B C 1
ATOM 6787 O O . PHE B 1 298 ? -9.062 -31.25 -9.109 1 94.56 298 PHE B O 1
ATOM 6794 N N . ASP B 1 299 ? -8.875 -29.625 -10.477 1 95.81 299 ASP B N 1
ATOM 6795 C CA . ASP B 1 299 ? -7.496 -29.875 -10.898 1 95.81 299 ASP B CA 1
ATOM 6796 C C . ASP B 1 299 ? -6.742 -28.578 -11.133 1 95.81 299 ASP B C 1
ATOM 6798 O O . ASP B 1 299 ? -6.598 -28.125 -12.273 1 95.81 299 ASP B O 1
ATOM 6802 N N . LEU B 1 300 ? -6.242 -28.031 -10.07 1 96.56 300 LEU B N 1
ATOM 6803 C CA . LEU B 1 300 ? -5.602 -26.719 -10.148 1 96.56 300 LEU B CA 1
ATOM 6804 C C . LEU B 1 300 ? -4.391 -26.766 -11.078 1 96.56 300 LEU B C 1
ATOM 6806 O O . LEU B 1 300 ? -3.707 -27.781 -11.164 1 96.56 300 LEU B O 1
ATOM 6810 N N . PRO B 1 301 ? -4.121 -25.672 -11.68 1 95.44 301 PRO B N 1
ATOM 6811 C CA . PRO B 1 301 ? -3.064 -25.672 -12.695 1 95.44 301 PRO B CA 1
ATOM 6812 C C . PRO B 1 301 ? -1.665 -25.75 -12.086 1 95.44 301 PRO B C 1
ATOM 6814 O O . PRO B 1 301 ? -1.455 -25.312 -10.953 1 95.44 301 PRO B O 1
ATOM 6817 N N . SER B 1 302 ? -0.777 -26.312 -12.812 1 96.81 302 SER B N 1
ATOM 6818 C CA . SER B 1 302 ? 0.662 -26.203 -12.602 1 96.81 302 SER B CA 1
ATOM 6819 C C . SER B 1 302 ? 1.357 -25.625 -13.828 1 96.81 302 SER B C 1
ATOM 6821 O O . SER B 1 302 ? 0.771 -25.562 -14.914 1 96.81 302 SER B O 1
ATOM 6823 N N . TYR B 1 303 ? 2.541 -25.172 -13.633 1 97.44 303 TYR B N 1
ATOM 6824 C CA . TYR B 1 303 ? 3.299 -24.469 -14.672 1 97.44 303 TYR B CA 1
ATOM 6825 C C . TYR B 1 303 ? 4.68 -25.094 -14.844 1 97.44 303 TYR B C 1
ATOM 6827 O O . TYR B 1 303 ? 5.395 -25.312 -13.859 1 97.44 303 TYR B O 1
ATOM 6835 N N . ASP B 1 304 ? 5.062 -25.344 -16.031 1 96.5 304 ASP B N 1
ATOM 6836 C CA . ASP B 1 304 ? 6.324 -26.016 -16.312 1 96.5 304 ASP B CA 1
ATOM 6837 C C . ASP B 1 304 ? 7.398 -25.031 -16.75 1 96.5 304 ASP B C 1
ATOM 6839 O O . ASP B 1 304 ? 7.133 -24.125 -17.547 1 96.5 304 ASP B O 1
ATOM 6843 N N . PHE B 1 305 ? 8.562 -25.188 -16.281 1 97.12 305 PHE B N 1
ATOM 6844 C CA . PHE B 1 305 ? 9.75 -24.453 -16.672 1 97.12 305 PHE B CA 1
ATOM 6845 C C . PHE B 1 305 ? 10.836 -25.391 -17.188 1 97.12 305 PHE B C 1
ATOM 6847 O O . PHE B 1 305 ? 11.32 -26.25 -16.438 1 97.12 305 PHE B O 1
ATOM 6854 N N . GLU B 1 306 ? 11.188 -25.25 -18.422 1 96.94 306 GLU B N 1
ATOM 6855 C CA . GLU B 1 306 ? 12.328 -26 -18.953 1 96.94 306 GLU B CA 1
ATOM 6856 C C . GLU B 1 306 ? 13.641 -25.469 -18.391 1 96.94 306 GLU B C 1
ATOM 6858 O O . GLU B 1 306 ? 14.031 -24.328 -18.672 1 96.94 306 GLU B O 1
ATOM 6863 N N . LEU B 1 307 ? 14.375 -26.297 -17.672 1 97.69 307 LEU B N 1
ATOM 6864 C CA . LEU B 1 307 ? 15.594 -25.844 -17.016 1 97.69 307 LEU B CA 1
ATOM 6865 C C . LEU B 1 307 ? 16.828 -26.453 -17.672 1 97.69 307 LEU B C 1
ATOM 6867 O O . LEU B 1 307 ? 17.953 -26.266 -17.188 1 97.69 307 LEU B O 1
ATOM 6871 N N . THR B 1 308 ? 16.672 -27.109 -18.719 1 96.88 308 THR B N 1
ATOM 6872 C CA . THR B 1 308 ? 17.75 -27.844 -19.391 1 96.88 308 THR B CA 1
ATOM 6873 C C . THR B 1 308 ? 18.938 -26.922 -19.672 1 96.88 308 THR B C 1
ATOM 6875 O O . THR B 1 308 ? 20.094 -27.328 -19.484 1 96.88 308 THR B O 1
ATOM 6878 N N . PRO B 1 309 ? 18.688 -25.656 -20.094 1 97.5 309 PRO B N 1
ATOM 6879 C CA . PRO B 1 309 ? 19.844 -24.781 -20.312 1 97.5 309 PRO B CA 1
ATOM 6880 C C . PRO B 1 309 ? 20.719 -24.625 -19.078 1 97.5 309 PRO B C 1
ATOM 6882 O O . PRO B 1 309 ? 21.922 -24.391 -19.188 1 97.5 309 PRO B O 1
ATOM 6885 N N . PHE B 1 310 ? 20.203 -24.781 -17.953 1 97.81 310 PHE B N 1
ATOM 6886 C CA . PHE B 1 310 ? 20.906 -24.516 -16.703 1 97.81 310 PHE B CA 1
ATOM 6887 C C . PHE B 1 310 ? 21.609 -25.766 -16.188 1 97.81 310 PHE B C 1
ATOM 6889 O O . PHE B 1 310 ? 22.312 -25.719 -15.18 1 97.81 310 PHE B O 1
ATOM 6896 N N . LEU B 1 311 ? 21.438 -26.891 -16.766 1 97.12 311 LEU B N 1
ATOM 6897 C CA . LEU B 1 311 ? 21.984 -28.156 -16.281 1 97.12 311 LEU B CA 1
ATOM 6898 C C . LEU B 1 311 ? 23.516 -28.078 -16.188 1 97.12 311 LEU B C 1
ATOM 6900 O O . LEU B 1 311 ? 24.109 -28.703 -15.297 1 97.12 311 LEU B O 1
ATOM 6904 N N . GLY B 1 312 ? 24.125 -27.391 -17.047 1 95.25 312 GLY B N 1
ATOM 6905 C CA . GLY B 1 312 ? 25.562 -27.234 -16.969 1 95.25 312 GLY B CA 1
ATOM 6906 C C . GLY B 1 312 ? 26.047 -26.797 -15.594 1 95.25 312 GLY B C 1
ATOM 6907 O O . GLY B 1 312 ? 27.125 -27.203 -15.156 1 95.25 312 GLY B O 1
ATOM 6908 N N . ASN B 1 313 ? 25.25 -25.969 -15.008 1 95.62 313 ASN B N 1
ATOM 6909 C CA . ASN B 1 313 ? 25.578 -25.469 -13.68 1 95.62 313 ASN B CA 1
ATOM 6910 C C . ASN B 1 313 ? 25.188 -26.469 -12.594 1 95.62 313 ASN B C 1
ATOM 6912 O O . ASN B 1 313 ? 25.719 -26.422 -11.484 1 95.62 313 ASN B O 1
ATOM 6916 N N . LEU B 1 314 ? 24.312 -27.375 -12.891 1 97.12 314 LEU B N 1
ATOM 6917 C CA . LEU B 1 314 ? 23.703 -28.219 -11.859 1 97.12 314 LEU B CA 1
ATOM 6918 C C . LEU B 1 314 ? 24.422 -29.562 -11.781 1 97.12 314 LEU B C 1
ATOM 6920 O O . LEU B 1 314 ? 24.25 -30.297 -10.812 1 97.12 314 LEU B O 1
ATOM 6924 N N . LEU B 1 315 ? 25.266 -29.875 -12.727 1 97.06 315 LEU B N 1
ATOM 6925 C CA . LEU B 1 315 ? 25.844 -31.219 -12.836 1 97.06 315 LEU B CA 1
ATOM 6926 C C . LEU B 1 315 ? 27.188 -31.281 -12.117 1 97.06 315 LEU B C 1
ATOM 6928 O O . LEU B 1 315 ? 28.016 -32.156 -12.406 1 97.06 315 LEU B O 1
ATOM 6932 N N . ASP B 1 316 ? 27.422 -30.438 -11.211 1 94.62 316 ASP B N 1
ATOM 6933 C CA . ASP B 1 316 ? 28.703 -30.359 -10.516 1 94.62 316 ASP B CA 1
ATOM 6934 C C . ASP B 1 316 ? 28.719 -31.281 -9.297 1 94.62 316 ASP B C 1
ATOM 6936 O O . ASP B 1 316 ? 29.734 -31.391 -8.609 1 94.62 316 ASP B O 1
ATOM 6940 N N . GLY B 1 317 ? 27.625 -31.906 -9.047 1 93.5 317 GLY B N 1
ATOM 6941 C CA . GLY B 1 317 ? 27.531 -32.781 -7.891 1 93.5 317 GLY B CA 1
ATOM 6942 C C . GLY B 1 317 ? 27.266 -32.062 -6.594 1 93.5 317 GLY B C 1
ATOM 6943 O O . GLY B 1 317 ? 27.25 -32.656 -5.52 1 93.5 317 GLY B O 1
ATOM 6944 N N . GLY B 1 318 ? 27 -30.812 -6.691 1 95.75 318 GLY B N 1
ATOM 6945 C CA . GLY B 1 318 ? 26.766 -30.016 -5.504 1 95.75 318 GLY B CA 1
ATOM 6946 C C . GLY B 1 318 ? 25.281 -29.797 -5.215 1 95.75 318 GLY B C 1
ATOM 6947 O O . GLY B 1 318 ? 24.438 -30.297 -5.945 1 95.75 318 GLY B O 1
ATOM 6948 N N . VAL B 1 319 ? 25.062 -29.062 -4.098 1 97.31 319 VAL B N 1
ATOM 6949 C CA . VAL B 1 319 ? 23.719 -28.703 -3.691 1 97.31 319 VAL B CA 1
ATOM 6950 C C . VAL B 1 319 ? 23.312 -27.375 -4.355 1 97.31 319 VAL B C 1
ATOM 6952 O O . VAL B 1 319 ? 24.109 -26.453 -4.438 1 97.31 319 VAL B O 1
ATOM 6955 N N . HIS B 1 320 ? 22.156 -27.344 -4.863 1 97.75 320 HIS B N 1
ATOM 6956 C CA . HIS B 1 320 ? 21.594 -26.156 -5.477 1 97.75 320 HIS B CA 1
ATOM 6957 C C . HIS B 1 320 ? 20.281 -25.766 -4.824 1 97.75 320 HIS B C 1
ATOM 6959 O O . HIS B 1 320 ? 19.734 -26.531 -4.023 1 97.75 320 HIS B O 1
ATOM 6965 N N . ASN B 1 321 ? 19.797 -24.516 -5.156 1 97.44 321 ASN B N 1
ATOM 6966 C CA . ASN B 1 321 ? 18.625 -24.016 -4.461 1 97.44 321 ASN B CA 1
ATOM 6967 C C . ASN B 1 321 ? 17.609 -23.406 -5.434 1 97.44 321 ASN B C 1
ATOM 6969 O O . ASN B 1 321 ? 18 -22.75 -6.402 1 97.44 321 ASN B O 1
ATOM 6973 N N . PHE B 1 322 ? 16.375 -23.703 -5.094 1 97.88 322 PHE B N 1
ATOM 6974 C CA . PHE B 1 322 ? 15.289 -22.922 -5.66 1 97.88 322 PHE B CA 1
ATOM 6975 C C . PHE B 1 322 ? 14.789 -21.891 -4.656 1 97.88 322 PHE B C 1
ATOM 6977 O O . PHE B 1 322 ? 14.766 -22.156 -3.451 1 97.88 322 PHE B O 1
ATOM 6984 N N . SER B 1 323 ? 14.398 -20.719 -5.117 1 97.12 323 SER B N 1
ATOM 6985 C CA . SER B 1 323 ? 13.68 -19.766 -4.289 1 97.12 323 SER B CA 1
ATOM 6986 C C . SER B 1 323 ? 12.367 -19.328 -4.945 1 97.12 323 SER B C 1
ATOM 6988 O O . SER B 1 323 ? 12.297 -19.188 -6.168 1 97.12 323 SER B O 1
ATOM 6990 N N . PHE B 1 324 ? 11.336 -19.188 -4.109 1 97.31 324 PHE B N 1
ATOM 6991 C CA . PHE B 1 324 ? 10.008 -18.781 -4.559 1 97.31 324 PHE B CA 1
ATOM 6992 C C . PHE B 1 324 ? 9.539 -17.547 -3.809 1 97.31 324 PHE B C 1
ATOM 6994 O O . PHE B 1 324 ? 9.633 -17.484 -2.58 1 97.31 324 PHE B O 1
ATOM 7001 N N . SER B 1 325 ? 9.109 -16.547 -4.469 1 96.5 325 SER B N 1
ATOM 7002 C CA . SER B 1 325 ? 8.516 -15.344 -3.916 1 96.5 325 SER B CA 1
ATOM 7003 C C . SER B 1 325 ? 7.379 -14.828 -4.793 1 96.5 325 SER B C 1
ATOM 7005 O O . SER B 1 325 ? 7.297 -15.18 -5.973 1 96.5 325 SER B O 1
ATOM 7007 N N . ILE B 1 326 ? 6.484 -14.07 -4.156 1 97.56 326 ILE B N 1
ATOM 7008 C CA . ILE B 1 326 ? 5.344 -13.57 -4.906 1 97.56 326 ILE B CA 1
ATOM 7009 C C . ILE B 1 326 ? 5.188 -12.07 -4.664 1 97.56 326 ILE B C 1
ATOM 7011 O O . ILE B 1 326 ? 4.836 -11.648 -3.559 1 97.56 326 ILE B O 1
ATOM 7015 N N . GLY B 1 327 ? 5.398 -11.305 -5.75 1 95.88 327 GLY B N 1
ATOM 7016 C CA . GLY B 1 327 ? 5.184 -9.867 -5.664 1 95.88 327 GLY B CA 1
ATOM 7017 C C . GLY B 1 327 ? 3.748 -9.5 -5.34 1 95.88 327 GLY B C 1
ATOM 7018 O O . GLY B 1 327 ? 2.812 -10.047 -5.926 1 95.88 327 GLY B O 1
ATOM 7019 N N . ASN B 1 328 ? 3.557 -8.531 -4.34 1 94.81 328 ASN B N 1
ATOM 7020 C CA . ASN B 1 328 ? 2.273 -8 -3.895 1 94.81 328 ASN B CA 1
ATOM 7021 C C . ASN B 1 328 ? 1.486 -9.031 -3.092 1 94.81 328 ASN B C 1
ATOM 7023 O O . ASN B 1 328 ? 0.295 -8.852 -2.834 1 94.81 328 ASN B O 1
ATOM 7027 N N . ALA B 1 329 ? 2.119 -10.125 -2.705 1 96.19 329 ALA B N 1
ATOM 7028 C CA . ALA B 1 329 ? 1.414 -11.125 -1.913 1 96.19 329 ALA B CA 1
ATOM 7029 C C . ALA B 1 329 ? 0.986 -10.562 -0.562 1 96.19 329 ALA B C 1
ATOM 7031 O O . ALA B 1 329 ? 1.738 -9.82 0.072 1 96.19 329 ALA B O 1
ATOM 7032 N N . ILE B 1 330 ? -0.16 -10.781 -0.214 1 92.94 330 ILE B N 1
ATOM 7033 C CA . ILE B 1 330 ? -0.621 -10.477 1.137 1 92.94 330 ILE B CA 1
ATOM 7034 C C . ILE B 1 330 ? -0.624 -11.75 1.978 1 92.94 330 ILE B C 1
ATOM 7036 O O . ILE B 1 330 ? 0.274 -11.969 2.795 1 92.94 330 ILE B O 1
ATOM 7040 N N . ASN B 1 331 ? -1.662 -12.641 1.969 1 89.5 331 ASN B N 1
ATOM 7041 C CA . ASN B 1 331 ? -1.765 -13.969 2.559 1 89.5 331 ASN B CA 1
ATOM 7042 C C . ASN B 1 331 ? -3.006 -14.711 2.064 1 89.5 331 ASN B C 1
ATOM 7044 O O . ASN B 1 331 ? -4.027 -14.086 1.772 1 89.5 331 ASN B O 1
ATOM 7048 N N . VAL B 1 332 ? -2.9 -16.016 1.846 1 91.38 332 VAL B N 1
ATOM 7049 C CA . VAL B 1 332 ? -1.673 -16.812 1.789 1 91.38 332 VAL B CA 1
ATOM 7050 C C . VAL B 1 332 ? -1.551 -17.484 0.423 1 91.38 332 VAL B C 1
ATOM 7052 O O . VAL B 1 332 ? -2.553 -17.672 -0.27 1 91.38 332 VAL B O 1
ATOM 7055 N N . TRP B 1 333 ? -0.36 -17.781 0.045 1 95.5 333 TRP B N 1
ATOM 7056 C CA . TRP B 1 333 ? -0.103 -18.547 -1.168 1 95.5 333 TRP B CA 1
ATOM 7057 C C . TRP B 1 333 ? 0.584 -19.859 -0.84 1 95.5 333 TRP B C 1
ATOM 7059 O O . TRP B 1 333 ? 1.562 -19.891 -0.091 1 95.5 333 TRP B O 1
ATOM 7069 N N . TYR B 1 334 ? 0.109 -20.922 -1.368 1 95 334 TYR B N 1
ATOM 7070 C CA . TYR B 1 334 ? 0.756 -22.234 -1.276 1 95 334 TYR B CA 1
ATOM 7071 C C . TYR B 1 334 ? 1.508 -22.562 -2.561 1 95 334 TYR B C 1
ATOM 7073 O O . TYR B 1 334 ? 0.932 -22.516 -3.65 1 95 334 TYR B O 1
ATOM 7081 N N . VAL B 1 335 ? 2.775 -22.859 -2.363 1 97 335 VAL B N 1
ATOM 7082 C CA . VAL B 1 335 ? 3.623 -23.172 -3.51 1 97 335 VAL B CA 1
ATOM 7083 C C . VAL B 1 335 ? 4.25 -24.562 -3.326 1 97 335 VAL B C 1
ATOM 7085 O O . VAL B 1 335 ? 4.645 -24.922 -2.217 1 97 335 VAL B O 1
ATOM 7088 N N . GLY B 1 336 ? 4.234 -25.359 -4.301 1 96.56 336 GLY B N 1
ATOM 7089 C CA . GLY B 1 336 ? 4.941 -26.625 -4.422 1 96.56 336 GLY B CA 1
ATOM 7090 C C . GLY B 1 336 ? 5.496 -26.859 -5.812 1 96.56 336 GLY B C 1
ATOM 7091 O O . GLY B 1 336 ? 4.992 -26.312 -6.793 1 96.56 336 GLY B O 1
ATOM 7092 N N . ALA B 1 337 ? 6.555 -27.672 -5.832 1 98.19 337 ALA B N 1
ATOM 7093 C CA . ALA B 1 337 ? 7.117 -27.922 -7.16 1 98.19 337 ALA B CA 1
ATOM 7094 C C . ALA B 1 337 ? 7.672 -29.344 -7.262 1 98.19 337 ALA B C 1
ATOM 7096 O O . ALA B 1 337 ? 7.812 -30.031 -6.25 1 98.19 337 ALA B O 1
ATOM 7097 N N . ASN B 1 338 ? 7.832 -29.812 -8.477 1 98.38 338 ASN B N 1
ATOM 7098 C CA . ASN B 1 338 ? 8.422 -31.094 -8.859 1 98.38 338 ASN B CA 1
ATOM 7099 C C . ASN B 1 338 ? 9.516 -30.922 -9.906 1 98.38 338 ASN B C 1
ATOM 7101 O O . ASN B 1 338 ? 9.289 -30.297 -10.945 1 98.38 338 ASN B O 1
ATOM 7105 N N . LEU B 1 339 ? 10.664 -31.438 -9.617 1 98.5 339 LEU B N 1
ATOM 7106 C CA . LEU B 1 339 ? 11.742 -31.391 -10.602 1 98.5 339 LEU B CA 1
ATOM 7107 C C . LEU B 1 339 ? 11.82 -32.688 -11.391 1 98.5 339 LEU B C 1
ATOM 7109 O O . LEU B 1 339 ? 12.242 -33.719 -10.859 1 98.5 339 LEU B O 1
ATOM 7113 N N . HIS B 1 340 ? 11.414 -32.656 -12.672 1 97.94 340 HIS B N 1
ATOM 7114 C CA . HIS B 1 340 ? 11.477 -33.812 -13.578 1 97.94 340 HIS B CA 1
ATOM 7115 C C . HIS B 1 340 ? 12.844 -33.906 -14.25 1 97.94 340 HIS B C 1
ATOM 7117 O O . HIS B 1 340 ? 13.297 -32.969 -14.883 1 97.94 340 HIS B O 1
ATOM 7123 N N . LEU B 1 341 ? 13.453 -35.125 -14.18 1 97.62 341 LEU B N 1
ATOM 7124 C CA . LEU B 1 341 ? 14.797 -35.312 -14.727 1 97.62 341 LEU B CA 1
ATOM 7125 C C . LEU B 1 341 ? 14.828 -36.469 -15.703 1 97.62 341 LEU B C 1
ATOM 7127 O O . LEU B 1 341 ? 14.242 -37.531 -15.438 1 97.62 341 LEU B O 1
ATOM 7131 N N . TRP B 1 342 ? 15.398 -36.25 -16.828 1 96.56 342 TRP B N 1
ATOM 7132 C CA . TRP B 1 342 ? 15.758 -37.312 -17.766 1 96.56 342 TRP B CA 1
ATOM 7133 C C . TRP B 1 342 ? 17.234 -37.688 -17.625 1 96.56 342 TRP B C 1
ATOM 7135 O O . TRP B 1 342 ? 18.109 -36.812 -17.625 1 96.56 342 TRP B O 1
ATOM 7145 N N . LEU B 1 343 ? 17.5 -38.969 -17.531 1 96.38 343 LEU B N 1
ATOM 7146 C CA . LEU B 1 343 ? 18.844 -39.438 -17.203 1 96.38 343 LEU B CA 1
ATOM 7147 C C . LEU B 1 343 ? 19.422 -40.219 -18.375 1 96.38 343 LEU B C 1
ATOM 7149 O O . LEU B 1 343 ? 18.719 -40.969 -19.047 1 96.38 343 LEU B O 1
ATOM 7153 N N . ASP B 1 344 ? 20.672 -40 -18.562 1 95 344 ASP B N 1
ATOM 7154 C CA . ASP B 1 344 ? 21.422 -40.781 -19.531 1 95 344 ASP B CA 1
ATOM 7155 C C . ASP B 1 344 ? 21.844 -42.125 -18.953 1 95 344 ASP B C 1
ATOM 7157 O O . ASP B 1 344 ? 22.859 -42.219 -18.266 1 95 344 ASP B O 1
ATOM 7161 N N . ARG B 1 345 ? 21.25 -43.156 -19.312 1 91.75 345 ARG B N 1
ATOM 7162 C CA . ARG B 1 345 ? 21.484 -44.469 -18.719 1 91.75 345 ARG B CA 1
ATOM 7163 C C . ARG B 1 345 ? 22.781 -45.062 -19.266 1 91.75 345 ARG B C 1
ATOM 7165 O O . ARG B 1 345 ? 23.297 -46.031 -18.703 1 91.75 345 ARG B O 1
ATOM 7172 N N . LYS B 1 346 ? 23.344 -44.531 -20.219 1 93.75 346 LYS B N 1
ATOM 7173 C CA . LYS B 1 346 ? 24.547 -45.062 -20.844 1 93.75 346 LYS B CA 1
ATOM 7174 C C . LYS B 1 346 ? 25.797 -44.375 -20.328 1 93.75 346 LYS B C 1
ATOM 7176 O O . LYS B 1 346 ? 26.906 -44.688 -20.734 1 93.75 346 LYS B O 1
ATOM 7181 N N . SER B 1 347 ? 25.531 -43.438 -19.609 1 93.5 347 SER B N 1
ATOM 7182 C CA . SER B 1 347 ? 26.656 -42.688 -19.062 1 93.5 347 SER B CA 1
ATOM 7183 C C . SER B 1 347 ? 26.469 -42.375 -17.594 1 93.5 347 SER B C 1
ATOM 7185 O O . SER B 1 347 ? 25.328 -42.156 -17.141 1 93.5 347 SER B O 1
ATOM 7187 N N . GLN B 1 348 ? 27.578 -42.25 -16.922 1 93.81 348 GLN B N 1
ATOM 7188 C CA . GLN B 1 348 ? 27.516 -41.938 -15.508 1 93.81 348 GLN B CA 1
ATOM 7189 C C . GLN B 1 348 ? 27.5 -40.406 -15.305 1 93.81 348 GLN B C 1
ATOM 7191 O O . GLN B 1 348 ? 27.125 -39.938 -14.234 1 93.81 348 GLN B O 1
ATOM 7196 N N . ARG B 1 349 ? 28.031 -39.844 -16.328 1 96 349 ARG B N 1
ATOM 7197 C CA . ARG B 1 349 ? 28.078 -38.375 -16.219 1 96 349 ARG B CA 1
ATOM 7198 C C . ARG B 1 349 ? 27.766 -37.719 -17.547 1 96 349 ARG B C 1
ATOM 7200 O O . ARG B 1 349 ? 28.109 -38.25 -18.609 1 96 349 ARG B O 1
ATOM 7207 N N . THR B 1 350 ? 27.031 -36.625 -17.453 1 96.81 350 THR B N 1
ATOM 7208 C CA . THR B 1 350 ? 26.859 -35.719 -18.594 1 96.81 350 THR B CA 1
ATOM 7209 C C . THR B 1 350 ? 27.531 -34.375 -18.344 1 96.81 350 THR B C 1
ATOM 7211 O O . THR B 1 350 ? 27.969 -34.094 -17.219 1 96.81 350 THR B O 1
ATOM 7214 N N . LYS B 1 351 ? 27.781 -33.688 -19.438 1 96.81 351 LYS B N 1
ATOM 7215 C CA . LYS B 1 351 ? 28.391 -32.375 -19.359 1 96.81 351 LYS B CA 1
ATOM 7216 C C . LYS B 1 351 ? 27.516 -31.312 -20.016 1 96.81 351 LYS B C 1
ATOM 7218 O O . LYS B 1 351 ? 26.781 -31.609 -20.953 1 96.81 351 LYS B O 1
ATOM 7223 N N . GLY B 1 352 ? 27.562 -30.172 -19.453 1 97.06 352 GLY B N 1
ATOM 7224 C CA . GLY B 1 352 ? 26.797 -29.078 -20.047 1 97.06 352 GLY B CA 1
ATOM 7225 C C . GLY B 1 352 ? 27.328 -27.703 -19.656 1 97.06 352 GLY B C 1
ATOM 7226 O O . GLY B 1 352 ? 28.266 -27.594 -18.859 1 97.06 352 GLY B O 1
ATOM 7227 N N . LYS B 1 353 ? 26.781 -26.719 -20.312 1 97.44 353 LYS B N 1
ATOM 7228 C CA . LYS B 1 353 ? 27.141 -25.328 -20.047 1 97.44 353 LYS B CA 1
ATOM 7229 C C . LYS B 1 353 ? 25.969 -24.391 -20.312 1 97.44 353 LYS B C 1
ATOM 7231 O O . LYS B 1 353 ? 25.281 -24.516 -21.344 1 97.44 353 LYS B O 1
ATOM 7236 N N . LEU B 1 354 ? 25.719 -23.531 -19.375 1 97.44 354 LEU B N 1
ATOM 7237 C CA . LEU B 1 354 ? 24.812 -22.406 -19.625 1 97.44 354 LEU B CA 1
ATOM 7238 C C . LEU B 1 354 ? 25.484 -21.359 -20.5 1 97.44 354 LEU B C 1
ATOM 7240 O O . LEU B 1 354 ? 26.531 -20.828 -20.141 1 97.44 354 LEU B O 1
ATOM 7244 N N . VAL B 1 355 ? 24.953 -21.078 -21.609 1 97.31 355 VAL B N 1
ATOM 7245 C CA . VAL B 1 355 ? 25.578 -20.156 -22.562 1 97.31 355 VAL B CA 1
ATOM 7246 C C . VAL B 1 355 ? 25.094 -18.734 -22.266 1 97.31 355 VAL B C 1
ATOM 7248 O O . VAL B 1 355 ? 25.891 -17.781 -22.281 1 97.31 355 VAL B O 1
ATOM 7251 N N . SER B 1 356 ? 23.781 -18.594 -22.078 1 96.62 356 SER B N 1
ATOM 7252 C CA . SER B 1 356 ? 23.234 -17.266 -21.797 1 96.62 356 SER B CA 1
ATOM 7253 C C . SER B 1 356 ? 21.938 -17.375 -21 1 96.62 356 SER B C 1
ATOM 7255 O O . SER B 1 356 ? 21.203 -18.375 -21.109 1 96.62 356 SER B O 1
ATOM 7257 N N . SER B 1 357 ? 21.734 -16.484 -20.141 1 95.75 357 SER B N 1
ATOM 7258 C CA . SER B 1 357 ? 20.5 -16.297 -19.391 1 95.75 357 SER B CA 1
ATOM 7259 C C . SER B 1 357 ? 20.125 -14.812 -19.312 1 95.75 357 SER B C 1
ATOM 7261 O O . SER B 1 357 ? 20.938 -13.984 -18.906 1 95.75 357 SER B O 1
ATOM 7263 N N . PHE B 1 358 ? 18.922 -14.523 -19.828 1 94.56 358 PHE B N 1
ATOM 7264 C CA . PHE B 1 358 ? 18.438 -13.156 -19.859 1 94.56 358 PHE B CA 1
ATOM 7265 C C . PHE B 1 358 ? 17.125 -13.031 -19.094 1 94.56 358 PHE B C 1
ATOM 7267 O O . PHE B 1 358 ? 16.203 -13.836 -19.281 1 94.56 358 PHE B O 1
ATOM 7274 N N . ASP B 1 359 ? 17.031 -12.164 -18.156 1 92.81 359 ASP B N 1
ATOM 7275 C CA . ASP B 1 359 ? 15.836 -11.812 -17.406 1 92.81 359 ASP B CA 1
ATOM 7276 C C . ASP B 1 359 ? 15.523 -10.32 -17.531 1 92.81 359 ASP B C 1
ATOM 7278 O O . ASP B 1 359 ? 16.188 -9.484 -16.922 1 92.81 359 ASP B O 1
ATOM 7282 N N . GLN B 1 360 ? 14.523 -10.07 -18.328 1 89.38 360 GLN B N 1
ATOM 7283 C CA . GLN B 1 360 ? 14.125 -8.672 -18.406 1 89.38 360 GLN B CA 1
ATOM 7284 C C . GLN B 1 360 ? 13.43 -8.219 -17.125 1 89.38 360 GLN B C 1
ATOM 7286 O O . GLN B 1 360 ? 12.523 -8.883 -16.641 1 89.38 360 GLN B O 1
ATOM 7291 N N . ARG B 1 361 ? 13.93 -7.168 -16.609 1 88.69 361 ARG B N 1
ATOM 7292 C CA . ARG B 1 361 ? 13.266 -6.605 -15.438 1 88.69 361 ARG B CA 1
ATOM 7293 C C . ARG B 1 361 ? 11.797 -6.32 -15.727 1 88.69 361 ARG B C 1
ATOM 7295 O O . ARG B 1 361 ? 11.438 -5.934 -16.844 1 88.69 361 ARG B O 1
ATOM 7302 N N . LEU B 1 362 ? 10.969 -6.551 -14.75 1 95.19 362 LEU B N 1
ATOM 7303 C CA . LEU B 1 362 ? 9.531 -6.328 -14.875 1 95.19 362 LEU B CA 1
ATOM 7304 C C . LEU B 1 362 ? 9.242 -4.891 -15.297 1 95.19 362 LEU B C 1
ATOM 7306 O O . LEU B 1 362 ? 9.703 -3.945 -14.656 1 95.19 362 LEU B O 1
ATOM 7310 N N . ASN B 1 363 ? 8.586 -4.699 -16.438 1 96.81 363 ASN B N 1
ATOM 7311 C CA . ASN B 1 363 ? 7.996 -3.416 -16.797 1 96.81 363 ASN B CA 1
ATOM 7312 C C . ASN B 1 363 ? 6.574 -3.281 -16.25 1 96.81 363 ASN B C 1
ATOM 7314 O O . ASN B 1 363 ? 5.676 -4.012 -16.672 1 96.81 363 ASN B O 1
ATOM 7318 N N . PHE B 1 364 ? 6.348 -2.383 -15.391 1 97.56 364 PHE B N 1
ATOM 7319 C CA . PHE B 1 364 ? 5.086 -2.246 -14.68 1 97.56 364 PHE B CA 1
ATOM 7320 C C . PHE B 1 364 ? 4.59 -0.805 -14.719 1 97.56 364 PHE B C 1
ATOM 7322 O O . PHE B 1 364 ? 5.355 0.126 -14.461 1 97.56 364 PHE B O 1
ATOM 7329 N N . THR B 1 365 ? 3.357 -0.573 -15.094 1 98.06 365 THR B N 1
ATOM 7330 C CA . THR B 1 365 ? 2.697 0.728 -15.078 1 98.06 365 THR B CA 1
ATOM 7331 C C . THR B 1 365 ? 1.343 0.638 -14.375 1 98.06 365 THR B C 1
ATOM 7333 O O . THR B 1 365 ? 0.566 -0.284 -14.633 1 98.06 365 THR B O 1
ATOM 7336 N N . SER B 1 366 ? 1.045 1.52 -13.516 1 97.81 366 SER B N 1
ATOM 7337 C CA . SER B 1 366 ? -0.249 1.585 -12.844 1 97.81 366 SER B CA 1
ATOM 7338 C C . SER B 1 366 ? -0.766 3.018 -12.773 1 97.81 366 SER B C 1
ATOM 7340 O O . SER B 1 366 ? 0.021 3.965 -12.703 1 97.81 366 SER B O 1
ATOM 7342 N N . MET B 1 367 ? -2.027 3.193 -12.867 1 97.94 367 MET B N 1
ATOM 7343 C CA . MET B 1 367 ? -2.715 4.473 -12.719 1 97.94 367 MET B CA 1
ATOM 7344 C C . MET B 1 367 ? -3.947 4.332 -11.836 1 97.94 367 MET B C 1
ATOM 7346 O O . MET B 1 367 ? -4.672 3.342 -11.922 1 97.94 367 MET B O 1
ATOM 7350 N N . LEU B 1 368 ? -4.184 5.234 -10.953 1 97.69 368 LEU B N 1
ATOM 7351 C CA . LEU B 1 368 ? -5.359 5.309 -10.086 1 97.69 368 LEU B CA 1
ATOM 7352 C C . LEU B 1 368 ? -5.977 6.703 -10.133 1 97.69 368 LEU B C 1
ATOM 7354 O O . LEU B 1 368 ? -5.277 7.703 -9.961 1 97.69 368 LEU B O 1
ATOM 7358 N N . ARG B 1 369 ? -7.203 6.852 -10.453 1 97.75 369 ARG B N 1
ATOM 7359 C CA . ARG B 1 369 ? -8.016 8.055 -10.32 1 97.75 369 ARG B CA 1
ATOM 7360 C C . ARG B 1 369 ? -9.188 7.824 -9.367 1 97.75 369 ARG B C 1
ATOM 7362 O O . ARG B 1 369 ? -9.945 6.863 -9.531 1 97.75 369 ARG B O 1
ATOM 7369 N N . MET B 1 370 ? -9.359 8.75 -8.406 1 95.44 370 MET B N 1
ATOM 7370 C CA . MET B 1 370 ? -10.43 8.43 -7.465 1 95.44 370 MET B CA 1
ATOM 7371 C C . MET B 1 370 ? -11.07 9.703 -6.93 1 95.44 370 MET B C 1
ATOM 7373 O O . MET B 1 370 ? -10.422 10.75 -6.836 1 95.44 370 MET B O 1
ATOM 7377 N N . GLN B 1 371 ? -12.258 9.695 -6.742 1 93.69 371 GLN B N 1
ATOM 7378 C CA . GLN B 1 371 ? -13.117 10.531 -5.914 1 93.69 371 GLN B CA 1
ATOM 7379 C C . GLN B 1 371 ? -14.055 9.688 -5.062 1 93.69 371 GLN B C 1
ATOM 7381 O O . GLN B 1 371 ? -15.234 9.516 -5.406 1 93.69 371 GLN B O 1
ATOM 7386 N N . VAL B 1 372 ? -13.617 9.156 -4.004 1 85.75 372 VAL B N 1
ATOM 7387 C CA . VAL B 1 372 ? -14.25 8.094 -3.23 1 85.75 372 VAL B CA 1
ATOM 7388 C C . VAL B 1 372 ? -15.703 8.453 -2.938 1 85.75 372 VAL B C 1
ATOM 7390 O O . VAL B 1 372 ? -16 9.578 -2.521 1 85.75 372 VAL B O 1
ATOM 7393 N N . PRO B 1 373 ? -16.609 7.562 -3.295 1 89.62 373 PRO B N 1
ATOM 7394 C CA . PRO B 1 373 ? -16.391 6.129 -3.494 1 89.62 373 PRO B CA 1
ATOM 7395 C C . PRO B 1 373 ? -16.078 5.773 -4.949 1 89.62 373 PRO B C 1
ATOM 7397 O O . PRO B 1 373 ? -15.836 4.609 -5.266 1 89.62 373 PRO B O 1
ATOM 7400 N N . LEU B 1 374 ? -16.062 6.719 -5.871 1 93.56 374 LEU B N 1
ATOM 7401 C CA . LEU B 1 374 ? -15.695 6.441 -7.258 1 93.56 374 LEU B CA 1
ATOM 7402 C C . LEU B 1 374 ? -14.203 6.188 -7.395 1 93.56 374 LEU B C 1
ATOM 7404 O O . LEU B 1 374 ? -13.391 6.84 -6.723 1 93.56 374 LEU B O 1
ATOM 7408 N N . GLY B 1 375 ? -13.812 5.273 -8.148 1 95.81 375 GLY B N 1
ATOM 7409 C CA . GLY B 1 375 ? -12.414 4.973 -8.43 1 95.81 375 GLY B CA 1
ATOM 7410 C C . GLY B 1 375 ? -12.219 4.234 -9.742 1 95.81 375 GLY B C 1
ATOM 7411 O O . GLY B 1 375 ? -13.078 3.459 -10.164 1 95.81 375 GLY B O 1
ATOM 7412 N N . GLU B 1 376 ? -11.156 4.512 -10.391 1 97.75 376 GLU B N 1
ATOM 7413 C CA . GLU B 1 376 ? -10.734 3.832 -11.609 1 97.75 376 GLU B CA 1
ATOM 7414 C C . GLU B 1 376 ? -9.25 3.465 -11.555 1 97.75 376 GLU B C 1
ATOM 7416 O O . GLU B 1 376 ? -8.414 4.297 -11.195 1 97.75 376 GLU B O 1
ATOM 7421 N N . SER B 1 377 ? -8.922 2.254 -11.82 1 97.81 377 SER B N 1
ATOM 7422 C CA . SER B 1 377 ? -7.539 1.792 -11.805 1 97.81 377 SER B CA 1
ATOM 7423 C C . SER B 1 377 ? -7.188 1.047 -13.086 1 97.81 377 SER B C 1
ATOM 7425 O O . SER B 1 377 ? -8.016 0.312 -13.625 1 97.81 377 SER B O 1
ATOM 7427 N N . TRP B 1 378 ? -6.023 1.26 -13.602 1 98.06 378 TRP B N 1
ATOM 7428 C CA . TRP B 1 378 ? -5.449 0.576 -14.758 1 98.06 378 TRP B CA 1
ATOM 7429 C C . TRP B 1 378 ? -4.051 0.06 -14.445 1 98.06 378 TRP B C 1
ATOM 7431 O O . TRP B 1 378 ? -3.211 0.799 -13.922 1 98.06 378 TRP B O 1
ATOM 7441 N N . ILE B 1 379 ? -3.783 -1.178 -14.773 1 98.38 379 ILE B N 1
ATOM 7442 C CA . ILE B 1 379 ? -2.457 -1.751 -14.57 1 98.38 379 ILE B CA 1
ATOM 7443 C C . ILE B 1 379 ? -2.014 -2.486 -15.828 1 98.38 379 ILE B C 1
ATOM 7445 O O . ILE B 1 379 ? -2.809 -3.186 -16.469 1 98.38 379 ILE B O 1
ATOM 7449 N N . GLU B 1 380 ? -0.802 -2.322 -16.234 1 98.62 380 GLU B N 1
ATOM 7450 C CA . GLU B 1 380 ? -0.137 -3.078 -17.297 1 98.62 380 GLU B CA 1
ATOM 7451 C C . GLU B 1 380 ? 1.226 -3.588 -16.828 1 98.62 380 GLU B C 1
ATOM 7453 O O . GLU B 1 380 ? 1.958 -2.879 -16.141 1 98.62 380 GLU B O 1
ATOM 7458 N N . ALA B 1 381 ? 1.538 -4.77 -17.188 1 98.38 381 ALA B N 1
ATOM 7459 C CA . ALA B 1 381 ? 2.838 -5.348 -16.844 1 98.38 381 ALA B CA 1
ATOM 7460 C C . ALA B 1 381 ? 3.35 -6.234 -17.984 1 98.38 381 ALA B C 1
ATOM 7462 O O . ALA B 1 381 ? 2.561 -6.801 -18.734 1 98.38 381 ALA B O 1
ATOM 7463 N N . HIS B 1 382 ? 4.648 -6.344 -18.141 1 98.12 382 HIS B N 1
ATOM 7464 C CA . HIS B 1 382 ? 5.316 -7.176 -19.141 1 98.12 382 HIS B CA 1
ATOM 7465 C C . HIS B 1 382 ? 6.613 -7.754 -18.594 1 98.12 382 HIS B C 1
ATOM 7467 O O . HIS B 1 382 ? 7.352 -7.074 -17.875 1 98.12 382 HIS B O 1
ATOM 7473 N N . ARG B 1 383 ? 6.883 -8.953 -18.953 1 96.31 383 ARG B N 1
ATOM 7474 C CA . ARG B 1 383 ? 8.125 -9.609 -18.562 1 96.31 383 ARG B CA 1
ATOM 7475 C C . ARG B 1 383 ? 8.594 -10.586 -19.641 1 96.31 383 ARG B C 1
ATOM 7477 O O . ARG B 1 383 ? 7.77 -11.234 -20.297 1 96.31 383 ARG B O 1
ATOM 7484 N N . MET B 1 384 ? 9.906 -10.703 -19.797 1 96.81 384 MET B N 1
ATOM 7485 C CA . MET B 1 384 ? 10.492 -11.641 -20.75 1 96.81 384 MET B CA 1
ATOM 7486 C C . MET B 1 384 ? 11.742 -12.289 -20.156 1 96.81 384 MET B C 1
ATOM 7488 O O . MET B 1 384 ? 12.539 -11.625 -19.5 1 96.81 384 MET B O 1
ATOM 7492 N N . THR B 1 385 ? 11.875 -13.555 -20.312 1 96.81 385 THR B N 1
ATOM 7493 C CA . THR B 1 385 ? 13.078 -14.289 -19.938 1 96.81 385 THR B CA 1
ATOM 7494 C C . THR B 1 385 ? 13.539 -15.188 -21.078 1 96.81 385 THR B C 1
ATOM 7496 O O . THR B 1 385 ? 12.727 -15.602 -21.922 1 96.81 385 THR B O 1
ATOM 7499 N N . SER B 1 386 ? 14.812 -15.398 -21.188 1 97.44 386 SER B N 1
ATOM 7500 C CA . SER B 1 386 ? 15.398 -16.297 -22.172 1 97.44 386 SER B CA 1
ATOM 7501 C C . SER B 1 386 ? 16.641 -16.984 -21.625 1 97.44 386 SER B C 1
ATOM 7503 O O . SER B 1 386 ? 17.406 -16.375 -20.844 1 97.44 386 SER B O 1
ATOM 7505 N N . SER B 1 387 ? 16.812 -18.219 -21.969 1 97.88 387 SER B N 1
ATOM 7506 C CA . SER B 1 387 ? 18.016 -18.953 -21.578 1 97.88 387 SER B CA 1
ATOM 7507 C C . SER B 1 387 ? 18.453 -19.922 -22.672 1 97.88 387 SER B C 1
ATOM 7509 O O . SER B 1 387 ? 17.641 -20.391 -23.469 1 97.88 387 SER B O 1
ATOM 7511 N N . GLN B 1 388 ? 19.766 -20.141 -22.797 1 97.75 388 GLN B N 1
ATOM 7512 C CA . GLN B 1 388 ? 20.359 -21.062 -23.75 1 97.75 388 GLN B CA 1
ATOM 7513 C C . GLN B 1 388 ? 21.516 -21.844 -23.109 1 97.75 388 GLN B C 1
ATOM 7515 O O . GLN B 1 388 ? 22.312 -21.266 -22.344 1 97.75 388 GLN B O 1
ATOM 7520 N N . GLY B 1 389 ? 21.484 -23.109 -23.328 1 97.69 389 GLY B N 1
ATOM 7521 C CA . GLY B 1 389 ? 22.562 -23.969 -22.859 1 97.69 389 GLY B CA 1
ATOM 7522 C C . GLY B 1 389 ? 22.656 -25.266 -23.641 1 97.69 389 GLY B C 1
ATOM 7523 O O . GLY B 1 389 ? 21.797 -25.562 -24.469 1 97.69 389 GLY B O 1
ATOM 7524 N N . TRP B 1 390 ? 23.812 -25.938 -23.484 1 96.5 390 TRP B N 1
ATOM 7525 C CA . TRP B 1 390 ? 23.938 -27.25 -24.125 1 96.5 390 TRP B CA 1
ATOM 7526 C C . TRP B 1 390 ? 24.312 -28.312 -23.125 1 96.5 390 TRP B C 1
ATOM 7528 O O . TRP B 1 390 ? 24.906 -28.016 -22.078 1 96.5 390 TRP B O 1
ATOM 7538 N N . VAL B 1 391 ? 23.906 -29.516 -23.422 1 96.06 391 VAL B N 1
ATOM 7539 C CA . VAL B 1 391 ? 24.234 -30.703 -22.641 1 96.06 391 VAL B CA 1
ATOM 7540 C C . VAL B 1 391 ? 24.781 -31.781 -23.562 1 96.06 391 VAL B C 1
ATOM 7542 O O 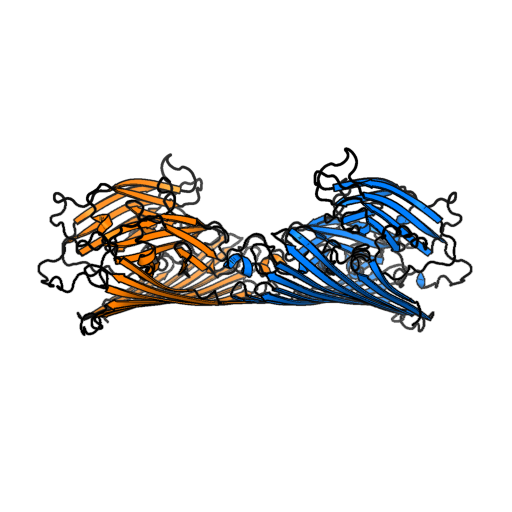. VAL B 1 391 ? 24.172 -32.125 -24.578 1 96.06 391 VAL B O 1
ATOM 7545 N N . GLN B 1 392 ? 25.922 -32.281 -23.188 1 95.44 392 GLN B N 1
ATOM 7546 C CA . GLN B 1 392 ? 26.531 -33.406 -23.891 1 95.44 392 GLN B CA 1
ATOM 7547 C C . GLN B 1 392 ? 26.234 -34.75 -23.172 1 95.44 392 GLN B C 1
ATOM 7549 O O . GLN B 1 392 ? 26.641 -34.938 -22.031 1 95.44 392 GLN B O 1
ATOM 7554 N N . SER B 1 393 ? 25.484 -35.562 -23.859 1 93 393 SER B N 1
ATOM 7555 C CA . SER B 1 393 ? 25.156 -36.906 -23.375 1 93 393 SER B CA 1
ATOM 7556 C C . SER B 1 393 ? 25.484 -37.969 -24.422 1 93 393 SER B C 1
ATOM 7558 O O . SER B 1 393 ? 26.094 -37.656 -25.453 1 93 393 SER B O 1
ATOM 7560 N N . SER B 1 394 ? 25.141 -39.156 -24.094 1 91.25 394 SER B N 1
ATOM 7561 C CA . SER B 1 394 ? 25.359 -40.25 -25.047 1 91.25 394 SER B CA 1
ATOM 7562 C C . SER B 1 394 ? 24.453 -40.094 -26.266 1 91.25 394 SER B C 1
ATOM 7564 O O . SER B 1 394 ? 24.672 -40.75 -27.297 1 91.25 394 SER B O 1
ATOM 7566 N N . TYR B 1 395 ? 23.516 -39.219 -26.094 1 85.31 395 TYR B N 1
ATOM 7567 C CA . TYR B 1 395 ? 22.562 -39 -27.188 1 85.31 395 TYR B CA 1
ATOM 7568 C C . TYR B 1 395 ? 23 -37.844 -28.062 1 85.31 395 TYR B C 1
ATOM 7570 O O . TYR B 1 395 ? 22.297 -37.469 -29 1 85.31 395 TYR B O 1
ATOM 7578 N N . GLY B 1 396 ? 24.156 -37.375 -27.719 1 88 396 GLY B N 1
ATOM 7579 C CA . GLY B 1 396 ? 24.703 -36.25 -28.484 1 88 396 GLY B CA 1
ATOM 7580 C C . GLY B 1 396 ? 24.734 -34.938 -27.688 1 88 396 GLY B C 1
ATOM 7581 O O . GLY B 1 396 ? 24.375 -34.938 -26.5 1 88 396 GLY B O 1
ATOM 7582 N N . ASN B 1 397 ? 25.281 -33.969 -28.406 1 92.25 397 ASN B N 1
ATOM 7583 C CA . ASN B 1 397 ? 25.281 -32.656 -27.828 1 92.25 397 ASN B CA 1
ATOM 7584 C C . ASN B 1 397 ? 24.031 -31.859 -28.219 1 92.25 397 ASN B C 1
ATOM 7586 O O . ASN B 1 397 ? 23.844 -31.531 -29.391 1 92.25 397 ASN B O 1
ATOM 7590 N N . ILE B 1 398 ? 23.25 -31.531 -27.219 1 91.62 398 ILE B N 1
ATOM 7591 C CA . ILE B 1 398 ? 21.953 -30.906 -27.5 1 91.62 398 ILE B CA 1
ATOM 7592 C C . ILE B 1 398 ? 21.938 -29.5 -26.938 1 91.62 398 ILE B C 1
ATOM 7594 O O . ILE B 1 398 ? 22.141 -29.297 -25.75 1 91.62 398 ILE B O 1
ATOM 7598 N N . THR B 1 399 ? 21.672 -28.531 -27.828 1 94.5 399 THR B N 1
ATOM 7599 C CA . THR B 1 399 ? 21.484 -27.156 -27.406 1 94.5 399 THR B CA 1
ATOM 7600 C C . THR B 1 399 ? 20 -26.844 -27.203 1 94.5 399 THR B C 1
ATOM 7602 O O . THR B 1 399 ? 19.172 -27.109 -28.078 1 94.5 399 THR B O 1
ATOM 7605 N N . THR B 1 400 ? 19.703 -26.359 -26 1 95.88 400 THR B N 1
ATOM 7606 C CA . THR B 1 400 ? 18.328 -26.016 -25.656 1 95.88 400 THR B CA 1
ATOM 7607 C C . THR B 1 400 ? 18.156 -24.5 -25.516 1 95.88 400 THR B C 1
ATOM 7609 O O . THR B 1 400 ? 18.984 -23.844 -24.875 1 95.88 400 THR B O 1
ATOM 7612 N N . ARG B 1 401 ? 17.141 -23.938 -26.141 1 96.62 401 ARG B N 1
ATOM 7613 C CA . ARG B 1 401 ? 16.75 -22.547 -25.984 1 96.62 401 ARG B CA 1
ATOM 7614 C C . ARG B 1 401 ? 15.344 -22.422 -25.406 1 96.62 401 ARG B C 1
ATOM 7616 O O . ARG B 1 401 ? 14.422 -23.109 -25.859 1 96.62 401 ARG B O 1
ATOM 7623 N N . VAL B 1 402 ? 15.211 -21.609 -24.406 1 97.44 402 VAL B N 1
ATOM 7624 C CA . VAL B 1 402 ? 13.93 -21.391 -23.734 1 97.44 402 VAL B CA 1
ATOM 7625 C C . VAL B 1 402 ? 13.586 -19.906 -23.734 1 97.44 402 VAL B C 1
ATOM 7627 O O . VAL B 1 402 ? 14.43 -19.062 -23.438 1 97.44 402 VAL B O 1
ATOM 7630 N N . ASN B 1 403 ? 12.344 -19.562 -24.125 1 97.81 403 ASN B N 1
ATOM 7631 C CA . ASN B 1 403 ? 11.836 -18.188 -24.078 1 97.81 403 ASN B CA 1
ATOM 7632 C C . ASN B 1 403 ? 10.477 -18.141 -23.375 1 97.81 403 ASN B C 1
ATOM 7634 O O . ASN B 1 403 ? 9.633 -19.016 -23.562 1 97.81 403 ASN B O 1
ATOM 7638 N N . GLN B 1 404 ? 10.312 -17.156 -22.5 1 98.06 404 GLN B N 1
ATOM 7639 C CA . GLN B 1 404 ? 9.023 -16.875 -21.875 1 98.06 404 GLN B CA 1
ATOM 7640 C C . GLN B 1 404 ? 8.664 -15.398 -22.016 1 98.06 404 GLN B C 1
ATOM 7642 O O . GLN B 1 404 ? 9.484 -14.523 -21.75 1 98.06 404 GLN B O 1
ATOM 7647 N N . ASN B 1 405 ? 7.496 -15.102 -22.5 1 98.25 405 ASN B N 1
ATOM 7648 C CA . ASN B 1 405 ? 6.938 -13.758 -22.625 1 98.25 405 ASN B CA 1
ATOM 7649 C C . ASN B 1 405 ? 5.594 -13.648 -21.906 1 98.25 405 ASN B C 1
ATOM 7651 O O . ASN B 1 405 ? 4.648 -14.359 -22.234 1 98.25 405 ASN B O 1
ATOM 7655 N N . LEU B 1 406 ? 5.527 -12.734 -20.969 1 98.44 406 LEU B N 1
ATOM 7656 C CA . LEU B 1 406 ? 4.312 -12.539 -20.172 1 98.44 406 LEU B CA 1
ATOM 7657 C C . LEU B 1 406 ? 3.77 -11.125 -20.344 1 98.44 406 LEU B C 1
ATOM 7659 O O . LEU B 1 406 ? 4.539 -10.164 -20.422 1 98.44 406 LEU B O 1
ATOM 7663 N N . SER B 1 407 ? 2.477 -10.992 -20.453 1 98.69 407 SER B N 1
ATOM 7664 C CA . SER B 1 407 ? 1.785 -9.711 -20.516 1 98.69 407 SER B CA 1
ATOM 7665 C C . SER B 1 407 ? 0.533 -9.719 -19.641 1 98.69 407 SER B C 1
ATOM 7667 O O . SER B 1 407 ? -0.178 -10.719 -19.578 1 98.69 407 SER B O 1
ATOM 7669 N N . TYR B 1 408 ? 0.318 -8.633 -19.016 1 98.69 408 TYR B N 1
ATOM 7670 C CA . TYR B 1 408 ? -0.797 -8.484 -18.094 1 98.69 408 TYR B CA 1
ATOM 7671 C C . TYR B 1 408 ? -1.479 -7.133 -18.266 1 98.69 408 TYR B C 1
ATOM 7673 O O . TYR B 1 408 ? -0.811 -6.105 -18.406 1 98.69 408 TYR B O 1
ATOM 7681 N N . THR B 1 409 ? -2.807 -7.094 -18.312 1 98.75 409 THR B N 1
ATOM 7682 C CA . THR B 1 409 ? -3.602 -5.871 -18.266 1 98.75 409 THR B CA 1
ATOM 7683 C C . THR B 1 409 ? -4.773 -6.02 -17.297 1 98.75 409 THR B C 1
ATOM 7685 O O . THR B 1 409 ? -5.379 -7.09 -17.203 1 98.75 409 THR B O 1
ATOM 7688 N N . ASN B 1 410 ? -5.07 -5.023 -16.625 1 98.75 410 ASN B N 1
ATOM 7689 C CA . ASN B 1 410 ? -6.191 -5.004 -15.688 1 98.75 410 ASN B CA 1
ATOM 7690 C C . ASN B 1 410 ? -6.855 -3.629 -15.641 1 98.75 410 ASN B C 1
ATOM 7692 O O . ASN B 1 410 ? -6.176 -2.604 -15.68 1 98.75 410 ASN B O 1
ATOM 7696 N N . TYR B 1 411 ? -8.125 -3.617 -15.641 1 98.69 411 TYR B N 1
ATOM 7697 C CA . TYR B 1 411 ? -8.945 -2.422 -15.469 1 98.69 411 TYR B CA 1
ATOM 7698 C C . TYR B 1 411 ? -10 -2.635 -14.391 1 98.69 411 TYR B C 1
ATOM 7700 O O . TYR B 1 411 ? -10.703 -3.65 -14.391 1 98.69 411 TYR B O 1
ATOM 7708 N N . MET B 1 412 ? -10.094 -1.739 -13.461 1 98.19 412 MET B N 1
ATOM 7709 C CA . MET B 1 412 ? -11.117 -1.79 -12.422 1 98.19 412 MET B CA 1
ATOM 7710 C C . MET B 1 412 ? -11.836 -0.449 -12.297 1 98.19 412 MET B C 1
ATOM 7712 O O . MET B 1 412 ? -11.219 0.605 -12.453 1 98.19 412 MET B O 1
ATOM 7716 N N . ASP B 1 413 ? -13.07 -0.556 -12.031 1 97.62 413 ASP B N 1
ATOM 7717 C CA . ASP B 1 413 ? -13.938 0.608 -11.859 1 97.62 413 ASP B CA 1
ATOM 7718 C C . ASP B 1 413 ? -14.828 0.45 -10.625 1 97.62 413 ASP B C 1
ATOM 7720 O O . ASP B 1 413 ? -15.555 -0.537 -10.5 1 97.62 413 ASP B O 1
ATOM 7724 N N . GLN B 1 414 ? -14.727 1.363 -9.758 1 94.5 414 GLN B N 1
ATOM 7725 C CA . GLN B 1 414 ? -15.57 1.415 -8.562 1 94.5 414 GLN B CA 1
ATOM 7726 C C . GLN B 1 414 ? -16.578 2.559 -8.656 1 94.5 414 GLN B C 1
ATOM 7728 O O . GLN B 1 414 ? -16.203 3.701 -8.93 1 94.5 414 GLN B O 1
ATOM 7733 N N . LYS B 1 415 ? -17.797 2.281 -8.445 1 94.06 415 LYS B N 1
ATOM 7734 C CA . LYS B 1 415 ? -18.891 3.242 -8.359 1 94.06 415 LYS B CA 1
ATOM 7735 C C . LYS B 1 415 ? -19.734 3.002 -7.109 1 94.06 415 LYS B C 1
ATOM 7737 O O . LYS B 1 415 ? -19.484 2.064 -6.352 1 94.06 415 LYS B O 1
ATOM 7742 N N . LEU B 1 416 ? -20.641 3.916 -6.863 1 90.5 416 LEU B N 1
ATOM 7743 C CA . LEU B 1 416 ? -21.547 3.701 -5.746 1 90.5 416 LEU B CA 1
ATOM 7744 C C . LEU B 1 416 ? -22.406 2.457 -5.977 1 90.5 416 LEU B C 1
ATOM 7746 O O . LEU B 1 416 ? -23.234 2.43 -6.887 1 90.5 416 LEU B O 1
ATOM 7750 N N . GLY B 1 417 ? -22.156 1.508 -5.293 1 91.25 417 GLY B N 1
ATOM 7751 C CA . GLY B 1 417 ? -22.938 0.277 -5.332 1 91.25 417 GLY B CA 1
ATOM 7752 C C . GLY B 1 417 ? -22.531 -0.648 -6.465 1 91.25 417 GLY B C 1
ATOM 7753 O O . GLY B 1 417 ? -23.219 -1.616 -6.766 1 91.25 417 GLY B O 1
ATOM 7754 N N . ALA B 1 418 ? -21.562 -0.345 -7.172 1 94.94 418 ALA B N 1
ATOM 7755 C CA . ALA B 1 418 ? -21.156 -1.222 -8.266 1 94.94 418 ALA B CA 1
ATOM 7756 C C . ALA B 1 418 ? -19.641 -1.261 -8.391 1 94.94 418 ALA B C 1
ATOM 7758 O O . ALA B 1 418 ? -18.953 -0.265 -8.125 1 94.94 418 ALA B O 1
ATOM 7759 N N . ALA B 1 419 ? -19.094 -2.336 -8.773 1 95.69 419 ALA B N 1
ATOM 7760 C CA . ALA B 1 419 ? -17.672 -2.521 -9.031 1 95.69 419 ALA B CA 1
ATOM 7761 C C . ALA B 1 419 ? -17.453 -3.469 -10.211 1 95.69 419 ALA B C 1
ATOM 7763 O O . ALA B 1 419 ? -18.203 -4.418 -10.398 1 95.69 419 ALA B O 1
ATOM 7764 N N . THR B 1 420 ? -16.5 -3.193 -11.023 1 97.75 420 THR B N 1
ATOM 7765 C CA . THR B 1 420 ? -16.172 -4.031 -12.18 1 97.75 420 THR B CA 1
ATOM 7766 C C . THR B 1 420 ? -14.68 -4.309 -12.25 1 97.75 420 THR B C 1
ATOM 7768 O O . THR B 1 420 ? -13.867 -3.475 -11.836 1 97.75 420 THR B O 1
ATOM 7771 N N . VAL B 1 421 ? -14.289 -5.441 -12.711 1 98 421 VAL B N 1
ATOM 7772 C CA . VAL B 1 421 ? -12.898 -5.797 -13 1 98 421 VAL B CA 1
ATOM 7773 C C . VAL B 1 421 ? -12.812 -6.465 -14.367 1 98 421 VAL B C 1
ATOM 7775 O O . VAL B 1 421 ? -13.695 -7.25 -14.742 1 98 421 VAL B O 1
ATOM 7778 N N . GLN B 1 422 ? -11.922 -6.133 -15.195 1 98.69 422 GLN B N 1
ATOM 7779 C CA . GLN B 1 422 ? -11.508 -6.789 -16.438 1 98.69 422 GLN B CA 1
ATOM 7780 C C . GLN B 1 422 ? -10.008 -7.07 -16.422 1 98.69 422 GLN B C 1
ATOM 7782 O O . GLN B 1 422 ? -9.203 -6.172 -16.188 1 98.69 422 GLN B O 1
ATOM 7787 N N . GLN B 1 423 ? -9.664 -8.305 -16.656 1 98.69 423 GLN B N 1
ATOM 7788 C CA . GLN B 1 423 ? -8.266 -8.711 -16.578 1 98.69 423 GLN B CA 1
ATOM 7789 C C . GLN B 1 423 ? -7.898 -9.641 -17.734 1 98.69 423 GLN B C 1
ATOM 7791 O O . GLN B 1 423 ? -8.703 -10.477 -18.141 1 98.69 423 GLN B O 1
ATOM 7796 N N . LEU B 1 424 ? -6.719 -9.492 -18.281 1 98.88 424 LEU B N 1
ATOM 7797 C CA . LEU B 1 424 ? -6.168 -10.359 -19.312 1 98.88 424 LEU B CA 1
ATOM 7798 C C . LEU B 1 424 ? -4.719 -10.719 -19 1 98.88 424 LEU B C 1
ATOM 7800 O O . LEU B 1 424 ? -3.896 -9.844 -18.734 1 98.88 424 LEU B O 1
ATOM 7804 N N . ILE B 1 425 ? -4.41 -12 -18.953 1 98.81 425 ILE B N 1
ATOM 7805 C CA . ILE B 1 425 ? -3.053 -12.516 -18.781 1 98.81 425 ILE B CA 1
ATOM 7806 C C . ILE B 1 425 ? -2.652 -13.32 -20.031 1 98.81 425 ILE B C 1
ATOM 7808 O O . ILE B 1 425 ? -3.367 -14.234 -20.438 1 98.81 425 ILE B O 1
ATOM 7812 N N . LEU B 1 426 ? -1.586 -12.984 -20.641 1 98.81 426 LEU B N 1
ATOM 7813 C CA . LEU B 1 426 ? -0.988 -13.734 -21.734 1 98.81 426 LEU B CA 1
ATOM 7814 C C . LEU B 1 426 ? 0.341 -14.352 -21.312 1 98.81 426 LEU B C 1
ATOM 7816 O O . LEU B 1 426 ? 1.199 -13.664 -20.766 1 98.81 426 LEU B O 1
ATOM 7820 N N . SER B 1 427 ? 0.474 -15.617 -21.469 1 98.38 427 SER B N 1
ATOM 7821 C CA . SER B 1 427 ? 1.703 -16.344 -21.172 1 98.38 427 SER B CA 1
ATOM 7822 C C . SER B 1 427 ? 2.16 -17.172 -22.375 1 98.38 427 SER B C 1
ATOM 7824 O O . SER B 1 427 ? 1.531 -18.172 -22.719 1 98.38 427 SER B O 1
ATOM 7826 N N . ASN B 1 428 ? 3.275 -16.828 -23 1 98.06 428 ASN B N 1
ATOM 7827 C CA . ASN B 1 428 ? 3.83 -17.516 -24.156 1 98.06 428 ASN B CA 1
ATOM 7828 C C . ASN B 1 428 ? 5.203 -18.109 -23.844 1 98.06 428 ASN B C 1
ATOM 7830 O O . ASN B 1 428 ? 6.113 -17.391 -23.438 1 98.06 428 ASN B O 1
ATOM 7834 N N . ASP B 1 429 ? 5.309 -19.359 -24.047 1 97.56 429 ASP B N 1
ATOM 7835 C CA . ASP B 1 429 ? 6.562 -20.078 -23.812 1 97.56 429 ASP B CA 1
ATOM 7836 C C . ASP B 1 429 ? 7.012 -20.828 -25.078 1 97.56 429 ASP B C 1
ATOM 7838 O O . ASP B 1 429 ? 6.176 -21.312 -25.844 1 97.56 429 ASP B O 1
ATOM 7842 N N . SER B 1 430 ? 8.305 -20.906 -25.297 1 96.88 430 SER B N 1
ATOM 7843 C CA . SER B 1 430 ? 8.867 -21.734 -26.359 1 96.88 430 SER B CA 1
ATOM 7844 C C . SER B 1 430 ? 10.141 -22.422 -25.906 1 96.88 430 SER B C 1
ATOM 7846 O O . SER B 1 430 ? 10.938 -21.859 -25.172 1 96.88 430 SER B O 1
ATOM 7848 N N . VAL B 1 431 ? 10.305 -23.625 -26.328 1 95.94 431 VAL B N 1
ATOM 7849 C CA . VAL B 1 431 ? 11.5 -24.438 -26.094 1 95.94 431 VAL B CA 1
ATOM 7850 C C . VAL B 1 431 ? 11.961 -25.062 -27.406 1 95.94 431 VAL B C 1
ATOM 7852 O O . VAL B 1 431 ? 11.148 -25.625 -28.141 1 95.94 431 VAL B O 1
ATOM 7855 N N . SER B 1 432 ? 13.234 -24.938 -27.672 1 93.81 432 SER B N 1
ATOM 7856 C CA . SER B 1 432 ? 13.797 -25.625 -28.844 1 93.81 432 SER B CA 1
ATOM 7857 C C . SER B 1 432 ? 15.031 -26.438 -28.453 1 93.81 432 SER B C 1
ATOM 7859 O O . SER B 1 432 ? 15.828 -26.016 -27.625 1 93.81 432 SER B O 1
ATOM 7861 N N . PHE B 1 433 ? 15.07 -27.562 -29.016 1 91.56 433 PHE B N 1
ATOM 7862 C CA . PHE B 1 433 ? 16.219 -28.469 -28.875 1 91.56 433 PHE B CA 1
ATOM 7863 C C . PHE B 1 433 ? 16.906 -28.672 -30.219 1 91.56 433 PHE B C 1
ATOM 7865 O O . PHE B 1 433 ? 16.266 -29.031 -31.219 1 91.56 433 PHE B O 1
ATOM 7872 N N . ALA B 1 434 ? 18.234 -28.422 -30.234 1 88.75 434 ALA B N 1
ATOM 7873 C CA . ALA B 1 434 ? 18.984 -28.625 -31.469 1 88.75 434 ALA B CA 1
ATOM 7874 C C . ALA B 1 434 ? 20.219 -29.516 -31.219 1 88.75 434 ALA B C 1
ATOM 7876 O O . ALA B 1 434 ? 20.953 -29.312 -30.25 1 88.75 434 ALA B O 1
ATOM 7877 N N . THR B 1 435 ? 20.328 -30.469 -32 1 81.25 435 THR B N 1
ATOM 7878 C CA . THR B 1 435 ? 21.531 -31.297 -31.953 1 81.25 435 THR B CA 1
ATOM 7879 C C . THR B 1 435 ? 22.625 -30.719 -32.875 1 81.25 435 THR B C 1
ATOM 7881 O O . THR B 1 435 ? 22.344 -29.859 -33.719 1 81.25 435 THR B O 1
ATOM 7884 N N . SER B 1 436 ? 23.906 -31.047 -32.5 1 71 436 SER B N 1
ATOM 7885 C CA . SER B 1 436 ? 25.031 -30.562 -33.312 1 71 436 SER B CA 1
ATOM 7886 C C . SER B 1 436 ? 24.875 -30.938 -34.781 1 71 436 SER B C 1
ATOM 7888 O O . SER B 1 436 ? 25.391 -30.25 -35.656 1 71 436 SER B O 1
ATOM 7890 N N . ASP B 1 437 ? 24.281 -32 -35.031 1 62.47 437 ASP B N 1
ATOM 7891 C CA . ASP B 1 437 ? 24.109 -32.344 -36.438 1 62.47 437 ASP B CA 1
ATOM 7892 C C . ASP B 1 437 ? 22.797 -31.781 -37 1 62.47 437 ASP B C 1
ATOM 7894 O O . ASP B 1 437 ? 21.734 -32 -36.438 1 62.47 437 ASP B O 1
ATOM 7898 N N . ASP B 1 438 ? 22.797 -30.422 -37.281 1 56.78 438 ASP B N 1
ATOM 7899 C CA . ASP B 1 438 ? 21.766 -29.5 -37.75 1 56.78 438 ASP B CA 1
ATOM 7900 C C . ASP B 1 438 ? 20.5 -30.25 -38.156 1 56.78 438 ASP B C 1
ATOM 7902 O O . ASP B 1 438 ? 19.484 -29.625 -38.469 1 56.78 438 ASP B O 1
ATOM 7906 N N . ASP B 1 439 ? 20.484 -31.547 -38 1 58.72 439 ASP B N 1
ATOM 7907 C CA . ASP B 1 439 ? 19.406 -32.25 -38.688 1 58.72 439 ASP B CA 1
ATOM 7908 C C . ASP B 1 439 ? 18.234 -32.531 -37.75 1 58.72 439 ASP B C 1
ATOM 7910 O O . ASP B 1 439 ? 17.094 -32.688 -38.188 1 58.72 439 ASP B O 1
ATOM 7914 N N . ASN B 1 440 ? 18.422 -32.469 -36.406 1 64.88 440 ASN B N 1
ATOM 7915 C CA . ASN B 1 440 ? 17.281 -32.812 -35.594 1 64.88 440 ASN B CA 1
ATOM 7916 C C . ASN B 1 440 ? 16.938 -31.703 -34.594 1 64.88 440 ASN B C 1
ATOM 7918 O O . ASN B 1 440 ? 17.734 -31.375 -33.719 1 64.88 440 ASN B O 1
ATOM 7922 N N . ARG B 1 441 ? 15.797 -31.094 -34.938 1 81.19 441 ARG B N 1
ATOM 7923 C CA . ARG B 1 441 ? 15.32 -30.016 -34.094 1 81.19 441 ARG B CA 1
ATOM 7924 C C . ARG B 1 441 ? 13.922 -30.328 -33.531 1 81.19 441 ARG B C 1
ATOM 7926 O O . ARG B 1 441 ? 13.086 -30.891 -34.25 1 81.19 441 ARG B O 1
ATOM 7933 N N . TYR B 1 442 ? 13.781 -30.219 -32.188 1 85.44 442 TYR B N 1
ATOM 7934 C CA . TYR B 1 442 ? 12.477 -30.281 -31.547 1 85.44 442 TYR B CA 1
ATOM 7935 C C . TYR B 1 442 ? 12.07 -28.906 -31.016 1 85.44 442 TYR B C 1
ATOM 7937 O O . TYR B 1 442 ? 12.914 -28.141 -30.562 1 85.44 442 TYR B O 1
ATOM 7945 N N . SER B 1 443 ? 10.812 -28.625 -31.203 1 89.81 443 SER B N 1
ATOM 7946 C CA . SER B 1 443 ? 10.352 -27.359 -30.656 1 89.81 443 SER B CA 1
ATOM 7947 C C . SER B 1 443 ? 8.992 -27.5 -29.969 1 89.81 443 SER B C 1
ATOM 7949 O O . SER B 1 443 ? 8.156 -28.297 -30.422 1 89.81 443 SER B O 1
ATOM 7951 N N . PHE B 1 444 ? 8.844 -26.875 -28.844 1 92.88 444 PHE B N 1
ATOM 7952 C CA . PHE B 1 444 ? 7.59 -26.766 -28.109 1 92.88 444 PHE B CA 1
ATOM 7953 C C . PHE B 1 444 ? 7.176 -25.312 -27.953 1 92.88 444 PHE B C 1
ATOM 7955 O O . PHE B 1 444 ? 8.016 -24.453 -27.688 1 92.88 444 PHE B O 1
ATOM 7962 N N . GLU B 1 445 ? 5.93 -25 -28.25 1 95 445 GLU B N 1
ATOM 7963 C CA . GLU B 1 445 ? 5.363 -23.672 -28 1 95 445 GLU B CA 1
ATOM 7964 C C . GLU B 1 445 ? 4.055 -23.781 -27.219 1 95 445 GLU B C 1
ATOM 7966 O O . GLU B 1 445 ? 3.26 -24.688 -27.438 1 95 445 GLU B O 1
ATOM 7971 N N . SER B 1 446 ? 3.949 -23 -26.281 1 96.19 446 SER B N 1
ATOM 7972 C CA . SER B 1 446 ? 2.725 -22.891 -25.5 1 96.19 446 SER B CA 1
ATOM 7973 C C . SER B 1 446 ? 2.258 -21.438 -25.406 1 96.19 446 SER B C 1
ATOM 7975 O O . SER B 1 446 ? 3.037 -20.562 -25.047 1 96.19 446 SER B O 1
ATOM 7977 N N . ALA B 1 447 ? 1.037 -21.141 -25.812 1 97.94 447 ALA B N 1
ATOM 7978 C CA . ALA B 1 447 ? 0.413 -19.812 -25.688 1 97.94 447 ALA B CA 1
ATOM 7979 C C . ALA B 1 447 ? -0.863 -19.891 -24.859 1 97.94 447 ALA B C 1
ATOM 7981 O O . ALA B 1 447 ? -1.839 -20.531 -25.25 1 97.94 447 ALA B O 1
ATOM 7982 N N . LYS B 1 448 ? -0.831 -19.234 -23.766 1 98.38 448 LYS B N 1
ATOM 7983 C CA . LYS B 1 448 ? -1.983 -19.234 -22.875 1 98.38 448 LYS B CA 1
ATOM 7984 C C . LYS B 1 448 ? -2.6 -17.844 -22.781 1 98.38 448 LYS B C 1
ATOM 7986 O O . LYS B 1 448 ? -1.882 -16.844 -22.766 1 98.38 448 LYS B O 1
ATOM 7991 N N . ASN B 1 449 ? -3.904 -17.766 -22.781 1 98.56 449 ASN B N 1
ATOM 7992 C CA . ASN B 1 449 ? -4.707 -16.562 -22.609 1 98.56 449 ASN B CA 1
ATOM 7993 C C . ASN B 1 449 ? -5.754 -16.734 -21.516 1 98.56 449 ASN B C 1
ATOM 7995 O O . ASN B 1 449 ? -6.695 -17.516 -21.672 1 98.56 449 ASN B O 1
ATOM 7999 N N . PHE B 1 450 ? -5.578 -16.047 -20.453 1 98.81 450 PHE B N 1
ATOM 8000 C CA . PHE B 1 450 ? -6.527 -16.062 -19.344 1 98.81 450 PHE B CA 1
ATOM 8001 C C . PHE B 1 450 ? -7.281 -14.742 -19.25 1 98.81 450 PHE B C 1
ATOM 8003 O O . PHE B 1 450 ? -6.672 -13.688 -19.062 1 98.81 450 PHE B O 1
ATOM 8010 N N . SER B 1 451 ? -8.578 -14.812 -19.344 1 98.69 451 SER B N 1
ATOM 8011 C CA . SER B 1 451 ? -9.383 -13.602 -19.266 1 98.69 451 SER B CA 1
ATOM 8012 C C . SER B 1 451 ? -10.367 -13.68 -18.094 1 98.69 451 SER B C 1
ATOM 8014 O O . SER B 1 451 ? -10.844 -14.758 -17.75 1 98.69 451 SER B O 1
ATOM 8016 N N . LEU B 1 452 ? -10.664 -12.586 -17.484 1 98.56 452 LEU B N 1
ATOM 8017 C CA . LEU B 1 452 ? -11.609 -12.453 -16.391 1 98.56 452 LEU B CA 1
ATOM 8018 C C . LEU B 1 452 ? -12.383 -11.141 -16.484 1 98.56 452 LEU B C 1
ATOM 8020 O O . LEU B 1 452 ? -11.789 -10.078 -16.688 1 98.56 452 LEU B O 1
ATOM 8024 N N . ALA B 1 453 ? -13.656 -11.156 -16.453 1 98.62 453 ALA B N 1
ATOM 8025 C CA . ALA B 1 453 ? -14.547 -10.008 -16.312 1 98.62 453 ALA B CA 1
ATOM 8026 C C . ALA B 1 453 ? -15.594 -10.242 -15.234 1 98.62 453 ALA B C 1
ATOM 8028 O O . ALA B 1 453 ? -16.266 -11.273 -15.227 1 98.62 453 ALA B O 1
ATOM 8029 N N . MET B 1 454 ? -15.695 -9.359 -14.344 1 97.75 454 MET B N 1
ATOM 8030 C CA . MET B 1 454 ? -16.641 -9.484 -13.234 1 97.75 454 MET B CA 1
ATOM 8031 C C . MET B 1 454 ? -17.297 -8.148 -12.922 1 97.75 454 MET B C 1
ATOM 8033 O O . MET B 1 454 ? -16.641 -7.105 -12.969 1 97.75 454 MET B O 1
ATOM 8037 N N . LYS B 1 455 ? -18.578 -8.172 -12.656 1 97.69 455 LYS B N 1
ATOM 8038 C CA . LYS B 1 455 ? -19.328 -7 -12.234 1 97.69 455 LYS B CA 1
ATOM 8039 C C . LYS B 1 455 ? -20.219 -7.32 -11.039 1 97.69 455 LYS B C 1
ATOM 8041 O O . LYS B 1 455 ? -21.016 -8.266 -11.086 1 97.69 455 LYS B O 1
ATOM 8046 N N . ARG B 1 456 ? -20.062 -6.625 -10 1 96.31 456 ARG B N 1
ATOM 8047 C CA . ARG B 1 456 ? -20.922 -6.703 -8.82 1 96.31 456 ARG B CA 1
ATOM 8048 C C . ARG B 1 456 ? -21.734 -5.43 -8.648 1 96.31 456 ARG B C 1
ATOM 8050 O O . ARG B 1 456 ? -21.234 -4.324 -8.875 1 96.31 456 ARG B O 1
ATOM 8057 N N . GLN B 1 457 ? -22.969 -5.594 -8.289 1 96.12 457 GLN B N 1
ATOM 8058 C CA . GLN B 1 457 ? -23.844 -4.449 -8.078 1 96.12 457 GLN B CA 1
ATOM 8059 C C . GLN B 1 457 ? -24.766 -4.672 -6.879 1 96.12 457 GLN B C 1
ATOM 8061 O O . GLN B 1 457 ? -25.25 -5.781 -6.668 1 96.12 457 GLN B O 1
ATOM 8066 N N . VAL B 1 458 ? -24.859 -3.656 -6.129 1 94.25 458 VAL B N 1
ATOM 8067 C CA . VAL B 1 458 ? -25.828 -3.65 -5.035 1 94.25 458 VAL B CA 1
ATOM 8068 C C . VAL B 1 458 ? -26.828 -2.527 -5.242 1 94.25 458 VAL B C 1
ATOM 8070 O O . VAL B 1 458 ? -26.453 -1.358 -5.367 1 94.25 458 VAL B O 1
ATOM 8073 N N . ARG B 1 459 ? -28.078 -2.834 -5.277 1 92.69 459 ARG B N 1
ATOM 8074 C CA . ARG B 1 459 ? -29.172 -1.867 -5.34 1 92.69 459 ARG B CA 1
ATOM 8075 C C . ARG B 1 459 ? -29.969 -1.847 -4.035 1 92.69 459 ARG B C 1
ATOM 8077 O O . ARG B 1 459 ? -30.609 -2.834 -3.68 1 92.69 459 ARG B O 1
ATOM 8084 N N . ILE B 1 460 ? -29.875 -0.725 -3.449 1 91.25 460 ILE B N 1
ATOM 8085 C CA . ILE B 1 460 ? -30.609 -0.584 -2.197 1 91.25 460 ILE B CA 1
ATOM 8086 C C . ILE B 1 460 ? -32.094 -0.33 -2.494 1 91.25 460 ILE B C 1
ATOM 8088 O O . ILE B 1 460 ? -32.438 0.484 -3.359 1 91.25 460 ILE B O 1
ATOM 8092 N N . LEU B 1 461 ? -32.906 -1.025 -1.834 1 90 461 LEU B N 1
ATOM 8093 C CA . LEU B 1 461 ? -34.344 -0.888 -2.004 1 90 461 LEU B CA 1
ATOM 8094 C C . LEU B 1 461 ? -34.969 -0.106 -0.846 1 90 461 LEU B C 1
ATOM 8096 O O . LEU B 1 461 ? -34.281 0.217 0.124 1 90 461 LEU B O 1
ATOM 8100 N N . GLU B 1 462 ? -36.188 0.222 -1.11 1 85.88 462 GLU B N 1
ATOM 8101 C CA . GLU B 1 462 ? -36.906 0.918 -0.044 1 85.88 462 GLU B CA 1
ATOM 8102 C C . GLU B 1 462 ? -37 0.061 1.216 1 85.88 462 GLU B C 1
ATOM 8104 O O . GLU B 1 462 ? -37.156 -1.159 1.134 1 85.88 462 GLU B O 1
ATOM 8109 N N . GLY B 1 463 ? -36.938 0.636 2.402 1 80.31 463 GLY B N 1
ATOM 8110 C CA . GLY B 1 463 ? -36.938 -0.067 3.676 1 80.31 463 GLY B CA 1
ATOM 8111 C C . GLY B 1 463 ? -35.562 -0.415 4.172 1 80.31 463 GLY B C 1
ATOM 8112 O O . GLY B 1 463 ? -34.656 -0.69 3.377 1 80.31 463 GLY B O 1
ATOM 8113 N N . LYS B 1 464 ? -35.344 -0.212 5.41 1 79.75 464 LYS B N 1
ATOM 8114 C CA . LYS B 1 464 ? -34.031 -0.444 6.008 1 79.75 464 LYS B CA 1
ATOM 8115 C C . LYS B 1 464 ? -33.594 -1.904 5.863 1 79.75 464 LYS B C 1
ATOM 8117 O O . LYS B 1 464 ? -34.375 -2.812 6.18 1 79.75 464 LYS B O 1
ATOM 8122 N N . GLY B 1 465 ? -32.469 -2.209 5.25 1 85.94 465 GLY B N 1
ATOM 8123 C CA . GLY B 1 465 ? -31.891 -3.541 5.195 1 85.94 465 GLY B CA 1
ATOM 8124 C C . GLY B 1 465 ? -32.281 -4.316 3.953 1 85.94 465 GLY B C 1
ATOM 8125 O O . GLY B 1 465 ? -32.062 -5.523 3.865 1 85.94 465 GLY B O 1
ATOM 8126 N N . ASN B 1 466 ? -33.031 -3.627 3.049 1 90.25 466 ASN B N 1
ATOM 8127 C CA . ASN B 1 466 ? -33.438 -4.301 1.823 1 90.25 466 ASN B CA 1
ATOM 8128 C C . ASN B 1 466 ? -32.562 -3.912 0.641 1 90.25 466 ASN B C 1
ATOM 8130 O O . ASN B 1 466 ? -32.25 -2.729 0.437 1 90.25 466 ASN B O 1
ATOM 8134 N N . ALA B 1 467 ? -32.031 -4.949 -0.038 1 94.19 467 ALA B N 1
ATOM 8135 C CA . ALA B 1 467 ? -31.172 -4.68 -1.193 1 94.19 467 ALA B CA 1
ATOM 8136 C C . ALA B 1 467 ? -31.172 -5.855 -2.168 1 94.19 467 ALA B C 1
ATOM 8138 O O . ALA B 1 467 ? -31.719 -6.918 -1.862 1 94.19 467 ALA B O 1
ATOM 8139 N N . ILE B 1 468 ? -30.797 -5.648 -3.389 1 94.25 468 ILE B N 1
ATOM 8140 C CA . ILE B 1 468 ? -30.531 -6.688 -4.379 1 94.25 468 ILE B CA 1
ATOM 8141 C C . ILE B 1 468 ? -29.047 -6.688 -4.734 1 94.25 468 ILE B C 1
ATOM 8143 O O . ILE B 1 468 ? -28.484 -5.645 -5.086 1 94.25 468 ILE B O 1
ATOM 8147 N N . ASN B 1 469 ? -28.422 -7.789 -4.543 1 94.75 469 ASN B N 1
ATOM 8148 C CA . ASN B 1 469 ? -27.031 -7.984 -4.91 1 94.75 469 ASN B CA 1
ATOM 8149 C C . ASN B 1 469 ? -26.891 -8.852 -6.156 1 94.75 469 ASN B C 1
ATOM 8151 O O . ASN B 1 469 ? -27.484 -9.938 -6.227 1 94.75 469 ASN B O 1
ATOM 8155 N N . THR B 1 470 ? -26.219 -8.352 -7.125 1 95.94 470 THR B N 1
ATOM 8156 C CA . THR B 1 470 ? -26.031 -9.109 -8.352 1 95.94 470 THR B CA 1
ATOM 8157 C C . THR B 1 470 ? -24.547 -9.289 -8.656 1 95.94 470 THR B C 1
ATOM 8159 O O . THR B 1 470 ? -23.734 -8.422 -8.32 1 95.94 470 THR B O 1
ATOM 8162 N N . LEU B 1 471 ? -24.188 -10.367 -9.258 1 96.56 471 LEU B N 1
ATOM 8163 C CA . LEU B 1 471 ? -22.844 -10.68 -9.75 1 96.56 471 LEU B CA 1
ATOM 8164 C C . LEU B 1 471 ? -22.891 -11.219 -11.172 1 96.56 471 LEU B C 1
ATOM 8166 O O . LEU B 1 471 ? -23.688 -12.117 -11.469 1 96.56 471 LEU B O 1
ATOM 8170 N N . ASP B 1 472 ? -22.188 -10.656 -12.086 1 97.69 472 ASP B N 1
ATOM 8171 C CA . ASP B 1 472 ? -21.891 -11.203 -13.414 1 97.69 472 ASP B CA 1
ATOM 8172 C C . ASP B 1 472 ? -20.422 -11.562 -13.555 1 97.69 472 ASP B C 1
ATOM 8174 O O . ASP B 1 472 ? -19.547 -10.75 -13.258 1 97.69 472 ASP B O 1
ATOM 8178 N N . LEU B 1 473 ? -20.188 -12.758 -13.961 1 97.5 473 LEU B N 1
ATOM 8179 C CA . LEU B 1 473 ? -18.812 -13.273 -14.047 1 97.5 473 LEU B CA 1
ATOM 8180 C C . LEU B 1 473 ? -18.578 -13.93 -15.406 1 97.5 473 LEU B C 1
ATOM 8182 O O . LEU B 1 473 ? -19.406 -14.695 -15.883 1 97.5 473 LEU B O 1
ATOM 8186 N N . THR B 1 474 ? -17.516 -13.602 -16.078 1 98.38 474 THR B N 1
ATOM 8187 C CA . THR B 1 474 ? -17.016 -14.305 -17.266 1 98.38 474 THR B CA 1
ATOM 8188 C C . THR B 1 474 ? -15.547 -14.656 -17.109 1 98.38 474 THR B C 1
ATOM 8190 O O . THR B 1 474 ? -14.719 -13.789 -16.828 1 98.38 474 THR B O 1
ATOM 8193 N N . THR B 1 475 ? -15.227 -15.883 -17.219 1 98.06 475 THR B N 1
ATOM 8194 C CA . THR B 1 475 ? -13.844 -16.344 -17.188 1 98.06 475 THR B CA 1
ATOM 8195 C C . THR B 1 475 ? -13.492 -17.062 -18.5 1 98.06 475 THR B C 1
ATOM 8197 O O . THR B 1 475 ? -14.352 -17.672 -19.125 1 98.06 475 THR B O 1
ATOM 8200 N N . GLY B 1 476 ? -12.258 -16.906 -18.953 1 98.62 476 GLY B N 1
ATOM 8201 C CA . GLY B 1 476 ? -11.75 -17.578 -20.125 1 98.62 476 GLY B CA 1
ATOM 8202 C C . GLY B 1 476 ? -10.391 -18.219 -19.906 1 98.62 476 GLY B C 1
ATOM 8203 O O . GLY B 1 476 ? -9.5 -17.625 -19.312 1 98.62 476 GLY B O 1
ATOM 8204 N N . TYR B 1 477 ? -10.258 -19.438 -20.344 1 98.56 477 TYR B N 1
ATOM 8205 C CA . TYR B 1 477 ? -9.023 -20.219 -20.328 1 98.56 477 TYR B CA 1
ATOM 8206 C C . TYR B 1 477 ? -8.695 -20.75 -21.719 1 98.56 477 TYR B C 1
ATOM 8208 O O . TYR B 1 477 ? -9.367 -21.656 -22.203 1 98.56 477 TYR B O 1
ATOM 8216 N N . VAL B 1 478 ? -7.703 -20.188 -22.344 1 98.62 478 VAL B N 1
ATOM 8217 C CA . VAL B 1 478 ? -7.246 -20.656 -23.656 1 98.62 478 VAL B CA 1
ATOM 8218 C C . VAL B 1 478 ? -5.816 -21.172 -23.531 1 98.62 478 VAL B C 1
ATOM 8220 O O . VAL B 1 478 ? -4.945 -20.5 -22.984 1 98.62 478 VAL B O 1
ATOM 8223 N N . ASP B 1 479 ? -5.586 -22.328 -24 1 97.88 479 ASP B N 1
ATOM 8224 C CA . ASP B 1 479 ? -4.273 -22.969 -23.984 1 97.88 479 ASP B CA 1
ATOM 8225 C C . ASP B 1 479 ? -3.951 -23.578 -25.359 1 97.88 479 ASP B C 1
ATOM 8227 O O . ASP B 1 479 ? -4.547 -24.578 -25.75 1 97.88 479 ASP B O 1
ATOM 8231 N N . LYS B 1 480 ? -3.021 -23 -26.047 1 97.94 480 LYS B N 1
ATOM 8232 C CA . LYS B 1 480 ? -2.547 -23.5 -27.328 1 97.94 480 LYS B CA 1
ATOM 8233 C C . LYS B 1 480 ? -1.145 -24.094 -27.203 1 97.94 480 LYS B C 1
ATOM 8235 O O . LYS B 1 480 ? -0.234 -23.438 -26.688 1 97.94 480 LYS B O 1
ATOM 8240 N N . LYS B 1 481 ? -1.024 -25.297 -27.672 1 96 481 LYS B N 1
ATOM 8241 C CA . LYS B 1 481 ? 0.269 -25.969 -27.609 1 96 481 LYS B CA 1
ATOM 8242 C C . LYS B 1 481 ? 0.665 -26.5 -28.984 1 96 481 LYS B C 1
ATOM 8244 O O . LYS B 1 481 ? -0.186 -26.969 -29.75 1 96 481 LYS B O 1
ATOM 8249 N N . THR B 1 482 ? 1.958 -26.391 -29.281 1 94.12 482 THR B N 1
ATOM 8250 C CA . THR B 1 482 ? 2.5 -26.922 -30.531 1 94.12 482 THR B CA 1
ATOM 8251 C C . THR B 1 482 ? 3.805 -27.672 -30.266 1 94.12 482 THR B C 1
ATOM 8253 O O . THR B 1 482 ? 4.656 -27.203 -29.516 1 94.12 482 THR B O 1
ATOM 8256 N N . TYR B 1 483 ? 3.896 -28.812 -30.797 1 91.94 483 TYR B N 1
ATOM 8257 C CA . TYR B 1 483 ? 5.117 -29.609 -30.859 1 91.94 483 TYR B CA 1
ATOM 8258 C C . TYR B 1 483 ? 5.488 -29.922 -32.312 1 91.94 483 TYR B C 1
ATOM 8260 O O . TYR B 1 483 ? 4.617 -30.234 -33.125 1 91.94 483 TYR B O 1
ATOM 8268 N N . LYS B 1 484 ? 6.824 -29.797 -32.656 1 87.88 484 LYS B N 1
ATOM 8269 C CA . LYS B 1 484 ? 7.297 -30.125 -34 1 87.88 484 LYS B CA 1
ATOM 8270 C C . LYS B 1 484 ? 8.695 -30.719 -33.938 1 87.88 484 LYS B C 1
ATOM 8272 O O . LYS B 1 484 ? 9.57 -30.234 -33.219 1 87.88 484 LYS B O 1
ATOM 8277 N N . LYS B 1 485 ? 8.828 -31.766 -34.625 1 83.56 485 LYS B N 1
ATOM 8278 C CA . LYS B 1 485 ? 10.156 -32.312 -34.906 1 83.56 485 LYS B CA 1
ATOM 8279 C C . LYS B 1 485 ? 10.602 -31.953 -36.344 1 83.56 485 LYS B C 1
ATOM 8281 O O . LYS B 1 485 ? 9.844 -32.125 -37.281 1 83.56 485 LYS B O 1
ATOM 8286 N N . SER B 1 486 ? 11.812 -31.453 -36.375 1 75.81 486 SER B N 1
ATOM 8287 C CA . SER B 1 486 ? 12.281 -31.016 -37.656 1 75.81 486 SER B CA 1
ATOM 8288 C C . SER B 1 486 ? 12.383 -32.188 -38.625 1 75.81 486 SER B C 1
ATOM 8290 O O . SER B 1 486 ? 12.672 -33.312 -38.219 1 75.81 486 SER B O 1
ATOM 8292 N N . LYS B 1 487 ? 12.156 -31.984 -39.906 1 68.69 487 LYS B N 1
ATOM 8293 C CA . LYS B 1 487 ? 12.32 -32.875 -41.062 1 68.69 487 LYS B CA 1
ATOM 8294 C C . LYS B 1 487 ? 11.367 -34.062 -41 1 68.69 487 LYS B C 1
ATOM 8296 O O . LYS B 1 487 ? 11.57 -35.062 -41.656 1 68.69 487 LYS B O 1
ATOM 8301 N N . SER B 1 488 ? 10.594 -34.062 -39.906 1 69.44 488 SER B N 1
ATOM 8302 C CA . SER B 1 488 ? 9.555 -35.062 -39.875 1 69.44 488 SER B CA 1
ATOM 8303 C C . SER B 1 488 ? 8.188 -34.5 -40.219 1 69.44 488 SER B C 1
ATOM 8305 O O . SER B 1 488 ? 7.727 -33.562 -39.594 1 69.44 488 SER B O 1
ATOM 8307 N N . ARG B 1 489 ? 7.703 -34.875 -41.344 1 69.75 489 ARG B N 1
ATOM 8308 C CA . ARG B 1 489 ? 6.395 -34.375 -41.75 1 69.75 489 ARG B CA 1
ATOM 8309 C C . ARG B 1 489 ? 5.285 -34.969 -40.875 1 69.75 489 ARG B C 1
ATOM 8311 O O . ARG B 1 489 ? 4.191 -34.406 -40.812 1 69.75 489 ARG B O 1
ATOM 8318 N N . SER B 1 490 ? 5.66 -35.938 -40.094 1 73 490 SER B N 1
ATOM 8319 C CA . SER B 1 490 ? 4.582 -36.625 -39.406 1 73 490 SER B CA 1
ATOM 8320 C C . SER B 1 490 ? 4.73 -36.5 -37.906 1 73 490 SER B C 1
ATOM 8322 O O . SER B 1 490 ? 3.801 -36.781 -37.125 1 73 490 SER B O 1
ATOM 8324 N N . ASP B 1 491 ? 5.738 -35.969 -37.469 1 80.94 491 ASP B N 1
ATOM 8325 C CA . ASP B 1 491 ? 5.941 -35.906 -36 1 80.94 491 ASP B CA 1
ATOM 8326 C C . ASP B 1 491 ? 5.672 -34.5 -35.469 1 80.94 491 ASP B C 1
ATOM 8328 O O . ASP B 1 491 ? 6.602 -33.781 -35.156 1 80.94 491 ASP B O 1
ATOM 8332 N N . PHE B 1 492 ? 4.465 -34.188 -35.438 1 85.62 492 PHE B N 1
ATOM 8333 C CA . PHE B 1 492 ? 4.008 -32.906 -34.906 1 85.62 492 PHE B CA 1
ATOM 8334 C C . PHE B 1 492 ? 2.691 -33.062 -34.156 1 85.62 492 PHE B C 1
ATOM 8336 O O . PHE B 1 492 ? 1.983 -34.062 -34.344 1 85.62 492 PHE B O 1
ATOM 8343 N N . LYS B 1 493 ? 2.49 -32.188 -33.25 1 90.44 493 LYS B N 1
ATOM 8344 C CA . LYS B 1 493 ? 1.22 -32.156 -32.531 1 90.44 493 LYS B CA 1
ATOM 8345 C C . LYS B 1 493 ? 0.84 -30.703 -32.188 1 90.44 493 LYS B C 1
ATOM 8347 O O . LYS B 1 493 ? 1.677 -29.922 -31.734 1 90.44 493 LYS B O 1
ATOM 8352 N N . THR B 1 494 ? -0.326 -30.312 -32.594 1 94.12 494 THR B N 1
ATOM 8353 C CA . THR B 1 494 ? -0.893 -29.031 -32.188 1 94.12 494 THR B CA 1
ATOM 8354 C C . THR B 1 494 ? -2.217 -29.234 -31.469 1 94.12 494 THR B C 1
ATOM 8356 O O . THR B 1 494 ? -3.014 -30.094 -31.828 1 94.12 494 THR B O 1
ATOM 8359 N N . SER B 1 495 ? -2.379 -28.531 -30.406 1 95.62 495 SER B N 1
ATOM 8360 C CA . SER B 1 495 ? -3.643 -28.609 -29.688 1 95.62 495 SER B CA 1
ATOM 8361 C C . SER B 1 495 ? -4.102 -27.234 -29.219 1 95.62 495 SER B C 1
ATOM 8363 O O . SER B 1 495 ? -3.275 -26.344 -28.984 1 95.62 495 SER B O 1
ATOM 8365 N N . THR B 1 496 ? -5.418 -26.984 -29.203 1 97.75 496 THR B N 1
ATOM 8366 C CA . THR B 1 496 ? -6.039 -25.781 -28.672 1 97.75 496 THR B CA 1
ATOM 8367 C C . THR B 1 496 ? -7.18 -26.125 -27.719 1 97.75 496 THR B C 1
ATOM 8369 O O . THR B 1 496 ? -8.047 -26.938 -28.047 1 97.75 496 THR B O 1
ATOM 8372 N N . LEU B 1 497 ? -7.113 -25.609 -26.578 1 98.12 497 LEU B N 1
ATOM 8373 C CA . LEU B 1 497 ? -8.188 -25.703 -25.594 1 98.12 497 LEU B CA 1
ATOM 8374 C C . LEU B 1 497 ? -8.797 -24.344 -25.312 1 98.12 497 LEU B C 1
ATOM 8376 O O . LEU B 1 497 ? -8.086 -23.391 -25.016 1 98.12 497 LEU B O 1
ATOM 8380 N N . GLU B 1 498 ? -10.086 -24.188 -25.469 1 98.44 498 GLU B N 1
ATOM 8381 C CA . GLU B 1 498 ? -10.852 -23 -25.125 1 98.44 498 GLU B CA 1
ATOM 8382 C C . GLU B 1 498 ? -11.961 -23.328 -24.125 1 98.44 498 GLU B C 1
ATOM 8384 O O . GLU B 1 498 ? -12.852 -24.109 -24.422 1 98.44 498 GLU B O 1
ATOM 8389 N N . ASP B 1 499 ? -11.867 -22.797 -23.016 1 98.56 499 ASP B N 1
ATOM 8390 C CA . ASP B 1 499 ? -12.844 -22.984 -21.953 1 98.56 499 ASP B CA 1
ATOM 8391 C C . ASP B 1 499 ? -13.367 -21.641 -21.438 1 98.56 499 ASP B C 1
ATOM 8393 O O . ASP B 1 499 ? -12.609 -20.828 -20.922 1 98.56 499 ASP B O 1
ATOM 8397 N N . GLN B 1 500 ? -14.656 -21.344 -21.609 1 98.69 500 GLN B N 1
ATOM 8398 C CA . GLN B 1 500 ? -15.258 -20.094 -21.156 1 98.69 500 GLN B CA 1
ATOM 8399 C C . GLN B 1 500 ? -16.453 -20.359 -20.25 1 98.69 500 GLN B C 1
ATOM 8401 O O . GLN B 1 500 ? -17.297 -21.203 -20.547 1 98.69 500 GLN B O 1
ATOM 8406 N N . GLN B 1 501 ? -16.5 -19.734 -19.141 1 98.25 501 GLN B N 1
ATOM 8407 C CA . GLN B 1 501 ? -17.641 -19.781 -18.234 1 98.25 501 GLN B CA 1
ATOM 8408 C C . GLN B 1 501 ? -18.266 -18.406 -18.062 1 98.25 501 GLN B C 1
ATOM 8410 O O . GLN B 1 501 ? -17.547 -17.406 -17.953 1 98.25 501 GLN B O 1
ATOM 8415 N N . ARG B 1 502 ? -19.594 -18.328 -18.125 1 98.25 502 ARG B N 1
ATOM 8416 C CA . ARG B 1 502 ? -20.391 -17.141 -17.812 1 98.25 502 ARG B CA 1
ATOM 8417 C C . ARG B 1 502 ? -21.375 -17.422 -16.672 1 98.25 502 ARG B C 1
ATOM 8419 O O . ARG B 1 502 ? -22.281 -18.234 -16.828 1 98.25 502 ARG B O 1
ATOM 8426 N N . GLY B 1 503 ? -21.109 -16.812 -15.594 1 96.94 503 GLY B N 1
ATOM 8427 C CA . GLY B 1 503 ? -21.969 -17 -14.422 1 96.94 503 GLY B CA 1
ATOM 8428 C C . GLY B 1 503 ? -22.672 -15.727 -14 1 96.94 503 GLY B C 1
ATOM 8429 O O . GLY B 1 503 ? -22.203 -14.625 -14.281 1 96.94 503 GLY B O 1
ATOM 8430 N N . SER B 1 504 ? -23.859 -15.914 -13.352 1 96.12 504 SER B N 1
ATOM 8431 C CA . SER B 1 504 ? -24.609 -14.805 -12.773 1 96.12 504 SER B CA 1
ATOM 8432 C C . SER B 1 504 ? -25.328 -15.219 -11.492 1 96.12 504 SER B C 1
ATOM 8434 O O . SER B 1 504 ? -25.703 -16.375 -11.336 1 96.12 504 SER B O 1
ATOM 8436 N N . SER B 1 505 ? -25.438 -14.258 -10.609 1 95.25 505 SER B N 1
ATOM 8437 C CA . SER B 1 505 ? -26.141 -14.5 -9.359 1 95.25 505 SER B CA 1
ATOM 8438 C C . SER B 1 505 ? -26.922 -13.273 -8.922 1 95.25 505 SER B C 1
ATOM 8440 O O . SER B 1 505 ? -26.484 -12.141 -9.125 1 95.25 505 SER B O 1
ATOM 8442 N N . VAL B 1 506 ? -28.156 -13.523 -8.383 1 95 506 VAL B N 1
ATOM 8443 C CA . VAL B 1 506 ? -28.984 -12.492 -7.77 1 95 506 VAL B CA 1
ATOM 8444 C C . VAL B 1 506 ? -29.375 -12.914 -6.355 1 95 506 VAL B C 1
ATOM 8446 O O . VAL B 1 506 ? -29.938 -13.992 -6.16 1 95 506 VAL B O 1
ATOM 8449 N N . TRP B 1 507 ? -29.031 -12.102 -5.449 1 92.94 507 TRP B N 1
ATOM 8450 C CA . TRP B 1 507 ? -29.438 -12.297 -4.066 1 92.94 507 TRP B CA 1
ATOM 8451 C C . TRP B 1 507 ? -30.359 -11.172 -3.605 1 92.94 507 TRP B C 1
ATOM 8453 O O . TRP B 1 507 ? -30.047 -9.992 -3.766 1 92.94 507 TRP B O 1
ATOM 8463 N N . ALA B 1 508 ? -31.469 -11.547 -3.092 1 92.19 508 ALA B N 1
ATOM 8464 C CA . ALA B 1 508 ? -32.344 -10.586 -2.449 1 92.19 508 ALA B CA 1
ATOM 8465 C C . ALA B 1 508 ? -32.062 -10.492 -0.953 1 92.19 508 ALA B C 1
ATOM 8467 O O . ALA B 1 508 ? -32.031 -11.508 -0.259 1 92.19 508 ALA B O 1
ATOM 8468 N N . ILE B 1 509 ? -31.812 -9.344 -0.56 1 90 509 ILE B N 1
ATOM 8469 C CA . ILE B 1 509 ? -31.578 -9.102 0.861 1 90 509 ILE B CA 1
ATOM 8470 C C . ILE B 1 509 ? -32.844 -8.484 1.483 1 90 509 ILE B C 1
ATOM 8472 O O . ILE B 1 509 ? -33.281 -7.406 1.073 1 90 509 ILE B O 1
ATOM 8476 N N . ASP B 1 510 ? -33.406 -9.195 2.395 1 89.94 510 ASP B N 1
ATOM 8477 C CA . ASP B 1 510 ? -34.594 -8.742 3.125 1 89.94 510 ASP B CA 1
ATOM 8478 C C . ASP B 1 510 ? -34.281 -8.578 4.613 1 89.94 510 ASP B C 1
ATOM 8480 O O . ASP B 1 510 ? -34 -9.562 5.301 1 89.94 510 ASP B O 1
ATOM 8484 N N . ASN B 1 511 ? -34.406 -7.355 5.133 1 89.94 511 ASN B N 1
ATOM 8485 C CA . ASN B 1 511 ? -34.094 -7.07 6.531 1 89.94 511 ASN B CA 1
ATOM 8486 C C . ASN B 1 511 ? -32.75 -7.66 6.934 1 89.94 511 ASN B C 1
ATOM 8488 O O . ASN B 1 511 ? -32.656 -8.422 7.902 1 89.94 511 ASN B O 1
ATOM 8492 N N . TYR B 1 512 ? -31.797 -7.527 6.074 1 86.5 512 TYR B N 1
ATOM 8493 C CA . TYR B 1 512 ? -30.391 -7.871 6.254 1 86.5 512 TYR B CA 1
ATOM 8494 C C . TYR B 1 512 ? -30.172 -9.375 6.109 1 86.5 512 TYR B C 1
ATOM 8496 O O . TYR B 1 512 ? -29.062 -9.875 6.344 1 86.5 512 TYR B O 1
ATOM 8504 N N . THR B 1 513 ? -31.219 -10.102 5.723 1 87 513 THR B N 1
ATOM 8505 C CA . THR B 1 513 ? -31.078 -11.531 5.465 1 87 513 THR B CA 1
ATOM 8506 C C . THR B 1 513 ? -30.906 -11.797 3.973 1 87 513 THR B C 1
ATOM 8508 O O . THR B 1 513 ? -31.672 -11.297 3.152 1 87 513 THR B O 1
ATOM 8511 N N . TRP B 1 514 ? -29.938 -12.602 3.682 1 83.12 514 TRP B N 1
ATOM 8512 C CA . TRP B 1 514 ? -29.609 -12.922 2.295 1 83.12 514 TRP B CA 1
ATOM 8513 C C . TRP B 1 514 ? -30.422 -14.117 1.804 1 83.12 514 TRP B C 1
ATOM 8515 O O . TRP B 1 514 ? -30.406 -15.18 2.418 1 83.12 514 TRP B O 1
ATOM 8525 N N . ASN B 1 515 ? -31.125 -13.898 0.768 1 81.56 515 ASN B N 1
ATOM 8526 C CA . ASN B 1 515 ? -31.891 -14.961 0.124 1 81.56 515 ASN B CA 1
ATOM 8527 C C . ASN B 1 515 ? -31.5 -15.133 -1.339 1 81.56 515 ASN B C 1
ATOM 8529 O O . ASN B 1 515 ? -31.562 -14.18 -2.121 1 81.56 515 ASN B O 1
ATOM 8533 N N . ALA B 1 516 ? -31.016 -16.391 -1.589 1 73 516 ALA B N 1
ATOM 8534 C CA . ALA B 1 516 ? -30.641 -16.641 -2.979 1 73 516 ALA B CA 1
ATOM 8535 C C . ALA B 1 516 ? -31.859 -16.578 -3.889 1 73 516 ALA B C 1
ATOM 8537 O O . ALA B 1 516 ? -32.875 -17.266 -3.641 1 73 516 ALA B O 1
ATOM 8538 N N . ALA B 1 517 ? -31.703 -15.711 -4.867 1 73.38 517 ALA B N 1
ATOM 8539 C CA . ALA B 1 517 ? -32.844 -15.547 -5.777 1 73.38 517 ALA B CA 1
ATOM 8540 C C . ALA B 1 517 ? -32.594 -16.297 -7.082 1 73.38 517 ALA B C 1
ATOM 8542 O O . ALA B 1 517 ? -33.469 -17.047 -7.535 1 73.38 517 ALA B O 1
ATOM 8543 N N . SER B 1 518 ? -31.516 -16.125 -7.648 1 89.62 518 SER B N 1
ATOM 8544 C CA . SER B 1 518 ? -31.234 -16.797 -8.914 1 89.62 518 SER B CA 1
ATOM 8545 C C . SER B 1 518 ? -29.734 -16.984 -9.125 1 89.62 518 SER B C 1
ATOM 8547 O O . SER B 1 518 ? -28.938 -16.078 -8.844 1 89.62 518 SER B O 1
ATOM 8549 N N . GLN B 1 519 ? -29.391 -18.203 -9.539 1 92.62 519 GLN B N 1
ATOM 8550 C CA . GLN B 1 519 ? -28.031 -18.5 -9.93 1 92.62 519 GLN B CA 1
ATOM 8551 C C . GLN B 1 519 ? -27.984 -19.219 -11.281 1 92.62 519 GLN B C 1
ATOM 8553 O O . GLN B 1 519 ? -28.844 -20.047 -11.578 1 92.62 519 GLN B O 1
ATOM 8558 N N . GLY B 1 520 ? -27.047 -18.828 -12.109 1 94.38 520 GLY B N 1
ATOM 8559 C CA . GLY B 1 520 ? -26.906 -19.453 -13.414 1 94.38 520 GLY B CA 1
ATOM 8560 C C . GLY B 1 520 ? -25.469 -19.547 -13.867 1 94.38 520 GLY B C 1
ATOM 8561 O O . GLY B 1 520 ? -24.641 -18.688 -13.539 1 94.38 520 GLY B O 1
ATOM 8562 N N . LEU B 1 521 ? -25.156 -20.594 -14.625 1 96.12 521 LEU B N 1
ATOM 8563 C CA . LEU B 1 521 ? -23.844 -20.797 -15.211 1 96.12 521 LEU B CA 1
ATOM 8564 C C . LEU B 1 521 ? -23.953 -21.391 -16.609 1 96.12 521 LEU B C 1
ATOM 8566 O O . LEU B 1 521 ? -24.766 -22.297 -16.844 1 96.12 521 LEU B O 1
ATOM 8570 N N . LYS B 1 522 ? -23.312 -20.812 -17.531 1 98.19 522 LYS B N 1
ATOM 8571 C CA . LYS B 1 522 ? -23.109 -21.391 -18.859 1 98.19 522 LYS B CA 1
ATOM 8572 C C . LYS B 1 522 ? -21.625 -21.625 -19.125 1 98.19 522 LYS B C 1
ATOM 8574 O O . LYS B 1 522 ? -20.781 -20.766 -18.812 1 98.19 522 LYS B O 1
ATOM 8579 N N . GLN B 1 523 ? -21.328 -22.797 -19.656 1 98.44 523 GLN B N 1
ATOM 8580 C CA . GLN B 1 523 ? -19.922 -23.109 -19.953 1 98.44 523 GLN B CA 1
ATOM 8581 C C . GLN B 1 523 ? -19.797 -23.672 -21.375 1 98.44 523 GLN B C 1
ATOM 8583 O O . GLN B 1 523 ? -20.609 -24.5 -21.797 1 98.44 523 GLN B O 1
ATOM 8588 N N . SER B 1 524 ? -18.875 -23.156 -22.094 1 98.56 524 SER B N 1
ATOM 8589 C CA . SER B 1 524 ? -18.469 -23.672 -23.391 1 98.56 524 SER B CA 1
ATOM 8590 C C . SER B 1 524 ? -17.047 -24.188 -23.375 1 98.56 524 SER B C 1
ATOM 8592 O O . SER B 1 524 ? -16.094 -23.406 -23.188 1 98.56 524 SER B O 1
ATOM 8594 N N . TYR B 1 525 ? -16.906 -25.484 -23.531 1 98.44 525 TYR B N 1
ATOM 8595 C CA . TYR B 1 525 ? -15.625 -26.156 -23.547 1 98.44 525 TYR B CA 1
ATOM 8596 C C . TYR B 1 525 ? -15.336 -26.75 -24.922 1 98.44 525 TYR B C 1
ATOM 8598 O O . TYR B 1 525 ? -16.125 -27.531 -25.438 1 98.44 525 TYR B O 1
ATOM 8606 N N . LYS B 1 526 ? -14.188 -26.359 -25.547 1 98.44 526 LYS B N 1
ATOM 8607 C CA . LYS B 1 526 ? -13.797 -26.844 -26.875 1 98.44 526 LYS B CA 1
ATOM 8608 C C . LYS B 1 526 ? -12.328 -27.25 -26.891 1 98.44 526 LYS B C 1
ATOM 8610 O O . LYS B 1 526 ? -11.461 -26.5 -26.469 1 98.44 526 LYS B O 1
ATOM 8615 N N . TYR B 1 527 ? -12.109 -28.422 -27.344 1 98.12 527 TYR B N 1
ATOM 8616 C CA . TYR B 1 527 ? -10.758 -28.938 -27.516 1 98.12 527 TYR B CA 1
ATOM 8617 C C . TYR B 1 527 ? -10.547 -29.484 -28.922 1 98.12 527 TYR B C 1
ATOM 8619 O O . TYR B 1 527 ? -11.438 -30.125 -29.484 1 98.12 527 TYR B O 1
ATOM 8627 N N . ARG B 1 528 ? -9.383 -29.156 -29.531 1 97.62 528 ARG B N 1
ATOM 8628 C CA . ARG B 1 528 ? -8.977 -29.672 -30.828 1 97.62 528 ARG B CA 1
ATOM 8629 C C . ARG B 1 528 ? -7.492 -30 -30.859 1 97.62 528 ARG B C 1
ATOM 8631 O O . ARG B 1 528 ? -6.672 -29.219 -30.359 1 97.62 528 ARG B O 1
ATOM 8638 N N . SER B 1 529 ? -7.199 -31.125 -31.312 1 95.5 529 SER B N 1
ATOM 8639 C CA . SER B 1 529 ? -5.797 -31.484 -31.516 1 95.5 529 SER B CA 1
ATOM 8640 C C . SER B 1 529 ? -5.578 -32.125 -32.875 1 95.5 529 SER B C 1
ATOM 8642 O O . SER B 1 529 ? -6.488 -32.75 -33.438 1 95.5 529 SER B O 1
ATOM 8644 N N . VAL B 1 530 ? -4.418 -31.859 -33.5 1 93.75 530 VAL B N 1
ATOM 8645 C CA . VAL B 1 530 ? -4.008 -32.438 -34.75 1 93.75 530 VAL B CA 1
ATOM 8646 C C . VAL B 1 530 ? -2.588 -32.969 -34.656 1 93.75 530 VAL B C 1
ATOM 8648 O O . VAL B 1 530 ? -1.704 -32.312 -34.094 1 93.75 530 VAL B O 1
ATOM 8651 N N . ASP B 1 531 ? -2.482 -34.188 -35 1 88.75 531 ASP B N 1
ATOM 8652 C CA . ASP B 1 531 ? -1.147 -34.75 -35.094 1 88.75 531 ASP B CA 1
ATOM 8653 C C . ASP B 1 531 ? -1.012 -35.594 -36.375 1 88.75 531 ASP B C 1
ATOM 8655 O O . ASP B 1 531 ? -1.822 -35.5 -37.281 1 88.75 531 ASP B O 1
ATOM 8659 N N . GLY B 1 532 ? 0.132 -36.344 -36.531 1 82.31 532 GLY B N 1
ATOM 8660 C CA . GLY B 1 532 ? 0.38 -37.156 -37.719 1 82.31 532 GLY B CA 1
ATOM 8661 C C . GLY B 1 532 ? -0.683 -38.219 -37.938 1 82.31 532 GLY B C 1
ATOM 8662 O O . GLY B 1 532 ? -0.84 -38.719 -39.062 1 82.31 532 GLY B O 1
ATOM 8663 N N . ASN B 1 533 ? -1.442 -38.531 -36.844 1 81.25 533 ASN B N 1
ATOM 8664 C CA . ASN B 1 533 ? -2.434 -39.594 -36.938 1 81.25 533 ASN B CA 1
ATOM 8665 C C . ASN B 1 533 ? -3.83 -39.031 -37.219 1 81.25 533 ASN B C 1
ATOM 8667 O O . ASN B 1 533 ? -4.758 -39.781 -37.5 1 81.25 533 ASN B O 1
ATOM 8671 N N . GLY B 1 534 ? -3.975 -37.781 -37.094 1 88.25 534 GLY B N 1
ATOM 8672 C CA . GLY B 1 534 ? -5.273 -37.188 -37.406 1 88.25 534 GLY B CA 1
ATOM 8673 C C . GLY B 1 534 ? -5.691 -36.156 -36.406 1 88.25 534 GLY B C 1
ATOM 8674 O O . GLY B 1 534 ? -4.84 -35.5 -35.781 1 88.25 534 GLY B O 1
ATOM 8675 N N . LYS B 1 535 ? -7.004 -36 -36.5 1 92.5 535 LYS B N 1
ATOM 8676 C CA . LYS B 1 535 ? -7.562 -34.938 -35.656 1 92.5 535 LYS B CA 1
ATOM 8677 C C . LYS B 1 535 ? -8.438 -35.5 -34.531 1 92.5 535 LYS B C 1
ATOM 8679 O O . LYS B 1 535 ? -9.094 -36.531 -34.719 1 92.5 535 LYS B O 1
ATOM 8684 N N . VAL B 1 536 ? -8.359 -34.938 -33.344 1 94 536 VAL B N 1
ATOM 8685 C CA . VAL B 1 536 ? -9.227 -35.25 -32.219 1 94 536 VAL B CA 1
ATOM 8686 C C . VAL B 1 536 ? -9.938 -34 -31.75 1 94 536 VAL B C 1
ATOM 8688 O O . VAL B 1 536 ? -9.305 -32.938 -31.531 1 94 536 VAL B O 1
ATOM 8691 N N . CYS B 1 537 ? -11.273 -34.094 -31.672 1 96.75 537 CYS B N 1
ATOM 8692 C CA . CYS B 1 537 ? -12.062 -32.969 -31.219 1 96.75 537 CYS B CA 1
ATOM 8693 C C . CYS B 1 537 ? -12.977 -33.344 -30.062 1 96.75 537 CYS B C 1
ATOM 8695 O O . CYS B 1 537 ? -13.328 -34.531 -29.906 1 96.75 537 CYS B O 1
ATOM 8697 N N . TYR B 1 538 ? -13.188 -32.469 -29.234 1 97.75 538 TYR B N 1
ATOM 8698 C CA . TYR B 1 538 ? -14.164 -32.594 -28.156 1 97.75 538 TYR B CA 1
ATOM 8699 C C . TYR B 1 538 ? -14.805 -31.25 -27.828 1 97.75 538 TYR B C 1
ATOM 8701 O O . TYR B 1 538 ? -14.125 -30.219 -27.812 1 97.75 538 TYR B O 1
ATOM 8709 N N . PHE B 1 539 ? -16.109 -31.219 -27.688 1 98 539 PHE B N 1
ATOM 8710 C CA . PHE B 1 539 ? -16.781 -30.016 -27.219 1 98 539 PHE B CA 1
ATOM 8711 C C . PHE B 1 539 ? -17.891 -30.359 -26.234 1 98 539 PHE B C 1
ATOM 8713 O O . PHE B 1 539 ? -18.438 -31.469 -26.266 1 98 539 PHE B O 1
ATOM 8720 N N . ARG B 1 540 ? -18.094 -29.516 -25.312 1 98.19 540 ARG B N 1
ATOM 8721 C CA . ARG B 1 540 ? -19.219 -29.625 -24.375 1 98.19 540 ARG B CA 1
ATOM 8722 C C . ARG B 1 540 ? -19.781 -28.234 -24.047 1 98.19 540 ARG B C 1
ATOM 8724 O O . ARG B 1 540 ? -19.031 -27.328 -23.688 1 98.19 540 ARG B O 1
ATOM 8731 N N . LYS B 1 541 ? -21.062 -28.016 -24.297 1 97.94 541 LYS B N 1
ATOM 8732 C CA . LYS B 1 541 ? -21.828 -26.844 -23.891 1 97.94 541 LYS B CA 1
ATOM 8733 C C . LYS B 1 541 ? -22.844 -27.203 -22.812 1 97.94 541 LYS B C 1
ATOM 8735 O O . LYS B 1 541 ? -23.75 -27.984 -23.047 1 97.94 541 LYS B O 1
ATOM 8740 N N . ILE B 1 542 ? -22.625 -26.609 -21.688 1 97.75 542 ILE B N 1
ATOM 8741 C CA . ILE B 1 542 ? -23.469 -27 -20.547 1 97.75 542 ILE B CA 1
ATOM 8742 C C . ILE B 1 542 ? -23.969 -25.75 -19.828 1 97.75 542 ILE B C 1
ATOM 8744 O O . ILE B 1 542 ? -23.328 -24.703 -19.875 1 97.75 542 ILE B O 1
ATOM 8748 N N . GLY B 1 543 ? -25.156 -25.859 -19.266 1 96.44 543 GLY B N 1
ATOM 8749 C CA . GLY B 1 543 ? -25.75 -24.797 -18.469 1 96.44 543 GLY B CA 1
ATOM 8750 C C . GLY B 1 543 ? -26.438 -25.297 -17.219 1 96.44 543 GLY B C 1
ATOM 8751 O O . GLY B 1 543 ? -27.016 -26.391 -17.203 1 96.44 543 GLY B O 1
ATOM 8752 N N . SER B 1 544 ? -26.312 -24.578 -16.203 1 93.06 544 SER B N 1
ATOM 8753 C CA . SER B 1 544 ? -27.016 -24.891 -14.953 1 93.06 544 SER B CA 1
ATOM 8754 C C . SER B 1 544 ? -27.75 -23.672 -14.422 1 93.06 544 SER B C 1
ATOM 8756 O O . SER B 1 544 ? -27.391 -22.531 -14.719 1 93.06 544 SER B O 1
ATOM 8758 N N . ALA B 1 545 ? -28.859 -23.906 -13.727 1 92.56 545 ALA B N 1
ATOM 8759 C CA . ALA B 1 545 ? -29.672 -22.891 -13.039 1 92.56 545 ALA B CA 1
ATOM 8760 C C . ALA B 1 545 ? -30.141 -23.391 -11.672 1 92.56 545 ALA B C 1
ATOM 8762 O O . ALA B 1 545 ? -30.797 -24.438 -11.586 1 92.56 545 ALA B O 1
ATOM 8763 N N . ASN B 1 546 ? -29.797 -22.641 -10.688 1 88.75 546 ASN B N 1
ATOM 8764 C CA . ASN B 1 546 ? -30.188 -22.969 -9.32 1 88.75 546 ASN B CA 1
ATOM 8765 C C . ASN B 1 546 ? -29.828 -24.422 -8.977 1 88.75 546 ASN B C 1
ATOM 8767 O O . ASN B 1 546 ? -30.672 -25.188 -8.539 1 88.75 546 ASN B O 1
ATOM 8771 N N . ALA B 1 547 ? -28.625 -24.75 -9.359 1 84.81 547 ALA B N 1
ATOM 8772 C CA . ALA B 1 547 ? -27.984 -26 -8.977 1 84.81 547 ALA B CA 1
ATOM 8773 C C . ALA B 1 547 ? -28.562 -27.172 -9.773 1 84.81 547 ALA B C 1
ATOM 8775 O O . ALA B 1 547 ? -28.484 -28.312 -9.336 1 84.81 547 ALA B O 1
ATOM 8776 N N . THR B 1 548 ? -29.156 -26.828 -10.891 1 88.94 548 THR B N 1
ATOM 8777 C CA . THR B 1 548 ? -29.688 -27.859 -11.773 1 88.94 548 THR B CA 1
ATOM 8778 C C . THR B 1 548 ? -29.172 -27.672 -13.195 1 88.94 548 THR B C 1
ATOM 8780 O O . THR B 1 548 ? -29.156 -26.547 -13.711 1 88.94 548 THR B O 1
ATOM 8783 N N . ILE B 1 549 ? -28.828 -28.812 -13.82 1 93.38 549 ILE B N 1
ATOM 8784 C CA . ILE B 1 549 ? -28.359 -28.75 -15.203 1 93.38 549 ILE B CA 1
ATOM 8785 C C . ILE B 1 549 ? -29.547 -28.5 -16.141 1 93.38 549 ILE B C 1
ATOM 8787 O O . ILE B 1 549 ? -30.531 -29.234 -16.094 1 93.38 549 ILE B O 1
ATOM 8791 N N . VAL B 1 550 ? -29.469 -27.531 -16.922 1 95.62 550 VAL B N 1
ATOM 8792 C CA . VAL B 1 550 ? -30.594 -27.156 -17.766 1 95.62 550 VAL B CA 1
ATOM 8793 C C . VAL B 1 550 ? -30.297 -27.547 -19.219 1 95.62 550 VAL B C 1
ATOM 8795 O O . VAL B 1 550 ? -31.219 -27.766 -20 1 95.62 550 VAL B O 1
ATOM 8798 N N . HIS B 1 551 ? -29.141 -27.625 -19.594 1 95.44 551 HIS B N 1
ATOM 8799 C CA . HIS B 1 551 ? -28.719 -28.156 -20.891 1 95.44 551 HIS B CA 1
ATOM 8800 C C . HIS B 1 551 ? -27.328 -28.75 -20.812 1 95.44 551 HIS B C 1
ATOM 8802 O O . HIS B 1 551 ? -26.5 -28.344 -20 1 95.44 551 HIS B O 1
ATOM 8808 N N . ASP B 1 552 ? -27.094 -29.719 -21.609 1 97 552 ASP B N 1
ATOM 8809 C CA . ASP B 1 552 ? -25.812 -30.422 -21.656 1 97 552 ASP B CA 1
ATOM 8810 C C . ASP B 1 552 ? -25.609 -31.094 -23.016 1 97 552 ASP B C 1
ATOM 8812 O O . ASP B 1 552 ? -26.156 -32.156 -23.297 1 97 552 ASP B O 1
ATOM 8816 N N . ASN B 1 553 ? -24.891 -30.406 -23.844 1 96.94 553 ASN B N 1
ATOM 8817 C CA . ASN B 1 553 ? -24.578 -30.922 -25.172 1 96.94 553 ASN B CA 1
ATOM 8818 C C . ASN B 1 553 ? -23.078 -31.234 -25.297 1 96.94 553 ASN B C 1
ATOM 8820 O O . ASN B 1 553 ? -22.25 -30.328 -25.203 1 96.94 553 ASN B O 1
ATOM 8824 N N . GLU B 1 554 ? -22.75 -32.469 -25.469 1 96.75 554 GLU B N 1
ATOM 8825 C CA . GLU B 1 554 ? -21.359 -32.875 -25.609 1 96.75 554 GLU B CA 1
ATOM 8826 C C . GLU B 1 554 ? -21.141 -33.656 -26.906 1 96.75 554 GLU B C 1
ATOM 8828 O O . GLU B 1 554 ? -22.062 -34.281 -27.422 1 96.75 554 GLU B O 1
ATOM 8833 N N . GLY B 1 555 ? -19.953 -33.531 -27.5 1 95.69 555 GLY B N 1
ATOM 8834 C CA . GLY B 1 555 ? -19.641 -34.25 -28.719 1 95.69 555 GLY B CA 1
ATOM 8835 C C . GLY B 1 555 ? -18.156 -34.344 -29.016 1 95.69 555 GLY B C 1
ATOM 8836 O O . GLY B 1 555 ? -17.344 -33.75 -28.297 1 95.69 555 GLY B O 1
ATOM 8837 N N . VAL B 1 556 ? -17.797 -35.125 -30.016 1 94.62 556 VAL B N 1
ATOM 8838 C CA . VAL B 1 556 ? -16.406 -35.375 -30.375 1 94.62 556 VAL B CA 1
ATOM 8839 C C . VAL B 1 556 ? -16.203 -35.062 -31.859 1 94.62 556 VAL B C 1
ATOM 8841 O O . VAL B 1 556 ? -15.156 -35.375 -32.438 1 94.62 556 VAL B O 1
ATOM 8844 N N . LYS B 1 557 ? -17.125 -34.469 -32.531 1 90.62 557 LYS B N 1
ATOM 8845 C CA . LYS B 1 557 ? -17 -34.125 -33.938 1 90.62 557 LYS B CA 1
ATOM 8846 C C . LYS B 1 557 ? -16.328 -32.75 -34.125 1 90.62 557 LYS B C 1
ATOM 8848 O O . LYS B 1 557 ? -16.609 -31.812 -33.406 1 90.62 557 LYS B O 1
ATOM 8853 N N . CYS B 1 558 ? -15.359 -32.844 -35 1 89 558 CYS B N 1
ATOM 8854 C CA . CYS B 1 558 ? -14.641 -31.609 -35.281 1 89 558 CYS B CA 1
ATOM 8855 C C . CYS B 1 558 ? -15.461 -30.703 -36.188 1 89 558 CYS B C 1
ATOM 8857 O O . CYS B 1 558 ? -16.062 -31.156 -37.156 1 89 558 CYS B O 1
#

InterPro domains:
  IPR021102 Peptide-N4-(N-acetyl-beta-glucosaminyl)asparagine amidase A [PTHR31104] (5-558)
  IPR056948 Peptide N-acetyl-beta-D-glucosaminyl asparaginase amidase A, N-terminal [PF12222] (27-356)

Solvent-accessible surface area (backbone atoms only — not comparable to full-atom values): 56623 Å² total; per-residue (Å²): 135,79,76,75,81,78,77,70,81,76,72,82,66,56,21,35,59,90,68,80,80,80,88,68,68,101,46,80,55,41,75,41,83,74,46,76,48,66,39,53,67,68,90,74,56,63,70,56,33,41,49,50,76,42,83,39,69,36,90,42,74,88,77,22,96,57,90,51,62,71,41,31,37,40,35,41,38,38,34,33,54,64,72,61,67,85,40,43,33,40,33,24,53,66,63,26,68,78,45,41,28,36,70,76,34,41,84,94,32,67,27,35,28,47,48,74,43,81,48,41,69,44,41,46,64,57,61,30,81,63,76,36,46,35,36,41,23,36,42,37,79,70,49,89,82,56,59,45,40,40,36,40,30,37,36,34,40,22,35,54,67,74,86,61,69,64,64,73,52,78,79,46,75,39,78,75,39,94,80,46,58,37,61,39,71,42,48,42,40,38,55,79,81,45,72,71,45,38,54,34,76,36,56,28,22,71,38,69,47,74,34,78,47,72,56,68,33,17,48,67,38,35,35,39,36,36,36,65,48,58,31,76,75,30,41,57,32,74,70,24,44,53,40,66,72,30,28,49,69,42,54,77,94,64,68,41,54,28,45,62,56,45,34,38,36,26,50,65,93,40,69,77,48,71,46,71,74,76,84,56,52,64,28,67,56,76,56,30,23,25,36,50,40,33,75,50,31,66,53,43,65,68,46,78,40,80,41,39,19,50,42,28,72,49,43,75,68,49,79,46,36,40,38,43,36,30,12,37,38,56,29,34,32,42,35,35,27,32,40,32,27,26,62,41,88,87,40,78,60,33,47,43,39,57,73,45,75,44,70,50,60,52,39,39,37,40,38,40,40,34,40,73,70,33,32,39,37,41,38,40,35,38,38,41,35,36,36,27,11,33,31,40,46,94,88,40,46,37,37,31,40,38,40,38,41,37,39,38,41,37,41,36,41,35,42,88,47,32,40,39,39,38,37,42,38,38,44,37,38,38,37,36,38,35,36,77,62,83,64,48,34,36,37,39,37,38,44,33,43,35,38,40,36,38,38,40,37,48,46,77,44,86,62,82,49,22,32,39,38,37,38,41,38,38,41,36,45,33,44,35,38,39,39,42,34,48,97,40,93,48,49,38,37,38,36,42,36,42,38,37,39,43,33,34,29,35,31,41,24,56,72,71,39,83,35,86,68,47,26,28,28,38,35,45,38,40,38,42,34,41,41,64,88,42,74,50,31,36,37,37,41,36,27,28,44,72,56,32,79,73,45,77,48,71,50,54,75,118,135,81,77,76,80,77,76,68,82,75,73,80,66,56,20,34,60,90,68,80,79,79,90,66,68,103,47,79,53,40,72,42,81,73,46,78,48,65,41,55,68,67,88,73,55,62,70,55,32,41,52,50,76,43,82,36,69,37,90,42,74,89,77,20,96,57,91,51,62,72,40,31,38,39,36,41,38,39,34,33,57,65,74,64,66,84,39,44,32,40,33,24,52,64,62,26,69,76,45,41,29,36,70,75,32,41,82,93,33,64,27,34,28,47,47,74,44,83,48,42,71,45,41,46,65,59,60,32,79,64,76,36,45,34,36,42,21,37,42,36,77,68,51,87,80,57,57,45,38,41,35,38,31,36,36,33,40,23,35,55,67,73,84,59,68,62,60,70,63,75,66,71,85,39,78,74,47,95,79,50,58,36,62,40,72,43,49,42,40,37,56,80,82,44,71,71,46,39,54,34,77,36,56,29,22,71,40,69,49,74,35,78,49,72,55,70,34,18,47,68,40,35,34,38,35,37,35,65,49,58,32,77,75,30,41,56,31,76,70,26,45,53,42,65,72,32,28,50,69,44,52,77,94,64,68,43,56,27,45,62,54,46,35,39,36,27,52,66,91,39,71,77,47,71,44,73,74,76,84,56,52,64,29,67,55,74,56,30,22,23,34,49,41,32,75,48,31,64,53,44,64,67,46,78,41,79,41,39,20,50,42,28,70,50,42,74,69,50,78,44,36,40,38,42,36,31,13,37,37,55,31,33,32,41,34,35,28,32,40,32,26,26,62,40,89,86,40,77,59,33,46,42,39,57,74,47,76,45,68,50,61,51,39,38,37,38,37,40,40,33,40,74,72,32,33,40,38,42,38,40,39,39,38,42,34,37,35,28,10,33,30,39,47,94,89,39,46,36,36,29,39,36,40,39,42,39,39,37,41,38,40,35,40,36,41,87,46,31,39,37,39,40,38,41,40,38,44,36,37,37,38,37,37,35,36,79,62,84,64,49,34,36,36,40,38,37,45,33,42,35,37,40,36,38,38,40,38,49,45,78,44,86,62,84,48,22,32,38,39,37,39,41,37,37,41,36,43,32,44,34,39,37,39,40,35,50,98,39,94,48,48,39,37,38,34,40,37,41,37,37,40,42,34,34,28,34,31,41,26,55,71,70,39,82,36,87,67,45,25,28,28,38,35,45,37,40,37,41,34,39,38,65,88,44,74,49,30,35,37,37,42,36,29,28,45,73,57,34,78,74,44,75,49,68,50,55,74,118

Sequence (1116 aa):
MSKPPKVHPTKPNTGFQVTKPIDVPNTLPCKKLLLQHDFGSTSSQTGNHSSVTINYAPPSSSHCASTNFSKIVLEWNGACNWTQIDTVFGVWLGGVEILRSSPAQGVNTSVAWTASKDVTRYSSLLLKKEAQELVVSFRHPVSQDARVYRITMFILFYPTDNRKNNPPNNMIDLGFGSESKADLILPISGDLKSKDGFWFQIENSTDVKLASFEIPRNAYRAVLEVYVSAHNVDEAWYWNYPTEYYNIDHLDDEPGDGPFRDVVINLDDDRVGAIWPFPVIYDALDNIFNPVASTRSFDLPSYDFELTPFLGNLLDGGVHNFSFSIGNAINVWYVGANLHLWLDRKSQRTKGKLVSSFDQRLNFTSMLRMQVPLGESWIEAHRMTSSQGWVQSSYGNITTRVNQNLSYTNYMDQKLGAATVQQLILSNDSVSFATSDDDNRYSFESAKNFSLAMKRQVRILEGKGNAINTLDLTTGYVDKKTYKKSKSRSDFKTSTLEDQQRGSSVWAIDNYTWNAASQGLKQSYKYRSVDGNGKVCYFRKIGSANATIVHDNEGVKCMSKPPKVHPTKPNTGFQVTKPIDVPNTLPCKKLLLQHDFGSTSSQTGNHSSVTINYAPPSSSHCASTNFSKIVLEWNGACNWTQIDTVFGVWLGGVEILRSSPAQGVNTSVAWTASKDVTRYSSLLLKKEAQELVVSFRHPVSQDARVYRITMFILFYPTDNRKNNPPNNMIDLGFGSESKADLILPISGDLKSKDGFWFQIENSTDVKLASFEIPRNAYRAVLEVYVSAHNVDEAWYWNYPTEYYNIDHLDDEPGDGPFRDVVINLDDDRVGAIWPFPVIYDALDNIFNPVASTRSFDLPSYDFELTPFLGNLLDGGVHNFSFSIGNAINVWYVGANLHLWLDRKSQRTKGKLVSSFDQRLNFTSMLRMQVPLGESWIEAHRMTSSQGWVQSSYGNITTRVNQNLSYTNYMDQKLGAATVQQLILSNDSVSFATSDDDNRYSFESAKNFSLAMKRQVRILEGKGNAINTLDLTTGYVDKKTYKKSKSRSDFKTSTLEDQQRGSSVWAIDNYTWNAASQGLKQSYKYRSVDGNGKVCYFRKIGSANATIVHDNEGVKC

Secondary structure (DSSP, 8-state):
-------------EEB---PPP---SS--EEEEEEEEEESSSS---TTEEEEEEEE-PPPTTT-S-S-EEEEEEEEEEEE-S-----EEEEEETTEEEEEE-----SSS-EEEEEEEE-GGGHHHHT-SS-EEEEEEEE----SS---EEEEEEEEEEEP-TTS-----TTTTSTTSTT---SEEEEE-S-TT-SS-S-EEE-STT--EEEEE---TTEEEEEEEEEEEE-GGGGGGGGPPPHHHHHHTT--S---S-S--EEEEEETTEEEEEE----PPPTTGGG-SSSBPPTTSSS--EEEEE-GGGHHHHTTSS-EEEEEEEET--S-EEEEEEEEEEE-TT-S--EEEEEEEEEPPPEEEEEEEEETTEEEEEEEEEEEEEEEEEEEETTEEEEEEEEEEEEEEEEEEEETTEEEEEEEEEEEEEEEEEESSTT-EEEEEEEEEEEEEEEEEEEEPSSTT-EEEEEEEEEEEEEEEEEEETT-SS-EEEEEEEEEEEEEEEEEEETTEEEEEEEEEEEEEEEEEEETTEEEEEEEEEEEETTEEEEEEEE---/-------------EEB---PPP---SS--EEEEEEEEEESSSS---TTEEEEEEEE-PPPTTT-S-S-EEEEEEEEEEEE-S-----EEEEEETTEEEEEE-----SSS-EEEEEEEE-GGGHHHHT-SS-EEEEEEEE----SS---EEEEEEEEEEEP-TTS-----SS---TTSTT---SEEEEE-S-TT-SS-S-EEE-STT--EEEEE---TTEEEEEEEEEEEE-GGGGGGGGPPPHHHHHHTT--S---S-S--EEEEEETTEEEEEE----PPPTTGGG-SSSBPPTTSSS--EEEEE-GGGHHHHTTSS-EEEEEEEET--S-EEEEEEEEEEE-TT-S--EEEEEEEEEPPPEEEEEEEEETTEEEEEEEEEEEEEEEEEEEETTEEEEEEEEEEEEEEEEEEEETTEEEEEEEEEEEEEEEEEESSTT-EEEEEEEEEEEEEEEEEEEEPSSTT-EEEEEEEEEEEEEEEEEEETT-SS-EEEEEEEEEEEEEEEEEEETTEEEEEEEEEEEEEEEEEEETTEEEEEEEEEEEETTEEEEEEEE---